Protein 5FOK (pdb70)

Sequence (1307 aa):
DETTYNVDRSASKKYTAPLLDTPKTVTVIPQQVIKDTGALTLADALRTTPGITFGADRPFIRGFNAESDTFLDGMRDVASQTREVFNVEQIEVSKGPGSAYTGAGSTGGSLNLISKTAKQDNFTDAGFTWGSDQTRRTTLDVNRMIGDNAAFRLNLMKHDAHVAGRDDEVSVSRWGVAPTVTFGFDTPTRATLSYYHLSTDDMPDYGLPLTNVNRSKANPSKPASVDRDNFYGLKDRDYRKSTTDSGTFRIEHDLNDNLTLSNSTRLVRTTLDYIVSNPDDSRGNVANGYVYRSAKSRNSTSKGWVNQTDLKANFETGFIKHTLVTGLEFSYEDVHNRPYAITSGGGAGNTCCNARLLASGDCTSLNRPTPGDNWTGSITDGLAYTDTDTKTSAAYVFDTLKLSEQWELNLGLRYDDFDTKSSGYQTAGRNGPAGYFKRENNSHFWNNYQTGLVYKPAPNGSIYLAWSTSSNPRNRNLELGTKWAFFDDALSLNAALFRTDKTNARLQVLDGEQRVQGVELGFNGKLTEKWKVFGGYTYLDSEIRKSTVKSDEGNKMMPQTAQNNFTLWTTYDLLQNFTIGGGTTYVDKQYGNTANSTYIPSYWRYDAMASYKVSKNVDLQLNVQNLTDKRYFDQVYSTHMAHVAPGRTALLGVNFHFSADETTYNVDRSASKKYTAPLLDTPKTVTVIPQQVIKDTGALTLLADALRTTPGITFGAGDRPFIRGFNAESDTFLDGMRDVASQTREVFNVEQIEVSKGPGSAYTGAGSTGGSLNLISKTAKQDNFTDAGFTWGSDQTRRTTLDVNRMIGDNAAFRLNLMKHDAHVAGRDDEVSVSRWGVAPTVTFGFDTPTRATLSYYHLSTDDMPDYGLPLTNVNRSKANPSKPASVDRDNFYGLKDRDYRKSTTDSGTFRIEHDLNDNLTLSNSTRLVRTTLDYIVSNPDDSRGNVANGYVYRSAKSRNSTSKGWVNQTDLKANFETGFIKHTLVTGLEFSYEDVHNRPYAITSGGGAGNTCCNARLLASGDCTSLNRPTPGDNWTGSITDGLAYTDTDTKTSAAYVFDTLKLSEQWELNLGLRYDDFDTKSSGYQTAGRNGPAGYFKRENNSHFWNNYQTGLVYKPAPNGSIYLAWSTSSNPRNRNLELGTKWAFFDDALSLNAALFRTDKTNAGEQRVQGVELGFNGKLTEKWKVFGGYTYLDSEIRKSTVKSDEGNKMMPQTAQNNFTLWTTYDLLQNFTIGGGTTYVDKQYGNTANSTYIPSYWRYDAMASYKVSKNVDLQLNVQNLTDKRYFDQVYSTHMAHVAPGRTALLGVNFHFSA

Secondary structure (DSSP, 8-state):
-TT-S---S-S-TT--S-GGGSSS-EEEE-HHHHHHTT--SHHHHHTTSSSEEEE--EEEETTEE-GGGEEETTEE-TT-----STTEEEEEEE-SSS-SS--TT--S-EEEEEEP---SS-EEEEEEEEETT--EEEEEEEEEEETTTEEEEEEEEEEEEE-TTSTT-EEEEEEEEEEEEE-TTSSEEEEEEEEEEEEEE-----EEBP-SS-SSSS-B-B-SS-TT---S-TTT-EEEEEEEEEEEEEEEEEETTEEEEEEEEEEEEEEEEEEEEESTT-S-GGGTEEEEEEEEEEEEEEEEEEEEEEEEEEEETTEEEEEEEEEEEEEEEEEE--EEEE-SS-S-SS--HHHHHTTSEEESSS--TT-----EEEE-S-EEEEEEEEEEEEEEEEEE-SSSEEEEEEEEEEEEEEEEEEEE-SBTTBSSEEEEEEEEEEEEEEEEEEEEEEETTEEEEEEEEEEE---EEEEEEEEEEEETTTTEEEEEEEEEEEESS------SSEEEEEEEEEEEEEESSSSEEEEEEEEEEEEEEEE-SSGGGTTPPPTT--SEEEEEEEEEEEETTEEEEEEEEEE--EESSTT--BEE--EEEEEEEEEEEEETTEEEEEEEESTT----EEEE-SSSEEEEPP--EEEEEEEEEEE-/-TT-S---S-S-TT-SS-GGGSSS-EEEE-HHHHHHTT--SHHHHHTTSTTEEEE---EEEETTEE-GGGEEETTEE-TT-----STTEEEEEEEEEES-SS--TT--EEEEEEEEP---SS-EEEEEEEEETT--EEEEEEEEEE-SSSEEEEEEEEEEEEE-TTSTT-EEEEEEEEEEEEE-TTSSEEEEEEEEEEEEEE-----EEBP-SS--SSS-B-B-SS-TT---S-TTT-EEEEEEEEEEEEEEEEEETTEEEEEEEEEEEEEEEEEEEEESTT-S-GGGTEEEEEEEEEEEEEEEEEEEEEEEEEEEETTEEEEEEEEEEEEEEEEEE--EEEE-SS-S-SS--HHHHHHTSEEESSS--TT-----EEEE-S-EEEEEEEEEEEEEEEEEE-SSSEEEEEEEEEEEEEEEEEEEE-SBTTBSSEEEEEEEEEEEEEEEEEEEE-SSTTEEEEEEEEEEE---EEEEEEEEEEEETTTTEEEEEEEEEEEEE---EEEEEEEEEEEEEESSSSEEEEEEEEEEEEEEEE-SSGGGTTPPPTT--SEEEEEEEEEEEETTEEEEEEEEEE--EESSTT--BEE--EEEEEEEEEEEEETTEEEEEEEESTT----EEEE-SSSEEEEPP--EEEEEEEEEEE-

CATH classification: 2.170.130.10 (+1 more: 2.40.170.20)

Nearest PDB structures (foldseek):
  5fok-assembly1_A  TM=1.002E+00  e=0.000E+00  Pseudomonas aeruginosa PAO1
  5fok-assembly2_B  TM=9.985E-01  e=0.000E+00  Pseudomonas aeruginosa PAO1
  5nec-assembly2_B  TM=9.594E-01  e=4.227E-102  Pseudomonas aeruginosa 39016
  5nec-assembly1_A  TM=9.625E-01  e=8.045E-100  Pseudomonas aeruginosa 39016
  6bpn-assembly1_A  TM=8.694E-01  e=8.202E-71  Escherichia coli K-12

Foldseek 3Di:
DQQAFFDFADPAPLDLDTPQFDFFDKHKQFPNNCVQQVFWAPVSSVQLAPQWFDFPVFIAGLQFTCNQQEEESQFGCFPNDGDTPQFFGIKMWTAAADDSHFRFFDRITHIYTYGDAADQFFKKKWKFKQKPQRKTKIKIWTKADDPPFKIKIKIKMWIKGAFFLA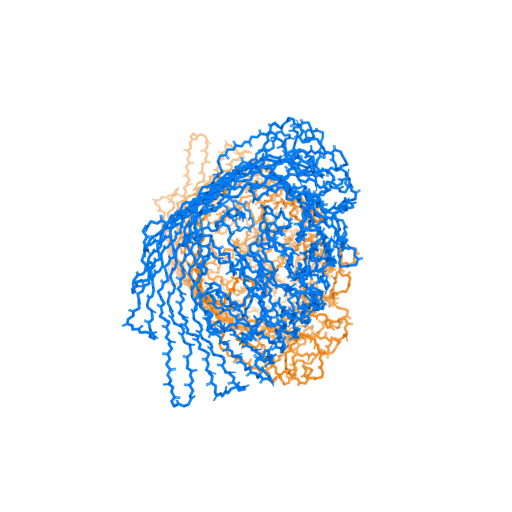PPWIKTKIKIKIKMKGGVPHQKIKMKIKIKMKMKIFDFQFFWWDDDPFFLVAFTEGDPARRNDGLAAPVAWMKIKMKIKIKMKMKGHPDPFKMKIKMKMKIKMWIWTKFFQFLQPQPCVVVFKTFRHIDIKTKMKIKMKMKIKMWGWDDDVPKIKTKMKIKMKMKMKMKIWTKDKFAPQDDDSHDDPSRCQQSRMAGSHHGDNHDHHRIDIDTDQWMKMKMKMKMKIKMWMWIDPDLFKIKIKMKMKMKMKMKMWTWDDDDDVHHTGIDIDIDIWMKMKIKMKMWGAPDPFKIWMWMKMAMDTCGWMKIKTKMWGADPVRQKIKIKMWIKTKDQFGDVHTFHGIKMKTWMKIWMFGDPDPFKTKGYIKIAIDIFDCTGPPVLLGGAGNFRHFRIKTKMKMKGCPDVFKIKIKMKIKTAKGAAHSSSRYIWGIDMFMKIKMWGDPDPFKIKIKIKTRVVQDWGFSYDHNRRGTHIHGGIMIMIMIMGMDTD/DQQAFFDFADPAPLDLDTPQFDFFDKHKRFPNNCVFQVFWFPVSSVQQAPQWAAFDVGFIAGLQFTCNQQEEESQFGCFPPFGDTPQFFGIKMWTAAACDSHDDFFDRITHIYTYGDAADPWFKKKWKFKQKPQGKTKIKIWTKAAPDNFKIKIKIKMWIKGAFFLAPPWIKTKIKIKIKMKGGVPHQKIKMKIKIKMKMKIFDFQFFWWDDDPFFLVAFTEGDPARRNDGLAAPVAWMKIKMKIKIKMKMKGHPDPFKMKIKMKMKIKMWIWTKAFQFLQPQNAVVVFKTFRHIDIKTKMKIKMKMKIKMWGWDDDVLKIKTKMKMKMKMKMKMKIWTKDKFAQQDDDSHDDPSNVQQSRMAGNHHGDNHDNHRIDIDTDQWMKIKMKIKMKIKMWMWIPNDLFKIKIKMKMKMKMKMKMWTWDDDDDVHHTDIDIDIDIWMKMKIKMKMWGAPDNFKIWMWMKMAMDTCGWMKIKTKMWGADDVRQKIKIKMWIKTWDPPSVIKIKTWMKIWIFGDPDPFKTKGYIKIAIDIFDCDDPPVLLGGAGNFRGFRIKTKMKMKGCPDPFKIKIKMKIWTAKGAQASSSRHIWGIDMFMKIKMWGPPDPFKIKIKIKTRVVQDWGFRYDHNRRGTHIHGGIMIMIMIMGMDID

Organism: Pseudomonas aeruginosa (strain ATCC 15692 / DSM 22644 / CIP 104116 / JCM 14847 / LMG 12228 / 1C / PRS 101 / PAO1) (NCBI:txid208964)

Solvent-accessible surface area: 54036 Å² total; per-residue (Å²): 135,154,66,39,3,15,33,83,138,17,49,14,129,11,18,23,11,38,16,43,14,9,14,17,16,10,23,8,0,4,30,33,1,9,102,15,4,15,7,31,51,44,48,43,0,2,56,7,5,4,6,23,15,40,0,59,120,69,13,14,7,10,5,19,30,2,62,61,12,22,2,5,27,6,0,48,34,3,2,81,18,47,35,6,13,10,11,6,39,16,1,3,0,4,4,0,7,0,4,8,4,9,2,38,12,12,1,17,6,2,0,1,10,18,19,17,53,6,82,81,47,45,31,35,40,22,10,73,24,119,15,85,21,103,2,130,19,61,35,57,14,21,0,99,77,93,58,112,65,14,0,67,12,38,3,60,7,126,5,50,8,83,32,16,26,8,59,74,6,40,35,30,30,124,3,44,3,41,8,38,9,112,11,39,120,48,84,57,53,13,30,78,39,98,6,25,2,19,12,66,28,25,16,24,56,3,0,1,6,51,62,95,114,60,44,118,105,68,47,4,87,2,4,92,16,85,58,58,13,4,3,2,0,109,84,12,4,52,63,102,5,42,1,34,3,24,16,89,75,64,40,77,44,99,80,146,80,47,34,79,28,45,5,43,6,112,8,114,12,30,38,39,45,1,5,5,5,1,2,24,20,55,28,4,19,69,109,22,82,0,20,1,3,28,73,22,69,52,5,40,8,106,9,102,0,34,5,48,19,54,58,10,73,82,118,68,73,155,31,118,22,37,31,2,45,7,84,2,86,4,67,31,27,24,68,26,71,44,40,43,46,79,34,30,3,22,98,35,36,76,21,69,82,156,0,67,84,5,1,3,1,6,35,16,87,197,13,71,7,60,37,112,27,75,20,58,71,83,96,10,133,28,54,47,44,33,44,11,107,14,34,4,38,9,51,14,15,4,19,98,55,58,164,77,104,6,43,19,75,10,66,1,59,5,37,59,22,29,86,21,41,5,34,21,76,51,30,216,100,24,64,5,6,127,12,94,71,19,41,53,5,63,19,94,1,101,27,35,2,69,0,69,19,50,33,120,49,0,0,71,6,75,2,96,0,47,15,48,40,94,232,33,88,6,50,0,87,5,42,8,69,9,72,130,150,92,34,9,20,67,40,33,7,102,7,84,10,24,36,39,27,6,101,112,132,14,34,46,16,66,1,43,1,50,6,55,8,78,18,44,15,1,70,62,70,135,104,104,25,10,2,8,0,61,0,78,7,47,4,60,2,104,60,15,78,77,55,86,9,42,42,6,76,8,27,15,9,4,66,39,13,61,5,51,11,34,4,83,56,90,113,180,64,61,23,68,13,21,9,30,9,43,18,27,79,8,39,4,25,28,40,9,6,0,45,2,61,43,27,115,24,79,8,35,10,24,19,92,103,82,53,179,40,25,32,63,23,70,8,29,21,2,65,75,63,85,55,12,4,49,16,1,39,65,37,48,10,0,52,2,0,56,3,121,11,34,12,77,6,37,46,67,61,99,89,110,138,152,67,36,2,15,36,84,139,19,48,14,127,10,20,22,13,37,15,43,15,9,14,18,14,10,25,7,0,4,28,33,0,8,103,14,3,15,5,30,51,40,50,45,1,7,55,6,5,4,5,22,15,39,0,60,36,116,100,14,29,7,11,4,18,71,2,72,68,10,26,2,4,22,6,0,46,32,1,2,81,20,50,26,6,12,11,13,5,39,16,0,3,0,6,3,0,7,0,4,6,2,9,0,43,13,13,0,14,7,2,7,1,10,19,20,19,52,5,83,78,36,51,27,33,39,20,10,75,24,120,13,83,24,104,2,128,16,61,36,58,12,20,0,86,72,102,44,128,66,15,0,76,14,49,4,62,8,127,5,51,7,84,33,16,26,9,58,74,6,38,35,30,28,126,2,45,3,55,12,27,13,110,11,37,124,43,80,58,61,14,25,63,27,114,10,36,1,20,13,68,28,27,15,23,38,3,0,0,6,46,67,87,127,59,43,120,90,104,40,4,99,5,2,103,14,85,64,60,14,4,3,2,0,114,78,12,5,52,73,101,5,39,1,51,8,16,11,88,80,66,34,74,38,107,83,147,78,32,35,70,30,48,6,46,6,114,7,108,12,30,37,36,46,1,6,6,5,1,3,20,23,50,33,3,19,70,108,32,79,0,19,1,3,30,76,23,71,50,5,48,7,106,8,101,0,31,8,57,25,57,56,10,71,80,117,72,74,153,32,116,20,34,34,2,47,6,76,1,86,4,68,28,24,26,65,28,70,46,39,43,46,79,33,29,4,21,90,27,17,70,20,70,83,156,0,68,84,4,1,3,1,6,38,18,100,197,14,72,9,57,35,120,31,87,18,61,74,84,95,8,150,29,50,47,43,33,44,10,102,15,42,5,42,7,52,13,17,4,22,97,54,58,163,79,104,7,43,19,77,10,64,0,68,9,39,60,24,30,78,21,32,2,104,24,79,45,11,161,95,10,37,11,8,61,5,66,74,28,44,42,7,56,21,87,2,103,28,34,2,66,0,68,18,51,33,120,48,0,1,74,6,74,3,98,0,49,14,52,38,70,235,22,90,5,54,0,85,6,42,7,70,9,72,130,148,94,34,7,21,68,39,33,8,100,6,84,9,23,29,43,81,83,48,71,21,42,0,52,6,55,8,79,19,42,17,2,69,61,70,134,102,104,24,8,2,7,0,62,0,77,6,45,4,60,8,104,71,26,104,77,67,88,11,47,41,6,74,10,30,15,8,4,66,36,13,61,5,51,11,33,3,84,53,89,110,181,65,63,22,68,12,20,9,30,7,44,19,26,77,8,38,2,30,57,41,7,8,0,40,3,56,42,25,114,23,81,8,36,10,25,18,96,99,82,53,177,36,25,30,65,24,69,7,28,22,2,64,74,66,84,52,11,3,51,7,0,21,69,36,51,11,0,49,2,0,57,3,121,12,35,12,78,6,37,46,68,64,98,82,108

InterPro domains:
  IPR000531 TonB-dependent receptor-like, beta-barrel [PF00593] (254-722)
  IPR010105 TonB-dependent siderophore receptor [TIGR01783] (82-753)
  IPR012910 TonB-dependent receptor, plug domain [PF07715] (80-178)
  IPR036942 TonB-dependent receptor-like, beta-barrel domain superfamily [G3DSA:2.40.170.20] (192-753)
  IPR037066 TonB-dependent receptor, plug domain superfamily [G3DSA:2.170.130.10] (62-191)
  IPR039426 TonB-dependent receptor-like [PS52016] (79-753)
  IPR039426 TonB-dependent receptor-like [PTHR32552] (42-753)

Structure (mmCIF, N/CA/C/O backbone):
data_5FOK
#
_entry.id   5FOK
#
_cell.length_a   194.010
_cell.length_b   132.970
_cell.length_c   73.590
_cell.angle_alpha   90.00
_cell.angle_beta   102.21
_cell.angle_gamma   90.00
#
_symmetry.space_group_name_H-M   'C 1 2 1'
#
loop_
_entity.id
_entity.type
_entity.pdbx_description
1 polymer 'IRON TRANSPORT OUTER MEMBRANE RECEPTOR'
2 non-polymer (HYDROXYETHYLOXY)TRI(ETHYLOXY)OCTANE
3 non-polymer 'SODIUM ION'
4 non-polymer 'SULFATE ION'
5 water water
#
loop_
_atom_site.group_PDB
_atom_site.id
_atom_site.type_symbol
_atom_site.label_atom_id
_atom_site.label_alt_id
_atom_site.label_comp_id
_atom_site.label_asym_id
_atom_site.label_entity_id
_atom_site.label_seq_id
_atom_site.pdbx_PDB_ins_code
_atom_site.Cartn_x
_atom_site.Cartn_y
_atom_site.Cartn_z
_atom_site.occupancy
_atom_site.B_iso_or_equiv
_atom_site.auth_seq_id
_atom_site.auth_comp_id
_atom_site.auth_asym_id
_atom_site.auth_atom_id
_atom_site.pdbx_PDB_model_num
ATOM 1 N N . ASP A 1 28 ? 30.636 -39.228 0.863 1.00 58.48 27 ASP A N 1
ATOM 2 C CA . ASP A 1 28 ? 30.763 -39.194 -0.617 1.00 52.85 27 ASP A CA 1
ATOM 3 C C . ASP A 1 28 ? 30.373 -37.839 -1.182 1.00 45.13 27 ASP A C 1
ATOM 4 O O . ASP A 1 28 ? 29.608 -37.081 -0.579 1.00 39.78 27 ASP A O 1
ATOM 9 N N . GLU A 1 29 ? 30.891 -37.545 -2.363 1.00 40.88 28 GLU A N 1
ATOM 10 C CA . GLU A 1 29 ? 30.803 -36.201 -2.934 1.00 41.19 28 GLU A CA 1
ATOM 11 C C . GLU A 1 29 ? 29.384 -35.727 -3.231 1.00 34.05 28 GLU A C 1
ATOM 12 O O . GLU A 1 29 ? 29.167 -34.527 -3.408 1.00 34.70 28 GLU A O 1
ATOM 18 N N . THR A 1 30 ? 28.434 -36.655 -3.348 1.00 31.24 29 THR A N 1
ATOM 19 C CA . THR A 1 30 ? 27.058 -36.299 -3.742 1.00 29.71 29 THR A CA 1
ATOM 20 C C . THR A 1 30 ? 26.164 -36.018 -2.541 1.00 27.73 29 THR A C 1
ATOM 21 O O . THR A 1 30 ? 24.966 -35.773 -2.702 1.00 30.90 29 THR A O 1
ATOM 25 N N . THR A 1 31 ? 26.724 -36.082 -1.338 1.00 26.99 30 THR A N 1
ATOM 26 C CA . THR A 1 31 ? 25.914 -36.014 -0.130 1.00 27.03 30 THR A CA 1
ATOM 27 C C . THR A 1 31 ? 25.189 -34.672 0.010 1.00 25.18 30 THR A C 1
ATOM 28 O O . THR A 1 31 ? 25.699 -33.623 -0.408 1.00 22.64 30 THR A O 1
ATOM 32 N N . TYR A 1 32 ? 23.975 -34.727 0.558 1.00 24.14 31 TYR A N 1
ATOM 33 C CA . TYR A 1 32 ? 23.258 -33.524 0.994 1.00 22.20 31 TYR A CA 1
ATOM 34 C C . TYR A 1 32 ? 23.465 -33.295 2.487 1.00 23.31 31 TYR A C 1
ATOM 35 O O . TYR A 1 32 ? 22.922 -32.341 3.065 1.00 24.55 31 TYR A O 1
ATOM 44 N N . ASN A 1 33 ? 24.262 -34.159 3.129 1.00 24.17 32 ASN A N 1
ATOM 45 C CA . ASN A 1 33 ? 24.374 -34.125 4.570 1.00 24.63 32 ASN A CA 1
ATOM 46 C C . ASN A 1 33 ? 25.816 -34.169 5.022 1.00 28.16 32 ASN A C 1
ATOM 47 O O . ASN A 1 33 ? 26.363 -35.237 5.194 1.00 27.43 32 ASN A O 1
ATOM 52 N N . VAL A 1 34 ? 26.436 -33.013 5.170 1.00 28.11 33 VAL A N 1
ATOM 53 C CA . VAL A 1 34 ? 27.831 -32.941 5.572 1.00 32.02 33 VAL A CA 1
ATOM 54 C C . VAL A 1 34 ? 27.874 -32.943 7.100 1.00 33.85 33 VAL A C 1
ATOM 55 O O . VAL A 1 34 ? 27.195 -32.159 7.746 1.00 37.77 33 VAL A O 1
ATOM 59 N N . ASP A 1 35 ? 28.664 -33.839 7.663 1.00 32.60 34 ASP A N 1
ATOM 60 C CA . ASP A 1 35 ? 28.613 -34.111 9.104 1.00 36.56 34 ASP A CA 1
ATOM 61 C C . ASP A 1 35 ? 29.669 -33.347 9.922 1.00 30.58 34 ASP A C 1
ATOM 62 O O . ASP A 1 35 ? 29.626 -33.363 11.148 1.00 26.42 34 ASP A O 1
ATOM 67 N N . ARG A 1 36 ? 30.591 -32.670 9.233 1.00 30.44 35 ARG A N 1
ATOM 68 C CA . ARG A 1 36 ? 31.659 -31.910 9.880 1.00 30.77 35 ARG A CA 1
ATOM 69 C C . ARG A 1 36 ? 31.912 -30.591 9.146 1.00 27.80 35 ARG A C 1
ATOM 70 O O . ARG A 1 36 ? 31.806 -30.528 7.935 1.00 27.37 35 ARG A O 1
ATOM 78 N N . SER A 1 37 ? 32.244 -29.548 9.893 1.00 25.65 36 SER A N 1
ATOM 79 C CA . SER A 1 37 ? 32.715 -28.302 9.292 1.00 25.16 36 SER A CA 1
ATOM 80 C C . SER A 1 37 ? 34.052 -28.524 8.645 1.00 24.76 36 SER A C 1
ATOM 81 O O . SER A 1 37 ? 34.849 -29.341 9.115 1.00 25.44 36 SER A O 1
ATOM 84 N N . ALA A 1 38 ? 34.310 -27.802 7.564 1.00 25.14 37 ALA A N 1
ATOM 85 C CA . ALA A 1 38 ? 35.636 -27.797 6.940 1.00 26.86 37 ALA A CA 1
ATOM 86 C C . ALA A 1 38 ? 36.575 -26.896 7.708 1.00 28.03 37 ALA A C 1
ATOM 87 O O . ALA A 1 38 ? 37.775 -26.865 7.425 1.00 30.34 37 ALA A O 1
ATOM 89 N N . SER A 1 39 ? 36.050 -26.173 8.691 1.00 26.62 38 SER A N 1
ATOM 90 C CA . SER A 1 39 ? 36.876 -25.285 9.496 1.00 31.26 38 SER A CA 1
ATOM 91 C C . SER A 1 39 ? 37.526 -26.045 10.654 1.00 36.47 38 SER A C 1
ATOM 92 O O . SER A 1 39 ? 36.826 -26.656 11.469 1.00 35.53 38 SER A O 1
ATOM 95 N N . LYS A 1 40 ? 38.833 -25.895 10.801 1.00 39.31 39 LYS A N 1
ATOM 96 C CA . LYS A 1 40 ? 39.543 -26.535 11.896 1.00 43.69 39 LYS A CA 1
ATOM 97 C C . LYS A 1 40 ? 39.174 -25.923 13.235 1.00 40.45 39 LYS A C 1
ATOM 98 O O . LYS A 1 40 ? 39.552 -26.442 14.283 1.00 45.94 39 LYS A O 1
ATOM 104 N N . LYS A 1 41 ? 38.403 -24.847 13.217 1.00 35.75 40 LYS A N 1
ATOM 105 C CA . LYS A 1 41 ? 38.036 -24.178 14.457 1.00 36.86 40 LYS A CA 1
ATOM 106 C C . LYS A 1 41 ? 36.907 -24.862 15.209 1.00 30.75 40 LYS A C 1
ATOM 107 O O . LYS A 1 41 ? 36.655 -24.520 16.351 1.00 31.14 40 LYS A O 1
ATOM 113 N N . TYR A 1 42 ? 36.218 -25.806 14.563 1.00 27.62 41 TYR A N 1
ATOM 114 C CA . TYR A 1 42 ? 35.195 -26.613 15.229 1.00 26.74 41 TYR A CA 1
ATOM 115 C C . TYR A 1 42 ? 35.856 -27.729 16.008 1.00 27.58 41 TYR A C 1
ATOM 116 O O . TYR A 1 42 ? 36.790 -28.372 15.528 1.00 30.61 41 TYR A O 1
ATOM 125 N N . THR A 1 43 ? 35.444 -27.898 17.249 1.00 25.96 42 THR A N 1
ATOM 126 C CA . THR A 1 43 ? 36.117 -28.853 18.122 1.00 25.60 42 THR A CA 1
ATOM 127 C C . THR A 1 43 ? 35.250 -30.112 18.292 1.00 26.17 42 THR A C 1
ATOM 128 O O . THR A 1 43 ? 35.587 -31.023 19.060 1.00 28.51 42 THR A O 1
ATOM 132 N N . ALA A 1 44 ? 34.148 -30.154 17.557 1.00 25.35 43 ALA A N 1
ATOM 133 C CA . ALA A 1 44 ? 33.213 -31.286 17.588 1.00 26.01 43 ALA A CA 1
ATOM 134 C C . ALA A 1 44 ? 32.561 -31.455 16.233 1.00 24.97 43 ALA A C 1
ATOM 135 O O . ALA A 1 44 ? 32.434 -30.486 15.479 1.00 24.03 43 ALA A O 1
ATOM 137 N N . PRO A 1 45 ? 32.109 -32.677 15.924 1.00 25.85 44 PRO A N 1
ATOM 138 C CA . PRO A 1 45 ? 31.273 -32.853 14.733 1.00 26.18 44 PRO A CA 1
ATOM 139 C C . PRO A 1 45 ? 29.967 -32.054 14.851 1.00 24.45 44 PRO A C 1
ATOM 140 O O . PRO A 1 45 ? 29.582 -31.663 15.959 1.00 22.28 44 PRO A O 1
ATOM 144 N N . LEU A 1 46 ? 29.291 -31.803 13.736 1.00 23.87 45 LEU A N 1
ATOM 145 C CA . LEU A 1 46 ? 28.108 -30.937 13.768 1.00 23.35 45 LEU A CA 1
ATOM 146 C C . LEU A 1 46 ? 26.987 -31.488 14.664 1.00 23.19 45 LEU A C 1
ATOM 147 O O . LEU A 1 46 ? 26.347 -30.725 15.392 1.00 22.06 45 LEU A O 1
ATOM 152 N N . LEU A 1 47 ? 26.785 -32.811 14.655 1.00 23.96 46 LEU A N 1
ATOM 153 C CA . LEU A 1 47 ? 25.827 -33.459 15.544 1.00 24.49 46 LEU A CA 1
ATOM 154 C C . LEU A 1 47 ? 25.994 -33.066 17.012 1.00 25.92 46 LEU A C 1
ATOM 155 O O . LEU A 1 47 ? 25.006 -32.942 17.753 1.00 28.54 46 LEU A O 1
ATOM 160 N N . ASP A 1 48 ? 27.240 -32.895 17.443 1.00 24.81 47 ASP A N 1
ATOM 161 C CA . ASP A 1 48 ? 27.541 -32.602 18.826 1.00 25.34 47 ASP A CA 1
ATOM 162 C C . ASP A 1 48 ? 27.968 -31.147 19.056 1.00 24.22 47 ASP A C 1
ATOM 163 O O . ASP A 1 48 ? 28.456 -30.807 20.130 1.00 26.15 47 ASP A O 1
ATOM 168 N N . THR A 1 49 ? 27.787 -30.296 18.056 1.00 21.78 48 THR A N 1
ATOM 169 C CA . THR A 1 49 ? 28.098 -28.878 18.190 1.00 21.38 48 THR A CA 1
ATOM 170 C C . THR A 1 49 ? 26.819 -28.167 18.652 1.00 20.67 48 THR A C 1
ATOM 171 O O . THR A 1 49 ? 25.795 -28.339 18.031 1.00 21.45 48 THR A O 1
ATOM 175 N N . PRO A 1 50 ? 26.865 -27.453 19.790 1.00 20.87 49 PRO A N 1
ATOM 176 C CA . PRO A 1 50 ? 25.629 -26.938 20.413 1.00 21.95 49 PRO A CA 1
ATOM 177 C C . PRO A 1 50 ? 25.210 -25.577 19.807 1.00 21.22 49 PRO A C 1
ATOM 178 O O . PRO A 1 50 ? 25.222 -24.516 20.482 1.00 20.21 49 PRO A O 1
ATOM 182 N N . LYS A 1 51 ? 24.942 -25.617 18.523 1.00 22.05 50 LYS A N 1
ATOM 183 C CA . LYS A 1 51 ? 24.387 -24.464 17.828 1.00 23.97 50 LYS A CA 1
ATOM 184 C C . LYS A 1 51 ? 23.808 -24.868 16.502 1.00 22.26 50 LYS A C 1
ATOM 185 O O . LYS A 1 51 ? 24.064 -25.962 15.979 1.00 22.21 50 LYS A O 1
ATOM 191 N N . THR A 1 52 ? 22.986 -23.994 15.955 1.00 20.26 51 THR A N 1
ATOM 192 C CA . THR A 1 52 ? 22.400 -24.269 14.671 1.00 21.49 51 THR A CA 1
ATOM 193 C C . THR A 1 52 ? 23.448 -23.982 13.591 1.00 19.85 51 THR A C 1
ATOM 194 O O . THR A 1 52 ? 23.971 -22.865 13.487 1.00 23.56 51 THR A O 1
ATOM 198 N N . VAL A 1 53 ? 23.764 -25.004 12.816 1.00 19.58 52 VAL A N 1
ATOM 199 C CA . VAL A 1 53 ? 24.746 -24.908 11.760 1.00 22.11 52 VAL A CA 1
ATOM 200 C C . VAL A 1 53 ? 24.267 -25.759 10.624 1.00 22.01 52 VAL A C 1
ATOM 201 O O . VAL A 1 53 ? 23.838 -26.880 10.846 1.00 24.12 52 VAL A O 1
ATOM 205 N N . THR A 1 54 ? 24.288 -25.203 9.414 1.00 21.60 53 THR A N 1
ATOM 206 C CA . THR A 1 54 ? 23.925 -25.953 8.216 1.00 24.85 53 THR A CA 1
ATOM 207 C C . THR A 1 54 ? 25.003 -25.778 7.157 1.00 23.15 53 THR A C 1
ATOM 208 O O . THR A 1 54 ? 25.430 -24.653 6.873 1.00 23.19 53 THR A O 1
ATOM 212 N N . VAL A 1 55 ? 25.480 -26.885 6.603 1.00 21.62 54 VAL A N 1
ATOM 213 C CA . VAL A 1 55 ? 26.443 -26.804 5.506 1.00 21.87 54 VAL A CA 1
ATOM 214 C C . VAL A 1 55 ? 25.678 -26.996 4.200 1.00 20.74 54 VAL A C 1
ATOM 215 O O . VAL A 1 55 ? 25.022 -28.004 4.013 1.00 21.07 54 VAL A O 1
ATOM 219 N N . ILE A 1 56 ? 25.761 -26.014 3.314 1.00 20.98 55 ILE A N 1
ATOM 220 C CA . ILE A 1 56 ? 25.226 -26.154 1.944 1.00 20.63 55 ILE A CA 1
ATOM 221 C C . ILE A 1 56 ? 26.319 -26.786 1.085 1.00 20.05 55 ILE A C 1
ATOM 222 O O . ILE A 1 56 ? 27.322 -26.154 0.787 1.00 22.99 55 ILE A O 1
ATOM 227 N N . PRO A 1 57 ? 26.170 -28.075 0.781 1.00 21.41 56 PRO A N 1
ATOM 228 C CA . PRO A 1 57 ? 27.253 -28.836 0.184 1.00 21.79 56 PRO A CA 1
ATOM 229 C C . PRO A 1 57 ? 27.323 -28.684 -1.335 1.00 21.11 56 PRO A C 1
ATOM 230 O O . PRO A 1 57 ? 26.358 -28.236 -1.973 1.00 18.71 56 PRO A O 1
ATOM 234 N N . GLN A 1 58 ? 28.455 -29.083 -1.896 1.00 20.77 57 GLN A N 1
ATOM 235 C CA . GLN A 1 58 ? 28.680 -28.986 -3.332 1.00 22.31 57 GLN A CA 1
ATOM 236 C C . GLN A 1 58 ? 27.495 -29.539 -4.183 1.00 21.06 57 GLN A C 1
ATOM 237 O O . GLN A 1 58 ? 27.083 -28.914 -5.157 1.00 20.05 57 GLN A O 1
ATOM 243 N N . GLN A 1 59 ? 26.985 -30.722 -3.844 1.00 23.15 58 GLN A N 1
ATOM 244 C CA . GLN A 1 59 ? 25.958 -31.344 -4.684 1.00 23.92 58 GLN A CA 1
ATOM 245 C C . GLN A 1 59 ? 24.661 -30.533 -4.719 1.00 23.12 58 GLN A C 1
ATOM 246 O O . GLN A 1 59 ? 23.949 -30.517 -5.732 1.00 21.07 58 GLN A O 1
ATOM 252 N N . VAL A 1 60 ? 24.350 -29.831 -3.624 1.00 21.21 59 VAL A N 1
ATOM 253 C CA . VAL A 1 60 ? 23.160 -28.987 -3.614 1.00 20.74 59 VAL A CA 1
ATOM 254 C C . VAL A 1 60 ? 23.387 -27.775 -4.520 1.00 18.90 59 VAL A C 1
ATOM 255 O O . VAL A 1 60 ? 22.524 -27.406 -5.318 1.00 20.79 59 VAL A O 1
ATOM 259 N N . ILE A 1 61 ? 24.574 -27.200 -4.437 1.00 18.76 60 ILE A N 1
ATOM 260 C CA . ILE A 1 61 ? 24.937 -26.074 -5.276 1.00 19.08 60 ILE A CA 1
ATOM 261 C C . ILE A 1 61 ? 24.783 -26.475 -6.744 1.00 19.68 60 ILE A C 1
ATOM 262 O O . ILE A 1 61 ? 24.190 -25.735 -7.545 1.00 20.03 60 ILE A O 1
ATOM 267 N N . LYS A 1 62 ? 25.291 -27.653 -7.089 1.00 21.36 61 LYS A N 1
ATOM 268 C CA . LYS A 1 62 ? 25.187 -28.136 -8.471 1.00 23.21 61 LYS A CA 1
ATOM 269 C C . LYS A 1 62 ? 23.774 -28.474 -8.927 1.00 21.58 61 LYS A C 1
ATOM 270 O O . LYS A 1 62 ? 23.353 -28.071 -10.011 1.00 22.42 61 LYS A O 1
ATOM 276 N N . ASP A 1 63 ? 23.052 -29.245 -8.119 1.00 21.57 62 ASP A N 1
ATOM 277 C CA . ASP A 1 63 ? 21.712 -29.702 -8.477 1.00 22.17 62 ASP A CA 1
ATOM 278 C C . ASP A 1 63 ? 20.696 -28.564 -8.578 1.00 22.60 62 ASP A C 1
ATOM 279 O O . ASP A 1 63 ? 19.805 -28.614 -9.436 1.00 20.83 62 ASP A O 1
ATOM 284 N N . THR A 1 64 ? 20.833 -27.525 -7.731 1.00 19.48 63 THR A N 1
ATOM 285 C CA . THR A 1 64 ? 19.914 -26.376 -7.792 1.00 20.16 63 THR A CA 1
ATOM 286 C C . THR A 1 64 ? 20.294 -25.425 -8.914 1.00 20.12 63 THR A C 1
ATOM 287 O O . THR A 1 64 ? 19.566 -24.493 -9.192 1.00 20.89 63 THR A O 1
ATOM 291 N N . GLY A 1 65 ? 21.455 -25.629 -9.522 1.00 22.03 64 GLY A N 1
ATOM 292 C CA . GLY A 1 65 ? 21.918 -24.733 -10.597 1.00 23.19 64 GLY A CA 1
ATOM 293 C C . GLY A 1 65 ? 22.242 -23.328 -10.076 1.00 23.41 64 GLY A C 1
ATOM 294 O O . GLY A 1 65 ? 22.178 -22.349 -10.813 1.00 19.98 64 GLY A O 1
ATOM 295 N N . ALA A 1 66 ? 22.571 -23.219 -8.796 1.00 20.78 65 ALA A N 1
ATOM 296 C CA . ALA A 1 66 ? 22.851 -21.906 -8.214 1.00 22.07 65 ALA A CA 1
ATOM 297 C C . ALA A 1 66 ? 24.082 -21.256 -8.869 1.00 23.69 65 ALA A C 1
ATOM 298 O O . ALA A 1 66 ? 25.156 -21.893 -9.000 1.00 24.31 65 ALA A O 1
ATOM 300 N N . LEU A 1 67 ? 23.946 -19.997 -9.277 1.00 22.23 66 LEU A N 1
ATOM 301 C CA . LEU A 1 67 ? 25.041 -19.278 -9.951 1.00 23.96 66 LEU A CA 1
ATOM 302 C C . LEU A 1 67 ? 25.623 -18.099 -9.143 1.00 24.07 66 LEU A C 1
ATOM 303 O O . LEU A 1 67 ? 26.555 -17.434 -9.598 1.00 23.79 66 LEU A O 1
ATOM 308 N N . THR A 1 68 ? 25.022 -17.828 -7.984 1.00 24.73 67 THR A N 1
ATOM 309 C CA . THR A 1 68 ? 25.447 -16.756 -7.090 1.00 24.94 67 THR A CA 1
ATOM 310 C C . THR A 1 68 ? 25.308 -17.248 -5.669 1.00 25.25 67 THR A C 1
ATOM 311 O O . THR A 1 68 ? 24.544 -18.182 -5.384 1.00 24.16 67 THR A O 1
ATOM 315 N N . LEU A 1 69 ? 26.057 -16.632 -4.765 1.00 24.79 68 LEU A N 1
ATOM 316 C CA . LEU A 1 69 ? 25.978 -16.985 -3.354 1.00 25.23 68 LEU A CA 1
ATOM 317 C C . LEU A 1 69 ? 24.546 -16.855 -2.830 1.00 23.24 68 LEU A C 1
ATOM 318 O O . LEU A 1 69 ? 24.044 -17.726 -2.151 1.00 21.39 68 LEU A O 1
ATOM 323 N N . ALA A 1 70 ? 23.876 -15.781 -3.183 1.00 23.76 69 ALA A N 1
ATOM 324 C CA . ALA A 1 70 ? 22.474 -15.617 -2.802 1.00 26.49 69 ALA A CA 1
ATOM 325 C C . ALA A 1 70 ? 21.566 -16.774 -3.284 1.00 25.47 69 ALA A C 1
ATOM 326 O O . ALA A 1 70 ? 20.681 -17.207 -2.542 1.00 25.85 69 ALA A O 1
ATOM 328 N N . ASP A 1 71 ? 21.778 -17.265 -4.513 1.00 25.71 70 ASP A N 1
ATOM 329 C CA . ASP A 1 71 ? 21.007 -18.420 -5.034 1.00 27.01 70 ASP A CA 1
ATOM 330 C C . ASP A 1 71 ? 21.270 -19.610 -4.094 1.00 24.23 70 ASP A C 1
ATOM 331 O O . ASP A 1 71 ? 20.392 -20.372 -3.787 1.00 23.69 70 ASP A O 1
ATOM 336 N N . ALA A 1 72 ? 22.529 -19.812 -3.709 1.00 22.92 71 ALA A N 1
ATOM 337 C CA . ALA A 1 72 ? 22.864 -20.925 -2.834 1.00 23.82 71 ALA A CA 1
ATOM 338 C C . ALA A 1 72 ? 22.311 -20.752 -1.406 1.00 23.74 71 ALA A C 1
ATOM 339 O O . ALA A 1 72 ? 21.805 -21.695 -0.812 1.00 25.93 71 ALA A O 1
ATOM 341 N N . LEU A 1 73 ? 22.343 -19.537 -0.884 1.00 23.51 72 LEU A N 1
ATOM 342 C CA . LEU A 1 73 ? 21.894 -19.297 0.489 1.00 23.34 72 LEU A CA 1
ATOM 343 C C . LEU A 1 73 ? 20.380 -19.530 0.667 1.00 26.39 72 LEU A C 1
ATOM 344 O O . LEU A 1 73 ? 19.921 -19.849 1.761 1.00 28.64 72 LEU A O 1
ATOM 349 N N . ARG A 1 74 ? 19.602 -19.380 -0.394 1.00 27.28 73 ARG A N 1
ATOM 350 C CA . ARG A 1 74 ? 18.151 -19.485 -0.241 1.00 29.04 73 ARG A CA 1
ATOM 351 C C . ARG A 1 74 ? 17.694 -20.898 0.119 1.00 28.42 73 ARG A C 1
ATOM 352 O O . ARG A 1 74 ? 16.562 -21.078 0.559 1.00 25.46 73 ARG A O 1
ATOM 360 N N . THR A 1 75 ? 18.596 -21.883 0.005 1.00 27.73 74 THR A N 1
ATOM 361 C CA . THR A 1 75 ? 18.283 -23.269 0.366 1.00 26.06 74 THR A CA 1
ATOM 362 C C . THR A 1 75 ? 18.233 -23.528 1.892 1.00 27.87 74 THR A C 1
ATOM 363 O O . THR A 1 75 ? 17.831 -24.626 2.338 1.00 28.28 74 THR A O 1
ATOM 367 N N . THR A 1 76 ? 18.653 -22.549 2.685 1.00 24.73 75 THR A N 1
ATOM 368 C CA . THR A 1 76 ? 18.559 -22.671 4.144 1.00 26.26 75 THR A CA 1
ATOM 369 C C . THR A 1 76 ? 17.777 -21.481 4.649 1.00 25.09 75 THR A C 1
ATOM 370 O O . THR A 1 76 ? 17.979 -20.390 4.171 1.00 27.21 75 THR A O 1
ATOM 374 N N . PRO A 1 77 ? 16.862 -21.692 5.617 1.00 25.24 76 PRO A N 1
ATOM 375 C CA . PRO A 1 77 ? 15.971 -20.607 6.024 1.00 26.34 76 PRO A CA 1
ATOM 376 C C . PRO A 1 77 ? 16.640 -19.549 6.915 1.00 24.46 76 PRO A C 1
ATOM 377 O O . PRO A 1 77 ? 17.650 -19.819 7.549 1.00 29.17 76 PRO A O 1
ATOM 381 N N . GLY A 1 78 ? 16.063 -18.350 6.962 1.00 26.54 77 GLY A N 1
ATOM 382 C CA . GLY A 1 78 ? 16.473 -17.335 7.930 1.00 26.80 77 GLY A CA 1
ATOM 383 C C . GLY A 1 78 ? 17.484 -16.317 7.424 1.00 27.09 77 GLY A C 1
ATOM 384 O O . GLY A 1 78 ? 17.984 -15.495 8.200 1.00 27.28 77 GLY A O 1
ATOM 385 N N . ILE A 1 79 ? 17.804 -16.367 6.136 1.00 25.33 78 ILE A N 1
ATOM 386 C CA . ILE A 1 79 ? 18.742 -15.394 5.567 1.00 25.79 78 ILE A CA 1
ATOM 387 C C . ILE A 1 79 ? 18.053 -14.376 4.662 1.00 26.45 78 ILE A C 1
ATOM 388 O O . ILE A 1 79 ? 17.412 -14.742 3.677 1.00 29.27 78 ILE A O 1
ATOM 393 N N . THR A 1 80 ? 18.205 -13.098 4.989 1.00 24.54 79 THR A N 1
ATOM 394 C CA . THR A 1 80 ? 17.697 -12.023 4.161 1.00 26.13 79 THR A CA 1
ATOM 395 C C . THR A 1 80 ? 18.869 -11.100 3.787 1.00 27.93 79 THR A C 1
ATOM 396 O O . THR A 1 80 ? 19.995 -11.256 4.308 1.00 25.82 79 THR A O 1
ATOM 400 N N . PHE A 1 81 ? 18.615 -10.125 2.928 1.00 30.18 80 PHE A N 1
ATOM 401 C CA . PHE A 1 81 ? 19.655 -9.156 2.565 1.00 33.88 80 PHE A CA 1
ATOM 402 C C . PHE A 1 81 ? 19.210 -7.717 2.686 1.00 39.96 80 PHE A C 1
ATOM 403 O O . PHE A 1 81 ? 18.064 -7.380 2.362 1.00 39.83 80 PHE A O 1
ATOM 411 N N . GLY A 1 82 ? 20.122 -6.872 3.173 1.00 41.85 81 GLY A N 1
ATOM 412 C CA . GLY A 1 82 ? 19.889 -5.432 3.267 1.00 48.20 81 GLY A CA 1
ATOM 413 C C . GLY A 1 82 ? 21.154 -4.597 3.050 1.00 52.28 81 GLY A C 1
ATOM 414 O O . GLY A 1 82 ? 22.239 -5.139 2.825 1.00 50.29 81 GLY A O 1
ATOM 415 N N . ALA A 1 83 ? 20.998 -3.275 3.082 1.00 60.02 82 ALA A N 1
ATOM 416 C CA . ALA A 1 83 ? 22.123 -2.331 2.994 1.00 65.76 82 ALA A CA 1
ATOM 417 C C . ALA A 1 83 ? 22.951 -2.498 1.710 1.00 65.66 82 ALA A C 1
ATOM 418 O O . ALA A 1 83 ? 22.440 -2.899 0.658 1.00 64.33 82 ALA A O 1
ATOM 420 N N . ASP A 1 92 ? 23.495 -5.538 -0.026 1.00 74.41 91 ASP A N 1
ATOM 421 C CA . ASP A 1 92 ? 24.140 -6.832 -0.243 1.00 61.29 91 ASP A CA 1
ATOM 422 C C . ASP A 1 92 ? 24.808 -7.380 1.022 1.00 56.39 91 ASP A C 1
ATOM 423 O O . ASP A 1 92 ? 25.692 -8.232 0.947 1.00 48.93 91 ASP A O 1
ATOM 428 N N . ARG A 1 93 ? 24.379 -6.906 2.186 1.00 49.31 92 ARG A N 1
ATOM 429 C CA . ARG A 1 93 ? 24.816 -7.512 3.433 1.00 50.71 92 ARG A CA 1
ATOM 430 C C . ARG A 1 93 ? 23.800 -8.567 3.883 1.00 44.51 92 ARG A C 1
ATOM 431 O O . ARG A 1 93 ? 22.593 -8.311 3.918 1.00 40.28 92 ARG A O 1
ATOM 439 N N . PRO A 1 94 ? 24.285 -9.769 4.191 1.00 40.59 93 PRO A N 1
ATOM 440 C CA . PRO A 1 94 ? 23.446 -10.859 4.702 1.00 34.57 93 PRO A CA 1
ATOM 441 C C . PRO A 1 94 ? 22.966 -10.550 6.106 1.00 31.34 93 PRO A C 1
ATOM 442 O O . PRO A 1 94 ? 23.701 -9.919 6.883 1.00 32.95 93 PRO A O 1
ATOM 446 N N . PHE A 1 95 ? 21.706 -10.890 6.390 1.00 28.28 94 PHE A N 1
ATOM 447 C CA . PHE A 1 95 ? 21.133 -10.774 7.737 1.00 26.00 94 PHE A CA 1
ATOM 448 C C . PHE A 1 95 ? 20.757 -12.194 8.115 1.00 24.71 94 PHE A C 1
ATOM 449 O O . PHE A 1 95 ? 20.188 -12.925 7.301 1.00 24.36 94 PHE A O 1
ATOM 457 N N . ILE A 1 96 ? 21.125 -12.601 9.329 1.00 24.28 95 ILE A N 1
ATOM 458 C CA . ILE A 1 96 ? 20.872 -13.964 9.814 1.00 24.16 95 ILE A CA 1
ATOM 459 C C . ILE A 1 96 ? 19.979 -13.879 11.054 1.00 25.89 95 ILE A C 1
ATOM 460 O O . ILE A 1 96 ? 20.294 -13.168 12.029 1.00 23.93 95 ILE A O 1
ATOM 465 N N . ARG A 1 97 ? 18.827 -14.547 10.979 1.00 26.92 96 ARG A N 1
ATOM 466 C CA . ARG A 1 97 ? 17.816 -14.468 12.039 1.00 28.69 96 ARG A CA 1
ATOM 467 C C . ARG A 1 97 ? 17.577 -13.043 12.470 1.00 33.31 96 ARG A C 1
ATOM 468 O O . ARG A 1 97 ? 17.455 -12.773 13.646 1.00 36.98 96 ARG A O 1
ATOM 476 N N . GLY A 1 98 ? 17.525 -12.137 11.507 1.00 31.40 97 GLY A N 1
ATOM 477 C CA . GLY A 1 98 ? 17.149 -10.762 11.760 1.00 35.70 97 GLY A CA 1
ATOM 478 C C . GLY A 1 98 ? 18.282 -9.799 12.120 1.00 37.75 97 GLY A C 1
ATOM 479 O O . GLY A 1 98 ? 18.055 -8.603 12.250 1.00 42.48 97 GLY A O 1
ATOM 480 N N . PHE A 1 99 ? 19.504 -10.293 12.256 1.00 31.09 98 PHE A N 1
ATOM 481 C CA . PHE A 1 99 ? 20.617 -9.410 12.594 1.00 31.39 98 PHE A CA 1
ATOM 482 C C . PHE A 1 99 ? 21.690 -9.367 11.493 1.00 30.43 98 PHE A C 1
ATOM 483 O O . PHE A 1 99 ? 22.037 -10.385 10.878 1.00 27.21 98 PHE A O 1
ATOM 491 N N . ASN A 1 100 ? 22.218 -8.173 11.255 1.00 33.03 99 ASN A N 1
ATOM 492 C CA . ASN A 1 100 ? 23.224 -7.978 10.215 1.00 36.66 99 ASN A CA 1
ATOM 493 C C . ASN A 1 100 ? 24.449 -8.858 10.428 1.00 37.01 99 ASN A C 1
ATOM 494 O O . ASN A 1 100 ? 25.001 -8.895 11.521 1.00 37.49 99 ASN A O 1
ATOM 499 N N . ALA A 1 101 ? 24.867 -9.563 9.378 1.00 37.16 100 ALA A N 1
ATOM 500 C CA . ALA A 1 101 ? 25.987 -10.491 9.454 1.00 37.32 100 ALA A CA 1
ATOM 501 C C . ALA A 1 101 ? 27.129 -10.117 8.492 1.00 37.52 100 ALA A C 1
ATOM 502 O O . ALA A 1 101 ? 27.990 -10.947 8.196 1.00 39.14 100 ALA A O 1
ATOM 504 N N . GLU A 1 102 ? 27.159 -8.871 8.038 1.00 44.37 101 GLU A N 1
ATOM 505 C CA . GLU A 1 102 ? 28.165 -8.462 7.048 1.00 52.23 101 GLU A CA 1
ATOM 506 C C . GLU A 1 102 ? 29.574 -8.624 7.590 1.00 51.15 101 GLU A C 1
ATOM 507 O O . GLU A 1 102 ? 30.458 -9.130 6.893 1.00 59.01 101 GLU A O 1
ATOM 513 N N . SER A 1 103 ? 29.782 -8.229 8.840 1.00 40.33 102 SER A N 1
ATOM 514 C CA . SER A 1 103 ? 31.098 -8.356 9.435 1.00 40.82 102 SER A CA 1
ATOM 515 C C . SER A 1 103 ? 31.296 -9.781 10.010 1.00 40.85 102 SER A C 1
ATOM 516 O O . SER A 1 103 ? 32.235 -10.039 10.748 1.00 42.34 102 SER A O 1
ATOM 519 N N . ASP A 1 104 ? 30.429 -10.710 9.611 1.00 37.74 103 ASP A N 1
ATOM 520 C CA . ASP A 1 104 ? 30.541 -12.106 10.037 1.00 37.77 103 ASP A CA 1
ATOM 521 C C . ASP A 1 104 ? 30.512 -13.041 8.817 1.00 33.81 103 ASP A C 1
ATOM 522 O O . ASP A 1 104 ? 30.018 -14.176 8.884 1.00 28.54 103 ASP A O 1
ATOM 527 N N . THR A 1 105 ? 31.032 -12.543 7.700 1.00 28.06 104 THR A N 1
ATOM 528 C CA . THR A 1 105 ? 31.234 -13.336 6.514 1.00 29.07 104 THR A CA 1
ATOM 529 C C . THR A 1 105 ? 32.734 -13.646 6.396 1.00 28.18 104 THR A C 1
ATOM 530 O O . THR A 1 105 ? 33.586 -12.751 6.466 1.00 27.37 104 THR A O 1
ATOM 534 N N . PHE A 1 106 ? 33.047 -14.920 6.247 1.00 22.83 105 PHE A N 1
ATOM 535 C CA . PHE A 1 106 ? 34.416 -15.371 6.279 1.00 22.93 105 PHE A CA 1
ATOM 536 C C . PHE A 1 106 ? 34.681 -16.177 5.029 1.00 21.28 105 PHE A C 1
ATOM 537 O O . PHE A 1 106 ? 33.764 -16.764 4.446 1.00 18.73 105 PHE A O 1
ATOM 545 N N . LEU A 1 107 ? 35.938 -16.157 4.605 1.00 21.82 106 LEU A N 1
ATOM 546 C CA . LEU A 1 107 ? 36.396 -16.898 3.456 1.00 21.94 106 LEU A CA 1
ATOM 547 C C . LEU A 1 107 ? 37.445 -17.858 3.939 1.00 20.84 106 LEU A C 1
ATOM 548 O O . LEU A 1 107 ? 38.523 -17.444 4.364 1.00 21.15 106 LEU A O 1
ATOM 553 N N . ASP A 1 108 ? 37.119 -19.141 3.905 1.00 21.05 107 ASP A N 1
ATOM 554 C CA . ASP A 1 108 ? 37.936 -20.156 4.538 1.00 22.31 107 ASP A CA 1
ATOM 555 C C . ASP A 1 108 ? 38.321 -19.774 5.936 1.00 22.26 107 ASP A C 1
ATOM 556 O O . ASP A 1 108 ? 39.471 -19.957 6.342 1.00 21.15 107 ASP A O 1
ATOM 561 N N . GLY A 1 109 ? 37.360 -19.276 6.702 1.00 21.20 108 GLY A N 1
ATOM 562 C CA . GLY A 1 109 ? 37.575 -19.050 8.120 1.00 22.36 108 GLY A CA 1
ATOM 563 C C . GLY A 1 109 ? 38.308 -17.765 8.467 1.00 23.64 108 GLY A C 1
ATOM 564 O O . GLY A 1 109 ? 38.551 -17.474 9.641 1.00 25.64 108 GLY A O 1
ATOM 565 N N . MET A 1 110 ? 38.648 -16.982 7.460 1.00 22.63 109 MET A N 1
ATOM 566 C CA . MET A 1 110 ? 39.414 -15.762 7.685 1.00 25.04 109 MET A CA 1
ATOM 567 C C . MET A 1 110 ? 38.541 -14.553 7.408 1.00 21.97 109 MET A C 1
ATOM 568 O O . MET A 1 110 ? 37.722 -14.566 6.484 1.00 22.01 109 MET A O 1
ATOM 573 N N . ARG A 1 111 ? 38.750 -13.512 8.192 1.00 23.40 110 ARG A N 1
ATOM 574 C CA . ARG A 1 111 ? 38.085 -12.239 8.000 1.00 26.89 110 ARG A CA 1
ATOM 575 C C . ARG A 1 111 ? 38.164 -11.769 6.541 1.00 25.57 110 ARG A C 1
ATOM 576 O O . ARG A 1 111 ? 39.238 -11.824 5.922 1.00 21.02 110 ARG A O 1
ATOM 584 N N . ASP A 1 112 ? 37.035 -11.283 6.011 1.00 24.93 111 ASP A N 1
ATOM 585 C CA . ASP A 1 112 ? 36.952 -10.857 4.618 1.00 24.89 111 ASP A CA 1
ATOM 586 C C . ASP A 1 112 ? 37.536 -9.443 4.415 1.00 24.14 111 ASP A C 1
ATOM 587 O O . ASP A 1 112 ? 36.824 -8.504 4.054 1.00 25.65 111 ASP A O 1
ATOM 592 N N . VAL A 1 113 ? 38.840 -9.297 4.586 1.00 22.99 112 VAL A N 1
ATOM 593 C CA . VAL A 1 113 ? 39.474 -8.016 4.335 1.00 22.64 112 VAL A CA 1
ATOM 594 C C . VAL A 1 113 ? 39.337 -7.615 2.883 1.00 21.70 112 VAL A C 1
ATOM 595 O O . VAL A 1 113 ? 39.468 -8.445 1.976 1.00 20.58 112 VAL A O 1
ATOM 599 N N . ALA A 1 114 ? 39.032 -6.333 2.688 1.00 23.61 113 ALA A N 1
ATOM 600 C CA . ALA A 1 114 ? 38.896 -5.720 1.357 1.00 26.16 113 ALA A CA 1
ATOM 601 C C . ALA A 1 114 ? 37.688 -6.216 0.599 1.00 25.39 113 ALA A C 1
ATOM 602 O O . ALA A 1 114 ? 37.525 -5.924 -0.583 1.00 27.74 113 ALA A O 1
ATOM 604 N N . SER A 1 115 ? 36.834 -6.958 1.294 1.00 28.43 114 SER A N 1
ATOM 605 C CA . SER A 1 115 ? 35.493 -7.270 0.817 1.00 27.63 114 SER A CA 1
ATOM 606 C C . SER A 1 115 ? 35.494 -7.870 -0.566 1.00 27.48 114 SER A C 1
ATOM 607 O O . SER A 1 115 ? 35.092 -7.226 -1.518 1.00 26.98 114 SER A O 1
ATOM 610 N N . GLN A 1 116 ? 35.903 -9.131 -0.666 1.00 25.73 115 GLN A N 1
ATOM 611 C CA . GLN A 1 116 ? 35.990 -9.824 -1.932 1.00 25.18 115 GLN A CA 1
ATOM 612 C C . GLN A 1 116 ? 34.631 -10.177 -2.467 1.00 26.85 115 GLN A C 1
ATOM 613 O O . GLN A 1 116 ? 33.756 -10.552 -1.711 1.00 28.50 115 GLN A O 1
ATOM 619 N N . THR A 1 117 ? 34.504 -10.158 -3.785 1.00 26.10 116 THR A N 1
ATOM 620 C CA . THR A 1 117 ? 33.360 -10.762 -4.450 1.00 27.06 116 THR A CA 1
ATOM 621 C C . THR A 1 117 ? 33.700 -12.161 -4.844 1.00 26.65 116 THR A C 1
ATOM 622 O O . THR A 1 117 ? 34.732 -12.381 -5.456 1.00 28.02 116 THR A O 1
ATOM 626 N N . ARG A 1 118 ? 32.851 -13.111 -4.468 1.00 21.79 117 ARG A N 1
ATOM 627 C CA . ARG A 1 118 ? 32.997 -14.473 -4.916 1.00 26.24 117 ARG A CA 1
ATOM 628 C C . ARG A 1 118 ? 31.743 -14.870 -5.664 1.00 24.94 117 ARG A C 1
ATOM 629 O O . ARG A 1 118 ? 30.757 -14.106 -5.716 1.00 26.23 117 ARG A O 1
ATOM 637 N N . GLU A 1 119 ? 31.797 -16.029 -6.295 1.00 22.89 118 GLU A N 1
ATOM 638 C CA . GLU A 1 119 ? 30.677 -16.513 -7.090 1.00 21.24 118 GLU A CA 1
ATOM 639 C C . GLU A 1 119 ? 30.358 -17.924 -6.594 1.00 22.62 118 GLU A C 1
ATOM 640 O O . GLU A 1 119 ? 30.250 -18.133 -5.392 1.00 25.39 118 GLU A O 1
ATOM 646 N N . VAL A 1 120 ? 30.227 -18.901 -7.476 1.00 19.83 119 VAL A N 1
ATOM 647 C CA . VAL A 1 120 ? 30.095 -20.296 -7.016 1.00 18.65 119 VAL A CA 1
ATOM 648 C C . VAL A 1 120 ? 31.163 -21.213 -7.655 1.00 19.52 119 VAL A C 1
ATOM 649 O O . VAL A 1 120 ? 31.389 -22.326 -7.175 1.00 19.75 119 VAL A O 1
ATOM 653 N N . PHE A 1 121 ? 31.824 -20.755 -8.721 1.00 16.86 120 PHE A N 1
ATOM 654 C CA . PHE A 1 121 ? 32.656 -21.679 -9.521 1.00 18.83 120 PHE A CA 1
ATOM 655 C C . PHE A 1 121 ? 33.835 -22.206 -8.724 1.00 19.28 120 PHE A C 1
ATOM 656 O O . PHE A 1 121 ? 34.332 -23.290 -9.017 1.00 20.54 120 PHE A O 1
ATOM 664 N N . ASN A 1 122 ? 34.241 -21.457 -7.708 1.00 17.76 121 ASN A N 1
ATOM 665 C CA . ASN A 1 122 ? 35.370 -21.866 -6.856 1.00 18.79 121 ASN A CA 1
ATOM 666 C C . ASN A 1 122 ? 34.958 -22.190 -5.435 1.00 18.95 121 ASN A C 1
ATOM 667 O O . ASN A 1 122 ? 35.823 -22.274 -4.527 1.00 18.14 121 ASN A O 1
ATOM 672 N N . VAL A 1 123 ? 33.652 -22.347 -5.219 1.00 19.46 122 VAL A N 1
ATOM 673 C CA . VAL A 1 123 ? 33.110 -22.663 -3.903 1.00 19.79 122 VAL A CA 1
ATOM 674 C C . VAL A 1 123 ? 32.888 -24.157 -3.724 1.00 20.26 122 VAL A C 1
ATOM 675 O O . VAL A 1 123 ? 32.255 -24.806 -4.540 1.00 20.86 122 VAL A O 1
ATOM 679 N N . GLU A 1 124 ? 33.426 -24.715 -2.647 1.00 18.78 123 GLU A N 1
ATOM 680 C CA . GLU A 1 124 ? 33.162 -26.100 -2.291 1.00 19.34 123 GLU A CA 1
ATOM 681 C C . GLU A 1 124 ? 31.843 -26.232 -1.561 1.00 19.72 123 GLU A C 1
ATOM 682 O O . GLU A 1 124 ? 31.013 -27.098 -1.896 1.00 20.44 123 GLU A O 1
ATOM 688 N N . GLN A 1 125 ? 31.650 -25.398 -0.545 1.00 18.75 124 GLN A N 1
ATOM 689 C CA . GLN A 1 125 ? 30.469 -25.448 0.295 1.00 19.33 124 GLN A CA 1
ATOM 690 C C . GLN A 1 125 ? 30.345 -24.147 1.075 1.00 19.53 124 GLN A C 1
ATOM 691 O O . GLN A 1 125 ? 31.313 -23.376 1.190 1.00 19.10 124 GLN A O 1
ATOM 697 N N . ILE A 1 126 ? 29.150 -23.905 1.608 1.00 21.32 125 ILE A N 1
ATOM 698 C CA . ILE A 1 126 ? 28.876 -22.698 2.371 1.00 20.78 125 ILE A CA 1
ATOM 699 C C . ILE A 1 126 ? 28.343 -23.085 3.739 1.00 20.17 125 ILE A C 1
ATOM 700 O O . ILE A 1 126 ? 27.358 -23.807 3.865 1.00 20.42 125 ILE A O 1
ATOM 705 N N . GLU A 1 127 ? 29.024 -22.641 4.780 1.00 18.95 126 GLU A N 1
ATOM 706 C CA . GLU A 1 127 ? 28.630 -23.001 6.135 1.00 19.53 126 GLU A CA 1
ATOM 707 C C . GLU A 1 127 ? 27.894 -21.842 6.748 1.00 19.26 126 GLU A C 1
ATOM 708 O O . GLU A 1 127 ? 28.442 -20.722 6.873 1.00 18.78 126 GLU A O 1
ATOM 714 N N . VAL A 1 128 ? 26.662 -22.114 7.145 1.00 19.78 127 VAL A N 1
ATOM 715 C CA . VAL A 1 128 ? 25.818 -21.138 7.776 1.00 20.68 127 VAL A CA 1
ATOM 716 C C . VAL A 1 128 ? 25.586 -21.466 9.225 1.00 21.85 127 VAL A C 1
ATOM 717 O O . VAL A 1 128 ? 24.926 -22.454 9.544 1.00 22.54 127 VAL A O 1
ATOM 721 N N . SER A 1 129 ? 26.163 -20.658 10.124 1.00 21.66 128 SER A N 1
ATOM 722 C CA . SER A 1 129 ? 25.988 -20.852 11.552 1.00 23.20 128 SER A CA 1
ATOM 723 C C . SER A 1 129 ? 25.019 -19.783 12.109 1.00 24.56 128 SER A C 1
ATOM 724 O O . SER A 1 129 ? 25.142 -18.603 11.792 1.00 24.33 128 SER A O 1
ATOM 727 N N . LYS A 1 130 ? 24.081 -20.200 12.930 1.00 26.01 129 LYS A N 1
ATOM 728 C CA . LYS A 1 130 ? 23.159 -19.281 13.558 1.00 29.94 129 LYS A CA 1
ATOM 729 C C . LYS A 1 130 ? 23.139 -19.347 15.066 1.00 34.58 129 LYS A C 1
ATOM 730 O O . LYS A 1 130 ? 22.782 -18.370 15.709 1.00 34.51 129 LYS A O 1
ATOM 736 N N . GLY A 1 131 ? 23.487 -20.506 15.637 1.00 38.11 130 GLY A N 1
ATOM 737 C CA . GLY A 1 131 ? 23.377 -20.725 17.102 1.00 38.38 130 GLY A CA 1
ATOM 738 C C . GLY A 1 131 ? 24.309 -19.812 17.884 1.00 37.32 130 GLY A C 1
ATOM 739 O O . GLY A 1 131 ? 25.103 -19.057 17.280 1.00 38.03 130 GLY A O 1
ATOM 740 N N . PRO A 1 132 ? 24.221 -19.862 19.216 1.00 36.07 131 PRO A N 1
ATOM 741 C CA . PRO A 1 132 ? 25.057 -19.020 20.060 1.00 36.71 131 PRO A CA 1
ATOM 742 C C . PRO A 1 132 ? 26.525 -19.288 19.819 1.00 36.94 131 PRO A C 1
ATOM 743 O O . PRO A 1 132 ? 26.926 -20.443 19.624 1.00 36.50 131 PRO A O 1
ATOM 747 N N . GLY A 1 133 ? 27.308 -18.218 19.814 1.00 38.39 132 GLY A N 1
ATOM 748 C CA . GLY A 1 133 ? 28.758 -18.308 19.687 1.00 39.31 132 GLY A CA 1
ATOM 749 C C . GLY A 1 133 ? 29.204 -18.339 18.248 1.00 37.19 132 GLY A C 1
ATOM 750 O O . GLY A 1 133 ? 28.447 -18.724 17.349 1.00 40.80 132 GLY A O 1
ATOM 751 N N . SER A 1 134 ? 30.438 -17.907 18.011 1.00 36.31 133 SER A N 1
ATOM 752 C CA . SER A 1 134 ? 31.052 -18.039 16.690 1.00 34.95 133 SER A CA 1
ATOM 753 C C . SER A 1 134 ? 32.394 -18.723 16.847 1.00 34.49 133 SER A C 1
ATOM 754 O O . SER A 1 134 ? 33.089 -18.519 17.841 1.00 37.31 133 SER A O 1
ATOM 757 N N . ALA A 1 135 ? 32.738 -19.549 15.877 1.00 31.81 134 ALA A N 1
ATOM 758 C CA . ALA A 1 135 ? 34.055 -20.148 15.817 1.00 33.18 134 ALA A CA 1
ATOM 759 C C . ALA A 1 135 ? 35.035 -19.171 15.172 1.00 32.41 134 ALA A C 1
ATOM 760 O O . ALA A 1 135 ? 36.239 -19.458 15.075 1.00 34.50 134 ALA A O 1
ATOM 762 N N . TYR A 1 136 ? 34.520 -18.019 14.731 1.00 30.41 135 TYR A N 1
ATOM 763 C CA . TYR A 1 136 ? 35.309 -17.061 13.952 1.00 31.80 135 TYR A CA 1
ATOM 764 C C . TYR A 1 136 ? 35.420 -15.730 14.704 1.00 35.59 135 TYR A C 1
ATOM 765 O O . TYR A 1 136 ? 34.892 -15.595 15.806 1.00 39.47 135 TYR A O 1
ATOM 774 N N . THR A 1 137 ? 36.118 -14.766 14.111 1.00 37.01 136 THR A N 1
ATOM 775 C CA . THR A 1 137 ? 36.565 -13.570 14.847 1.00 42.07 136 THR A CA 1
ATOM 776 C C . THR A 1 137 ? 35.617 -12.374 14.877 1.00 47.62 136 THR A C 1
ATOM 777 O O . THR A 1 137 ? 35.901 -11.367 15.545 1.00 47.95 136 THR A O 1
ATOM 781 N N . GLY A 1 138 ? 34.487 -12.473 14.204 1.00 43.84 137 GLY A N 1
ATOM 782 C CA . GLY A 1 138 ? 33.491 -11.402 14.304 1.00 54.42 137 GLY A CA 1
ATOM 783 C C . GLY A 1 138 ? 33.596 -10.615 15.611 1.00 53.78 137 GLY A C 1
ATOM 784 O O . GLY A 1 138 ? 33.486 -11.176 16.700 1.00 55.83 137 GLY A O 1
ATOM 785 N N . ALA A 1 139 ? 33.792 -9.304 15.500 1.00 56.51 138 ALA A N 1
ATOM 786 C CA . ALA A 1 139 ? 33.957 -8.438 16.673 1.00 52.50 138 ALA A CA 1
ATOM 787 C C . ALA A 1 139 ? 32.657 -8.263 17.456 1.00 55.86 138 ALA A C 1
ATOM 788 O O . ALA A 1 139 ? 31.734 -7.589 16.999 1.00 54.74 138 ALA A O 1
ATOM 790 N N . GLY A 1 140 ? 32.585 -8.864 18.635 1.00 49.39 139 GLY A N 1
ATOM 791 C CA . GLY A 1 140 ? 31.401 -8.746 19.468 1.00 52.40 139 GLY A CA 1
ATOM 792 C C . GLY A 1 140 ? 30.203 -9.556 18.997 1.00 54.23 139 GLY A C 1
ATOM 793 O O . GLY A 1 140 ? 29.076 -9.313 19.439 1.00 61.17 139 GLY A O 1
ATOM 794 N N . SER A 1 141 ? 30.418 -10.513 18.095 1.00 55.18 140 SER A N 1
ATOM 795 C CA . SER A 1 141 ? 29.289 -11.298 17.570 1.00 56.65 140 SER A CA 1
ATOM 796 C C . SER A 1 141 ? 28.978 -12.469 18.480 1.00 51.98 140 SER A C 1
ATOM 797 O O . SER A 1 141 ? 29.861 -13.278 18.792 1.00 56.28 140 SER A O 1
ATOM 800 N N . THR A 1 142 ? 27.723 -12.577 18.890 1.00 48.02 141 THR A N 1
ATOM 801 C CA . THR A 1 142 ? 27.309 -13.701 19.708 1.00 47.26 141 THR A CA 1
ATOM 802 C C . THR A 1 142 ? 26.742 -14.821 18.851 1.00 44.40 141 THR A C 1
ATOM 803 O O . THR A 1 142 ? 26.131 -15.743 19.365 1.00 41.27 141 THR A O 1
ATOM 807 N N . GLY A 1 143 ? 26.913 -14.721 17.541 1.00 43.16 142 GLY A N 1
ATOM 808 C CA . GLY A 1 143 ? 26.481 -15.788 16.639 1.00 42.94 142 GLY A CA 1
ATOM 809 C C . GLY A 1 143 ? 25.924 -15.265 15.345 1.00 42.69 142 GLY A C 1
ATOM 810 O O . GLY A 1 143 ? 25.459 -14.134 15.270 1.00 44.10 142 GLY A O 1
ATOM 811 N N . GLY A 1 144 ? 25.913 -16.125 14.339 1.00 37.24 143 GLY A N 1
ATOM 812 C CA . GLY A 1 144 ? 25.466 -15.746 13.019 1.00 36.22 143 GLY A CA 1
ATOM 813 C C . GLY A 1 144 ? 26.682 -15.530 12.133 1.00 34.02 143 GLY A C 1
ATOM 814 O O . GLY A 1 144 ? 27.301 -14.486 12.203 1.00 35.73 143 GLY A O 1
ATOM 815 N N . SER A 1 145 ? 27.037 -16.523 11.316 1.00 28.63 144 SER A N 1
ATOM 816 C CA . SER A 1 145 ? 28.154 -16.384 10.416 1.00 25.68 144 SER A CA 1
ATOM 817 C C . SER A 1 145 ? 27.978 -17.161 9.144 1.00 23.45 144 SER A C 1
ATOM 818 O O . SER A 1 145 ? 27.219 -18.134 9.090 1.00 21.11 144 SER A O 1
ATOM 821 N N . LEU A 1 146 ? 28.630 -16.677 8.097 1.00 21.38 145 LEU A N 1
ATOM 822 C CA . LEU A 1 146 ? 28.736 -17.400 6.848 1.00 21.37 145 LEU A CA 1
ATOM 823 C C . LEU A 1 146 ? 30.209 -17.663 6.596 1.00 20.08 145 LEU A C 1
ATOM 824 O O . LEU A 1 146 ? 31.035 -16.768 6.767 1.00 21.12 145 LEU A O 1
ATOM 829 N N . ASN A 1 147 ? 30.554 -18.896 6.259 1.00 18.29 146 ASN A N 1
ATOM 830 C CA . ASN A 1 147 ? 31.915 -19.221 5.932 1.00 18.10 146 ASN A CA 1
ATOM 831 C C . ASN A 1 147 ? 31.926 -19.885 4.577 1.00 17.60 146 ASN A C 1
ATOM 832 O O . ASN A 1 147 ? 31.374 -20.968 4.407 1.00 18.45 146 ASN A O 1
ATOM 837 N N . LEU A 1 148 ? 32.515 -19.212 3.605 1.00 16.71 147 LEU A N 1
ATOM 838 C CA . LEU A 1 148 ? 32.593 -19.735 2.260 1.00 18.26 147 LEU A CA 1
ATOM 839 C C . LEU A 1 148 ? 33.874 -20.567 2.134 1.00 17.38 147 LEU A C 1
ATOM 840 O O . LEU A 1 148 ? 34.989 -20.057 2.349 1.00 17.90 147 LEU A O 1
ATOM 845 N N . ILE A 1 149 ? 33.709 -21.840 1.843 1.00 17.11 148 ILE A N 1
ATOM 846 C CA . ILE A 1 149 ? 34.846 -22.753 1.762 1.00 17.95 148 ILE A CA 1
ATOM 847 C C . ILE A 1 149 ? 35.224 -22.875 0.300 1.00 18.02 148 ILE A C 1
ATOM 848 O O . ILE A 1 149 ? 34.399 -23.323 -0.515 1.00 18.65 148 ILE A O 1
ATOM 853 N N . SER A 1 150 ? 36.455 -22.488 -0.032 1.00 17.82 149 SER A N 1
ATOM 854 C CA . SER A 1 150 ? 36.976 -22.559 -1.407 1.00 19.35 149 SER A CA 1
ATOM 855 C C . SER A 1 150 ? 37.394 -23.974 -1.791 1.00 21.34 149 SER A C 1
ATOM 856 O O . SER A 1 150 ? 37.795 -24.783 -0.948 1.00 18.84 149 SER A O 1
ATOM 859 N N . LYS A 1 151 ? 37.326 -24.268 -3.088 1.00 20.61 150 LYS A N 1
ATOM 860 C CA . LYS A 1 151 ? 37.797 -25.537 -3.593 1.00 19.44 150 LYS A CA 1
ATOM 861 C C . LYS A 1 151 ? 39.305 -25.661 -3.325 1.00 19.82 150 LYS A C 1
ATOM 862 O O . LYS A 1 151 ? 40.042 -24.671 -3.392 1.00 20.39 150 LYS A O 1
ATOM 868 N N . THR A 1 152 ? 39.730 -26.859 -2.977 1.00 21.46 151 THR A N 1
ATOM 869 C CA . THR A 1 152 ? 41.161 -27.149 -2.788 1.00 21.43 151 THR A CA 1
ATOM 870 C C . THR A 1 152 ? 41.497 -28.400 -3.586 1.00 21.15 151 THR A C 1
ATOM 871 O O . THR A 1 152 ? 40.607 -29.165 -4.019 1.00 19.96 151 THR A O 1
ATOM 875 N N . ALA A 1 153 ? 42.787 -28.628 -3.777 1.00 21.85 152 ALA A N 1
ATOM 876 C CA . ALA A 1 153 ? 43.241 -29.729 -4.621 1.00 21.58 152 ALA A CA 1
ATOM 877 C C . ALA A 1 153 ? 43.049 -31.051 -3.897 1.00 22.62 152 ALA A C 1
ATOM 878 O O . ALA A 1 153 ? 43.323 -31.158 -2.696 1.00 24.22 152 ALA A O 1
ATOM 880 N N . LYS A 1 154 ? 42.571 -32.050 -4.636 1.00 26.07 153 LYS A N 1
ATOM 881 C CA . LYS A 1 154 ? 42.232 -33.363 -4.098 1.00 26.69 153 LYS A CA 1
ATOM 882 C C . LYS A 1 154 ? 43.254 -34.404 -4.525 1.00 27.37 153 LYS A C 1
ATOM 883 O O . LYS A 1 154 ? 43.898 -34.281 -5.549 1.00 23.73 153 LYS A O 1
ATOM 889 N N . GLN A 1 155 ? 43.352 -35.472 -3.769 1.00 27.80 154 GLN A N 1
ATOM 890 C CA . GLN A 1 155 ? 44.185 -36.572 -4.215 1.00 31.00 154 GLN A CA 1
ATOM 891 C C . GLN A 1 155 ? 43.364 -37.425 -5.176 1.00 30.51 154 GLN A C 1
ATOM 892 O O . GLN A 1 155 ? 42.953 -38.530 -4.853 1.00 34.83 154 GLN A O 1
ATOM 898 N N . ASP A 1 156 ? 43.163 -36.891 -6.369 1.00 31.64 155 ASP A N 1
ATOM 899 C CA . ASP A 1 156 ? 42.390 -37.546 -7.416 1.00 33.46 155 ASP A CA 1
ATOM 900 C C . ASP A 1 156 ? 42.755 -36.915 -8.762 1.00 29.91 155 ASP A C 1
ATOM 901 O O . ASP A 1 156 ? 43.475 -35.925 -8.822 1.00 27.44 155 ASP A O 1
ATOM 906 N N . ASN A 1 157 ? 42.338 -37.551 -9.843 1.00 29.94 156 ASN A N 1
ATOM 907 C CA . ASN A 1 157 ? 42.500 -36.987 -11.156 1.00 27.31 156 ASN A CA 1
ATOM 908 C C . ASN A 1 157 ? 41.121 -36.892 -11.742 1.00 27.98 156 ASN A C 1
ATOM 909 O O . ASN A 1 157 ? 40.457 -37.921 -11.974 1.00 29.60 156 ASN A O 1
ATOM 914 N N . PHE A 1 158 ? 40.683 -35.670 -11.990 1.00 26.12 157 PHE A N 1
ATOM 915 C CA . PHE A 1 158 ? 39.427 -35.465 -12.673 1.00 26.32 157 PHE A CA 1
ATOM 916 C C . PHE A 1 158 ? 39.406 -34.216 -13.509 1.00 27.62 157 PHE A C 1
ATOM 917 O O . PHE A 1 158 ? 40.179 -33.272 -13.295 1.00 22.69 157 PHE A O 1
ATOM 925 N N . THR A 1 159 ? 38.475 -34.205 -14.463 1.00 27.88 158 THR A N 1
ATOM 926 C CA . THR A 1 159 ? 38.255 -33.055 -15.312 1.00 28.90 158 THR A CA 1
ATOM 927 C C . THR A 1 159 ? 36.742 -32.886 -15.512 1.00 27.58 158 THR A C 1
ATOM 928 O O . THR A 1 159 ? 36.081 -33.798 -16.020 1.00 30.81 158 THR A O 1
ATOM 932 N N . ASP A 1 160 ? 36.208 -31.752 -15.060 1.00 26.63 159 ASP A N 1
ATOM 933 C CA . ASP A 1 160 ? 34.788 -31.410 -15.241 1.00 28.50 159 ASP A CA 1
ATOM 934 C C . ASP A 1 160 ? 34.688 -30.163 -16.104 1.00 27.97 159 ASP A C 1
ATOM 935 O O . ASP A 1 160 ? 35.416 -29.203 -15.895 1.00 28.48 159 ASP A O 1
ATOM 940 N N . ALA A 1 161 ? 33.740 -30.150 -17.025 1.00 25.82 160 ALA A N 1
ATOM 941 C CA . ALA A 1 161 ? 33.502 -28.977 -17.844 1.00 25.87 160 ALA A CA 1
ATOM 942 C C . ALA A 1 161 ? 31.998 -28.841 -18.022 1.00 24.82 160 ALA A C 1
ATOM 943 O O . ALA A 1 161 ? 31.302 -29.830 -18.272 1.00 28.92 160 ALA A O 1
ATOM 945 N N . GLY A 1 162 ? 31.511 -27.615 -17.915 1.00 23.27 161 GLY A N 1
ATOM 946 C CA . GLY A 1 162 ? 30.092 -27.342 -18.050 1.00 23.36 161 GLY A CA 1
ATOM 947 C C . GLY A 1 162 ? 29.817 -26.249 -19.051 1.00 22.14 161 GLY A C 1
ATOM 948 O O . GLY A 1 162 ? 30.498 -25.232 -19.079 1.00 22.44 161 GLY A O 1
ATOM 949 N N . PHE A 1 163 ? 28.814 -26.477 -19.883 1.00 24.03 162 PHE A N 1
ATOM 950 C CA . PHE A 1 163 ? 28.350 -25.475 -20.834 1.00 24.76 162 PHE A CA 1
ATOM 951 C C . PHE A 1 163 ? 26.864 -25.288 -20.635 1.00 23.25 162 PHE A C 1
ATOM 952 O O . PHE A 1 163 ? 26.110 -26.242 -20.739 1.00 26.41 162 PHE A O 1
ATOM 960 N N . THR A 1 164 ? 26.448 -24.053 -20.381 1.00 23.11 163 THR A N 1
ATOM 961 C CA . THR A 1 164 ? 25.067 -23.749 -20.058 1.00 24.82 163 THR A CA 1
ATOM 962 C C . THR A 1 164 ? 24.520 -22.659 -20.950 1.00 24.52 163 THR A C 1
ATOM 963 O O . THR A 1 164 ? 25.167 -21.626 -21.149 1.00 23.55 163 THR A O 1
ATOM 967 N N . TRP A 1 165 ? 23.306 -22.882 -21.433 1.00 24.22 164 TRP A N 1
ATOM 968 C CA . TRP A 1 165 ? 22.554 -21.898 -22.210 1.00 27.59 164 TRP A CA 1
ATOM 969 C C . TRP A 1 165 ? 21.273 -21.593 -21.465 1.00 24.75 164 TRP A C 1
ATOM 970 O O . TRP A 1 165 ? 20.654 -22.498 -20.914 1.00 25.16 164 TRP A O 1
ATOM 981 N N . GLY A 1 166 ? 20.837 -20.338 -21.486 1.00 24.32 165 GLY A N 1
ATOM 982 C CA . GLY A 1 166 ? 19.608 -19.963 -20.787 1.00 24.33 165 GLY A CA 1
ATOM 983 C C . GLY A 1 166 ? 18.575 -19.193 -21.595 1.00 23.18 165 GLY A C 1
ATOM 984 O O . GLY A 1 166 ? 18.899 -18.519 -22.561 1.00 22.58 165 GLY A O 1
ATOM 985 N N . SER A 1 167 ? 17.324 -19.269 -21.145 1.00 22.39 166 SER A N 1
ATOM 986 C CA . SER A 1 167 ? 16.219 -18.498 -21.726 1.00 21.85 166 SER A CA 1
ATOM 987 C C . SER A 1 167 ? 16.413 -16.992 -21.529 1.00 23.65 166 SER A C 1
ATOM 988 O O . SER A 1 167 ? 15.783 -16.171 -22.217 1.00 22.78 166 SER A O 1
ATOM 991 N N . ASP A 1 168 ? 17.300 -16.639 -20.605 1.00 23.14 167 ASP A N 1
ATOM 992 C CA . ASP A 1 168 ? 17.681 -15.251 -20.329 1.00 22.10 167 ASP A CA 1
ATOM 993 C C . ASP A 1 168 ? 19.004 -14.887 -21.021 1.00 21.57 167 ASP A C 1
ATOM 994 O O . ASP A 1 168 ? 19.689 -13.936 -20.634 1.00 20.70 167 ASP A O 1
ATOM 999 N N . GLN A 1 169 ? 19.341 -15.665 -22.046 1.00 20.35 168 GLN A N 1
ATOM 1000 C CA . GLN A 1 169 ? 20.559 -15.508 -22.827 1.00 22.28 168 GLN A CA 1
ATOM 1001 C C . GLN A 1 169 ? 21.817 -15.893 -22.072 1.00 19.87 168 GLN A C 1
ATOM 1002 O O . GLN A 1 169 ? 22.905 -15.581 -22.527 1.00 20.51 168 GLN A O 1
ATOM 1008 N N . THR A 1 170 ? 21.679 -16.641 -20.982 1.00 19.84 169 THR A N 1
ATOM 1009 C CA . THR A 1 170 ? 22.855 -17.149 -20.277 1.00 19.64 169 THR A CA 1
ATOM 1010 C C . THR A 1 170 ? 23.735 -17.890 -21.254 1.00 19.51 169 THR A C 1
ATOM 1011 O O . THR A 1 170 ? 23.252 -18.705 -22.040 1.00 20.03 169 THR A O 1
ATOM 1015 N N . ARG A 1 171 ? 25.015 -17.556 -21.241 1.00 18.33 170 ARG A N 1
ATOM 1016 C CA . ARG A 1 171 ? 26.062 -18.368 -21.813 1.00 20.96 170 ARG A CA 1
ATOM 1017 C C . ARG A 1 171 ? 27.134 -18.526 -20.751 1.00 19.12 170 ARG A C 1
ATOM 1018 O O . ARG A 1 171 ? 27.797 -17.566 -20.385 1.00 18.31 170 ARG A O 1
ATOM 1026 N N . ARG A 1 172 ? 27.303 -19.738 -20.253 1.00 18.57 171 ARG A N 1
ATOM 1027 C CA . ARG A 1 172 ? 28.248 -19.985 -19.162 1.00 18.90 171 ARG A CA 1
ATOM 1028 C C . ARG A 1 172 ? 29.109 -21.183 -19.490 1.00 19.16 171 ARG A C 1
ATOM 1029 O O . ARG A 1 172 ? 28.615 -22.178 -19.988 1.00 18.79 171 ARG A O 1
ATOM 1037 N N . THR A 1 173 ? 30.406 -21.051 -19.225 1.00 19.36 172 THR A N 1
ATOM 1038 C CA . THR A 1 173 ? 31.357 -22.108 -19.414 1.00 20.55 172 THR A CA 1
ATOM 1039 C C . THR A 1 173 ? 32.216 -22.233 -18.158 1.00 20.55 172 THR A C 1
ATOM 1040 O O . THR A 1 173 ? 32.741 -21.237 -17.656 1.00 18.96 172 THR A O 1
ATOM 1044 N N . THR A 1 174 ? 32.353 -23.453 -17.643 1.00 21.01 173 THR A N 1
ATOM 1045 C CA . THR A 1 174 ? 33.235 -23.680 -16.506 1.00 20.41 173 THR A CA 1
ATOM 1046 C C . THR A 1 174 ? 34.176 -24.817 -16.799 1.00 21.63 173 THR A C 1
ATOM 1047 O O . THR A 1 174 ? 33.861 -25.713 -17.571 1.00 22.61 173 THR A O 1
ATOM 1051 N N . LEU A 1 175 ? 35.323 -24.794 -16.133 1.00 22.50 174 LEU A N 1
ATOM 1052 C CA . LEU A 1 175 ? 36.264 -25.890 -16.181 1.00 24.18 174 LEU A CA 1
ATOM 1053 C C . LEU A 1 175 ? 36.778 -26.107 -14.757 1.00 23.01 174 LEU A C 1
ATOM 1054 O O . LEU A 1 175 ? 37.061 -25.150 -14.040 1.00 20.96 174 LEU A O 1
ATOM 1059 N N . ASP A 1 176 ? 36.856 -27.369 -14.351 1.00 22.22 175 ASP A N 1
ATOM 1060 C CA . ASP A 1 176 ? 37.363 -27.743 -13.008 1.00 27.18 175 ASP A CA 1
ATOM 1061 C C . ASP A 1 176 ? 38.277 -28.923 -13.259 1.00 24.63 175 ASP A C 1
ATOM 1062 O O . ASP A 1 176 ? 37.819 -30.038 -13.561 1.00 24.35 175 ASP A O 1
ATOM 1067 N N . VAL A 1 177 ? 39.572 -28.683 -13.201 1.00 23.09 176 VAL A N 1
ATOM 1068 C CA . VAL A 1 177 ? 40.524 -29.757 -13.453 1.00 25.63 176 VAL A CA 1
ATOM 1069 C C . VAL A 1 177 ? 41.422 -29.969 -12.241 1.00 22.94 176 VAL A C 1
ATOM 1070 O O . VAL A 1 177 ? 41.930 -29.016 -11.642 1.00 20.93 176 VAL A O 1
ATOM 1074 N N . ASN A 1 178 ? 41.601 -31.232 -11.878 1.00 24.24 177 ASN A N 1
ATOM 1075 C CA . ASN A 1 178 ? 42.373 -31.595 -10.699 1.00 23.86 177 ASN A CA 1
ATOM 1076 C C . ASN A 1 178 ? 43.344 -32.712 -11.061 1.00 24.83 177 ASN A C 1
ATOM 1077 O O . ASN A 1 178 ? 42.963 -33.710 -11.640 1.00 23.00 177 ASN A O 1
ATOM 1082 N N . ARG A 1 179 ? 44.602 -32.537 -10.697 1.00 24.07 178 ARG A N 1
ATOM 1083 C CA . ARG A 1 179 ? 45.631 -33.520 -11.020 1.00 26.68 178 ARG A CA 1
ATOM 1084 C C . ARG A 1 179 ? 46.487 -33.824 -9.809 1.00 25.41 178 ARG A C 1
ATOM 1085 O O . ARG A 1 179 ? 46.977 -32.908 -9.140 1.00 23.29 178 ARG A O 1
ATOM 1093 N N . MET A 1 180 ? 46.668 -35.112 -9.531 1.00 25.65 179 MET A N 1
ATOM 1094 C CA . MET A 1 180 ? 47.608 -35.525 -8.525 1.00 29.25 179 MET A CA 1
ATOM 1095 C C . MET A 1 180 ? 49.007 -35.352 -9.053 1.00 28.71 179 MET A C 1
ATOM 1096 O O . MET A 1 180 ? 49.270 -35.532 -10.244 1.00 28.33 179 MET A O 1
ATOM 1101 N N . ILE A 1 181 ? 49.902 -34.986 -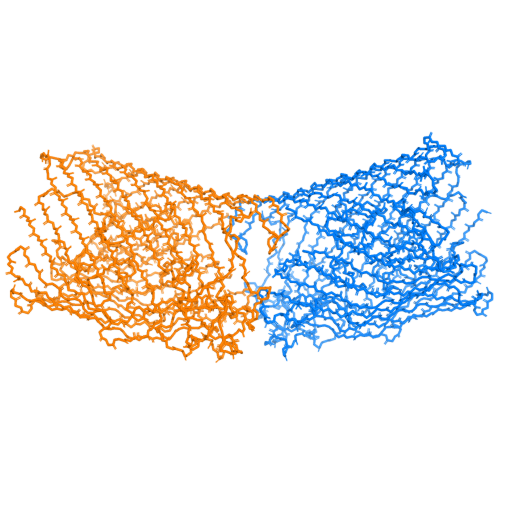8.155 1.00 26.72 180 ILE A N 1
ATOM 1102 C CA . ILE A 1 181 ? 51.307 -34.956 -8.446 1.00 27.21 180 ILE A CA 1
ATOM 1103 C C . ILE A 1 181 ? 51.949 -35.905 -7.459 1.00 25.86 180 ILE A C 1
ATOM 1104 O O . ILE A 1 181 ? 52.109 -35.577 -6.284 1.00 25.52 180 ILE A O 1
ATOM 1109 N N . GLY A 1 182 ? 52.261 -37.120 -7.921 1.00 24.88 181 GLY A N 1
ATOM 1110 C CA . GLY A 1 182 ? 52.760 -38.161 -7.062 1.00 26.77 181 GLY A CA 1
ATOM 1111 C C . GLY A 1 182 ? 51.800 -38.483 -5.944 1.00 27.89 181 GLY A C 1
ATOM 1112 O O . GLY A 1 182 ? 50.602 -38.217 -6.042 1.00 30.24 181 GLY A O 1
ATOM 1113 N N . ASP A 1 183 ? 52.350 -38.975 -4.850 1.00 27.61 182 ASP A N 1
ATOM 1114 C CA . ASP A 1 183 ? 51.575 -39.340 -3.675 1.00 30.53 182 ASP A CA 1
ATOM 1115 C C . ASP A 1 183 ? 51.373 -38.154 -2.730 1.00 29.79 182 ASP A C 1
ATOM 1116 O O . ASP A 1 183 ? 50.598 -38.254 -1.785 1.00 31.12 182 ASP A O 1
ATOM 1121 N N . ASN A 1 184 ? 52.064 -37.036 -2.942 1.00 26.82 183 ASN A N 1
ATOM 1122 C CA . ASN A 1 184 ? 52.107 -36.026 -1.877 1.00 26.88 183 ASN A CA 1
ATOM 1123 C C . ASN A 1 184 ? 51.762 -34.590 -2.278 1.00 24.49 183 ASN A C 1
ATOM 1124 O O . ASN A 1 184 ? 51.875 -33.694 -1.468 1.00 25.52 183 ASN A O 1
ATOM 1129 N N . ALA A 1 185 ? 51.302 -34.360 -3.502 1.00 23.22 184 ALA A N 1
ATOM 1130 C CA . ALA A 1 185 ? 50.924 -33.045 -3.916 1.00 21.25 184 ALA A CA 1
ATOM 1131 C C . ALA A 1 185 ? 49.763 -33.152 -4.911 1.00 21.91 184 ALA A C 1
ATOM 1132 O O . ALA A 1 185 ? 49.440 -34.245 -5.384 1.00 23.04 184 ALA A O 1
ATOM 1134 N N . ALA A 1 186 ? 49.137 -32.031 -5.201 1.00 21.03 185 ALA A N 1
ATOM 1135 C CA . ALA A 1 186 ? 48.078 -31.963 -6.228 1.00 21.83 185 ALA A CA 1
ATOM 1136 C C . ALA A 1 186 ? 47.828 -30.543 -6.646 1.00 20.42 185 ALA A C 1
ATOM 1137 O O . ALA A 1 186 ? 48.192 -29.622 -5.918 1.00 21.63 185 ALA A O 1
ATOM 1139 N N . PHE A 1 187 ? 47.209 -30.370 -7.822 1.00 19.75 186 PHE A N 1
ATOM 1140 C CA . PHE A 1 187 ? 46.933 -29.080 -8.413 1.00 20.41 186 PHE A CA 1
ATOM 1141 C C . PHE A 1 187 ? 45.469 -29.075 -8.794 1.00 20.89 186 PHE A C 1
ATOM 1142 O O . PHE A 1 187 ? 44.977 -30.084 -9.262 1.00 20.62 186 PHE A O 1
ATOM 1150 N N . ARG A 1 188 ? 44.788 -27.955 -8.587 1.00 18.52 187 ARG A N 1
ATOM 1151 C CA . ARG A 1 188 ? 43.432 -27.797 -9.096 1.00 19.57 187 ARG A CA 1
ATOM 1152 C C . ARG A 1 188 ? 43.286 -26.438 -9.724 1.00 19.91 187 ARG A C 1
ATOM 1153 O O . ARG A 1 188 ? 43.811 -25.436 -9.224 1.00 18.32 187 ARG A O 1
ATOM 1161 N N . LEU A 1 189 ? 42.573 -26.393 -10.845 1.00 19.52 188 LEU A N 1
ATOM 1162 C CA . LEU A 1 189 ? 42.326 -25.129 -11.543 1.00 19.02 188 LEU A CA 1
ATOM 1163 C C . LEU A 1 189 ? 40.844 -25.014 -11.853 1.00 18.90 188 LEU A C 1
ATOM 1164 O O . LEU A 1 189 ? 40.253 -25.922 -12.430 1.00 19.72 188 LEU A O 1
ATOM 1169 N N . ASN A 1 190 ? 40.254 -23.897 -11.470 1.00 17.15 189 ASN A N 1
ATOM 1170 C CA . ASN A 1 190 ? 38.883 -23.619 -11.824 1.00 18.18 189 ASN A CA 1
ATOM 1171 C C . ASN A 1 190 ? 38.811 -22.360 -12.674 1.00 17.52 189 ASN A C 1
ATOM 1172 O O . ASN A 1 190 ? 39.428 -21.332 -12.348 1.00 18.94 189 ASN A O 1
ATOM 1177 N N . LEU A 1 191 ? 38.046 -22.444 -13.742 1.00 17.35 190 LEU A N 1
ATOM 1178 C CA . LEU A 1 191 ? 37.855 -21.341 -14.656 1.00 18.07 190 LEU A CA 1
ATOM 1179 C C . LEU A 1 191 ? 36.367 -21.168 -14.883 1.00 17.30 190 LEU A C 1
ATOM 1180 O O . LEU A 1 191 ? 35.625 -22.142 -14.871 1.00 19.09 190 LEU A O 1
ATOM 1185 N N . MET A 1 192 ? 35.947 -19.929 -15.140 1.00 16.37 191 MET A N 1
ATOM 1186 C CA . MET A 1 192 ? 34.534 -19.624 -15.357 1.00 16.34 191 MET A CA 1
ATOM 1187 C C . MET A 1 192 ? 34.438 -18.421 -16.258 1.00 17.14 191 MET A C 1
ATOM 1188 O O . MET A 1 192 ? 35.230 -17.476 -16.132 1.00 17.43 191 MET A O 1
ATOM 1193 N N . LYS A 1 193 ? 33.474 -18.462 -17.187 1.00 17.05 192 LYS A N 1
ATOM 1194 C CA . LYS A 1 193 ? 33.064 -17.310 -17.927 1.00 18.70 192 LYS A CA 1
ATOM 1195 C C . LYS A 1 193 ? 31.540 -17.308 -18.003 1.00 18.16 192 LYS A C 1
ATOM 1196 O O . LYS A 1 193 ? 30.913 -18.355 -18.195 1.00 18.78 192 LYS A O 1
ATOM 1202 N N . HIS A 1 194 ? 30.935 -16.141 -17.820 1.00 17.50 193 HIS A N 1
ATOM 1203 C CA . HIS A 1 194 ? 29.490 -16.064 -17.651 1.00 18.03 193 HIS A CA 1
ATOM 1204 C C . HIS A 1 194 ? 28.938 -14.758 -18.192 1.00 18.39 193 HIS A C 1
ATOM 1205 O O . HIS A 1 194 ? 29.398 -13.695 -17.803 1.00 18.53 193 HIS A O 1
ATOM 1212 N N . ASP A 1 195 ? 27.948 -14.857 -19.082 1.00 18.64 194 ASP A N 1
ATOM 1213 C CA . ASP A 1 195 ? 27.217 -13.702 -19.574 1.00 20.17 194 ASP A CA 1
ATOM 1214 C C . ASP A 1 195 ? 25.735 -13.999 -19.586 1.00 19.19 194 ASP A C 1
ATOM 1215 O O . ASP A 1 195 ? 25.325 -15.081 -19.964 1.00 19.80 194 ASP A O 1
ATOM 1220 N N . ALA A 1 196 ? 24.915 -13.024 -19.217 1.00 18.22 195 ALA A N 1
ATOM 1221 C CA . ALA A 1 196 ? 23.506 -13.223 -19.236 1.00 17.10 195 ALA A CA 1
ATOM 1222 C C . ALA A 1 196 ? 22.744 -11.904 -19.207 1.00 19.42 195 ALA A C 1
ATOM 1223 O O . ALA A 1 196 ? 23.241 -10.896 -18.728 1.00 18.25 195 ALA A O 1
ATOM 1225 N N . HIS A 1 197 ? 21.519 -11.932 -19.700 1.00 18.43 196 HIS A N 1
ATOM 1226 C CA . HIS A 1 197 ? 20.563 -10.888 -19.374 1.00 21.28 196 HIS A CA 1
ATOM 1227 C C . HIS A 1 197 ? 19.889 -11.317 -18.072 1.00 23.43 196 HIS A C 1
ATOM 1228 O O . HIS A 1 197 ? 20.204 -12.375 -17.531 1.00 23.40 196 HIS A O 1
ATOM 1235 N N . VAL A 1 198 ? 19.003 -10.494 -17.534 1.00 24.84 197 VAL A N 1
ATOM 1236 C CA . VAL A 1 198 ? 18.312 -10.859 -16.298 1.00 22.00 197 VAL A CA 1
ATOM 1237 C C . VAL A 1 198 ? 16.855 -11.002 -16.627 1.00 23.28 197 VAL A C 1
ATOM 1238 O O . VAL A 1 198 ? 16.227 -10.047 -17.078 1.00 24.48 197 VAL A O 1
ATOM 1242 N N . ALA A 1 199 ? 16.304 -12.193 -16.424 1.00 23.00 198 ALA A N 1
ATOM 1243 C CA . ALA A 1 199 ? 14.904 -12.434 -16.726 1.00 23.39 198 ALA A CA 1
ATOM 1244 C C . ALA A 1 199 ? 13.993 -11.440 -16.011 1.00 24.55 198 ALA A C 1
ATOM 1245 O O . ALA A 1 199 ? 14.058 -11.298 -14.791 1.00 23.63 198 ALA A O 1
ATOM 1247 N N . GLY A 1 200 ? 13.105 -10.799 -16.765 1.00 24.09 199 GLY A N 1
ATOM 1248 C CA . GLY A 1 200 ? 12.119 -9.887 -16.188 1.00 23.03 199 GLY A CA 1
ATOM 1249 C C . GLY A 1 200 ? 12.698 -8.580 -15.659 1.00 19.87 199 GLY A C 1
ATOM 1250 O O . GLY A 1 200 ? 12.039 -7.871 -14.858 1.00 20.69 199 GLY A O 1
ATOM 1251 N N . ARG A 1 201 ? 13.901 -8.225 -16.109 1.00 18.90 200 ARG A N 1
ATOM 1252 C CA . ARG A 1 201 ? 14.444 -6.885 -15.852 1.00 19.01 200 ARG A CA 1
ATOM 1253 C C . ARG A 1 201 ? 14.954 -6.262 -17.154 1.00 21.27 200 ARG A C 1
ATOM 1254 O O . ARG A 1 201 ? 15.986 -6.683 -17.708 1.00 21.45 200 ARG A O 1
ATOM 1262 N N A ASP A 1 202 ? 14.248 -5.241 -17.616 0.50 20.28 201 ASP A N 1
ATOM 1263 N N B ASP A 1 202 ? 14.246 -5.239 -17.626 0.50 19.46 201 ASP A N 1
ATOM 1264 C CA A ASP A 1 202 ? 14.515 -4.641 -18.901 0.50 21.31 201 ASP A CA 1
ATOM 1265 C CA B ASP A 1 202 ? 14.536 -4.642 -18.918 0.50 19.84 201 ASP A CA 1
ATOM 1266 C C A ASP A 1 202 ? 15.951 -4.129 -18.992 0.50 22.07 201 ASP A C 1
ATOM 1267 C C B ASP A 1 202 ? 15.963 -4.142 -18.985 0.50 21.14 201 ASP A C 1
ATOM 1268 O O A ASP A 1 202 ? 16.370 -3.302 -18.177 0.50 23.77 201 ASP A O 1
ATOM 1269 O O B ASP A 1 202 ? 16.382 -3.321 -18.164 0.50 22.90 201 ASP A O 1
ATOM 1278 N N . GLU A 1 203 ? 16.704 -4.654 -19.962 1.00 20.92 202 GLU A N 1
ATOM 1279 C CA . GLU A 1 203 ? 18.010 -4.139 -20.332 1.00 20.69 202 GLU A CA 1
ATOM 1280 C C . GLU A 1 203 ? 19.124 -4.394 -19.321 1.00 22.13 202 GLU A C 1
ATOM 1281 O O . GLU A 1 203 ? 20.233 -3.938 -19.512 1.00 27.14 202 GLU A O 1
ATOM 1287 N N . VAL A 1 204 ? 18.841 -5.117 -18.256 1.00 19.97 203 VAL A N 1
ATOM 1288 C CA . VAL A 1 204 ? 19.859 -5.405 -17.257 1.00 20.30 203 VAL A CA 1
ATOM 1289 C C . VAL A 1 204 ? 20.630 -6.658 -17.708 1.00 20.91 203 VAL A C 1
ATOM 1290 O O . VAL A 1 204 ? 20.049 -7.631 -18.212 1.00 19.29 203 VAL A O 1
ATOM 1294 N N . SER A 1 205 ? 21.949 -6.598 -17.589 1.00 20.73 204 SER A N 1
ATOM 1295 C CA . SER A 1 205 ? 22.830 -7.701 -17.981 1.00 21.85 204 SER A CA 1
ATOM 1296 C C . SER A 1 205 ? 23.925 -7.897 -16.944 1.00 20.93 204 SER A C 1
ATOM 1297 O O . SER A 1 205 ? 24.218 -6.984 -16.164 1.00 19.85 204 SER A O 1
ATOM 1300 N N . VAL A 1 206 ? 24.518 -9.087 -16.945 1.00 18.48 205 VAL A N 1
ATOM 1301 C CA . VAL A 1 206 ? 25.677 -9.393 -16.097 1.00 18.50 205 VAL A CA 1
ATOM 1302 C C . VAL A 1 206 ? 26.762 -10.085 -16.929 1.00 19.31 205 VAL A C 1
ATOM 1303 O O . VAL A 1 206 ? 26.477 -10.734 -17.946 1.00 18.12 205 VAL A O 1
ATOM 1307 N N . SER A 1 207 ? 28.009 -9.854 -16.556 1.00 19.21 206 SER A N 1
ATOM 1308 C CA . SER A 1 207 ? 29.107 -10.567 -17.151 1.00 18.61 206 SER A CA 1
ATOM 1309 C C . SER A 1 207 ? 30.190 -10.689 -16.109 1.00 18.70 206 SER A C 1
ATOM 1310 O O . SER A 1 207 ? 30.400 -9.790 -15.316 1.00 16.76 206 SER A O 1
ATOM 1313 N N . ARG A 1 208 ? 30.849 -11.824 -16.122 1.00 16.96 207 ARG A N 1
ATOM 1314 C CA . ARG A 1 208 ? 31.924 -12.092 -15.216 1.00 17.75 207 ARG A CA 1
ATOM 1315 C C . ARG A 1 208 ? 32.794 -13.237 -15.709 1.00 17.65 207 ARG A C 1
ATOM 1316 O O . ARG A 1 208 ? 32.385 -14.040 -16.546 1.00 17.34 207 ARG A O 1
ATOM 1324 N N . TRP A 1 209 ? 34.024 -13.274 -15.199 1.00 16.76 208 TRP A N 1
ATOM 1325 C CA . TRP A 1 209 ? 34.899 -14.367 -15.474 1.00 17.17 208 TRP A CA 1
ATOM 1326 C C . TRP A 1 209 ? 35.889 -14.511 -14.315 1.00 16.14 208 TRP A C 1
ATOM 1327 O O . TRP A 1 209 ? 36.159 -13.563 -13.561 1.00 16.12 208 TRP A O 1
ATOM 1338 N N . GLY A 1 210 ? 36.398 -15.707 -14.154 1.00 16.72 209 GLY A N 1
ATOM 1339 C CA . GLY A 1 210 ? 37.267 -15.988 -13.047 1.00 16.64 209 GLY A CA 1
ATOM 1340 C C . GLY A 1 210 ? 38.258 -17.092 -13.283 1.00 15.50 209 GLY A C 1
ATOM 1341 O O . GLY A 1 210 ? 38.094 -17.945 -14.164 1.00 15.59 209 GLY A O 1
ATOM 1342 N N . VAL A 1 211 ? 39.316 -17.054 -12.484 1.00 16.08 210 VAL A N 1
ATOM 1343 C CA . VAL A 1 211 ? 40.370 -18.046 -12.565 1.00 18.19 210 VAL A CA 1
ATOM 1344 C C . VAL A 1 211 ? 40.933 -18.285 -11.156 1.00 16.97 210 VAL A C 1
ATOM 1345 O O . VAL A 1 211 ? 41.109 -17.361 -10.389 1.00 16.00 210 VAL A O 1
ATOM 1349 N N . ALA A 1 212 ? 41.105 -19.549 -10.814 1.00 16.04 211 ALA A N 1
ATOM 1350 C CA . ALA A 1 212 ? 41.448 -19.939 -9.466 1.00 17.24 211 ALA A CA 1
ATOM 1351 C C . ALA A 1 212 ? 42.345 -21.172 -9.472 1.00 16.87 211 ALA A C 1
ATOM 1352 O O . ALA A 1 212 ? 41.847 -22.310 -9.453 1.00 17.33 211 ALA A O 1
ATOM 1354 N N . PRO A 1 213 ? 43.668 -20.959 -9.468 1.00 18.45 212 PRO A N 1
ATOM 1355 C CA . PRO A 1 213 ? 44.567 -22.093 -9.286 1.00 18.84 212 PRO A CA 1
ATOM 1356 C C . PRO A 1 213 ? 44.945 -22.331 -7.820 1.00 17.80 212 PRO A C 1
ATOM 1357 O O . PRO A 1 213 ? 45.136 -21.368 -7.056 1.00 17.98 212 PRO A O 1
ATOM 1361 N N . THR A 1 214 ? 45.125 -23.599 -7.455 1.00 18.23 213 THR A N 1
ATOM 1362 C CA . THR A 1 214 ? 45.558 -23.947 -6.126 1.00 18.46 213 THR A CA 1
ATOM 1363 C C . THR A 1 214 ? 46.425 -25.188 -6.160 1.00 19.22 213 THR A C 1
ATOM 1364 O O . THR A 1 214 ? 46.216 -26.096 -6.957 1.00 20.03 213 THR A O 1
ATOM 1368 N N . VAL A 1 215 ? 47.413 -25.205 -5.288 1.00 18.34 214 VAL A N 1
ATOM 1369 C CA . VAL A 1 215 ? 48.293 -26.356 -5.159 1.00 19.64 214 VAL A CA 1
ATOM 1370 C C . VAL A 1 215 ? 48.421 -26.707 -3.688 1.00 20.28 214 VAL A C 1
ATOM 1371 O O . VAL A 1 215 ? 48.463 -25.832 -2.817 1.00 19.07 214 VAL A O 1
ATOM 1375 N N . THR A 1 216 ? 48.502 -27.996 -3.419 1.00 19.63 215 THR A N 1
ATOM 1376 C CA . THR A 1 216 ? 48.801 -28.473 -2.094 1.00 20.38 215 THR A CA 1
ATOM 1377 C C . THR A 1 216 ? 50.036 -29.338 -2.115 1.00 20.71 215 THR A C 1
ATOM 1378 O O . THR A 1 216 ? 50.148 -30.260 -2.957 1.00 20.23 215 THR A O 1
ATOM 1382 N N . PHE A 1 217 ? 50.919 -29.066 -1.158 1.00 20.01 216 PHE A N 1
ATOM 1383 C CA . PHE A 1 217 ? 52.142 -29.847 -0.908 1.00 21.59 216 PHE A CA 1
ATOM 1384 C C . PHE A 1 217 ? 52.024 -30.565 0.428 1.00 23.35 216 PHE A C 1
ATOM 1385 O O . PHE A 1 217 ? 51.807 -29.942 1.477 1.00 24.81 216 PHE A O 1
ATOM 1393 N N . GLY A 1 218 ? 52.179 -31.877 0.414 1.00 25.17 217 GLY A N 1
ATOM 1394 C CA . GLY A 1 218 ? 52.485 -32.579 1.634 1.00 27.34 217 GLY A CA 1
ATOM 1395 C C . GLY A 1 218 ? 51.468 -33.572 2.155 1.00 32.30 217 GLY A C 1
ATOM 1396 O O . GLY A 1 218 ? 51.598 -34.013 3.327 1.00 36.14 217 GLY A O 1
ATOM 1397 N N . PHE A 1 219 ? 50.488 -33.958 1.332 1.00 29.56 218 PHE A N 1
ATOM 1398 C CA . PHE A 1 219 ? 49.562 -35.018 1.724 1.00 32.59 218 PHE A CA 1
ATOM 1399 C C . PHE A 1 219 ? 50.374 -36.174 2.278 1.00 39.45 218 PHE A C 1
ATOM 1400 O O . PHE A 1 219 ? 51.430 -36.560 1.684 1.00 31.58 218 PHE A O 1
ATOM 1408 N N . ASP A 1 220 ? 49.868 -36.731 3.385 1.00 38.51 219 ASP A N 1
ATOM 1409 C CA . ASP A 1 220 ? 50.453 -37.900 4.040 1.00 46.80 219 ASP A CA 1
ATOM 1410 C C . ASP A 1 220 ? 51.827 -37.599 4.609 1.00 43.83 219 ASP A C 1
ATOM 1411 O O . ASP A 1 220 ? 52.650 -38.506 4.710 1.00 43.46 219 ASP A O 1
ATOM 1416 N N . THR A 1 221 ? 52.080 -36.324 4.938 1.00 35.67 220 THR A N 1
ATOM 1417 C CA . THR A 1 221 ? 53.306 -35.925 5.613 1.00 34.44 220 THR A CA 1
ATOM 1418 C C . THR A 1 221 ? 52.969 -35.053 6.824 1.00 32.77 220 THR A C 1
ATOM 1419 O O . THR A 1 221 ? 51.837 -34.593 6.968 1.00 31.50 220 THR A O 1
ATOM 1423 N N . PRO A 1 222 ? 53.960 -34.826 7.689 1.00 32.09 221 PRO A N 1
ATOM 1424 C CA . PRO A 1 222 ? 53.747 -34.053 8.915 1.00 32.91 221 PRO A CA 1
ATOM 1425 C C . PRO A 1 222 ? 53.575 -32.553 8.672 1.00 31.95 221 PRO A C 1
ATOM 1426 O O . PRO A 1 222 ? 53.114 -31.835 9.558 1.00 28.85 221 PRO A O 1
ATOM 1430 N N . THR A 1 223 ? 53.929 -32.108 7.471 1.00 32.09 222 THR A N 1
ATOM 1431 C CA . THR A 1 223 ? 53.842 -30.712 7.087 1.00 30.83 222 THR A CA 1
ATOM 1432 C C . THR A 1 223 ? 53.056 -30.623 5.805 1.00 32.19 222 THR A C 1
ATOM 1433 O O . THR A 1 223 ? 53.351 -31.333 4.846 1.00 29.66 222 THR A O 1
ATOM 1437 N N . ARG A 1 224 ? 52.033 -29.766 5.787 1.00 28.50 223 ARG A N 1
ATOM 1438 C CA . ARG A 1 224 ? 51.201 -29.603 4.631 1.00 28.07 223 ARG A CA 1
ATOM 1439 C C . ARG A 1 224 ? 51.038 -28.127 4.340 1.00 26.72 223 ARG A C 1
ATOM 1440 O O . ARG A 1 224 ? 50.925 -27.314 5.264 1.00 24.86 223 ARG A O 1
ATOM 1448 N N . ALA A 1 225 ? 51.091 -27.766 3.065 1.00 23.75 224 ALA A N 1
ATOM 1449 C CA . ALA A 1 225 ? 50.947 -26.360 2.693 1.00 24.47 224 ALA A CA 1
ATOM 1450 C C . ALA A 1 225 ? 50.094 -26.199 1.466 1.00 24.74 224 ALA A C 1
ATOM 1451 O O . ALA A 1 225 ? 50.138 -27.038 0.544 1.00 26.65 224 ALA A O 1
ATOM 1453 N N . THR A 1 226 ? 49.300 -25.122 1.426 1.00 23.64 225 THR A N 1
ATOM 1454 C CA . THR A 1 226 ? 48.505 -24.850 0.256 1.00 23.63 225 THR A CA 1
ATOM 1455 C C . THR A 1 226 ? 48.710 -23.430 -0.176 1.00 21.55 225 THR A C 1
ATOM 1456 O O . THR A 1 226 ? 48.830 -22.524 0.666 1.00 20.39 225 THR A O 1
ATOM 1460 N N . LEU A 1 227 ? 48.810 -23.251 -1.486 1.00 18.74 226 LEU A N 1
ATOM 1461 C CA . LEU A 1 227 ? 48.955 -21.942 -2.097 1.00 19.97 226 LEU A CA 1
ATOM 1462 C C . LEU A 1 227 ? 47.772 -21.787 -3.023 1.00 16.93 226 LEU A C 1
ATOM 1463 O O . LEU A 1 227 ? 47.537 -22.641 -3.852 1.00 18.44 226 LEU A O 1
ATOM 1468 N N . SER A 1 228 ? 47.036 -20.696 -2.889 1.00 16.48 227 SER A N 1
ATOM 1469 C CA . SER A 1 228 ? 45.861 -20.472 -3.680 1.00 16.15 227 SER A CA 1
ATOM 1470 C C . SER A 1 228 ? 45.851 -19.069 -4.259 1.00 16.29 227 SER A C 1
ATOM 1471 O O . SER A 1 228 ? 46.285 -18.103 -3.610 1.00 18.94 227 SER A O 1
ATOM 1474 N N . TYR A 1 229 ? 45.316 -18.940 -5.462 1.00 16.37 228 TYR A N 1
ATOM 1475 C CA . TYR A 1 229 ? 45.094 -17.637 -6.032 1.00 17.95 228 TYR A CA 1
ATOM 1476 C C . TYR A 1 229 ? 43.671 -17.584 -6.548 1.00 15.99 228 TYR A C 1
ATOM 1477 O O . TYR A 1 229 ? 43.134 -18.585 -7.029 1.00 16.82 228 TYR A O 1
ATOM 1486 N N . TYR A 1 230 ? 43.069 -16.415 -6.464 1.00 15.86 229 TYR A N 1
ATOM 1487 C CA . TYR A 1 230 ? 41.694 -16.222 -6.951 1.00 15.78 229 TYR A CA 1
ATOM 1488 C C . TYR A 1 230 ? 41.576 -14.879 -7.640 1.00 15.66 229 TYR A C 1
ATOM 1489 O O . TYR A 1 230 ? 42.013 -13.850 -7.094 1.00 16.27 229 TYR A O 1
ATOM 1498 N N . HIS A 1 231 ? 40.994 -14.883 -8.845 1.00 16.10 230 HIS A N 1
ATOM 1499 C CA . HIS A 1 231 ? 40.682 -13.662 -9.554 1.00 15.60 230 HIS A CA 1
ATOM 1500 C C . HIS A 1 231 ? 39.256 -13.759 -10.052 1.00 15.93 230 HIS A C 1
ATOM 1501 O O . HIS A 1 231 ? 38.860 -14.761 -10.634 1.00 15.37 230 HIS A O 1
ATOM 1508 N N . LEU A 1 232 ? 38.499 -12.704 -9.824 1.00 15.41 231 LEU A N 1
ATOM 1509 C CA . LEU A 1 232 ? 37.148 -12.572 -10.424 1.00 15.62 231 LEU A CA 1
ATOM 1510 C C . LEU A 1 232 ? 37.032 -11.152 -10.958 1.00 16.52 231 LEU A C 1
ATOM 1511 O O . LEU A 1 232 ? 37.390 -10.188 -10.267 1.00 16.88 231 LEU A O 1
ATOM 1516 N N . SER A 1 233 ? 36.513 -11.011 -12.179 1.00 16.26 232 SER A N 1
ATOM 1517 C CA . SER A 1 233 ? 36.180 -9.713 -12.734 1.00 16.82 232 SER A CA 1
ATOM 1518 C C . SER A 1 233 ? 34.692 -9.727 -13.039 1.00 17.31 232 SER A C 1
ATOM 1519 O O . SER A 1 233 ? 34.159 -10.720 -13.542 1.00 15.95 232 SER A O 1
ATOM 1522 N N . THR A 1 234 ? 34.017 -8.637 -12.729 1.00 16.53 233 THR A N 1
ATOM 1523 C CA . THR A 1 234 ? 32.606 -8.512 -13.082 1.00 16.77 233 THR A CA 1
ATOM 1524 C C . THR A 1 234 ? 32.352 -7.222 -13.842 1.00 17.63 233 THR A C 1
ATOM 1525 O O . THR A 1 234 ? 33.042 -6.199 -13.651 1.00 18.17 233 THR A O 1
ATOM 1529 N N . ASP A 1 235 ? 31.317 -7.247 -14.681 1.00 17.82 234 ASP A N 1
ATOM 1530 C CA . ASP A 1 235 ? 30.937 -6.056 -15.445 1.00 19.28 234 ASP A CA 1
ATOM 1531 C C . ASP A 1 235 ? 29.440 -6.149 -15.717 1.00 19.95 234 ASP A C 1
ATOM 1532 O O . ASP A 1 235 ? 29.021 -6.921 -16.590 1.00 20.06 234 ASP A O 1
ATOM 1537 N N . ASP A 1 236 ? 28.653 -5.410 -14.932 1.00 17.85 235 ASP A N 1
ATOM 1538 C CA . ASP A 1 236 ? 27.207 -5.572 -14.875 1.00 18.25 235 ASP A CA 1
ATOM 1539 C C . ASP A 1 236 ? 26.516 -4.239 -15.059 1.00 18.79 235 ASP A C 1
ATOM 1540 O O . ASP A 1 236 ? 27.100 -3.166 -14.832 1.00 17.45 235 ASP A O 1
ATOM 1545 N N . MET A 1 237 ? 25.244 -4.304 -15.467 1.00 18.00 236 MET A N 1
ATOM 1546 C CA . MET A 1 237 ? 24.374 -3.153 -15.411 1.00 18.46 236 MET A CA 1
ATOM 1547 C C . MET A 1 237 ? 23.741 -3.123 -14.021 1.00 18.61 236 MET A C 1
ATOM 1548 O O . MET A 1 237 ? 22.942 -3.992 -13.685 1.00 19.55 236 MET A O 1
ATOM 1553 N N . PRO A 1 238 ? 24.148 -2.158 -13.167 1.00 17.83 237 PRO A N 1
ATOM 1554 C CA . PRO A 1 238 ? 23.601 -2.235 -11.799 1.00 18.31 237 PRO A CA 1
ATOM 1555 C C . PRO A 1 238 ? 22.134 -1.846 -11.783 1.00 17.61 237 PRO A C 1
ATOM 1556 O O . PRO A 1 238 ? 21.721 -0.968 -12.555 1.00 18.56 237 PRO A O 1
ATOM 1560 N N . ASP A 1 239 ? 21.370 -2.451 -10.865 1.00 17.37 238 ASP A N 1
ATOM 1561 C CA . ASP A 1 239 ? 19.914 -2.354 -10.867 1.00 18.94 238 ASP A CA 1
ATOM 1562 C C . ASP A 1 239 ? 19.404 -2.196 -9.417 1.00 18.46 238 ASP A C 1
ATOM 1563 O O . ASP A 1 239 ? 19.513 -3.125 -8.620 1.00 20.32 238 ASP A O 1
ATOM 1568 N N . TYR A 1 240 ? 18.932 -1.015 -9.076 1.00 18.15 239 TYR A N 1
ATOM 1569 C CA . TYR A 1 240 ? 18.322 -0.767 -7.770 1.00 20.99 239 TYR A CA 1
ATOM 1570 C C . TYR A 1 240 ? 16.815 -1.045 -7.735 1.00 22.82 239 TYR A C 1
ATOM 1571 O O . TYR A 1 240 ? 16.145 -0.675 -6.787 1.00 26.85 239 TYR A O 1
ATOM 1580 N N . GLY A 1 241 ? 16.264 -1.637 -8.787 1.00 16.70 240 GLY A N 1
ATOM 1581 C CA . GLY A 1 241 ? 14.858 -2.050 -8.735 1.00 16.15 240 GLY A CA 1
ATOM 1582 C C . GLY A 1 241 ? 13.855 -0.940 -8.919 1.00 16.34 240 GLY A C 1
ATOM 1583 O O . GLY A 1 241 ? 14.046 -0.054 -9.759 1.00 17.55 240 GLY A O 1
ATOM 1584 N N . LEU A 1 242 ? 12.752 -1.019 -8.154 1.00 17.01 241 LEU A N 1
ATOM 1585 C CA . LEU A 1 242 ? 11.625 -0.066 -8.276 1.00 16.32 241 LEU A CA 1
ATOM 1586 C C . LEU A 1 242 ? 11.610 0.906 -7.126 1.00 14.76 241 LEU A C 1
ATOM 1587 O O . LEU A 1 242 ? 12.033 0.567 -6.015 1.00 15.12 241 LEU A O 1
ATOM 1592 N N . PRO A 1 243 ? 11.117 2.118 -7.367 1.00 14.09 242 PRO A N 1
ATOM 1593 C CA . PRO A 1 243 ? 10.953 3.027 -6.254 1.00 14.11 242 PRO A CA 1
ATOM 1594 C C . PRO A 1 243 ? 9.876 2.569 -5.280 1.00 14.69 242 PRO A C 1
ATOM 1595 O O . PRO A 1 243 ? 8.832 1.989 -5.684 1.00 14.03 242 PRO A O 1
ATOM 1599 N N . LEU A 1 244 ? 10.114 2.840 -4.006 1.00 13.74 243 LEU A N 1
ATOM 1600 C CA . LEU A 1 244 ? 9.034 2.833 -3.012 1.00 14.05 243 LEU A CA 1
ATOM 1601 C C . LEU A 1 244 ? 8.216 4.092 -3.213 1.00 15.84 243 LEU A C 1
ATOM 1602 O O . LEU A 1 244 ? 8.735 5.125 -3.702 1.00 17.58 243 LEU A O 1
ATOM 1607 N N . THR A 1 245 ? 6.929 4.037 -2.889 1.00 13.96 244 THR A N 1
ATOM 1608 C CA . THR A 1 245 ? 6.175 5.272 -2.780 1.00 13.91 244 THR A CA 1
ATOM 1609 C C . THR A 1 245 ? 6.667 6.010 -1.510 1.00 13.50 244 THR A C 1
ATOM 1610 O O . THR A 1 245 ? 7.277 5.411 -0.609 1.00 14.81 244 THR A O 1
ATOM 1614 N N . ASN A 1 246 ? 6.355 7.288 -1.445 1.00 14.61 245 ASN A N 1
ATOM 1615 C CA . ASN A 1 246 ? 6.702 8.126 -0.313 1.00 14.66 245 ASN A CA 1
ATOM 1616 C C . ASN A 1 246 ? 5.761 9.319 -0.163 1.00 16.28 245 ASN A C 1
ATOM 1617 O O . ASN A 1 246 ? 6.141 10.505 -0.284 1.00 16.73 245 ASN A O 1
ATOM 1622 N N . VAL A 1 247 ? 4.516 8.998 0.099 1.00 15.80 246 VAL A N 1
ATOM 1623 C CA . VAL A 1 247 ? 3.517 9.994 0.373 1.00 17.64 246 VAL A CA 1
ATOM 1624 C C . VAL A 1 247 ? 2.775 9.538 1.610 1.00 17.30 246 VAL A C 1
ATOM 1625 O O . VAL A 1 247 ? 2.248 8.443 1.635 1.00 17.08 246 VAL A O 1
ATOM 1629 N N . ASN A 1 248 ? 2.730 10.375 2.643 1.00 17.08 247 ASN A N 1
ATOM 1630 C CA . ASN A 1 248 ? 2.061 10.047 3.894 1.00 17.20 247 ASN A CA 1
ATOM 1631 C C . ASN A 1 248 ? 2.605 8.762 4.508 1.00 16.76 247 ASN A C 1
ATOM 1632 O O . ASN A 1 248 ? 1.882 8.009 5.124 1.00 15.76 247 ASN A O 1
ATOM 1637 N N . ARG A 1 249 ? 3.900 8.511 4.338 1.00 16.30 248 ARG A N 1
ATOM 1638 C CA . ARG A 1 249 ? 4.521 7.307 4.877 1.00 15.97 248 ARG A CA 1
ATOM 1639 C C . ARG A 1 249 ? 4.421 7.223 6.414 1.00 16.95 248 ARG A C 1
ATOM 1640 O O . ARG A 1 249 ? 4.735 8.176 7.113 1.00 14.86 248 ARG A O 1
ATOM 1648 N N . SER A 1 250 ? 3.953 6.090 6.932 1.00 14.64 249 SER A N 1
ATOM 1649 C CA . SER A 1 250 ? 3.832 5.856 8.382 1.00 15.52 249 SER A CA 1
ATOM 1650 C C . SER A 1 250 ? 3.580 4.386 8.606 1.00 15.70 249 SER A C 1
ATOM 1651 O O . SER A 1 250 ? 3.334 3.635 7.642 1.00 14.79 249 SER A O 1
ATOM 1654 N N . LYS A 1 251 ? 3.618 3.958 9.864 1.00 14.29 250 LYS A N 1
ATOM 1655 C CA . LYS A 1 251 ? 3.256 2.579 10.176 1.00 16.09 250 LYS A CA 1
ATOM 1656 C C . LYS A 1 251 ? 1.801 2.254 9.755 1.00 15.95 250 LYS A C 1
ATOM 1657 O O . LYS A 1 251 ? 1.526 1.147 9.272 1.00 17.58 250 LYS A O 1
ATOM 1663 N N . ALA A 1 252 ? 0.906 3.218 9.893 1.00 16.15 251 ALA A N 1
ATOM 1664 C CA . ALA A 1 252 ? -0.529 3.017 9.508 1.00 17.16 251 ALA A CA 1
ATOM 1665 C C . ALA A 1 252 ? -0.784 3.155 7.982 1.00 17.04 251 ALA A C 1
ATOM 1666 O O . ALA A 1 252 ? -1.846 2.766 7.495 1.00 17.56 251 ALA A O 1
ATOM 1668 N N . ASN A 1 253 ? 0.163 3.752 7.254 1.00 14.34 252 ASN A N 1
ATOM 1669 C CA . ASN A 1 253 ? 0.160 3.850 5.799 1.00 15.30 252 ASN A CA 1
ATOM 1670 C C . ASN A 1 253 ? 1.551 3.557 5.254 1.00 14.96 252 ASN A C 1
ATOM 1671 O O . ASN A 1 253 ? 2.302 4.467 4.862 1.00 16.00 252 ASN A O 1
ATOM 1676 N N . PRO A 1 254 ? 1.930 2.299 5.277 1.00 15.53 253 PRO A N 1
ATOM 1677 C CA . PRO A 1 254 ? 3.312 1.966 4.922 1.00 16.05 253 PRO A CA 1
ATOM 1678 C C . PRO A 1 254 ? 3.543 1.990 3.432 1.00 18.33 253 PRO A C 1
ATOM 1679 O O . PRO A 1 254 ? 2.607 1.712 2.636 1.00 17.44 253 PRO A O 1
ATOM 1683 N N . SER A 1 255 ? 4.759 2.358 3.039 1.00 15.47 254 SER A N 1
ATOM 1684 C CA . SER A 1 255 ? 5.120 2.447 1.646 1.00 15.94 254 SER A CA 1
ATOM 1685 C C . SER A 1 255 ? 5.557 1.096 1.137 1.00 15.06 254 SER A C 1
ATOM 1686 O O . SER A 1 255 ? 6.379 0.402 1.775 1.00 14.92 254 SER A O 1
ATOM 1689 N N . LYS A 1 256 ? 5.049 0.745 -0.033 1.00 14.65 255 LYS A N 1
ATOM 1690 C CA . LYS A 1 256 ? 5.506 -0.408 -0.765 1.00 13.85 255 LYS A CA 1
ATOM 1691 C C . LYS A 1 256 ? 6.007 0.018 -2.128 1.00 13.45 255 LYS A C 1
ATOM 1692 O O . LYS A 1 256 ? 5.935 1.202 -2.502 1.00 13.31 255 LYS A O 1
ATOM 1698 N N . PRO A 1 257 ? 6.563 -0.934 -2.885 1.00 14.12 256 PRO A N 1
ATOM 1699 C CA . PRO A 1 257 ? 7.002 -0.555 -4.212 1.00 15.76 256 PRO A CA 1
ATOM 1700 C C . PRO A 1 257 ? 5.853 -0.029 -5.079 1.00 14.51 256 PRO A C 1
ATOM 1701 O O . PRO A 1 257 ? 4.734 -0.497 -4.970 1.00 15.13 256 PRO A O 1
ATOM 1705 N N . ALA A 1 258 ? 6.137 0.964 -5.893 1.00 14.49 257 ALA A N 1
ATOM 1706 C CA . ALA A 1 258 ? 5.179 1.424 -6.883 1.00 15.67 257 ALA A CA 1
ATOM 1707 C C . ALA A 1 258 ? 4.566 0.235 -7.629 1.00 15.92 257 ALA A C 1
ATOM 1708 O O . ALA A 1 258 ? 5.253 -0.765 -7.990 1.00 16.21 257 ALA A O 1
ATOM 1710 N N . SER A 1 259 ? 3.282 0.349 -7.909 1.00 15.84 258 SER A N 1
ATOM 1711 C CA . SER A 1 259 ? 2.545 -0.736 -8.585 1.00 16.70 258 SER A CA 1
ATOM 1712 C C . SER A 1 259 ? 2.635 -0.571 -10.090 1.00 17.67 258 SER A C 1
ATOM 1713 O O . SER A 1 259 ? 1.672 -0.142 -10.744 1.00 17.97 258 SER A O 1
ATOM 1716 N N . VAL A 1 260 ? 3.816 -0.860 -10.633 1.00 15.12 259 VAL A N 1
ATOM 1717 C CA . VAL A 1 260 ? 4.141 -0.715 -12.048 1.00 17.63 259 VAL A CA 1
ATOM 1718 C C . VAL A 1 260 ? 4.740 -2.038 -12.528 1.00 17.52 259 VAL A C 1
ATOM 1719 O O . VAL A 1 260 ? 5.043 -2.880 -11.708 1.00 18.14 259 VAL A O 1
ATOM 1723 N N . ASP A 1 261 ? 4.870 -2.207 -13.841 1.00 18.22 260 ASP A N 1
ATOM 1724 C CA . ASP A 1 261 ? 5.441 -3.417 -14.483 1.00 19.13 260 ASP A CA 1
ATOM 1725 C C . ASP A 1 261 ? 6.789 -3.776 -13.808 1.00 17.59 260 ASP A C 1
ATOM 1726 O O . ASP A 1 261 ? 7.683 -2.931 -13.730 1.00 15.35 260 ASP A O 1
ATOM 1731 N N . ARG A 1 262 ? 6.921 -5.010 -13.322 1.00 16.93 261 ARG A N 1
ATOM 1732 C CA . ARG A 1 262 ? 8.137 -5.399 -12.585 1.00 17.74 261 ARG A CA 1
ATOM 1733 C C . ARG A 1 262 ? 9.336 -5.674 -13.508 1.00 17.02 261 ARG A C 1
ATOM 1734 O O . ARG A 1 262 ? 10.459 -5.917 -13.011 1.00 16.21 261 ARG A O 1
ATOM 1742 N N . ASP A 1 263 ? 9.127 -5.519 -14.812 1.00 17.42 262 ASP A N 1
ATOM 1743 C CA . ASP A 1 263 ? 10.209 -5.462 -15.779 1.00 19.92 262 ASP A CA 1
ATOM 1744 C C . ASP A 1 263 ? 10.908 -4.101 -15.790 1.00 18.73 262 ASP A C 1
ATOM 1745 O O . ASP A 1 263 ? 12.001 -3.966 -16.367 1.00 18.66 262 ASP A O 1
ATOM 1750 N N . ASN A 1 264 ? 10.283 -3.095 -15.181 1.00 17.21 263 ASN A N 1
ATOM 1751 C CA . ASN A 1 264 ? 10.716 -1.703 -15.361 1.00 16.13 263 ASN A CA 1
ATOM 1752 C C . ASN A 1 264 ? 12.102 -1.446 -14.770 1.00 15.56 263 ASN A C 1
ATOM 1753 O O . ASN A 1 264 ? 12.341 -1.714 -13.596 1.00 15.34 263 ASN A O 1
ATOM 1758 N N . PHE A 1 265 ? 12.987 -0.897 -15.578 1.00 14.52 264 PHE A N 1
ATOM 1759 C CA . PHE A 1 265 ? 14.363 -0.583 -15.136 1.00 16.34 264 PHE A CA 1
ATOM 1760 C C . PHE A 1 265 ? 14.531 0.943 -15.301 1.00 16.51 264 PHE A C 1
ATOM 1761 O O . PHE A 1 265 ? 14.270 1.463 -16.387 1.00 16.17 264 PHE A O 1
ATOM 1769 N N . TYR A 1 266 ? 15.012 1.608 -14.245 1.00 14.48 265 TYR A N 1
ATOM 1770 C CA . TYR A 1 266 ? 15.108 3.074 -14.220 1.00 14.78 265 TYR A CA 1
ATOM 1771 C C . TYR A 1 266 ? 16.502 3.620 -14.477 1.00 15.81 265 TYR A C 1
ATOM 1772 O O . TYR A 1 266 ? 16.689 4.817 -14.480 1.00 16.34 265 TYR A O 1
ATOM 1781 N N . GLY A 1 267 ? 17.467 2.733 -14.725 1.00 15.41 266 GLY A N 1
ATOM 1782 C CA . GLY A 1 267 ? 18.810 3.148 -15.077 1.00 15.59 266 GLY A CA 1
ATOM 1783 C C . GLY A 1 267 ? 19.024 3.475 -16.540 1.00 16.71 266 GLY A C 1
ATOM 1784 O O . GLY A 1 267 ? 18.119 3.397 -17.389 1.00 17.70 266 GLY A O 1
ATOM 1785 N N . LEU A 1 268 ? 20.243 3.859 -16.842 1.00 16.89 267 LEU A N 1
ATOM 1786 C CA . LEU A 1 268 ? 20.621 4.302 -18.168 1.00 18.83 267 LEU A CA 1
ATOM 1787 C C . LEU A 1 268 ? 21.645 3.377 -18.772 1.00 18.33 267 LEU A C 1
ATOM 1788 O O . LEU A 1 268 ? 22.770 3.231 -18.228 1.00 18.43 267 LEU A O 1
ATOM 1793 N N . LYS A 1 269 ? 21.298 2.765 -19.904 1.00 21.55 268 LYS A N 1
ATOM 1794 C CA . LYS A 1 269 ? 22.252 1.926 -20.596 1.00 22.87 268 LYS A CA 1
ATOM 1795 C C . LYS A 1 269 ? 23.534 2.687 -20.920 1.00 22.26 268 LYS A C 1
ATOM 1796 O O . LYS A 1 269 ? 24.619 2.103 -20.858 1.00 21.93 268 LYS A O 1
ATOM 1802 N N . ASP A 1 270 ? 23.416 3.965 -21.286 1.00 20.55 269 ASP A N 1
ATOM 1803 C CA . ASP A 1 270 ? 24.587 4.742 -21.712 1.00 22.20 269 ASP A CA 1
ATOM 1804 C C . ASP A 1 270 ? 25.394 5.373 -20.564 1.00 21.70 269 ASP A C 1
ATOM 1805 O O . ASP A 1 270 ? 26.380 6.019 -20.821 1.00 24.59 269 ASP A O 1
ATOM 1810 N N . ARG A 1 271 ? 24.972 5.203 -19.325 1.00 20.46 270 ARG A N 1
ATOM 1811 C CA . ARG A 1 271 ? 25.691 5.839 -18.184 1.00 18.82 270 ARG A CA 1
ATOM 1812 C C . ARG A 1 271 ? 26.069 4.858 -17.107 1.00 17.57 270 ARG A C 1
ATOM 1813 O O . ARG A 1 271 ? 27.196 4.890 -16.609 1.00 18.94 270 ARG A O 1
ATOM 1821 N N . ASP A 1 272 ? 25.135 3.994 -16.747 1.00 16.96 271 ASP A N 1
ATOM 1822 C CA . ASP A 1 272 ? 25.272 3.148 -15.567 1.00 16.49 271 ASP A CA 1
ATOM 1823 C C . ASP A 1 272 ? 26.112 1.904 -15.866 1.00 16.91 271 ASP A C 1
ATOM 1824 O O . ASP A 1 272 ? 26.091 1.396 -16.995 1.00 16.47 271 ASP A O 1
ATOM 1829 N N . TYR A 1 273 ? 26.887 1.476 -14.870 1.00 15.36 272 TYR A N 1
ATOM 1830 C CA . TYR A 1 273 ? 27.738 0.287 -14.946 1.00 16.24 272 TYR A CA 1
ATOM 1831 C C . TYR A 1 273 ? 28.316 -0.024 -13.555 1.00 16.47 272 TYR A C 1
ATOM 1832 O O . TYR A 1 273 ? 28.336 0.825 -12.679 1.00 14.87 272 TYR A O 1
ATOM 1841 N N . ARG A 1 274 ? 28.768 -1.253 -13.374 1.00 15.80 273 ARG A N 1
ATOM 1842 C CA . ARG A 1 274 ? 29.391 -1.702 -12.156 1.00 18.53 273 ARG A CA 1
ATOM 1843 C C . ARG A 1 274 ? 30.453 -2.713 -12.527 1.00 18.42 273 ARG A C 1
ATOM 1844 O O . ARG A 1 274 ? 30.151 -3.804 -13.069 1.00 18.05 273 ARG A O 1
ATOM 1852 N N . LYS A 1 275 ? 31.697 -2.338 -12.268 1.00 17.31 274 LYS A N 1
ATOM 1853 C CA . LYS A 1 275 ? 32.825 -3.152 -12.613 1.00 18.08 274 LYS A CA 1
ATOM 1854 C C . LYS A 1 275 ? 33.651 -3.392 -11.362 1.00 18.82 274 LYS A C 1
ATOM 1855 O O . LYS A 1 275 ? 34.054 -2.444 -10.668 1.00 17.64 274 LYS A O 1
ATOM 1861 N N . SER A 1 276 ? 33.880 -4.659 -11.060 1.00 18.69 275 SER A N 1
ATOM 1862 C CA . SER A 1 276 ? 34.673 -5.039 -9.898 1.00 19.15 275 SER A CA 1
ATOM 1863 C C . SER A 1 276 ? 35.769 -5.980 -10.309 1.00 18.55 275 SER A C 1
ATOM 1864 O O . SER A 1 276 ? 35.667 -6.697 -11.309 1.00 18.04 275 SER A O 1
ATOM 1867 N N . THR A 1 277 ? 36.879 -5.913 -9.582 1.00 19.02 276 THR A N 1
ATOM 1868 C CA . THR A 1 277 ? 37.917 -6.907 -9.682 1.00 19.37 276 THR A CA 1
ATOM 1869 C C . THR A 1 277 ? 38.258 -7.392 -8.264 1.00 17.85 276 THR A C 1
ATOM 1870 O O . THR A 1 277 ? 38.133 -6.643 -7.261 1.00 15.87 276 THR A O 1
ATOM 1874 N N . THR A 1 278 ? 38.566 -8.681 -8.180 1.00 17.62 277 THR A N 1
ATOM 1875 C CA . THR A 1 278 ? 38.986 -9.333 -6.961 1.00 19.64 277 THR A CA 1
ATOM 1876 C C . THR A 1 278 ? 40.234 -10.123 -7.274 1.00 19.40 277 THR A C 1
ATOM 1877 O O . THR A 1 278 ? 40.250 -10.889 -8.253 1.00 20.17 277 THR A O 1
ATOM 1881 N N . ASP A 1 279 ? 41.288 -9.915 -6.488 1.00 17.83 278 ASP A N 1
ATOM 1882 C CA . ASP A 1 279 ? 42.525 -10.681 -6.566 1.00 19.76 278 ASP A CA 1
ATOM 1883 C C . ASP A 1 279 ? 42.945 -11.059 -5.143 1.00 20.03 278 ASP A C 1
ATOM 1884 O O . ASP A 1 279 ? 43.029 -10.193 -4.261 1.00 19.20 278 ASP A O 1
ATOM 1889 N N . SER A 1 280 ? 43.184 -12.346 -4.924 1.00 19.07 279 SER A N 1
ATOM 1890 C CA . SER A 1 280 ? 43.417 -12.896 -3.584 1.00 19.10 279 SER A CA 1
ATOM 1891 C C . SER A 1 280 ? 44.459 -13.962 -3.666 1.00 19.57 279 SER A C 1
ATOM 1892 O O . SER A 1 280 ? 44.438 -14.790 -4.588 1.00 21.51 279 SER A O 1
ATOM 1895 N N . GLY A 1 281 ? 45.418 -13.914 -2.752 1.00 18.54 280 GLY A N 1
ATOM 1896 C CA . GLY A 1 281 ? 46.478 -14.923 -2.681 1.00 20.57 280 GLY A CA 1
ATOM 1897 C C . GLY A 1 281 ? 46.611 -15.419 -1.256 1.00 20.30 280 GLY A C 1
ATOM 1898 O O . GLY A 1 281 ? 46.677 -14.610 -0.320 1.00 19.81 280 GLY A O 1
ATOM 1899 N N . THR A 1 282 ? 46.623 -16.737 -1.081 1.00 19.41 281 THR A N 1
ATOM 1900 C CA . THR A 1 282 ? 46.647 -17.339 0.245 1.00 20.20 281 THR A CA 1
ATOM 1901 C C . THR A 1 282 ? 47.736 -18.410 0.384 1.00 21.83 281 THR A C 1
ATOM 1902 O O . THR A 1 282 ? 47.958 -19.228 -0.532 1.00 23.99 281 THR A O 1
ATOM 1906 N N . PHE A 1 283 ? 48.454 -18.358 1.496 1.00 21.23 282 PHE A N 1
ATOM 1907 C CA . PHE A 1 283 ? 49.422 -19.350 1.835 1.00 23.74 282 PHE A CA 1
ATOM 1908 C C . PHE A 1 283 ? 49.100 -19.889 3.216 1.00 23.35 282 PHE A C 1
ATOM 1909 O O . PHE A 1 283 ? 48.995 -19.124 4.186 1.00 21.94 282 PHE A O 1
ATOM 1917 N N . ARG A 1 284 ? 48.857 -21.196 3.296 1.00 25.05 283 ARG A N 1
ATOM 1918 C CA . ARG A 1 284 ? 48.513 -21.839 4.558 1.00 25.25 283 ARG A CA 1
ATOM 1919 C C . ARG A 1 284 ? 49.478 -22.966 4.751 1.00 25.13 283 ARG A C 1
ATOM 1920 O O . ARG A 1 284 ? 49.767 -23.692 3.805 1.00 24.21 283 ARG A O 1
ATOM 1928 N N . ILE A 1 285 ? 50.032 -23.075 5.960 1.00 24.34 284 ILE A N 1
ATOM 1929 C CA . ILE A 1 285 ? 50.925 -24.146 6.281 1.00 25.66 284 ILE A CA 1
ATOM 1930 C C . ILE A 1 285 ? 50.585 -24.706 7.652 1.00 26.26 284 ILE A C 1
ATOM 1931 O O . ILE A 1 285 ? 50.234 -23.980 8.575 1.00 24.25 284 ILE A O 1
ATOM 1936 N N . GLU A 1 286 ? 50.616 -26.015 7.761 1.00 28.03 285 GLU A N 1
ATOM 1937 C CA . GLU A 1 286 ? 50.373 -26.663 9.032 1.00 30.97 285 GLU A CA 1
ATOM 1938 C C . GLU A 1 286 ? 51.410 -27.732 9.281 1.00 29.36 285 GLU A C 1
ATOM 1939 O O . GLU A 1 286 ? 51.945 -28.342 8.336 1.00 29.57 285 GLU A O 1
ATOM 1945 N N . HIS A 1 287 ? 51.694 -27.964 10.553 1.00 27.98 286 HIS A N 1
ATOM 1946 C CA . HIS A 1 287 ? 52.717 -28.905 10.944 1.00 29.49 286 HIS A CA 1
ATOM 1947 C C . HIS A 1 287 ? 52.276 -29.648 12.188 1.00 27.88 286 HIS A C 1
ATOM 1948 O O . HIS A 1 287 ? 51.880 -29.035 13.177 1.00 25.74 286 HIS A O 1
ATOM 1955 N N . ASP A 1 288 ? 52.311 -30.964 12.129 1.00 28.91 287 ASP A N 1
ATOM 1956 C CA . ASP A 1 288 ? 52.031 -31.783 13.299 1.00 31.52 287 ASP A CA 1
ATOM 1957 C C . ASP A 1 288 ? 53.285 -31.836 14.174 1.00 34.50 287 ASP A C 1
ATOM 1958 O O . ASP A 1 288 ? 54.316 -32.348 13.744 1.00 35.92 287 ASP A O 1
ATOM 1963 N N . LEU A 1 289 ? 53.203 -31.304 15.390 1.00 36.28 288 LEU A N 1
ATOM 1964 C CA . LEU A 1 289 ? 54.311 -31.418 16.349 1.00 38.16 288 LEU A CA 1
ATOM 1965 C C . LEU A 1 289 ? 54.349 -32.818 16.927 1.00 37.52 288 LEU A C 1
ATOM 1966 O O . LEU A 1 289 ? 55.398 -33.315 17.318 1.00 39.22 288 LEU A O 1
ATOM 1971 N N . ASN A 1 290 ? 53.194 -33.452 16.976 1.00 37.26 289 ASN A N 1
ATOM 1972 C CA . ASN A 1 290 ? 53.080 -34.866 17.301 1.00 38.96 289 ASN A CA 1
ATOM 1973 C C . ASN A 1 290 ? 51.673 -35.303 16.916 1.00 37.76 289 ASN A C 1
ATOM 1974 O O . ASN A 1 290 ? 50.934 -34.524 16.326 1.00 33.55 289 ASN A O 1
ATOM 1979 N N . ASP A 1 291 ? 51.280 -36.530 17.247 1.00 39.50 290 ASP A N 1
ATOM 1980 C CA . ASP A 1 291 ? 49.982 -37.030 16.788 1.00 42.28 290 ASP A CA 1
ATOM 1981 C C . ASP A 1 291 ? 48.793 -36.237 17.367 1.00 39.85 290 ASP A C 1
ATOM 1982 O O . ASP A 1 291 ? 47.689 -36.302 16.836 1.00 42.93 290 ASP A O 1
ATOM 1987 N N . ASN A 1 292 ? 49.033 -35.465 18.424 1.00 37.35 291 ASN A N 1
ATOM 1988 C CA . ASN A 1 292 ? 47.955 -34.790 19.142 1.00 36.38 291 ASN A CA 1
ATOM 1989 C C . ASN A 1 292 ? 48.020 -33.269 19.095 1.00 35.10 291 ASN A C 1
ATOM 1990 O O . ASN A 1 292 ? 47.232 -32.592 19.745 1.00 31.82 291 ASN A O 1
ATOM 1995 N N . LEU A 1 293 ? 48.906 -32.722 18.280 1.00 33.05 292 LEU A N 1
ATOM 1996 C CA . LEU A 1 293 ? 49.141 -31.284 18.307 1.00 32.37 292 LEU A CA 1
ATOM 1997 C C . LEU A 1 293 ? 49.556 -30.779 16.938 1.00 29.40 292 LEU A C 1
ATOM 1998 O O . LEU A 1 293 ? 50.547 -31.251 16.374 1.00 31.24 292 LEU A O 1
ATOM 2003 N N . THR A 1 294 ? 48.793 -29.847 16.396 1.00 28.49 293 THR A N 1
ATOM 2004 C CA . THR A 1 294 ? 49.079 -29.291 15.091 1.00 28.01 293 THR A CA 1
ATOM 2005 C C . THR A 1 294 ? 49.115 -27.767 15.171 1.00 27.76 293 THR A C 1
ATOM 2006 O O . THR A 1 294 ? 48.203 -27.141 15.725 1.00 27.09 293 THR A O 1
ATOM 2010 N N . LEU A 1 295 ? 50.178 -27.190 14.615 1.00 27.60 294 LEU A N 1
ATOM 2011 C CA . LEU A 1 295 ? 50.333 -25.737 14.524 1.00 28.33 294 LEU A CA 1
ATOM 2012 C C . LEU A 1 295 ? 50.078 -25.294 13.081 1.00 26.68 294 LEU A C 1
ATOM 2013 O O . LEU A 1 295 ? 50.502 -25.951 12.148 1.00 25.50 294 LEU A O 1
ATOM 2018 N N . SER A 1 296 ? 49.365 -24.192 12.884 1.00 25.01 295 SER A N 1
ATOM 2019 C CA . SER A 1 296 ? 49.195 -23.694 11.542 1.00 25.54 295 SER A CA 1
ATOM 2020 C C . SER A 1 296 ? 49.352 -22.180 11.480 1.00 25.35 295 SER A C 1
ATOM 2021 O O . SER A 1 296 ? 49.197 -21.479 12.482 1.00 25.04 295 SER A O 1
ATOM 2024 N N . ASN A 1 297 ? 49.684 -21.695 10.295 1.00 23.87 296 ASN A N 1
ATOM 2025 C CA . ASN A 1 297 ? 49.706 -20.281 10.025 1.00 22.48 296 ASN A CA 1
ATOM 2026 C C . ASN A 1 297 ? 49.164 -20.048 8.625 1.00 22.31 296 ASN A C 1
ATOM 2027 O O . ASN A 1 297 ? 49.499 -20.768 7.700 1.00 22.28 296 ASN A O 1
ATOM 2032 N N . SER A 1 298 ? 48.304 -19.056 8.493 1.00 21.44 297 SER A N 1
ATOM 2033 C CA . SER A 1 298 ? 47.674 -18.734 7.220 1.00 21.97 297 SER A CA 1
ATOM 2034 C C . SER A 1 298 ? 47.791 -17.249 6.994 1.00 22.45 297 SER A C 1
ATOM 2035 O O . SER A 1 298 ? 47.575 -16.462 7.920 1.00 20.84 297 SER A O 1
ATOM 2038 N N . THR A 1 299 ? 48.158 -16.867 5.773 1.00 21.98 298 THR A N 1
ATOM 2039 C CA . THR A 1 299 ? 48.282 -15.471 5.408 1.00 21.58 298 THR A CA 1
ATOM 2040 C C . THR A 1 299 ? 47.605 -15.262 4.085 1.00 20.49 298 THR A C 1
ATOM 2041 O O . THR A 1 299 ? 47.781 -16.072 3.157 1.00 21.03 298 THR A O 1
ATOM 2045 N N . ARG A 1 300 ? 46.850 -14.182 3.975 1.00 20.20 299 ARG A N 1
ATOM 2046 C CA . ARG A 1 300 ? 46.155 -13.856 2.749 1.00 19.55 299 ARG A CA 1
ATOM 2047 C C . ARG A 1 300 ? 46.302 -12.385 2.447 1.00 19.74 299 ARG A C 1
ATOM 2048 O O . ARG A 1 300 ? 46.212 -11.545 3.361 1.00 18.66 299 ARG A O 1
ATOM 2056 N N . LEU A 1 301 ? 46.587 -12.088 1.180 1.00 18.18 300 LEU A N 1
ATOM 2057 C CA . LEU A 1 301 ? 46.666 -10.735 0.677 1.00 19.28 300 LEU A CA 1
ATOM 2058 C C . LEU A 1 301 ? 45.555 -10.561 -0.348 1.00 17.75 300 LEU A C 1
ATOM 2059 O O . LEU A 1 301 ? 45.315 -11.466 -1.162 1.00 16.99 300 LEU A O 1
ATOM 2064 N N . VAL A 1 302 ? 44.915 -9.406 -0.335 1.00 16.92 301 VAL A N 1
ATOM 2065 C CA . VAL A 1 302 ? 43.756 -9.137 -1.170 1.00 17.59 301 VAL A CA 1
ATOM 2066 C C . VAL A 1 302 ? 43.858 -7.740 -1.766 1.00 19.05 301 VAL A C 1
ATOM 2067 O O . VAL A 1 302 ? 44.264 -6.786 -1.081 1.00 17.91 301 VAL A O 1
ATOM 2071 N N . ARG A 1 303 ? 43.487 -7.614 -3.034 1.00 18.88 302 ARG A N 1
ATOM 2072 C CA . ARG A 1 303 ? 43.219 -6.318 -3.638 1.00 19.29 302 ARG A CA 1
ATOM 2073 C C . ARG A 1 303 ? 41.890 -6.400 -4.382 1.00 19.00 302 ARG A C 1
ATOM 2074 O O . ARG A 1 303 ? 41.674 -7.292 -5.213 1.00 17.49 302 ARG A O 1
ATOM 2082 N N . THR A 1 304 ? 41.023 -5.441 -4.124 1.00 17.58 303 THR A N 1
ATOM 2083 C CA . THR A 1 304 ? 39.763 -5.343 -4.858 1.00 18.08 303 THR A CA 1
ATOM 2084 C C . THR A 1 304 ? 39.602 -3.931 -5.409 1.00 19.78 303 THR A C 1
ATOM 2085 O O . THR A 1 304 ? 40.182 -2.955 -4.866 1.00 16.30 303 THR A O 1
ATOM 2089 N N . THR A 1 305 ? 38.841 -3.813 -6.501 1.00 17.83 304 THR A N 1
ATOM 2090 C CA . THR A 1 305 ? 38.433 -2.520 -7.010 1.00 17.68 304 THR A CA 1
ATOM 2091 C C . THR A 1 305 ? 36.948 -2.551 -7.260 1.00 17.21 304 THR A C 1
ATOM 2092 O O . THR A 1 305 ? 36.358 -3.614 -7.566 1.00 15.89 304 THR A O 1
ATOM 2096 N N . LEU A 1 306 ? 36.319 -1.385 -7.145 1.00 16.84 305 LEU A N 1
ATOM 2097 C CA . LEU A 1 306 ? 34.909 -1.279 -7.450 1.00 16.70 305 LEU A CA 1
ATOM 2098 C C . LEU A 1 306 ? 34.653 0.091 -8.057 1.00 18.98 305 LEU A C 1
ATOM 2099 O O . LEU A 1 306 ? 34.985 1.106 -7.460 1.00 19.18 305 LEU A O 1
ATOM 2104 N N . ASP A 1 307 ? 34.091 0.102 -9.267 1.00 16.68 306 ASP A N 1
ATOM 2105 C CA . ASP A 1 307 ? 33.880 1.291 -10.024 1.00 16.87 306 ASP A CA 1
ATOM 2106 C C . ASP A 1 307 ? 32.433 1.174 -10.508 1.00 17.02 306 ASP A C 1
ATOM 2107 O O . ASP A 1 307 ? 32.103 0.257 -11.283 1.00 16.81 306 ASP A O 1
ATOM 2112 N N . TYR A 1 308 ? 31.571 2.072 -10.060 1.00 15.57 307 TYR A N 1
ATOM 2113 C CA . TYR A 1 308 ? 30.160 2.024 -10.506 1.00 15.66 307 TYR A CA 1
ATOM 2114 C C . TYR A 1 308 ? 29.476 3.345 -10.547 1.00 16.12 307 TYR A C 1
ATOM 2115 O O . TYR A 1 308 ? 29.850 4.286 -9.840 1.00 15.87 307 TYR A O 1
ATOM 2124 N N . ILE A 1 309 ? 28.495 3.434 -11.455 1.00 15.11 308 ILE A N 1
ATOM 2125 C CA . ILE A 1 309 ? 27.512 4.475 -11.458 1.00 15.05 308 ILE A CA 1
ATOM 2126 C C . ILE A 1 309 ? 26.179 3.750 -11.584 1.00 15.79 308 ILE A C 1
ATOM 2127 O O . ILE A 1 309 ? 26.008 2.899 -12.477 1.00 13.82 308 ILE A O 1
ATOM 2132 N N . VAL A 1 310 ? 25.263 4.072 -10.685 1.00 15.44 309 VAL A N 1
ATOM 2133 C CA . VAL A 1 310 ? 23.958 3.406 -10.615 1.00 15.63 309 VAL A CA 1
ATOM 2134 C C . VAL A 1 310 ? 22.882 4.438 -10.410 1.00 16.70 309 VAL A C 1
ATOM 2135 O O . VAL A 1 310 ? 23.148 5.511 -9.823 1.00 17.95 309 VAL A O 1
ATOM 2139 N N . SER A 1 311 ? 21.670 4.150 -10.918 1.00 15.29 310 SER A N 1
ATOM 2140 C CA . SER A 1 311 ? 20.568 5.079 -10.801 1.00 14.82 310 SER A CA 1
ATOM 2141 C C . SER A 1 311 ? 19.643 4.658 -9.677 1.00 14.94 310 SER A C 1
ATOM 2142 O O . SER A 1 311 ? 19.020 3.575 -9.715 1.00 15.99 310 SER A O 1
ATOM 2145 N N . ASN A 1 312 ? 19.554 5.505 -8.664 1.00 14.17 311 ASN A N 1
ATOM 2146 C CA . ASN A 1 312 ? 18.549 5.346 -7.620 1.00 15.83 311 ASN A CA 1
ATOM 2147 C C . ASN A 1 312 ? 17.228 5.890 -8.186 1.00 14.81 311 ASN A C 1
ATOM 2148 O O . ASN A 1 312 ? 17.184 7.021 -8.713 1.00 15.14 311 ASN A O 1
ATOM 2153 N N . PRO A 1 313 ? 16.168 5.068 -8.156 1.00 14.48 312 PRO A N 1
ATOM 2154 C CA . PRO A 1 313 ? 14.898 5.510 -8.770 1.00 14.83 312 PRO A CA 1
ATOM 2155 C C . PRO A 1 313 ? 14.151 6.532 -7.901 1.00 14.01 312 PRO A C 1
ATOM 2156 O O . PRO A 1 313 ? 13.369 6.156 -7.038 1.00 14.75 312 PRO A O 1
ATOM 2160 N N . ASP A 1 314 ? 14.517 7.782 -8.117 1.00 13.85 313 ASP A N 1
ATOM 2161 C CA . ASP A 1 314 ? 13.925 9.013 -7.580 1.00 14.01 313 ASP A CA 1
ATOM 2162 C C . ASP A 1 314 ? 14.508 9.529 -6.267 1.00 14.74 313 ASP A C 1
ATOM 2163 O O . ASP A 1 314 ? 14.312 10.683 -5.967 1.00 16.40 313 ASP A O 1
ATOM 2168 N N . ASP A 1 315 ? 15.160 8.667 -5.499 1.00 14.98 314 ASP A N 1
ATOM 2169 C CA . ASP A 1 315 ? 15.828 9.092 -4.237 1.00 16.34 314 ASP A CA 1
ATOM 2170 C C . ASP A 1 315 ? 14.891 9.888 -3.332 1.00 18.43 314 ASP A C 1
ATOM 2171 O O . ASP A 1 315 ? 15.283 10.915 -2.756 1.00 16.11 314 ASP A O 1
ATOM 2176 N N . SER A 1 316 ? 13.622 9.457 -3.262 1.00 16.93 315 SER A N 1
ATOM 2177 C CA . SER A 1 316 ? 12.603 10.142 -2.493 1.00 17.56 315 SER A CA 1
ATOM 2178 C C . SER A 1 316 ? 12.442 11.632 -2.797 1.00 17.08 315 SER A C 1
ATOM 2179 O O . SER A 1 316 ? 12.204 12.420 -1.904 1.00 18.79 315 SER A O 1
ATOM 2182 N N . ARG A 1 317 ? 12.542 12.015 -4.069 1.00 16.23 316 ARG A N 1
ATOM 2183 C CA . ARG A 1 317 ? 12.524 13.400 -4.413 1.00 16.21 316 ARG A CA 1
ATOM 2184 C C . ARG A 1 317 ? 11.145 13.881 -4.795 1.00 16.33 316 ARG A C 1
ATOM 2185 O O . ARG A 1 317 ? 10.990 15.011 -5.207 1.00 16.57 316 ARG A O 1
ATOM 2193 N N . GLY A 1 318 ? 10.136 13.037 -4.602 1.00 15.17 317 GLY A N 1
ATOM 2194 C CA . GLY A 1 318 ? 8.758 13.480 -4.770 1.00 15.83 317 GLY A CA 1
ATOM 2195 C C . GLY A 1 318 ? 8.160 13.340 -6.169 1.00 15.87 317 GLY A C 1
ATOM 2196 O O . GLY A 1 318 ? 7.001 13.776 -6.418 1.00 16.10 317 GLY A O 1
ATOM 2197 N N . ASN A 1 319 ? 8.894 12.744 -7.082 1.00 13.97 318 ASN A N 1
ATOM 2198 C CA . ASN A 1 319 ? 8.417 12.706 -8.475 1.00 14.34 318 ASN A CA 1
ATOM 2199 C C . ASN A 1 319 ? 7.545 11.492 -8.747 1.00 14.18 318 ASN A C 1
ATOM 2200 O O . ASN A 1 319 ? 6.620 11.561 -9.615 1.00 14.82 318 ASN A O 1
ATOM 2205 N N . VAL A 1 320 ? 7.777 10.446 -7.978 1.00 13.37 319 VAL A N 1
ATOM 2206 C CA . VAL A 1 320 ? 7.032 9.183 -8.119 1.00 14.97 319 VAL A CA 1
ATOM 2207 C C . VAL A 1 320 ? 5.516 9.407 -7.966 1.00 15.80 319 VAL A C 1
ATOM 2208 O O . VAL A 1 320 ? 4.718 8.869 -8.762 1.00 14.34 319 VAL A O 1
ATOM 2212 N N . ALA A 1 321 ? 5.129 10.265 -7.017 1.00 14.81 320 ALA A N 1
ATOM 2213 C CA . ALA A 1 321 ? 3.739 10.638 -6.826 1.00 15.59 320 ALA A CA 1
ATOM 2214 C C . ALA A 1 321 ? 3.106 11.265 -8.038 1.00 15.67 320 ALA A C 1
ATOM 2215 O O . ALA A 1 321 ? 1.860 11.249 -8.190 1.00 16.15 320 ALA A O 1
ATOM 2217 N N . ASN A 1 322 ? 3.936 11.857 -8.877 1.00 14.56 321 ASN A N 1
ATOM 2218 C CA . ASN A 1 322 ? 3.483 12.531 -10.062 1.00 17.41 321 ASN A CA 1
ATOM 2219 C C . ASN A 1 322 ? 3.716 11.727 -11.326 1.00 15.58 321 ASN A C 1
ATOM 2220 O O . ASN A 1 322 ? 3.468 12.223 -12.435 1.00 15.56 321 ASN A O 1
ATOM 2225 N N . GLY A 1 323 ? 4.176 10.483 -11.161 1.00 15.55 322 GLY A N 1
ATOM 2226 C CA . GLY A 1 323 ? 4.418 9.611 -12.310 1.00 16.03 322 GLY A CA 1
ATOM 2227 C C . GLY A 1 323 ? 5.766 9.706 -12.983 1.00 15.98 322 GLY A C 1
ATOM 2228 O O . GLY A 1 323 ? 5.937 9.250 -14.104 1.00 16.48 322 GLY A O 1
ATOM 2229 N N . TYR A 1 324 ? 6.768 10.241 -12.277 1.00 15.50 323 TYR A N 1
ATOM 2230 C CA . TYR A 1 324 ? 8.069 10.428 -12.857 1.00 15.16 323 TYR A CA 1
ATOM 2231 C C . TYR A 1 324 ? 9.126 9.952 -11.888 1.00 14.04 323 TYR A C 1
ATOM 2232 O O . TYR A 1 324 ? 8.843 9.743 -10.717 1.00 13.52 323 TYR A O 1
ATOM 2241 N N . VAL A 1 325 ? 10.297 9.696 -12.430 1.00 14.91 324 VAL A N 1
ATOM 2242 C CA . VAL A 1 325 ? 11.423 9.204 -11.664 1.00 14.47 324 VAL A CA 1
ATOM 2243 C C . VAL A 1 325 ? 12.690 9.955 -12.081 1.00 17.03 324 VAL A C 1
ATOM 2244 O O . VAL A 1 325 ? 13.045 9.955 -13.269 1.00 15.41 324 VAL A O 1
ATOM 2248 N N . TYR A 1 326 ? 13.337 10.621 -11.111 1.00 15.09 325 TYR A N 1
ATOM 2249 C CA . TYR A 1 326 ? 14.625 11.247 -11.323 1.00 15.59 325 TYR A CA 1
ATOM 2250 C C . TYR A 1 326 ? 15.674 10.157 -11.178 1.00 14.43 325 TYR A C 1
ATOM 2251 O O . TYR A 1 326 ? 15.736 9.492 -10.157 1.00 16.23 325 TYR A O 1
ATOM 2260 N N . ARG A 1 327 ? 16.440 9.911 -12.224 1.00 15.68 326 ARG A N 1
ATOM 2261 C CA . ARG A 1 327 ? 17.510 8.926 -12.173 1.00 15.68 326 ARG A CA 1
ATOM 2262 C C . ARG A 1 327 ? 18.701 9.469 -11.385 1.00 17.08 326 ARG A C 1
ATOM 2263 O O . ARG A 1 327 ? 19.642 10.017 -11.971 1.00 17.00 326 ARG A O 1
ATOM 2271 N N . SER A 1 328 ? 18.654 9.285 -10.064 1.00 16.40 327 SER A N 1
ATOM 2272 C CA . SER A 1 328 ? 19.587 9.938 -9.174 1.00 17.39 327 SER A CA 1
ATOM 2273 C C . SER A 1 328 ? 20.854 9.129 -9.114 1.00 16.78 327 SER A C 1
ATOM 2274 O O . SER A 1 328 ? 20.854 8.035 -8.586 1.00 16.41 327 SER A O 1
ATOM 2277 N N . ALA A 1 329 ? 21.938 9.657 -9.679 1.00 15.23 328 ALA A N 1
ATOM 2278 C CA . ALA A 1 329 ? 23.162 8.886 -9.861 1.00 17.43 328 ALA A CA 1
ATOM 2279 C C . ALA A 1 329 ? 23.933 8.759 -8.558 1.00 16.96 328 ALA A C 1
ATOM 2280 O O . ALA A 1 329 ? 24.060 9.730 -7.812 1.00 16.05 328 ALA A O 1
ATOM 2282 N N . LYS A 1 330 ? 24.349 7.543 -8.258 1.00 15.44 329 LYS A N 1
ATOM 2283 C CA . LYS A 1 330 ? 25.220 7.261 -7.126 1.00 17.41 329 LYS A CA 1
ATOM 2284 C C . LYS A 1 330 ? 26.464 6.595 -7.693 1.00 18.80 329 LYS A C 1
ATOM 2285 O O . LYS A 1 330 ? 26.389 5.836 -8.689 1.00 17.17 329 LYS A O 1
ATOM 2291 N N . SER A 1 331 ? 27.617 6.859 -7.095 1.00 17.02 330 SER A N 1
ATOM 2292 C CA . SER A 1 331 ? 28.830 6.301 -7.670 1.00 17.85 330 SER A CA 1
ATOM 2293 C C . SER A 1 331 ? 29.837 5.882 -6.620 1.00 18.46 330 SER A C 1
ATOM 2294 O O . SER A 1 331 ? 29.747 6.277 -5.449 1.00 16.60 330 SER A O 1
ATOM 2297 N N . ARG A 1 332 ? 30.793 5.095 -7.083 1.00 17.33 331 ARG A N 1
ATOM 2298 C CA . ARG A 1 332 ? 31.908 4.679 -6.290 1.00 18.06 331 ARG A CA 1
ATOM 2299 C C . ARG A 1 332 ? 33.099 4.440 -7.219 1.00 17.02 331 ARG A C 1
ATOM 2300 O O . ARG A 1 332 ? 32.942 3.994 -8.353 1.00 16.03 331 ARG A O 1
ATOM 2308 N N . ASN A 1 333 ? 34.301 4.791 -6.752 1.00 16.09 332 ASN A N 1
ATOM 2309 C CA . ASN A 1 333 ? 35.501 4.455 -7.476 1.00 16.43 332 ASN A CA 1
ATOM 2310 C C . ASN A 1 333 ? 36.605 4.207 -6.488 1.00 17.68 332 ASN A C 1
ATOM 2311 O O . ASN A 1 333 ? 37.312 5.131 -6.079 1.00 15.84 332 ASN A O 1
ATOM 2316 N N . SER A 1 334 ? 36.713 2.959 -6.067 1.00 16.57 333 SER A N 1
ATOM 2317 C CA . SER A 1 334 ? 37.537 2.643 -4.936 1.00 17.18 333 SER A CA 1
ATOM 2318 C C . SER A 1 334 ? 38.530 1.545 -5.276 1.00 19.10 333 SER A C 1
ATOM 2319 O O . SER A 1 334 ? 38.317 0.711 -6.206 1.00 17.19 333 SER A O 1
ATOM 2322 N N . THR A 1 335 ? 39.603 1.540 -4.496 1.00 18.62 334 THR A N 1
ATOM 2323 C CA . THR A 1 335 ? 40.564 0.445 -4.447 1.00 20.01 334 THR A CA 1
ATOM 2324 C C . THR A 1 335 ? 40.775 0.059 -2.984 1.00 20.19 334 THR A C 1
ATOM 2325 O O . THR A 1 335 ? 40.930 0.928 -2.117 1.00 17.12 334 THR A O 1
ATOM 2329 N N . SER A 1 336 ? 40.762 -1.241 -2.715 1.00 19.02 335 SER A N 1
ATOM 2330 C CA . SER A 1 336 ? 40.910 -1.757 -1.385 1.00 18.67 335 SER A CA 1
ATOM 2331 C C . SER A 1 336 ? 42.028 -2.777 -1.365 1.00 19.99 335 SER A C 1
ATOM 2332 O O . SER A 1 336 ? 42.174 -3.601 -2.293 1.00 18.58 335 SER A O 1
ATOM 2335 N N . LYS A 1 337 ? 42.840 -2.719 -0.324 1.00 17.78 336 LYS A N 1
ATOM 2336 C CA . LYS A 1 337 ? 43.958 -3.636 -0.188 1.00 20.01 336 LYS A CA 1
ATOM 2337 C C . LYS A 1 337 ? 43.920 -4.156 1.225 1.00 21.84 336 LYS A C 1
ATOM 2338 O O . LYS A 1 337 ? 43.658 -3.403 2.168 1.00 22.20 336 LYS A O 1
ATOM 2344 N N . GLY A 1 338 ? 44.204 -5.431 1.394 1.00 20.67 337 GLY A N 1
ATOM 2345 C CA . GLY A 1 338 ? 44.154 -6.012 2.719 1.00 21.00 337 GLY A CA 1
ATOM 2346 C C . GLY A 1 338 ? 45.055 -7.189 2.920 1.00 19.92 337 GLY A C 1
ATOM 2347 O O . GLY A 1 338 ? 45.546 -7.810 1.962 1.00 17.36 337 GLY A O 1
ATOM 2348 N N . TRP A 1 339 ? 45.280 -7.503 4.186 1.00 20.35 338 TRP A N 1
ATOM 2349 C CA . TRP A 1 339 ? 45.947 -8.736 4.552 1.00 22.28 338 TRP A CA 1
ATOM 2350 C C . TRP A 1 339 ? 45.420 -9.262 5.840 1.00 20.89 338 TRP A C 1
ATOM 2351 O O . TRP A 1 339 ? 44.978 -8.504 6.683 1.00 18.15 338 TRP A O 1
ATOM 2362 N N . VAL A 1 340 ? 45.462 -10.572 5.990 1.00 19.12 339 VAL A N 1
ATOM 2363 C CA . VAL A 1 340 ? 45.014 -11.209 7.232 1.00 20.43 339 VAL A CA 1
ATOM 2364 C C . VAL A 1 340 ? 45.955 -12.361 7.508 1.00 21.67 339 VAL A C 1
ATOM 2365 O O . VAL A 1 340 ? 46.411 -13.057 6.569 1.00 20.50 339 VAL A O 1
ATOM 2369 N N . ASN A 1 341 ? 46.348 -12.502 8.776 1.00 19.28 340 ASN A N 1
ATOM 2370 C CA . ASN A 1 341 ? 47.187 -13.568 9.193 1.00 21.11 340 ASN A CA 1
ATOM 2371 C C . ASN A 1 341 ? 46.585 -14.264 10.400 1.00 22.60 340 ASN A C 1
ATOM 2372 O O . ASN A 1 341 ? 46.132 -13.616 11.345 1.00 21.43 340 ASN A O 1
ATOM 2377 N N . GLN A 1 342 ? 46.574 -15.590 10.369 1.00 22.65 341 GLN A N 1
ATOM 2378 C CA . GLN A 1 342 ? 46.053 -16.371 11.500 1.00 23.12 341 GLN A CA 1
ATOM 2379 C C . GLN A 1 342 ? 47.080 -17.387 11.907 1.00 25.22 341 GLN A C 1
ATOM 2380 O O . GLN A 1 342 ? 47.723 -18.000 11.052 1.00 23.04 341 GLN A O 1
ATOM 2386 N N . THR A 1 343 ? 47.257 -17.552 13.214 1.00 23.13 342 THR A N 1
ATOM 2387 C CA . THR A 1 343 ? 48.147 -18.581 13.734 1.00 24.28 342 THR A CA 1
ATOM 2388 C C . THR A 1 343 ? 47.348 -19.353 14.748 1.00 24.60 342 THR A C 1
ATOM 2389 O O . THR A 1 343 ? 46.751 -18.748 15.642 1.00 24.89 342 THR A O 1
ATOM 2393 N N . ASP A 1 344 ? 47.296 -20.677 14.601 1.00 26.49 343 ASP A N 1
ATOM 2394 C CA . ASP A 1 344 ? 46.411 -21.505 15.409 1.00 25.21 343 ASP A CA 1
ATOM 2395 C C . ASP A 1 344 ? 47.141 -22.726 15.914 1.00 26.14 343 ASP A C 1
ATOM 2396 O O . ASP A 1 344 ? 48.043 -23.249 15.264 1.00 24.23 343 ASP A O 1
ATOM 2401 N N . LEU A 1 345 ? 46.685 -23.221 17.057 1.00 24.64 344 LEU A N 1
ATOM 2402 C CA . LEU A 1 345 ? 47.160 -24.473 17.601 1.00 26.65 344 LEU A CA 1
ATOM 2403 C C . LEU A 1 345 ? 45.926 -25.328 17.837 1.00 25.67 344 LEU A C 1
ATOM 2404 O O . LEU A 1 345 ? 44.932 -24.847 18.368 1.00 26.31 344 LEU A O 1
ATOM 2409 N N . LYS A 1 346 ? 45.982 -26.587 17.449 1.00 27.07 345 LYS A N 1
ATOM 2410 C CA . LYS A 1 346 ? 44.907 -27.529 17.746 1.00 28.45 345 LYS A CA 1
ATOM 2411 C C . LYS A 1 346 ? 45.469 -28.742 18.450 1.00 28.98 345 LYS A C 1
ATOM 2412 O O . LYS A 1 346 ? 46.502 -29.285 18.041 1.00 27.80 345 LYS A O 1
ATOM 2418 N N . ALA A 1 347 ? 44.791 -29.179 19.505 1.00 27.47 346 ALA A N 1
ATOM 2419 C CA . ALA A 1 347 ? 45.325 -30.212 20.364 1.00 30.49 346 ALA A CA 1
ATOM 2420 C C . ALA A 1 347 ? 44.236 -31.146 20.872 1.00 29.52 346 ALA A C 1
ATOM 2421 O O . ALA A 1 347 ? 43.126 -30.716 21.153 1.00 27.46 346 ALA A O 1
ATOM 2423 N N . ASN A 1 348 ? 44.584 -32.428 20.968 1.00 30.54 347 ASN A N 1
ATOM 2424 C CA . ASN A 1 348 ? 43.804 -33.405 21.685 1.00 31.66 347 ASN A CA 1
ATOM 2425 C C . ASN A 1 348 ? 44.606 -33.800 22.910 1.00 31.35 347 ASN A C 1
ATOM 2426 O O . ASN A 1 348 ? 45.795 -34.163 22.791 1.00 29.15 347 ASN A O 1
ATOM 2431 N N . PHE A 1 349 ? 43.990 -33.742 24.085 1.00 29.85 348 PHE A N 1
ATOM 2432 C CA . PHE A 1 349 ? 44.673 -34.217 25.291 1.00 30.83 348 PHE A CA 1
ATOM 2433 C C . PHE A 1 349 ? 43.668 -34.561 26.365 1.00 31.06 348 PHE A C 1
ATOM 2434 O O . PHE A 1 349 ? 42.479 -34.284 26.215 1.00 29.90 348 PHE A O 1
ATOM 2442 N N . GLU A 1 350 ? 44.145 -35.180 27.441 1.00 31.13 349 GLU A N 1
ATOM 2443 C CA . GLU A 1 350 ? 43.266 -35.577 28.529 1.00 33.13 349 GLU A CA 1
ATOM 2444 C C . GLU A 1 350 ? 43.652 -34.877 29.829 1.00 33.21 349 GLU A C 1
ATOM 2445 O O . GLU A 1 350 ? 44.841 -34.719 30.121 1.00 34.89 349 GLU A O 1
ATOM 2451 N N . THR A 1 351 ? 42.647 -34.488 30.614 1.00 31.76 350 THR A N 1
ATOM 2452 C CA . THR A 1 351 ? 42.856 -34.124 32.012 1.00 33.75 350 THR A CA 1
ATOM 2453 C C . THR A 1 351 ? 42.018 -35.021 32.891 1.00 36.25 350 THR A C 1
ATOM 2454 O O . THR A 1 351 ? 40.805 -34.849 32.982 1.00 37.19 350 THR A O 1
ATOM 2458 N N . GLY A 1 352 ? 42.667 -35.978 33.535 1.00 39.65 351 GLY A N 1
ATOM 2459 C CA . GLY A 1 352 ? 41.957 -37.066 34.200 1.00 43.35 351 GLY A CA 1
ATOM 2460 C C . GLY A 1 352 ? 41.058 -37.788 33.205 1.00 44.36 351 GLY A C 1
ATOM 2461 O O . GLY A 1 352 ? 41.509 -38.215 32.148 1.00 44.28 351 GLY A O 1
ATOM 2462 N N . PHE A 1 353 ? 39.785 -37.925 33.542 1.00 44.95 352 PHE A N 1
ATOM 2463 C CA . PHE A 1 353 ? 38.845 -38.668 32.701 1.00 47.84 352 PHE A CA 1
ATOM 2464 C C . PHE A 1 353 ? 38.314 -37.804 31.548 1.00 43.49 352 PHE A C 1
ATOM 2465 O O . PHE A 1 353 ? 37.624 -38.299 30.670 1.00 45.72 352 PHE A O 1
ATOM 2473 N N . ILE A 1 354 ? 38.615 -36.512 31.559 1.00 39.67 353 ILE A N 1
ATOM 2474 C CA . ILE A 1 354 ? 38.047 -35.607 30.560 1.00 35.43 353 ILE A CA 1
ATOM 2475 C C . ILE A 1 354 ? 38.926 -35.543 29.320 1.00 34.67 353 ILE A C 1
ATOM 2476 O O . ILE A 1 354 ? 40.132 -35.325 29.407 1.00 33.58 353 ILE A O 1
ATOM 2481 N N . LYS A 1 355 ? 38.316 -35.705 28.157 1.00 34.62 354 LYS A N 1
ATOM 2482 C CA . LYS A 1 355 ? 39.050 -35.586 26.892 1.00 34.44 354 LYS A CA 1
ATOM 2483 C C . LYS A 1 355 ? 38.799 -34.228 26.321 1.00 30.70 354 LYS A C 1
ATOM 2484 O O . LYS A 1 355 ? 37.644 -33.821 26.178 1.00 29.08 354 LYS A O 1
ATOM 2490 N N . HIS A 1 356 ? 39.872 -33.502 26.032 1.00 29.26 355 HIS A N 1
ATOM 2491 C CA . HIS A 1 356 ? 39.759 -32.162 25.436 1.00 27.60 355 HIS A CA 1
ATOM 2492 C C . HIS A 1 356 ? 40.060 -32.197 23.942 1.00 26.47 355 HIS A C 1
ATOM 2493 O O . HIS A 1 356 ? 41.016 -32.844 23.494 1.00 26.23 355 HIS A O 1
ATOM 2500 N N . THR A 1 357 ? 39.249 -31.488 23.186 1.00 24.96 356 THR A N 1
ATOM 2501 C CA . THR A 1 357 ? 39.637 -31.083 21.853 1.00 25.00 356 THR A CA 1
ATOM 2502 C C . THR A 1 357 ? 39.665 -29.586 21.873 1.00 24.26 356 THR A C 1
ATOM 2503 O O . THR A 1 357 ? 38.628 -28.944 22.002 1.00 24.27 356 THR A O 1
ATOM 2507 N N . LEU A 1 358 ? 40.854 -29.019 21.708 1.00 24.57 357 LEU A N 1
ATOM 2508 C CA . LEU A 1 358 ? 41.059 -27.595 21.928 1.00 24.35 357 LEU A CA 1
ATOM 2509 C C . LEU A 1 358 ? 41.667 -26.904 20.710 1.00 24.32 357 LEU A C 1
ATOM 2510 O O . LEU A 1 358 ? 42.528 -27.457 20.018 1.00 25.26 357 LEU A O 1
ATOM 2515 N N . VAL A 1 359 ? 41.231 -25.686 20.451 1.00 24.29 358 VAL A N 1
ATOM 2516 C CA . VAL A 1 359 ? 41.839 -24.895 19.412 1.00 24.63 358 VAL A CA 1
ATOM 2517 C C . VAL A 1 359 ? 42.067 -23.491 19.960 1.00 23.70 358 VAL A C 1
ATOM 2518 O O . VAL A 1 359 ? 41.218 -22.955 20.645 1.00 22.74 358 VAL A O 1
ATOM 2522 N N . THR A 1 360 ? 43.243 -22.920 19.712 1.00 23.83 359 THR A N 1
ATOM 2523 C CA . THR A 1 360 ? 43.525 -21.571 20.198 1.00 23.63 359 THR A CA 1
ATOM 2524 C C . THR A 1 360 ? 44.297 -20.859 19.115 1.00 23.09 359 THR A C 1
ATOM 2525 O O . THR A 1 360 ? 45.079 -21.471 18.399 1.00 22.51 359 THR A O 1
ATOM 2529 N N . GLY A 1 361 ? 44.071 -19.570 18.958 1.00 21.39 360 GLY A N 1
ATOM 2530 C CA . GLY A 1 361 ? 44.861 -18.836 17.968 1.00 22.89 360 GLY A CA 1
ATOM 2531 C C . GLY A 1 361 ? 44.767 -17.335 18.087 1.00 23.69 360 GLY A C 1
ATOM 2532 O O . GLY A 1 361 ? 44.089 -16.810 18.978 1.00 19.93 360 GLY A O 1
ATOM 2533 N N . LEU A 1 362 ? 45.473 -16.683 17.166 1.00 23.30 361 LEU A N 1
ATOM 2534 C CA . LEU A 1 362 ? 45.514 -15.245 17.029 1.00 23.99 361 LEU A CA 1
ATOM 2535 C C . LEU A 1 362 ? 45.239 -14.888 15.573 1.00 23.76 361 LEU A C 1
ATOM 2536 O O . LEU A 1 362 ? 45.706 -15.593 14.659 1.00 23.87 361 LEU A O 1
ATOM 2541 N N . GLU A 1 363 ? 44.466 -13.825 15.339 1.00 23.02 362 GLU A N 1
ATOM 2542 C CA . GLU A 1 363 ? 44.231 -13.297 14.000 1.00 23.07 362 GLU A CA 1
ATOM 2543 C C . GLU A 1 363 ? 44.571 -11.812 14.030 1.00 25.60 362 GLU A C 1
ATOM 2544 O O . GLU A 1 363 ? 44.249 -11.107 15.010 1.00 25.18 362 GLU A O 1
ATOM 2550 N N . PHE A 1 364 ? 45.249 -11.361 12.991 1.00 20.78 363 PHE A N 1
ATOM 2551 C CA . PHE A 1 364 ? 45.537 -9.935 12.777 1.00 21.11 363 PHE A CA 1
ATOM 2552 C C . PHE A 1 364 ? 45.140 -9.606 11.353 1.00 21.21 363 PHE A C 1
ATOM 2553 O O . PHE A 1 364 ? 45.345 -10.434 10.439 1.00 19.51 363 PHE A O 1
ATOM 2561 N N . SER A 1 365 ? 44.608 -8.407 11.133 1.00 18.79 364 SER A N 1
ATOM 2562 C CA . SER A 1 365 ? 44.293 -7.984 9.801 1.00 19.46 364 SER A CA 1
ATOM 2563 C C . SER A 1 365 ? 44.510 -6.488 9.623 1.00 22.78 364 SER A C 1
ATOM 2564 O O . SER A 1 365 ? 44.501 -5.705 10.588 1.00 19.58 364 SER A O 1
ATOM 2567 N N . TYR A 1 366 ? 44.668 -6.105 8.374 1.00 20.00 365 TYR A N 1
ATOM 2568 C CA . TYR A 1 366 ? 44.757 -4.714 8.007 1.00 23.78 365 TYR A CA 1
ATOM 2569 C C . TYR A 1 366 ? 44.081 -4.524 6.648 1.00 23.97 365 TYR A C 1
ATOM 2570 O O . TYR A 1 366 ? 44.191 -5.383 5.759 1.00 22.18 365 TYR A O 1
ATOM 2579 N N . GLU A 1 367 ? 43.389 -3.406 6.493 1.00 21.77 366 GLU A N 1
ATOM 2580 C CA . GLU A 1 367 ? 42.686 -3.101 5.272 1.00 21.66 366 GLU A CA 1
ATOM 2581 C C . GLU A 1 367 ? 42.844 -1.603 5.027 1.00 23.62 366 GLU A C 1
ATOM 2582 O O . GLU A 1 367 ? 42.802 -0.811 5.979 1.00 21.70 366 GLU A O 1
ATOM 2588 N N . ASP A 1 368 ? 43.083 -1.222 3.775 1.00 22.45 367 ASP A N 1
ATOM 2589 C CA . ASP A 1 368 ? 43.135 0.192 3.369 1.00 23.22 367 ASP A CA 1
ATOM 2590 C C . ASP A 1 368 ? 42.208 0.368 2.184 1.00 23.17 367 ASP A C 1
ATOM 2591 O O . ASP A 1 368 ? 42.297 -0.400 1.208 1.00 22.74 367 ASP A O 1
ATOM 2596 N N . VAL A 1 369 ? 41.339 1.369 2.249 1.00 19.29 368 VAL A N 1
ATOM 2597 C CA . VAL A 1 369 ? 40.371 1.618 1.195 1.00 20.16 368 VAL A CA 1
ATOM 2598 C C . VAL A 1 369 ? 40.469 3.075 0.754 1.00 20.72 368 VAL A C 1
ATOM 2599 O O . VAL A 1 369 ? 40.471 3.975 1.593 1.00 23.32 368 VAL A O 1
ATOM 2603 N N . HIS A 1 370 ? 40.593 3.306 -0.546 1.00 17.34 369 HIS A N 1
ATOM 2604 C CA . HIS A 1 370 ? 40.580 4.650 -1.080 1.00 18.79 369 HIS A CA 1
ATOM 2605 C C . HIS A 1 370 ? 39.382 4.764 -1.987 1.00 18.06 369 HIS A C 1
ATOM 2606 O O . HIS A 1 370 ? 39.201 3.921 -2.871 1.00 17.92 369 HIS A O 1
ATOM 2613 N N . ASN A 1 371 ? 38.561 5.770 -1.769 1.00 16.96 370 ASN A N 1
ATOM 2614 C CA . ASN A 1 371 ? 37.362 5.983 -2.594 1.00 16.34 370 ASN A CA 1
ATOM 2615 C C . ASN A 1 371 ? 37.279 7.432 -3.046 1.00 18.07 370 ASN A C 1
ATOM 2616 O O . ASN A 1 371 ? 37.396 8.353 -2.232 1.00 18.59 370 ASN A O 1
ATOM 2621 N N . ARG A 1 372 ? 37.088 7.658 -4.342 1.00 17.00 371 ARG A N 1
ATOM 2622 C CA . ARG A 1 372 ? 36.807 8.997 -4.831 1.00 18.07 371 ARG A CA 1
ATOM 2623 C C . ARG A 1 372 ? 35.653 8.920 -5.824 1.00 18.52 371 ARG A C 1
ATOM 2624 O O . ARG A 1 372 ? 35.888 8.624 -6.993 1.00 19.53 371 ARG A O 1
ATOM 2632 N N . PRO A 1 373 ? 34.428 9.176 -5.357 1.00 19.59 372 PRO A N 1
ATOM 2633 C CA . PRO A 1 373 ? 33.238 9.158 -6.210 1.00 19.25 372 PRO A CA 1
ATOM 2634 C C . PRO A 1 373 ? 33.295 10.205 -7.290 1.00 18.99 372 PRO A C 1
ATOM 2635 O O . PRO A 1 373 ? 34.093 11.146 -7.222 1.00 19.94 372 PRO A O 1
ATOM 2639 N N . TYR A 1 374 ? 32.446 10.037 -8.311 1.00 18.98 373 TYR A N 1
ATOM 2640 C CA . TYR A 1 374 ? 32.395 10.945 -9.416 1.00 21.42 373 TYR A CA 1
ATOM 2641 C C . TYR A 1 374 ? 31.499 12.100 -9.086 1.00 20.56 373 TYR A C 1
ATOM 2642 O O . TYR A 1 374 ? 30.602 11.975 -8.273 1.00 22.87 373 TYR A O 1
ATOM 2651 N N . ALA A 1 375 ? 31.793 13.225 -9.703 1.00 21.41 374 ALA A N 1
ATOM 2652 C CA . ALA A 1 375 ? 30.888 14.346 -9.741 1.00 22.79 374 ALA A CA 1
ATOM 2653 C C . ALA A 1 375 ? 30.036 14.182 -10.997 1.00 22.22 374 ALA A C 1
ATOM 2654 O O . ALA A 1 375 ? 30.547 14.193 -12.114 1.00 23.12 374 ALA A O 1
ATOM 2656 N N . ILE A 1 376 ? 28.752 13.968 -10.795 1.00 22.43 375 ILE A N 1
ATOM 2657 C CA . ILE A 1 376 ? 27.838 13.708 -11.882 1.00 21.95 375 ILE A CA 1
ATOM 2658 C C . ILE A 1 376 ? 26.829 14.822 -11.960 1.00 24.02 375 ILE A C 1
ATOM 2659 O O . ILE A 1 376 ? 26.102 15.088 -10.999 1.00 27.33 375 ILE A O 1
ATOM 2664 N N . THR A 1 377 ? 26.809 15.480 -13.108 1.00 23.33 376 THR A N 1
ATOM 2665 C CA . THR A 1 377 ? 26.027 16.669 -13.310 1.00 27.66 376 THR A CA 1
ATOM 2666 C C . THR A 1 377 ? 24.899 16.399 -14.289 1.00 27.05 376 THR A C 1
ATOM 2667 O O . THR A 1 377 ? 25.096 15.823 -15.347 1.00 24.28 376 THR A O 1
ATOM 2671 N N . SER A 1 378 ? 23.722 16.853 -13.911 1.00 25.24 377 SER A N 1
ATOM 2672 C CA . SER A 1 378 ? 22.566 16.935 -14.794 1.00 24.59 377 SER A CA 1
ATOM 2673 C C . SER A 1 378 ? 22.849 17.567 -16.178 1.00 26.31 377 SER A C 1
ATOM 2674 O O . SER A 1 378 ? 23.589 18.541 -16.304 1.00 27.14 377 SER A O 1
ATOM 2677 N N . GLY A 1 379 ? 22.218 17.034 -17.218 1.00 26.71 378 GLY A N 1
ATOM 2678 C CA . GLY A 1 379 ? 22.215 17.690 -18.523 1.00 27.37 378 GLY A CA 1
ATOM 2679 C C . GLY A 1 379 ? 21.004 18.602 -18.739 1.00 28.11 378 GLY A C 1
ATOM 2680 O O . GLY A 1 379 ? 20.917 19.293 -19.735 1.00 27.82 378 GLY A O 1
ATOM 2681 N N . GLY A 1 380 ? 20.079 18.625 -17.782 1.00 24.03 379 GLY A N 1
ATOM 2682 C CA . GLY A 1 380 ? 18.831 19.343 -17.954 1.00 26.68 379 GLY A CA 1
ATOM 2683 C C . GLY A 1 380 ? 18.531 20.411 -16.916 1.00 26.39 379 GLY A C 1
ATOM 2684 O O . GLY A 1 380 ? 17.368 20.711 -16.648 1.00 25.44 379 GLY A O 1
ATOM 2685 N N . GLY A 1 381 ? 19.574 20.981 -16.327 1.00 27.27 380 GLY A N 1
ATOM 2686 C CA . GLY A 1 381 ? 19.407 22.049 -15.361 1.00 29.19 380 GLY A CA 1
ATOM 2687 C C . GLY A 1 381 ? 19.293 21.573 -13.935 1.00 29.21 380 GLY A C 1
ATOM 2688 O O . GLY A 1 381 ? 19.439 20.392 -13.628 1.00 27.86 380 GLY A O 1
ATOM 2689 N N . ALA A 1 382 ? 19.018 22.510 -13.045 1.00 29.30 381 ALA A N 1
ATOM 2690 C CA . ALA A 1 382 ? 19.144 22.263 -11.619 1.00 28.67 381 ALA A CA 1
ATOM 2691 C C . ALA A 1 382 ? 17.847 21.676 -11.061 1.00 25.32 381 ALA A C 1
ATOM 2692 O O . ALA A 1 382 ? 16.823 21.689 -11.719 1.00 25.49 381 ALA A O 1
ATOM 2694 N N . GLY A 1 383 ? 17.889 21.212 -9.829 1.00 23.96 382 GLY A N 1
ATOM 2695 C CA . GLY A 1 383 ? 16.667 20.881 -9.112 1.00 25.73 382 GLY A CA 1
ATOM 2696 C C . GLY A 1 383 ? 16.366 19.405 -9.133 1.00 24.78 382 GLY A C 1
ATOM 2697 O O . GLY A 1 383 ? 16.775 18.720 -10.040 1.00 25.62 382 GLY A O 1
ATOM 2698 N N . ASN A 1 384 ? 15.615 18.941 -8.128 1.00 26.83 383 ASN A N 1
ATOM 2699 C CA . ASN A 1 384 ? 15.274 17.535 -7.963 1.00 27.97 383 ASN A CA 1
ATOM 2700 C C . ASN A 1 384 ? 13.875 17.178 -8.531 1.00 25.26 383 ASN A C 1
ATOM 2701 O O . ASN A 1 384 ? 13.458 16.023 -8.453 1.00 23.46 383 ASN A O 1
ATOM 2706 N N . THR A 1 385 ? 13.181 18.174 -9.053 1.00 24.58 384 THR A N 1
ATOM 2707 C CA . THR A 1 385 ? 11.812 18.036 -9.518 1.00 24.00 384 THR A CA 1
ATOM 2708 C C . THR A 1 385 ? 11.794 17.894 -11.042 1.00 23.86 384 THR A C 1
ATOM 2709 O O . THR A 1 385 ? 12.293 18.751 -11.768 1.00 24.48 384 THR A O 1
ATOM 2713 N N A CYS A 1 386 ? 11.192 16.806 -11.513 0.50 23.87 385 CYS A N 1
ATOM 2714 N N B CYS A 1 386 ? 11.242 16.792 -11.526 0.50 21.89 385 CYS A N 1
ATOM 2715 C CA A CYS A 1 386 ? 11.089 16.523 -12.944 0.50 27.34 385 CYS A CA 1
ATOM 2716 C CA B CYS A 1 386 ? 11.253 16.523 -12.959 0.50 23.16 385 CYS A CA 1
ATOM 2717 C C A CYS A 1 386 ? 10.420 17.660 -13.695 0.50 27.11 385 CYS A C 1
ATOM 2718 C C B CYS A 1 386 ? 10.441 17.593 -13.705 0.50 25.01 385 CYS A C 1
ATOM 2719 O O A CYS A 1 386 ? 9.496 18.290 -13.190 0.50 24.95 385 CYS A O 1
ATOM 2720 O O B CYS A 1 386 ? 9.471 18.136 -13.185 0.50 23.56 385 CYS A O 1
ATOM 2725 N N . ASN A 1 387 ? 10.912 17.935 -14.893 1.00 25.55 386 ASN A N 1
ATOM 2726 C CA . ASN A 1 387 ? 10.302 18.925 -15.753 1.00 26.56 386 ASN A CA 1
ATOM 2727 C C . ASN A 1 387 ? 10.707 18.552 -17.177 1.00 25.23 386 ASN A C 1
ATOM 2728 O O . ASN A 1 387 ? 11.461 17.601 -17.368 1.00 23.73 386 ASN A O 1
ATOM 2733 N N . ALA A 1 388 ? 10.268 19.323 -18.163 1.00 26.00 387 ALA A N 1
ATOM 2734 C CA . ALA A 1 388 ? 10.503 18.975 -19.573 1.00 26.11 387 ALA A CA 1
ATOM 2735 C C . ALA A 1 388 ? 11.980 18.923 -19.911 1.00 26.23 387 ALA A C 1
ATOM 2736 O O . ALA A 1 388 ? 12.405 18.042 -20.672 1.00 25.39 387 ALA A O 1
ATOM 2738 N N . ARG A 1 389 ? 12.764 19.864 -19.370 1.00 25.66 388 ARG A N 1
ATOM 2739 C CA . ARG A 1 389 ? 14.216 19.903 -19.618 1.00 28.70 388 ARG A CA 1
ATOM 2740 C C . ARG A 1 389 ? 14.887 18.622 -19.137 1.00 23.71 388 ARG A C 1
ATOM 2741 O O . ARG A 1 389 ? 15.743 18.083 -19.827 1.00 22.45 388 ARG A O 1
ATOM 2749 N N . LEU A 1 390 ? 14.523 18.161 -17.942 1.00 22.24 389 LEU A N 1
ATOM 2750 C CA . LEU A 1 390 ? 15.145 16.995 -17.364 1.00 20.56 389 LEU A CA 1
ATOM 2751 C C . LEU A 1 390 ? 14.660 15.692 -18.024 1.00 21.34 389 LEU A C 1
ATOM 2752 O O . LEU A 1 390 ? 15.393 14.726 -18.068 1.00 19.27 389 LEU A O 1
ATOM 2757 N N . LEU A 1 391 ? 13.430 15.663 -18.526 1.00 21.51 390 LEU A N 1
ATOM 2758 C CA . LEU A 1 391 ? 13.014 14.512 -19.324 1.00 25.67 390 LEU A CA 1
ATOM 2759 C C . LEU A 1 391 ? 13.828 14.445 -20.617 1.00 25.89 390 LEU A C 1
ATOM 2760 O O . LEU A 1 391 ? 14.297 13.387 -21.012 1.00 25.86 390 LEU A O 1
ATOM 2765 N N . ALA A 1 392 ? 14.056 15.603 -21.221 1.00 27.34 391 ALA A N 1
ATOM 2766 C CA . ALA A 1 392 ? 14.786 15.695 -22.472 1.00 28.65 391 ALA A CA 1
ATOM 2767 C C . ALA A 1 392 ? 16.253 15.350 -22.315 1.00 26.00 391 ALA A C 1
ATOM 2768 O O . ALA A 1 392 ? 16.842 14.832 -23.218 1.00 26.43 391 ALA A O 1
ATOM 2770 N N . SER A 1 393 ? 16.830 15.611 -21.152 1.00 23.60 392 SER A N 1
ATOM 2771 C CA . SER A 1 393 ? 18.217 15.318 -20.920 1.00 22.72 392 SER A CA 1
ATOM 2772 C C . SER A 1 393 ? 18.423 13.874 -20.493 1.00 20.58 392 SER A C 1
ATOM 2773 O O . SER A 1 393 ? 19.535 13.457 -20.325 1.00 21.04 392 SER A O 1
ATOM 2776 N N . GLY A 1 394 ? 17.353 13.148 -20.245 1.00 19.55 393 GLY A N 1
ATOM 2777 C CA . GLY A 1 394 ? 17.481 11.787 -19.778 1.00 19.69 393 GLY A CA 1
ATOM 2778 C C . GLY A 1 394 ? 17.734 11.673 -18.286 1.00 19.68 393 GLY A C 1
ATOM 2779 O O . GLY A 1 394 ? 17.897 10.566 -17.753 1.00 19.44 393 GLY A O 1
ATOM 2780 N N . ASP A 1 395 ? 17.718 12.802 -17.581 1.00 19.56 394 ASP A N 1
ATOM 2781 C CA . ASP A 1 395 ? 17.907 12.772 -16.135 1.00 19.44 394 ASP A CA 1
ATOM 2782 C C . ASP A 1 395 ? 16.680 12.232 -15.412 1.00 18.93 394 ASP A C 1
ATOM 2783 O O . ASP A 1 395 ? 16.813 11.682 -14.323 1.00 20.27 394 ASP A O 1
ATOM 2788 N N . CYS A 1 396 ? 15.508 12.422 -16.019 1.00 19.17 395 CYS A N 1
ATOM 2789 C CA . CYS A 1 396 ? 14.228 11.920 -15.528 1.00 19.37 395 CYS A CA 1
ATOM 2790 C C . CYS A 1 396 ? 13.564 11.034 -16.578 1.00 18.15 395 CYS A C 1
ATOM 2791 O O . CYS A 1 396 ? 13.837 11.158 -17.776 1.00 18.27 395 CYS A O 1
ATOM 2794 N N . THR A 1 397 ? 12.674 10.161 -16.125 1.00 18.42 396 THR A N 1
ATOM 2795 C CA . THR A 1 397 ? 11.914 9.321 -17.025 1.00 19.23 396 THR A CA 1
ATOM 2796 C C . THR A 1 397 ? 10.547 9.013 -16.442 1.00 18.06 396 THR A C 1
ATOM 2797 O O . THR A 1 397 ? 10.247 9.339 -15.295 1.00 18.39 396 THR A O 1
ATOM 2801 N N . SER A 1 398 ? 9.712 8.384 -17.248 1.00 16.48 397 SER A N 1
ATOM 2802 C CA . SER A 1 398 ? 8.387 7.978 -16.854 1.00 16.49 397 SER A CA 1
ATOM 2803 C C . SER A 1 398 ? 8.428 6.892 -15.782 1.00 16.02 397 SER A C 1
ATOM 2804 O O . SER A 1 398 ? 9.239 5.936 -15.878 1.00 16.98 397 SER A O 1
ATOM 2807 N N . LEU A 1 399 ? 7.583 7.019 -14.758 1.00 16.13 398 LEU A N 1
ATOM 2808 C CA . LEU A 1 399 ? 7.399 5.942 -13.770 1.00 16.16 398 LEU A CA 1
ATOM 2809 C C . LEU A 1 399 ? 6.830 4.675 -14.425 1.00 17.29 398 LEU A C 1
ATOM 2810 O O . LEU A 1 399 ? 7.301 3.560 -14.189 1.00 17.12 398 LEU A O 1
ATOM 2815 N N . ASN A 1 400 ? 5.822 4.856 -15.263 1.00 18.03 399 ASN A N 1
ATOM 2816 C CA . ASN A 1 400 ? 5.132 3.712 -15.838 1.00 20.48 399 ASN A CA 1
ATOM 2817 C C . ASN A 1 400 ? 5.864 3.018 -16.968 1.00 17.69 399 ASN A C 1
ATOM 2818 O O . ASN A 1 400 ? 5.831 1.793 -17.047 1.00 19.27 399 ASN A O 1
ATOM 2823 N N . ARG A 1 401 ? 6.547 3.777 -17.799 1.00 18.43 400 ARG A N 1
ATOM 2824 C CA . ARG A 1 401 ? 7.245 3.230 -18.979 1.00 23.19 400 ARG A CA 1
ATOM 2825 C C . ARG A 1 401 ? 8.640 3.836 -19.148 1.00 20.99 400 ARG A C 1
ATOM 2826 O O . ARG A 1 401 ? 8.871 4.639 -20.021 1.00 19.83 400 ARG A O 1
ATOM 2834 N N . PRO A 1 402 ? 9.552 3.505 -18.241 1.00 19.22 401 PRO A N 1
ATOM 2835 C CA . PRO A 1 402 ? 10.891 4.070 -18.297 1.00 21.12 401 PRO A CA 1
ATOM 2836 C C . PRO A 1 402 ? 11.640 3.541 -19.496 1.00 22.06 401 PRO A C 1
ATOM 2837 O O . PRO A 1 402 ? 11.510 2.351 -19.814 1.00 25.00 401 PRO A O 1
ATOM 2841 N N . THR A 1 403 ? 12.459 4.392 -20.103 1.00 20.88 402 THR A N 1
ATOM 2842 C CA . THR A 1 403 ? 13.200 4.035 -21.304 1.00 22.61 402 THR A CA 1
ATOM 2843 C C . THR A 1 403 ? 14.720 4.080 -21.107 1.00 21.28 402 THR A C 1
ATOM 2844 O O . THR A 1 403 ? 15.349 5.122 -21.308 1.00 21.53 402 THR A O 1
ATOM 2848 N N . PRO A 1 404 ? 15.329 2.938 -20.755 1.00 22.30 403 PRO A N 1
ATOM 2849 C CA . PRO A 1 404 ? 16.769 2.872 -20.416 1.00 21.46 403 PRO A CA 1
ATOM 2850 C C . PRO A 1 404 ? 17.686 3.199 -21.580 1.00 22.42 403 PRO A C 1
ATOM 2851 O O . PRO A 1 404 ? 18.853 3.453 -21.388 1.00 19.24 403 PRO A O 1
ATOM 2855 N N . GLY A 1 405 ? 17.133 3.187 -22.788 1.00 22.91 404 GLY A N 1
ATOM 2856 C CA . GLY A 1 405 ? 17.855 3.583 -23.957 1.00 23.71 404 GLY A CA 1
ATOM 2857 C C . GLY A 1 405 ? 17.998 5.091 -24.159 1.00 24.50 404 GLY A C 1
ATOM 2858 O O . GLY A 1 405 ? 18.697 5.488 -25.061 1.00 25.20 404 GLY A O 1
ATOM 2859 N N . ASP A 1 406 ? 17.399 5.920 -23.303 1.00 25.10 405 ASP A N 1
ATOM 2860 C CA . ASP A 1 406 ? 17.530 7.389 -23.422 1.00 26.73 405 ASP A CA 1
ATOM 2861 C C . ASP A 1 406 ? 18.952 7.850 -23.575 1.00 27.77 405 ASP A C 1
ATOM 2862 O O . ASP A 1 406 ? 19.870 7.401 -22.921 1.00 23.77 405 ASP A O 1
ATOM 2867 N N . ASN A 1 407 ? 19.134 8.818 -24.433 1.00 29.04 406 ASN A N 1
ATOM 2868 C CA . ASN A 1 407 ? 20.396 9.466 -24.535 1.00 34.12 406 ASN A CA 1
ATOM 2869 C C . ASN A 1 407 ? 20.551 10.533 -23.404 1.00 34.13 406 ASN A C 1
ATOM 2870 O O . ASN A 1 407 ? 19.790 11.490 -23.348 1.00 35.61 406 ASN A O 1
ATOM 2875 N N . TRP A 1 408 ? 21.494 10.322 -22.487 1.00 27.78 407 TRP A N 1
ATOM 2876 C CA . TRP A 1 408 ? 21.687 11.211 -21.329 1.00 25.17 407 TRP A CA 1
ATOM 2877 C C . TRP A 1 408 ? 22.747 12.244 -21.591 1.00 25.10 407 TRP A C 1
ATOM 2878 O O . TRP A 1 408 ? 23.842 11.927 -22.048 1.00 25.68 407 TRP A O 1
ATOM 2889 N N . THR A 1 409 ? 22.415 13.505 -21.340 1.00 25.17 408 THR A N 1
ATOM 2890 C CA . THR A 1 409 ? 23.284 14.596 -21.779 1.00 25.45 408 THR A CA 1
ATOM 2891 C C . THR A 1 409 ? 24.087 15.247 -20.651 1.00 26.96 408 THR A C 1
ATOM 2892 O O . THR A 1 409 ? 24.621 16.335 -20.822 1.00 27.19 408 THR A O 1
ATOM 2896 N N . GLY A 1 410 ? 24.136 14.598 -19.506 1.00 22.31 409 GLY A N 1
ATOM 2897 C CA . GLY A 1 410 ? 24.929 15.086 -18.387 1.00 24.53 409 GLY A CA 1
ATOM 2898 C C . GLY A 1 410 ? 26.405 14.815 -18.538 1.00 27.05 409 GLY A C 1
ATOM 2899 O O . GLY A 1 410 ? 26.874 14.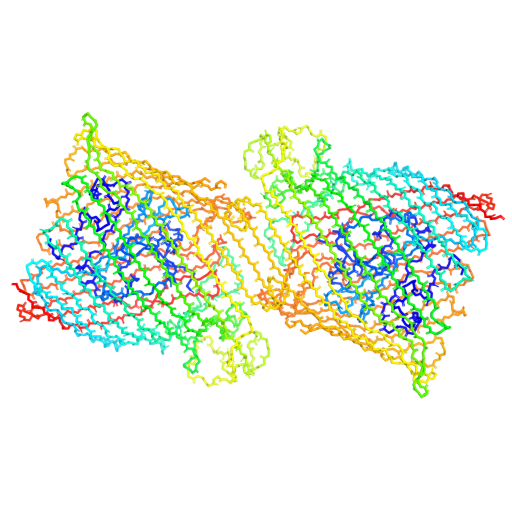368 -19.609 1.00 28.27 409 GLY A O 1
ATOM 2900 N N . SER A 1 411 ? 27.159 15.102 -17.479 1.00 26.10 410 SER A N 1
ATOM 2901 C CA . SER A 1 411 ? 28.581 14.897 -17.507 1.00 28.17 410 SER A CA 1
ATOM 2902 C C . SER A 1 411 ? 29.056 14.254 -16.211 1.00 26.53 410 SER A C 1
ATOM 2903 O O . SER A 1 411 ? 28.383 14.297 -15.178 1.00 24.24 410 SER A O 1
ATOM 2906 N N . ILE A 1 412 ? 30.210 13.617 -16.331 1.00 23.57 411 ILE A N 1
ATOM 2907 C CA . ILE A 1 412 ? 30.862 12.905 -15.290 1.00 24.10 411 ILE A CA 1
ATOM 2908 C C . ILE A 1 412 ? 32.326 13.350 -15.238 1.00 25.32 411 ILE A C 1
ATOM 2909 O O . ILE A 1 412 ? 33.024 13.334 -16.258 1.00 23.91 411 ILE A O 1
ATOM 2914 N N . THR A 1 413 ? 32.792 13.729 -14.053 1.00 24.20 412 THR A N 1
ATOM 2915 C CA . THR A 1 413 ? 34.217 13.962 -13.821 1.00 26.07 412 THR A CA 1
ATOM 2916 C C . THR A 1 413 ? 34.614 13.364 -12.492 1.00 25.26 412 THR A C 1
ATOM 2917 O O . THR A 1 413 ? 33.755 12.956 -11.734 1.00 22.25 412 THR A O 1
ATOM 2921 N N . ASP A 1 414 ? 35.916 13.334 -12.187 1.00 27.35 413 ASP A N 1
ATOM 2922 C CA . ASP A 1 414 ? 36.344 12.956 -10.836 1.00 30.72 413 ASP A CA 1
ATOM 2923 C C . ASP A 1 414 ? 35.905 13.999 -9.826 1.00 30.38 413 ASP A C 1
ATOM 2924 O O . ASP A 1 414 ? 36.017 15.192 -10.066 1.00 30.50 413 ASP A O 1
ATOM 2929 N N . GLY A 1 415 ? 35.391 13.546 -8.701 1.00 26.66 414 GLY A N 1
ATOM 2930 C CA . GLY A 1 415 ? 34.895 14.463 -7.686 1.00 25.05 414 GLY A CA 1
ATOM 2931 C C . GLY A 1 415 ? 36.035 14.968 -6.810 1.00 24.16 414 GLY A C 1
ATOM 2932 O O . GLY A 1 415 ? 37.144 14.419 -6.821 1.00 23.69 414 GLY A O 1
ATOM 2933 N N . LEU A 1 416 ? 35.744 16.008 -6.045 1.00 24.08 415 LEU A N 1
ATOM 2934 C CA . LEU A 1 416 ? 36.724 16.627 -5.171 1.00 27.84 415 LEU A CA 1
ATOM 2935 C C . LEU A 1 416 ? 36.823 15.860 -3.848 1.00 25.73 415 LEU A C 1
ATOM 2936 O O . LEU A 1 416 ? 37.887 15.789 -3.236 1.00 26.68 415 LEU A O 1
ATOM 2941 N N . ALA A 1 417 ? 35.717 15.281 -3.426 1.00 22.64 416 ALA A N 1
ATOM 2942 C CA . ALA A 1 417 ? 35.656 14.497 -2.204 1.00 22.49 416 ALA A CA 1
ATOM 2943 C C . ALA A 1 417 ? 36.321 13.122 -2.356 1.00 24.36 416 ALA A C 1
ATOM 2944 O O . ALA A 1 417 ? 36.161 12.430 -3.381 1.00 23.77 416 ALA A O 1
ATOM 2946 N N . TYR A 1 418 ? 37.024 12.698 -1.315 1.00 20.23 417 TYR A N 1
ATOM 2947 C CA . TYR A 1 418 ? 37.597 11.370 -1.275 1.00 21.15 417 TYR A CA 1
ATOM 2948 C C . TYR A 1 418 ? 37.779 10.948 0.169 1.00 21.55 417 TYR A C 1
ATOM 2949 O O . TYR A 1 418 ? 37.895 11.793 1.078 1.00 19.70 417 TYR A O 1
ATOM 2958 N N . THR A 1 419 ? 37.845 9.649 0.369 1.00 18.73 418 THR A N 1
ATOM 2959 C CA . THR A 1 419 ? 38.041 9.071 1.696 1.00 21.85 418 THR A CA 1
ATOM 2960 C C . THR A 1 419 ? 39.102 7.981 1.642 1.00 22.39 418 THR A C 1
ATOM 2961 O O . THR A 1 419 ? 39.081 7.115 0.747 1.00 22.78 418 THR A O 1
ATOM 2965 N N . ASP A 1 420 ? 40.018 8.005 2.603 1.00 20.89 419 ASP A N 1
ATOM 2966 C CA . ASP A 1 420 ? 40.955 6.918 2.818 1.00 23.33 419 ASP A CA 1
ATOM 2967 C C . ASP A 1 420 ? 40.652 6.308 4.182 1.00 26.95 419 ASP A C 1
ATOM 2968 O O . ASP A 1 420 ? 40.664 7.029 5.197 1.00 23.85 419 ASP A O 1
ATOM 2973 N N . THR A 1 421 ? 40.392 5.002 4.214 1.00 21.94 420 THR A N 1
ATOM 2974 C CA . THR A 1 421 ? 40.041 4.318 5.462 1.00 24.16 420 THR A CA 1
ATOM 2975 C C . THR A 1 421 ? 40.965 3.150 5.707 1.00 29.73 420 THR A C 1
ATOM 2976 O O . THR A 1 421 ? 41.107 2.292 4.839 1.00 27.47 420 THR A O 1
ATOM 2980 N N . ASP A 1 422 ? 41.620 3.162 6.875 1.00 26.57 421 ASP A N 1
ATOM 2981 C CA . ASP A 1 422 ? 42.520 2.102 7.317 1.00 26.83 421 ASP A CA 1
ATOM 2982 C C . ASP A 1 422 ? 41.940 1.441 8.553 1.00 28.14 421 ASP A C 1
ATOM 2983 O O . ASP A 1 422 ? 41.630 2.122 9.547 1.00 25.70 421 ASP A O 1
ATOM 2988 N N . THR A 1 423 ? 41.759 0.126 8.489 1.00 24.61 422 THR A N 1
ATOM 2989 C CA . THR A 1 423 ? 41.195 -0.622 9.601 1.00 25.30 422 THR A CA 1
ATOM 2990 C C . THR A 1 423 ? 42.145 -1.734 9.995 1.00 26.28 422 THR A C 1
ATOM 2991 O O . THR A 1 423 ? 42.588 -2.502 9.125 1.00 23.86 422 THR A O 1
ATOM 2995 N N . LYS A 1 424 ? 42.471 -1.795 11.292 1.00 22.99 423 LYS A N 1
ATOM 2996 C CA . LYS A 1 424 ? 43.297 -2.858 11.873 1.00 26.66 423 LYS A CA 1
ATOM 2997 C C . LYS A 1 424 ? 42.463 -3.665 12.838 1.00 25.57 423 LYS A C 1
ATOM 2998 O O . LYS A 1 424 ? 41.685 -3.085 13.622 1.00 22.50 423 LYS A O 1
ATOM 3004 N N . THR A 1 425 ? 42.632 -4.989 12.801 1.00 21.61 424 THR A N 1
ATOM 3005 C CA . THR A 1 425 ? 42.013 -5.859 13.796 1.00 21.84 424 THR A CA 1
ATOM 3006 C C . THR A 1 425 ? 43.005 -6.829 14.411 1.00 23.59 424 THR A C 1
ATOM 3007 O O . THR A 1 425 ? 44.043 -7.188 13.808 1.00 19.33 424 THR A O 1
ATOM 3011 N N . SER A 1 426 ? 42.702 -7.213 15.650 1.00 21.54 425 SER A N 1
ATOM 3012 C CA . SER A 1 426 ? 43.418 -8.255 16.376 1.00 24.14 425 SER A CA 1
ATOM 3013 C C . SER A 1 426 ? 42.359 -9.127 17.008 1.00 22.02 425 SER A C 1
ATOM 3014 O O . SER A 1 426 ? 41.333 -8.627 17.448 1.00 23.96 425 SER A O 1
ATOM 3017 N N . ALA A 1 427 ? 42.606 -10.423 17.083 1.00 22.49 426 ALA A N 1
ATOM 3018 C CA . ALA A 1 427 ? 41.744 -11.296 17.862 1.00 20.35 426 ALA A CA 1
ATOM 3019 C C . ALA A 1 427 ? 42.552 -12.436 18.469 1.00 20.35 426 ALA A C 1
ATOM 3020 O O . ALA A 1 427 ? 43.610 -12.835 17.923 1.00 18.10 426 ALA A O 1
ATOM 3022 N N . ALA A 1 428 ? 42.086 -12.902 19.618 1.00 18.77 427 ALA A N 1
ATOM 3023 C CA . ALA A 1 428 ? 42.633 -14.078 20.314 1.00 20.98 427 ALA A CA 1
ATOM 3024 C C . ALA A 1 428 ? 41.482 -14.921 20.800 1.00 22.71 427 ALA A C 1
ATOM 3025 O O . ALA A 1 428 ? 40.398 -14.394 21.184 1.00 23.46 427 ALA A O 1
ATOM 3027 N N . TYR A 1 429 ? 41.638 -16.230 20.686 1.00 20.77 428 TYR A N 1
ATOM 3028 C CA . TYR A 1 429 ? 40.525 -17.115 20.992 1.00 20.55 428 TYR A CA 1
ATOM 3029 C C . TYR A 1 429 ? 41.019 -18.459 21.500 1.00 21.58 428 TYR A C 1
ATOM 3030 O O . TYR A 1 429 ? 42.158 -18.883 21.228 1.00 20.22 428 TYR A O 1
ATOM 3039 N N . VAL A 1 430 ? 40.194 -19.065 22.347 1.00 21.96 429 VAL A N 1
ATOM 3040 C CA . VAL A 1 430 ? 40.368 -20.446 22.735 1.00 22.12 429 VAL A CA 1
ATOM 3041 C C . VAL A 1 430 ? 38.991 -21.100 22.779 1.00 21.73 429 VAL A C 1
ATOM 3042 O O . VAL A 1 430 ? 38.050 -20.528 23.333 1.00 21.28 429 VAL A O 1
ATOM 3046 N N . PHE A 1 431 ? 38.881 -22.279 22.162 1.00 22.57 430 PHE A N 1
ATOM 3047 C CA . PHE A 1 431 ? 37.647 -23.070 22.173 1.00 22.89 430 PHE A CA 1
ATOM 3048 C C . PHE A 1 431 ? 37.984 -24.469 22.599 1.00 22.44 430 PHE A C 1
ATOM 3049 O O . PHE A 1 431 ? 39.034 -25.004 22.242 1.00 22.45 430 PHE A O 1
ATOM 3057 N N . ASP A 1 432 ? 37.115 -25.072 23.384 1.00 22.30 431 ASP A N 1
ATOM 3058 C CA . ASP A 1 432 ? 37.391 -26.425 23.869 1.00 24.21 431 ASP A CA 1
ATOM 3059 C C . ASP A 1 432 ? 36.098 -27.205 23.991 1.00 23.71 431 ASP A C 1
ATOM 3060 O O . ASP A 1 432 ? 35.128 -26.706 24.520 1.00 23.75 431 ASP A O 1
ATOM 3065 N N . THR A 1 433 ? 36.098 -28.434 23.484 1.00 25.09 432 THR A N 1
ATOM 3066 C CA . THR A 1 433 ? 35.052 -29.390 23.790 1.00 25.12 432 THR A CA 1
ATOM 3067 C C . THR A 1 433 ? 35.582 -30.424 24.758 1.00 25.10 432 THR A C 1
ATOM 3068 O O . THR A 1 433 ? 36.547 -31.159 24.466 1.00 25.84 432 THR A O 1
ATOM 3072 N N . LEU A 1 434 ? 34.976 -30.466 25.938 1.00 25.18 433 LEU A N 1
ATOM 3073 C CA . LEU A 1 434 ? 35.379 -31.380 26.980 1.00 26.23 433 LEU A CA 1
ATOM 3074 C C . LEU A 1 434 ? 34.373 -32.520 27.006 1.00 26.63 433 LEU A C 1
ATOM 3075 O O . LEU A 1 434 ? 33.200 -32.295 27.301 1.00 27.18 433 LEU A O 1
ATOM 3080 N N . LYS A 1 435 ? 34.804 -33.716 26.650 1.00 27.89 434 LYS A N 1
ATOM 3081 C CA . LYS A 1 435 ? 33.990 -34.898 26.861 1.00 29.42 434 LYS A CA 1
ATOM 3082 C C . LYS A 1 435 ? 34.099 -35.357 28.307 1.00 30.57 434 LYS A C 1
ATOM 3083 O O . LYS A 1 435 ? 35.142 -35.848 28.732 1.00 30.05 434 LYS A O 1
ATOM 3089 N N . LEU A 1 436 ? 33.012 -35.195 29.054 1.00 31.01 435 LEU A N 1
ATOM 3090 C CA . LEU A 1 436 ? 32.984 -35.541 30.457 1.00 32.99 435 LEU A CA 1
ATOM 3091 C C . LEU A 1 436 ? 32.633 -37.015 30.646 1.00 34.92 435 LEU A C 1
ATOM 3092 O O . LEU A 1 436 ? 33.152 -37.686 31.550 1.00 34.72 435 LEU A O 1
ATOM 3097 N N . SER A 1 437 ? 31.801 -37.533 29.757 1.00 34.70 436 SER A N 1
ATOM 3098 C CA . SER A 1 437 ? 31.445 -38.948 29.766 1.00 37.68 436 SER A CA 1
ATOM 3099 C C . SER A 1 437 ? 30.868 -39.261 28.407 1.00 38.03 436 SER A C 1
ATOM 3100 O O . SER A 1 437 ? 30.819 -38.402 27.554 1.00 35.83 436 SER A O 1
ATOM 3103 N N . GLU A 1 438 ? 30.383 -40.478 28.220 1.00 40.85 437 GLU A N 1
ATOM 3104 C CA . GLU A 1 438 ? 29.816 -40.856 26.932 1.00 44.67 437 GLU A CA 1
ATOM 3105 C C . GLU A 1 438 ? 28.536 -40.069 26.644 1.00 41.13 437 GLU A C 1
ATOM 3106 O O . GLU A 1 438 ? 28.135 -39.909 25.489 1.00 41.17 437 GLU A O 1
ATOM 3112 N N . GLN A 1 439 ? 27.912 -39.548 27.696 1.00 40.83 438 GLN A N 1
ATOM 3113 C CA . GLN A 1 439 ? 26.622 -38.878 27.554 1.00 39.96 438 GLN A CA 1
ATOM 3114 C C . GLN A 1 439 ? 26.661 -37.363 27.737 1.00 35.27 438 GLN A C 1
ATOM 3115 O O . GLN A 1 439 ? 25.673 -36.682 27.441 1.00 32.34 438 GLN A O 1
ATOM 3121 N N . TRP A 1 440 ? 27.790 -36.822 28.193 1.00 32.63 439 TRP A N 1
ATOM 3122 C CA . TRP A 1 440 ? 27.857 -35.407 28.496 1.00 31.61 439 TRP A CA 1
ATOM 3123 C C . TRP A 1 440 ? 29.122 -34.748 27.951 1.00 30.36 439 TRP A C 1
ATOM 3124 O O . TRP A 1 440 ? 30.254 -35.239 28.183 1.00 30.78 439 TRP A O 1
ATOM 3135 N N . GLU A 1 441 ? 28.928 -33.622 27.281 1.00 28.24 440 GLU A N 1
ATOM 3136 C CA . GLU A 1 441 ? 30.033 -32.820 26.778 1.00 28.10 440 GLU A CA 1
ATOM 3137 C C . GLU A 1 441 ? 29.794 -31.373 27.119 1.00 27.14 440 GLU A C 1
ATOM 3138 O O . GLU A 1 441 ? 28.667 -30.879 27.063 1.00 27.91 440 GLU A O 1
ATOM 3144 N N . LEU A 1 442 ? 30.882 -30.673 27.417 1.00 26.19 441 LEU A N 1
ATOM 3145 C CA . LEU A 1 442 ? 30.835 -29.256 27.721 1.00 25.71 441 LEU A CA 1
ATOM 3146 C C . LEU A 1 442 ? 31.700 -28.519 26.713 1.00 24.61 441 LEU A C 1
ATOM 3147 O O . LEU A 1 442 ? 32.848 -28.894 26.455 1.00 24.51 441 LEU A O 1
ATOM 3152 N N . ASN A 1 443 ? 31.145 -27.477 26.125 1.00 23.39 442 ASN A N 1
ATOM 3153 C CA . ASN A 1 443 ? 31.852 -26.675 25.167 1.00 24.64 442 ASN A CA 1
ATOM 3154 C C . ASN A 1 443 ? 32.074 -25.290 25.770 1.00 25.04 442 ASN A C 1
ATOM 3155 O O . ASN A 1 443 ? 31.134 -24.674 26.279 1.00 24.71 442 ASN A O 1
ATOM 3160 N N . LEU A 1 444 ? 33.314 -24.827 25.734 1.00 24.01 443 LEU A N 1
ATOM 3161 C CA . LEU A 1 444 ? 33.665 -23.518 26.315 1.00 25.14 443 LEU A CA 1
ATOM 3162 C C . LEU A 1 444 ? 34.433 -22.726 25.300 1.00 23.98 443 LEU A C 1
ATOM 3163 O O . LEU A 1 444 ? 35.245 -23.281 24.558 1.00 24.41 443 LEU A O 1
ATOM 3168 N N . GLY A 1 445 ? 34.166 -21.430 25.219 1.00 22.62 444 GLY A N 1
ATOM 3169 C CA . GLY A 1 445 ? 34.930 -20.587 24.345 1.00 21.38 444 GLY A CA 1
ATOM 3170 C C . GLY A 1 445 ? 35.079 -19.182 24.918 1.00 21.78 444 GLY A C 1
ATOM 3171 O O . GLY A 1 445 ? 34.165 -18.657 25.561 1.00 20.90 444 GLY A O 1
ATOM 3172 N N . LEU A 1 446 ? 36.224 -18.581 24.629 1.00 20.59 445 LEU A N 1
ATOM 3173 C CA . LEU A 1 446 ? 36.528 -17.219 25.019 1.00 22.03 445 LEU A CA 1
ATOM 3174 C C . LEU A 1 446 ? 37.212 -16.551 23.824 1.00 21.67 445 LEU A C 1
ATOM 3175 O O . LEU A 1 446 ? 38.158 -17.138 23.250 1.00 20.40 445 LEU A O 1
ATOM 3180 N N . ARG A 1 447 ? 36.748 -15.364 23.427 1.00 32.85 446 ARG A N 1
ATOM 3181 C CA . ARG A 1 447 ? 37.409 -14.616 22.379 1.00 31.59 446 ARG A CA 1
ATOM 3182 C C . ARG A 1 447 ? 37.543 -13.137 22.765 1.00 30.10 446 ARG A C 1
ATOM 3183 O O . ARG A 1 447 ? 36.696 -12.585 23.459 1.00 29.21 446 ARG A O 1
ATOM 3191 N N . TYR A 1 448 ? 38.656 -12.541 22.349 1.00 28.16 447 TYR A N 1
ATOM 3192 C CA . TYR A 1 448 ? 38.882 -11.121 22.448 1.00 26.93 447 TYR A CA 1
ATOM 3193 C C . TYR A 1 448 ? 39.054 -10.616 21.035 1.00 26.72 447 TYR A C 1
ATOM 3194 O O . TYR A 1 448 ? 39.688 -11.269 20.211 1.00 25.33 447 TYR A O 1
ATOM 3203 N N . ASP A 1 449 ? 38.432 -9.473 20.746 1.00 26.29 448 ASP A N 1
ATOM 3204 C CA . ASP A 1 449 ? 38.545 -8.833 19.470 1.00 27.18 448 ASP A CA 1
ATOM 3205 C C . ASP A 1 449 ? 38.782 -7.356 19.675 1.00 25.84 448 ASP A C 1
ATOM 3206 O O . ASP A 1 449 ? 38.214 -6.745 20.573 1.00 24.93 448 ASP A O 1
ATOM 3211 N N . ASP A 1 450 ? 39.590 -6.766 18.816 1.00 26.30 449 ASP A N 1
ATOM 3212 C CA . ASP A 1 450 ? 39.735 -5.334 18.825 1.00 27.19 449 ASP A CA 1
ATOM 3213 C C . ASP A 1 450 ? 39.884 -4.791 17.417 1.00 26.70 449 ASP A C 1
ATOM 3214 O O . ASP A 1 450 ? 40.200 -5.499 16.450 1.00 26.49 449 ASP A O 1
ATOM 3219 N N . PHE A 1 451 ? 39.562 -3.530 17.312 1.00 28.02 450 PHE A N 1
ATOM 3220 C CA . PHE A 1 451 ? 39.215 -2.915 16.063 1.00 31.58 450 PHE A CA 1
ATOM 3221 C C . PHE A 1 451 ? 39.755 -1.490 16.201 1.00 29.54 450 PHE A C 1
ATOM 3222 O O . PHE A 1 451 ? 39.516 -0.855 17.231 1.00 28.42 450 PHE A O 1
ATOM 3230 N N . ASP A 1 452 ? 40.550 -1.023 15.232 1.00 28.76 451 ASP A N 1
ATOM 3231 C CA . ASP A 1 452 ? 40.900 0.403 15.138 1.00 28.64 451 ASP A CA 1
ATOM 3232 C C . ASP A 1 452 ? 40.702 0.866 13.711 1.00 28.49 451 ASP A C 1
ATOM 3233 O O . ASP A 1 452 ? 41.318 0.326 12.787 1.00 27.36 451 ASP A O 1
ATOM 3238 N N . THR A 1 453 ? 39.822 1.838 13.520 1.00 25.16 452 THR A N 1
ATOM 3239 C CA . THR A 1 453 ? 39.526 2.296 12.190 1.00 26.47 452 THR A CA 1
ATOM 3240 C C . THR A 1 453 ? 39.803 3.790 12.115 1.00 25.43 452 THR A C 1
ATOM 3241 O O . THR A 1 453 ? 39.424 4.536 13.027 1.00 23.88 452 THR A O 1
ATOM 3245 N N . LYS A 1 454 ? 40.524 4.199 11.075 1.00 25.73 453 LYS A N 1
ATOM 3246 C CA . LYS A 1 454 ? 40.896 5.586 10.861 1.00 26.05 453 LYS A CA 1
ATOM 3247 C C . LYS A 1 454 ? 40.464 5.970 9.453 1.00 27.49 453 LYS A C 1
ATOM 3248 O O . LYS A 1 454 ? 40.852 5.304 8.487 1.00 29.90 453 LYS A O 1
ATOM 3254 N N . SER A 1 455 ? 39.694 7.047 9.330 1.00 26.13 454 SER A N 1
ATOM 3255 C CA . SER A 1 455 ? 39.333 7.608 8.039 1.00 28.27 454 SER A CA 1
ATOM 3256 C C . SER A 1 455 ? 39.847 9.034 7.922 1.00 28.71 454 SER A C 1
ATOM 3257 O O . SER A 1 455 ? 39.888 9.785 8.918 1.00 27.29 454 SER A O 1
ATOM 3260 N N . SER A 1 456 ? 40.216 9.421 6.718 1.00 25.73 455 SER A N 1
ATOM 3261 C CA . SER A 1 456 ? 40.518 10.804 6.471 1.00 25.98 455 SER A CA 1
ATOM 3262 C C . SER A 1 456 ? 40.237 11.135 5.025 1.00 25.54 455 SER A C 1
ATOM 3263 O O . SER A 1 456 ? 40.141 10.232 4.175 1.00 26.39 455 SER A O 1
ATOM 3266 N N . GLY A 1 457 ? 40.165 12.424 4.747 1.00 24.74 456 GLY A N 1
ATOM 3267 C CA . GLY A 1 457 ? 40.010 12.895 3.386 1.00 26.98 456 GLY A CA 1
ATOM 3268 C C . GLY A 1 457 ? 39.361 14.237 3.297 1.00 25.41 456 GLY A C 1
ATOM 3269 O O . GLY A 1 457 ? 39.424 15.056 4.231 1.00 24.62 456 GLY A O 1
ATOM 3270 N N . TYR A 1 458 ? 38.736 14.497 2.152 1.00 25.12 457 TYR A N 1
ATOM 3271 C CA . TYR A 1 458 ? 38.088 15.772 1.933 1.00 25.09 457 TYR A CA 1
ATOM 3272 C C . TYR A 1 458 ? 36.588 15.527 1.670 1.00 24.59 457 TYR A C 1
ATOM 3273 O O . TYR A 1 458 ? 36.226 14.567 0.956 1.00 25.83 457 TYR A O 1
ATOM 3282 N N . GLN A 1 459 ? 35.743 16.345 2.277 1.00 23.20 458 GLN A N 1
ATOM 3283 C CA . GLN A 1 459 ? 34.311 16.253 2.086 1.00 26.38 458 GLN A CA 1
ATOM 3284 C C . GLN A 1 459 ? 33.773 17.534 1.500 1.00 28.08 458 GLN A C 1
ATOM 3285 O O . GLN A 1 459 ? 34.286 18.647 1.773 1.00 26.19 458 GLN A O 1
ATOM 3291 N N . THR A 1 460 ? 32.737 17.429 0.676 1.00 31.43 459 THR A N 1
ATOM 3292 C CA . THR A 1 460 ? 32.060 18.637 0.192 1.00 33.29 459 THR A CA 1
ATOM 3293 C C . THR A 1 460 ? 31.033 19.061 1.228 1.00 35.96 459 THR A C 1
ATOM 3294 O O . THR A 1 460 ? 30.794 18.332 2.184 1.00 37.96 459 THR A O 1
ATOM 3298 N N . ALA A 1 461 ? 30.451 20.245 1.058 1.00 41.47 460 ALA A N 1
ATOM 3299 C CA . ALA A 1 461 ? 29.398 20.725 1.955 1.00 46.24 460 ALA A CA 1
ATOM 3300 C C . ALA A 1 461 ? 28.170 19.823 1.859 1.00 54.43 460 ALA A C 1
ATOM 3301 O O . ALA A 1 461 ? 27.697 19.531 0.768 1.00 58.36 460 ALA A O 1
ATOM 3303 N N . GLY A 1 462 ? 27.683 19.367 3.006 1.00 57.08 461 GLY A N 1
ATOM 3304 C CA . GLY A 1 462 ? 26.475 18.565 3.065 1.00 67.24 461 GLY A CA 1
ATOM 3305 C C . GLY A 1 462 ? 26.263 18.044 4.469 1.00 74.00 461 GLY A C 1
ATOM 3306 O O . GLY A 1 462 ? 26.595 18.716 5.442 1.00 72.61 461 GLY A O 1
ATOM 3307 N N . ARG A 1 463 ? 25.752 16.819 4.564 1.00 81.92 462 ARG A N 1
ATOM 3308 C CA . ARG A 1 463 ? 25.305 16.245 5.829 1.00 85.55 462 ARG A CA 1
ATOM 3309 C C . ARG A 1 463 ? 26.316 16.395 6.959 1.00 77.83 462 ARG A C 1
ATOM 3310 O O . ARG A 1 463 ? 25.957 16.808 8.057 1.00 83.52 462 ARG A O 1
ATOM 3318 N N . ASN A 1 464 ? 27.569 16.036 6.698 1.00 69.22 463 ASN A N 1
ATOM 3319 C CA . ASN A 1 464 ? 28.577 15.945 7.760 1.00 61.99 463 ASN A CA 1
ATOM 3320 C C . ASN A 1 464 ? 29.293 17.270 8.019 1.00 58.68 463 ASN A C 1
ATOM 3321 O O . ASN A 1 464 ? 30.364 17.289 8.622 1.00 55.87 463 ASN A O 1
ATOM 3326 N N . GLY A 1 465 ? 28.704 18.367 7.559 1.00 56.09 464 GLY A N 1
ATOM 3327 C CA . GLY A 1 465 ? 29.256 19.681 7.830 1.00 57.11 464 GLY A CA 1
ATOM 3328 C C . GLY A 1 465 ? 29.779 20.382 6.590 1.00 52.54 464 GLY A C 1
ATOM 3329 O O . GLY A 1 465 ? 29.621 19.891 5.473 1.00 48.50 464 GLY A O 1
ATOM 3330 N N . PRO A 1 466 ? 30.415 21.544 6.786 1.00 49.17 465 PRO A N 1
ATOM 3331 C CA . PRO A 1 466 ? 30.940 22.308 5.672 1.00 44.53 465 PRO A CA 1
ATOM 3332 C C . PRO A 1 466 ? 32.072 21.599 4.947 1.00 34.96 465 PRO A C 1
ATOM 3333 O O . PRO A 1 466 ? 32.667 20.667 5.463 1.00 31.40 465 PRO A O 1
ATOM 3337 N N . ALA A 1 467 ? 32.354 22.042 3.733 1.00 33.20 466 ALA A N 1
ATOM 3338 C CA . ALA A 1 467 ? 33.412 21.443 2.954 1.00 29.84 466 ALA A CA 1
ATOM 3339 C C . ALA A 1 467 ? 34.739 21.587 3.716 1.00 28.12 466 ALA A C 1
ATOM 3340 O O . ALA A 1 467 ? 34.973 22.593 4.400 1.00 28.41 466 ALA A O 1
ATOM 3342 N N . GLY A 1 468 ? 35.590 20.593 3.587 1.00 25.76 467 GLY A N 1
ATOM 3343 C CA . GLY A 1 468 ? 36.916 20.652 4.181 1.00 25.85 467 GLY A CA 1
ATOM 3344 C C . GLY A 1 468 ? 37.493 19.289 4.442 1.00 25.45 467 GLY A C 1
ATOM 3345 O O . GLY A 1 468 ? 36.932 18.255 4.040 1.00 24.29 467 GLY A O 1
ATOM 3346 N N . TYR A 1 469 ? 38.629 19.276 5.127 1.00 24.97 468 TYR A N 1
ATOM 3347 C CA . TYR A 1 469 ? 39.334 18.046 5.408 1.00 24.90 468 TYR A CA 1
ATOM 3348 C C . TYR A 1 469 ? 38.814 17.473 6.725 1.00 23.81 468 TYR A C 1
ATOM 3349 O O . TYR A 1 469 ? 38.364 18.211 7.616 1.00 24.35 468 TYR A O 1
ATOM 3358 N N . PHE A 1 470 ? 38.802 16.154 6.809 1.00 22.63 469 PHE A N 1
ATOM 3359 C CA . PHE A 1 470 ? 38.359 15.491 8.016 1.00 23.78 469 PHE A CA 1
ATOM 3360 C C . PHE A 1 470 ? 39.265 14.308 8.352 1.00 24.08 469 PHE A C 1
ATOM 3361 O O . PHE A 1 470 ? 39.980 13.762 7.503 1.00 23.26 469 PHE A O 1
ATOM 3369 N N . LYS A 1 471 ? 39.207 13.924 9.615 1.00 25.14 470 LYS A N 1
ATOM 3370 C CA . LYS A 1 471 ? 39.908 12.765 10.111 1.00 28.30 470 LYS A CA 1
ATOM 3371 C C . LYS A 1 471 ? 39.007 12.160 11.205 1.00 26.74 470 LYS A C 1
ATOM 3372 O O . LYS A 1 471 ? 38.449 12.904 12.036 1.00 29.83 470 LYS A O 1
ATOM 3378 N N . ARG A 1 472 ? 38.777 10.852 11.152 1.00 45.44 471 ARG A N 1
ATOM 3379 C CA . ARG A 1 472 ? 37.944 10.182 12.133 1.00 45.00 471 ARG A CA 1
ATOM 3380 C C . ARG A 1 472 ? 38.640 8.898 12.542 1.00 41.72 471 ARG A C 1
ATOM 3381 O O . ARG A 1 472 ? 39.117 8.163 11.678 1.00 40.30 471 ARG A O 1
ATOM 3389 N N . GLU A 1 473 ? 38.640 8.610 13.839 1.00 38.81 472 GLU A N 1
ATOM 3390 C CA . GLU A 1 473 ? 39.127 7.341 14.380 1.00 37.38 472 GLU A CA 1
ATOM 3391 C C . GLU A 1 473 ? 38.118 6.744 15.349 1.00 34.92 472 GLU A C 1
ATOM 3392 O O . GLU A 1 473 ? 37.501 7.463 16.132 1.00 34.34 472 GLU A O 1
ATOM 3398 N N . ASN A 1 474 ? 38.023 5.426 15.360 1.00 32.32 473 ASN A N 1
ATOM 3399 C CA . ASN A 1 474 ? 37.304 4.728 16.414 1.00 32.06 473 ASN A CA 1
ATOM 3400 C C . ASN A 1 474 ? 38.065 3.458 16.745 1.00 29.97 473 ASN A C 1
ATOM 3401 O O . ASN A 1 474 ? 38.588 2.797 15.864 1.00 28.10 473 ASN A O 1
ATOM 3406 N N . ASN A 1 475 ? 38.135 3.148 18.024 1.00 30.02 474 ASN A N 1
ATOM 3407 C CA . ASN A 1 475 ? 38.882 2.011 18.492 1.00 30.53 474 ASN A CA 1
ATOM 3408 C C . ASN A 1 475 ? 38.082 1.356 19.601 1.00 29.63 474 ASN A C 1
ATOM 3409 O O . ASN A 1 475 ? 37.689 2.006 20.555 1.00 30.03 474 ASN A O 1
ATOM 3414 N N . SER A 1 476 ? 37.819 0.073 19.464 1.00 28.89 475 SER A N 1
ATOM 3415 C CA . SER A 1 476 ? 37.003 -0.610 20.444 1.00 30.67 475 SER A CA 1
ATOM 3416 C C . SER A 1 476 ? 37.456 -2.046 20.630 1.00 28.10 475 SER A C 1
ATOM 3417 O O . SER A 1 476 ? 38.140 -2.608 19.772 1.00 26.94 475 SER A O 1
ATOM 3420 N N . HIS A 1 477 ? 37.043 -2.646 21.737 1.00 26.87 476 HIS A N 1
ATOM 3421 C CA . HIS A 1 477 ? 37.294 -4.057 21.950 1.00 27.97 476 HIS A CA 1
ATOM 3422 C C . HIS A 1 477 ? 36.122 -4.767 22.606 1.00 26.70 476 HIS A C 1
ATOM 3423 O O . HIS A 1 477 ? 35.257 -4.139 23.211 1.00 28.35 476 HIS A O 1
ATOM 3430 N N . PHE A 1 478 ? 36.135 -6.088 22.533 1.00 25.33 477 PHE A N 1
ATOM 3431 C CA . PHE A 1 478 ? 35.038 -6.910 22.988 1.00 25.98 477 PHE A CA 1
ATOM 3432 C C . PHE A 1 478 ? 35.618 -8.192 23.571 1.00 26.55 477 PHE A C 1
ATOM 3433 O O . PHE A 1 478 ? 36.603 -8.723 23.035 1.00 24.54 477 PHE A O 1
ATOM 3441 N N . TRP A 1 479 ? 35.009 -8.661 24.655 1.00 26.70 478 TRP A N 1
ATOM 3442 C CA . TRP A 1 479 ? 35.192 -10.019 25.159 1.00 27.65 478 TRP A CA 1
ATOM 3443 C C . TRP A 1 479 ? 33.938 -10.792 24.861 1.00 26.78 478 TRP A C 1
ATOM 3444 O O . TRP A 1 479 ? 32.833 -10.299 25.065 1.00 28.69 478 TRP A O 1
ATOM 3455 N N A ASN A 1 480 ? 34.088 -11.996 24.311 0.50 25.22 479 ASN A N 1
ATOM 3456 N N B ASN A 1 480 ? 34.111 -12.017 24.403 0.50 25.30 479 ASN A N 1
ATOM 3457 C CA A ASN A 1 480 ? 32.950 -12.867 24.048 0.50 24.04 479 ASN A CA 1
ATOM 3458 C CA B ASN A 1 480 ? 33.010 -12.827 24.002 0.50 23.94 479 ASN A CA 1
ATOM 3459 C C A ASN A 1 480 ? 33.153 -14.157 24.783 0.50 24.35 479 ASN A C 1
ATOM 3460 C C B ASN A 1 480 ? 33.148 -14.181 24.720 0.50 24.20 479 ASN A C 1
ATOM 3461 O O A ASN A 1 480 ? 34.268 -14.664 24.842 0.50 23.87 479 ASN A O 1
ATOM 3462 O O B ASN A 1 480 ? 34.245 -14.725 24.754 0.50 23.79 479 ASN A O 1
ATOM 3471 N N . TYR A 1 481 ? 32.077 -14.660 25.370 1.00 23.87 480 TYR A N 1
ATOM 3472 C CA . TYR A 1 481 ? 32.098 -15.902 26.137 1.00 25.58 480 TYR A CA 1
ATOM 3473 C C . TYR A 1 481 ? 31.029 -16.830 25.589 1.00 25.61 480 TYR A C 1
ATOM 3474 O O . TYR A 1 481 ? 29.938 -16.377 25.238 1.00 24.39 480 TYR A O 1
ATOM 3483 N N . GLN A 1 482 ? 31.333 -18.125 25.505 1.00 24.46 481 GLN A N 1
ATOM 3484 C CA . GLN A 1 482 ? 30.392 -19.109 24.986 1.00 25.20 481 GLN A CA 1
ATOM 3485 C C . GLN A 1 482 ? 30.443 -20.336 25.851 1.00 25.30 481 GLN A C 1
ATOM 3486 O O . GLN A 1 482 ? 31.525 -20.777 26.233 1.00 24.68 481 GLN A O 1
ATOM 3492 N N . THR A 1 483 ? 29.278 -20.894 26.129 1.00 23.91 482 THR A N 1
ATOM 3493 C CA . THR A 1 483 ? 29.165 -22.124 26.867 1.00 26.65 482 THR A CA 1
ATOM 3494 C C . THR A 1 483 ? 28.087 -22.965 26.191 1.00 25.40 482 THR A C 1
ATOM 3495 O O . THR A 1 483 ? 27.044 -22.438 25.771 1.00 27.17 482 THR A O 1
ATOM 3499 N N . GLY A 1 484 ? 28.320 -24.265 26.059 1.00 24.46 483 GLY A N 1
ATOM 3500 C CA . GLY A 1 484 ? 27.342 -25.163 25.464 1.00 23.55 483 GLY A CA 1
ATOM 3501 C C . GLY A 1 484 ? 27.364 -26.518 26.157 1.00 26.08 483 GLY A C 1
ATOM 3502 O O . GLY A 1 484 ? 28.425 -27.147 26.289 1.00 26.31 483 GLY A O 1
ATOM 3503 N N . LEU A 1 485 ? 26.233 -26.937 26.688 1.00 25.26 484 LEU A N 1
ATOM 3504 C CA . LEU A 1 485 ? 26.182 -28.223 27.376 1.00 27.39 484 LEU A CA 1
ATOM 3505 C C . LEU A 1 485 ? 25.456 -29.171 26.474 1.00 26.35 484 LEU A C 1
ATOM 3506 O O . LEU A 1 485 ? 24.386 -28.843 25.971 1.00 25.64 484 LEU A O 1
ATOM 3511 N N . VAL A 1 486 ? 26.041 -30.343 26.229 1.00 25.85 485 VAL A N 1
ATOM 3512 C CA . VAL A 1 486 ? 25.452 -31.305 25.311 1.00 25.07 485 VAL A CA 1
ATOM 3513 C C . VAL A 1 486 ? 25.208 -32.620 26.047 1.00 26.06 485 VAL A C 1
ATOM 3514 O O . VAL A 1 486 ? 26.115 -33.153 26.687 1.00 25.70 485 VAL A O 1
ATOM 3518 N N . TYR A 1 487 ? 23.995 -33.117 25.930 1.00 26.02 486 TYR A N 1
ATOM 3519 C CA . TYR A 1 487 ? 23.624 -34.420 26.423 1.00 28.63 486 TYR A CA 1
ATOM 3520 C C . TYR A 1 487 ? 23.326 -35.332 25.253 1.00 28.62 486 TYR A C 1
ATOM 3521 O O . TYR A 1 487 ? 22.588 -34.959 24.325 1.00 29.29 486 TYR A O 1
ATOM 3530 N N . LYS A 1 488 ? 23.859 -36.545 25.294 1.00 30.85 487 LYS A N 1
ATOM 3531 C CA . LYS A 1 488 ? 23.621 -37.514 24.228 1.00 31.82 487 LYS A CA 1
ATOM 3532 C C . LYS A 1 488 ? 22.818 -38.701 24.749 1.00 35.62 487 LYS A C 1
ATOM 3533 O O . LYS A 1 488 ? 23.364 -39.581 25.409 1.00 38.05 487 LYS A O 1
ATOM 3539 N N . PRO A 1 489 ? 21.501 -38.703 24.486 1.00 34.10 488 PRO A N 1
ATOM 3540 C CA . PRO A 1 489 ? 20.648 -39.788 24.936 1.00 36.78 488 PRO A CA 1
ATOM 3541 C C . PRO A 1 489 ? 20.962 -41.066 24.172 1.00 37.38 488 PRO A C 1
ATOM 3542 O O . PRO A 1 489 ? 20.597 -42.140 24.612 1.00 39.35 488 PRO A O 1
ATOM 3546 N N . ALA A 1 490 ? 21.615 -40.925 23.024 1.00 36.32 489 ALA A N 1
ATOM 3547 C CA . ALA A 1 490 ? 22.128 -42.057 22.269 1.00 37.05 489 ALA A CA 1
ATOM 3548 C C . ALA A 1 490 ? 23.242 -41.554 21.381 1.00 35.66 489 ALA A C 1
ATOM 3549 O O . ALA A 1 490 ? 23.382 -40.346 21.179 1.00 35.32 489 ALA A O 1
ATOM 3551 N N . PRO A 1 491 ? 24.058 -42.467 20.846 1.00 37.16 490 PRO A N 1
ATOM 3552 C CA . PRO A 1 491 ? 25.189 -42.037 20.040 1.00 37.98 490 PRO A CA 1
ATOM 3553 C C . PRO A 1 491 ? 24.795 -41.114 18.875 1.00 35.91 490 PRO A C 1
ATOM 3554 O O . PRO A 1 491 ? 25.536 -40.209 18.541 1.00 34.88 490 PRO A O 1
ATOM 3558 N N . ASN A 1 492 ? 23.628 -41.339 18.286 1.00 35.51 491 ASN A N 1
ATOM 3559 C CA . ASN A 1 492 ? 23.230 -40.580 17.104 1.00 36.52 491 ASN A CA 1
ATOM 3560 C C . ASN A 1 492 ? 22.340 -39.359 17.427 1.00 33.98 491 ASN A C 1
ATOM 3561 O O . ASN A 1 492 ? 21.727 -38.782 16.524 1.00 35.04 491 ASN A O 1
ATOM 3566 N N . GLY A 1 493 ? 22.280 -38.978 18.701 1.00 32.34 492 GLY A N 1
ATOM 3567 C CA . GLY A 1 493 ? 21.400 -37.913 19.160 1.00 30.72 492 GLY A CA 1
ATOM 3568 C C . GLY A 1 493 ? 22.057 -36.963 20.140 1.00 30.12 492 GLY A C 1
ATOM 3569 O O . GLY A 1 493 ? 22.934 -37.367 20.937 1.00 29.21 492 GLY A O 1
ATOM 3570 N N . SER A 1 494 ? 21.647 -35.690 20.071 1.00 27.54 493 SER A N 1
ATOM 3571 C CA . SER A 1 494 ? 22.114 -34.679 21.003 1.00 27.81 493 SER A CA 1
ATOM 3572 C C . SER A 1 494 ? 20.979 -33.774 21.423 1.00 27.18 493 SER A C 1
ATOM 3573 O O . SER A 1 494 ? 20.101 -33.444 20.608 1.00 27.53 493 SER A O 1
ATOM 3576 N N . ILE A 1 495 ? 21.024 -33.367 22.688 1.00 27.35 494 ILE A N 1
ATOM 3577 C CA . ILE A 1 495 ? 20.177 -32.312 23.215 1.00 27.21 494 ILE A CA 1
ATOM 3578 C C . ILE A 1 495 ? 21.117 -31.315 23.837 1.00 26.64 494 ILE A C 1
ATOM 3579 O O . ILE A 1 495 ? 22.044 -31.706 24.567 1.00 26.50 494 ILE A O 1
ATOM 3584 N N . TYR A 1 496 ? 20.955 -30.033 23.501 1.00 25.23 495 TYR A N 1
ATOM 3585 C CA . TYR A 1 496 ? 21.917 -29.047 23.951 1.00 24.41 495 TYR A CA 1
ATOM 3586 C C . TYR A 1 496 ? 21.273 -27.768 24.434 1.00 24.16 495 TYR A C 1
ATOM 3587 O O . TYR A 1 496 ? 20.154 -27.423 24.022 1.00 24.06 495 TYR A O 1
ATOM 3596 N N . LEU A 1 497 ? 21.986 -27.103 25.334 1.00 24.25 496 LEU A N 1
ATOM 3597 C CA . LEU A 1 497 ? 21.636 -25.773 25.794 1.00 25.56 496 LEU A CA 1
ATOM 3598 C C . LEU A 1 497 ? 22.879 -24.933 25.698 1.00 24.65 496 LEU A C 1
ATOM 3599 O O . LEU A 1 497 ? 23.933 -25.290 26.232 1.00 23.44 496 LEU A O 1
ATOM 3604 N N . ALA A 1 498 ? 22.785 -23.797 25.007 1.00 23.30 497 ALA A N 1
ATOM 3605 C CA . ALA A 1 498 ? 23.953 -23.007 24.774 1.00 21.91 497 ALA A CA 1
ATOM 3606 C C . ALA A 1 498 ? 23.656 -21.537 24.940 1.00 22.60 497 ALA A C 1
ATOM 3607 O O . ALA A 1 498 ? 22.520 -21.089 24.725 1.00 22.74 497 ALA A O 1
ATOM 3609 N N . TRP A 1 499 ? 24.674 -20.796 25.337 1.00 22.47 498 TRP A N 1
ATOM 3610 C CA . TRP A 1 499 ? 24.562 -19.362 25.374 1.00 25.29 498 TRP A CA 1
ATOM 3611 C C . TRP A 1 499 ? 25.880 -18.685 25.180 1.00 24.93 498 TRP A C 1
ATOM 3612 O O . TRP A 1 499 ? 26.940 -19.268 25.417 1.00 22.54 498 TRP A O 1
ATOM 3623 N N . SER A 1 500 ? 25.798 -17.452 24.705 1.00 24.66 499 SER A N 1
ATOM 3624 C CA . SER A 1 500 ? 26.960 -16.666 24.373 1.00 24.36 499 SER A CA 1
ATOM 3625 C C . SER A 1 500 ? 26.639 -15.223 24.755 1.00 26.62 499 SER A C 1
ATOM 3626 O O . SER A 1 500 ? 25.488 -14.762 24.567 1.00 25.72 499 SER A O 1
ATOM 3629 N N . THR A 1 501 ? 27.624 -14.521 25.306 1.00 26.15 500 THR A N 1
ATOM 3630 C CA . THR A 1 501 ? 27.443 -13.135 25.668 1.00 29.63 500 THR A CA 1
ATOM 3631 C C . THR A 1 501 ? 28.669 -12.364 25.231 1.00 30.57 500 THR A C 1
ATOM 3632 O O . THR A 1 501 ? 29.763 -12.929 25.063 1.00 27.44 500 THR A O 1
ATOM 3636 N N . SER A 1 502 ? 28.498 -11.061 25.045 1.00 31.76 501 SER A N 1
ATOM 3637 C CA . SER A 1 502 ? 29.586 -10.226 24.588 1.00 32.97 501 SER A CA 1
ATOM 3638 C C . SER A 1 502 ? 29.567 -8.993 25.452 1.00 36.75 501 SER A C 1
ATOM 3639 O O . SER A 1 502 ? 28.493 -8.519 25.797 1.00 35.47 501 SER A O 1
ATOM 3642 N N . SER A 1 503 ? 30.749 -8.541 25.872 1.00 35.32 502 SER A N 1
ATOM 3643 C CA . SER A 1 503 ? 30.893 -7.348 26.684 1.00 41.85 502 SER A CA 1
ATOM 3644 C C . SER A 1 503 ? 31.869 -6.394 25.984 1.00 42.52 502 SER A C 1
ATOM 3645 O O . SER A 1 503 ? 32.832 -6.833 25.330 1.00 37.09 502 SER A O 1
ATOM 3648 N N . ASN A 1 504 ? 31.608 -5.094 26.104 1.00 42.39 503 ASN A N 1
ATOM 3649 C CA . ASN A 1 504 ? 32.252 -4.105 25.243 1.00 44.33 503 ASN A CA 1
ATOM 3650 C C . ASN A 1 504 ? 32.577 -2.897 26.089 1.00 48.15 503 ASN A C 1
ATOM 3651 O O . ASN A 1 504 ? 31.812 -1.936 26.121 1.00 50.16 503 ASN A O 1
ATOM 3656 N N . PRO A 1 505 ? 33.684 -2.989 26.857 1.00 54.76 504 PRO A N 1
ATOM 3657 C CA . PRO A 1 505 ? 34.090 -1.963 27.811 1.00 58.33 504 PRO A CA 1
ATOM 3658 C C . PRO A 1 505 ? 34.493 -0.661 27.128 1.00 60.87 504 PRO A C 1
ATOM 3659 O O . PRO A 1 505 ? 35.229 -0.697 26.147 1.00 51.85 504 PRO A O 1
ATOM 3663 N N . ARG A 1 528 ? 24.206 -5.605 26.806 1.00 82.77 527 ARG A N 1
ATOM 3664 C CA . ARG A 1 528 ? 23.954 -6.971 27.249 1.00 79.39 527 ARG A CA 1
ATOM 3665 C C . ARG A 1 528 ? 23.570 -7.880 26.083 1.00 67.54 527 ARG A C 1
ATOM 3666 O O . ARG A 1 528 ? 22.466 -8.439 26.047 1.00 67.31 527 ARG A O 1
ATOM 3674 N N . ASN A 1 529 ? 24.484 -8.038 25.133 1.00 53.91 528 ASN A N 1
ATOM 3675 C CA . ASN A 1 529 ? 24.222 -8.922 24.021 1.00 45.61 528 ASN A CA 1
ATOM 3676 C C . ASN A 1 529 ? 24.344 -10.359 24.429 1.00 41.80 528 ASN A C 1
ATOM 3677 O O . ASN A 1 529 ? 25.419 -10.804 24.854 1.00 36.93 528 ASN A O 1
ATOM 3682 N N . ARG A 1 530 ? 23.241 -11.077 24.291 1.00 39.08 529 ARG A N 1
ATOM 3683 C CA . ARG A 1 530 ? 23.170 -12.466 24.669 1.00 37.91 529 ARG A CA 1
ATOM 3684 C C . ARG A 1 530 ? 22.411 -13.279 23.634 1.00 36.68 529 ARG A C 1
ATOM 3685 O O . ARG A 1 530 ? 21.400 -12.824 23.080 1.00 36.68 529 ARG A O 1
ATOM 3693 N N . ASN A 1 531 ? 22.874 -14.499 23.417 1.00 32.45 530 ASN A N 1
ATOM 3694 C CA . ASN A 1 531 ? 22.223 -15.408 22.522 1.00 32.90 530 ASN A CA 1
ATOM 3695 C C . ASN A 1 531 ? 22.054 -16.729 23.263 1.00 31.50 530 ASN A C 1
ATOM 3696 O O . ASN A 1 531 ? 22.998 -17.234 23.866 1.00 27.34 530 ASN A O 1
ATOM 3701 N N . LEU A 1 532 ? 20.837 -17.245 23.239 1.00 21.26 531 LEU A N 1
ATOM 3702 C CA . LEU A 1 532 ? 20.461 -18.442 23.971 1.00 23.43 531 LEU A CA 1
ATOM 3703 C C . LEU A 1 532 ? 19.736 -19.414 23.073 1.00 21.39 531 LEU A C 1
ATOM 3704 O O . LEU A 1 532 ? 18.899 -19.009 22.263 1.00 22.23 531 LEU A O 1
ATOM 3709 N N . GLU A 1 533 ? 20.039 -20.702 23.195 1.00 20.59 532 GLU A N 1
ATOM 3710 C CA . GLU A 1 533 ? 19.411 -21.715 22.348 1.00 20.68 532 GLU A CA 1
ATOM 3711 C C . GLU A 1 533 ? 19.320 -23.068 23.080 1.00 21.75 532 GLU A C 1
ATOM 3712 O O . GLU A 1 533 ? 20.287 -23.513 23.709 1.00 21.48 532 GLU A O 1
ATOM 3718 N N . LEU A 1 534 ? 18.164 -23.703 22.943 1.00 21.30 533 LEU A N 1
ATOM 3719 C CA . LEU A 1 534 ? 17.922 -25.070 23.383 1.00 23.08 533 LEU A CA 1
ATOM 3720 C C . LEU A 1 534 ? 17.608 -25.838 22.131 1.00 21.77 533 LEU A C 1
ATOM 3721 O O . LEU A 1 534 ? 16.728 -25.439 21.385 1.00 22.36 533 LEU A O 1
ATOM 3726 N N . GLY A 1 535 ? 18.320 -26.927 21.874 1.00 21.27 534 GLY A N 1
ATOM 3727 C CA . GLY A 1 535 ? 18.149 -27.616 20.614 1.00 20.79 534 GLY A CA 1
ATOM 3728 C C . GLY A 1 535 ? 18.363 -29.101 20.679 1.00 21.27 534 GLY A C 1
ATOM 3729 O O . GLY A 1 535 ? 18.760 -29.646 21.707 1.00 21.83 534 GLY A O 1
ATOM 3730 N N . THR A 1 536 ? 18.013 -29.766 19.581 1.00 21.63 535 THR A N 1
ATOM 3731 C CA . THR A 1 536 ? 18.253 -31.189 19.478 1.00 24.97 535 THR A CA 1
ATOM 3732 C C . THR A 1 536 ? 18.643 -31.518 18.042 1.00 23.57 535 THR A C 1
ATOM 3733 O O . THR A 1 536 ? 18.207 -30.845 17.108 1.00 23.12 535 THR A O 1
ATOM 3737 N N . LYS A 1 537 ? 19.523 -32.509 17.889 1.00 23.94 536 LYS A N 1
ATOM 3738 C CA . LYS A 1 537 ? 19.987 -32.955 16.593 1.00 23.10 536 LYS A CA 1
ATOM 3739 C C . LYS A 1 537 ? 20.032 -34.467 16.546 1.00 25.26 536 LYS A C 1
ATOM 3740 O O . LYS A 1 537 ? 20.486 -35.111 17.478 1.00 25.16 536 LYS A O 1
ATOM 3746 N N . TRP A 1 538 ? 19.628 -35.025 15.412 1.00 25.85 537 TRP A N 1
ATOM 3747 C CA . TRP A 1 538 ? 19.599 -36.469 15.247 1.00 29.44 537 TRP A CA 1
ATOM 3748 C C . TRP A 1 538 ? 20.145 -36.874 13.893 1.00 29.74 537 TRP A C 1
ATOM 3749 O O . TRP A 1 538 ? 19.976 -36.169 12.908 1.00 29.10 537 TRP A O 1
ATOM 3760 N N . ALA A 1 539 ? 20.827 -38.006 13.870 1.00 30.34 538 ALA A N 1
ATOM 3761 C CA . ALA A 1 539 ? 21.341 -38.554 12.639 1.00 32.91 538 ALA A CA 1
ATOM 3762 C C . ALA A 1 539 ? 20.749 -39.945 12.476 1.00 36.15 538 ALA A C 1
ATOM 3763 O O . ALA A 1 539 ? 20.777 -40.749 13.408 1.00 36.48 538 ALA A O 1
ATOM 3765 N N . PHE A 1 540 ? 20.204 -40.211 11.297 1.00 38.40 539 PHE A N 1
ATOM 3766 C CA . PHE A 1 540 ? 19.499 -41.456 11.028 1.00 42.96 539 PHE A CA 1
ATOM 3767 C C . PHE A 1 540 ? 20.015 -42.167 9.781 1.00 47.41 539 PHE A C 1
ATOM 3768 O O . PHE A 1 540 ? 20.710 -41.572 8.944 1.00 43.38 539 PHE A O 1
ATOM 3776 N N . PHE A 1 541 ? 19.637 -43.443 9.666 1.00 51.58 540 PHE A N 1
ATOM 3777 C CA . PHE A 1 541 ? 20.043 -44.297 8.558 1.00 56.14 540 PHE A CA 1
ATOM 3778 C C . PHE A 1 541 ? 21.552 -44.242 8.407 1.00 57.33 540 PHE A C 1
ATOM 3779 O O . PHE A 1 541 ? 22.079 -43.798 7.387 1.00 55.84 540 PHE A O 1
ATOM 3787 N N . ASP A 1 542 ? 22.240 -44.694 9.452 1.00 60.00 541 ASP A N 1
ATOM 3788 C CA . ASP A 1 542 ? 23.693 -44.671 9.495 1.00 62.94 541 ASP A CA 1
ATOM 3789 C C . ASP A 1 542 ? 24.204 -43.352 8.945 1.00 57.11 541 ASP A C 1
ATOM 3790 O O . ASP A 1 542 ? 24.971 -43.325 7.994 1.00 53.90 541 ASP A O 1
ATOM 3795 N N . ASP A 1 543 ? 23.739 -42.264 9.555 1.00 56.41 542 ASP A N 1
ATOM 3796 C CA . ASP A 1 543 ? 24.241 -40.902 9.306 1.00 55.12 542 ASP A CA 1
ATOM 3797 C C . ASP A 1 543 ? 23.955 -40.356 7.907 1.00 50.74 542 ASP A C 1
ATOM 3798 O O . ASP A 1 543 ? 24.665 -39.470 7.428 1.00 51.04 542 ASP A O 1
ATOM 3803 N N . ALA A 1 544 ? 22.913 -40.861 7.263 1.00 45.66 543 ALA A N 1
ATOM 3804 C CA . ALA A 1 544 ? 22.587 -40.407 5.912 1.00 42.82 543 ALA A CA 1
ATOM 3805 C C . ALA A 1 544 ? 21.568 -39.276 5.950 1.00 39.76 543 ALA A C 1
ATOM 3806 O O . ALA A 1 544 ? 21.377 -38.568 4.967 1.00 37.13 543 ALA A O 1
ATOM 3808 N N . LEU A 1 545 ? 20.922 -39.108 7.096 1.00 37.97 544 LEU A N 1
ATOM 3809 C CA . LEU A 1 545 ? 19.913 -38.089 7.253 1.00 35.64 544 LEU A CA 1
ATOM 3810 C C . LEU A 1 545 ? 20.071 -37.366 8.591 1.00 34.15 544 LEU A C 1
ATOM 3811 O O . LEU A 1 545 ? 20.169 -38.002 9.652 1.00 34.89 544 LEU A O 1
ATOM 3816 N N . SER A 1 546 ? 20.095 -36.039 8.525 1.00 29.83 545 SER A N 1
ATOM 3817 C CA . SER A 1 546 ? 20.128 -35.200 9.718 1.00 29.95 545 SER A CA 1
ATOM 3818 C C . SER A 1 546 ? 18.862 -34.423 9.883 1.00 25.88 545 SER A C 1
ATOM 3819 O O . SER A 1 546 ? 18.371 -33.824 8.937 1.00 26.19 545 SER A O 1
ATOM 3822 N N . LEU A 1 547 ? 18.352 -34.439 11.103 1.00 26.26 546 LEU A N 1
ATOM 3823 C CA . LEU A 1 547 ? 17.187 -33.677 11.489 1.00 25.64 546 LEU A CA 1
ATOM 3824 C C . LEU A 1 547 ? 17.522 -32.873 12.711 1.00 24.54 546 LEU A C 1
ATOM 3825 O O . LEU A 1 547 ? 18.073 -33.411 13.669 1.00 26.02 546 LEU A O 1
ATOM 3830 N N . ASN A 1 548 ? 17.167 -31.593 12.681 1.00 22.59 547 ASN A N 1
ATOM 3831 C CA . ASN A 1 548 ? 17.559 -30.669 13.726 1.00 25.96 547 ASN A CA 1
ATOM 3832 C C . ASN A 1 548 ? 16.437 -29.757 14.080 1.00 25.24 547 ASN A C 1
ATOM 3833 O O . ASN A 1 548 ? 15.614 -29.394 13.217 1.00 26.02 547 ASN A O 1
ATOM 3838 N N . ALA A 1 549 ? 16.399 -29.354 15.343 1.00 23.61 548 ALA A N 1
ATOM 3839 C CA . ALA A 1 549 ? 15.356 -28.442 15.803 1.00 23.13 548 ALA A CA 1
ATOM 3840 C C . ALA A 1 549 ? 15.910 -27.586 16.945 1.00 25.44 548 ALA A C 1
ATOM 3841 O O . ALA A 1 549 ? 16.668 -28.074 17.794 1.00 23.53 548 ALA A O 1
ATOM 3843 N N . ALA A 1 550 ? 15.557 -26.312 16.963 1.00 21.55 549 ALA A N 1
ATOM 3844 C CA . ALA A 1 550 ? 16.059 -25.418 17.998 1.00 23.37 549 ALA A CA 1
ATOM 3845 C C . ALA A 1 550 ? 15.049 -24.355 18.377 1.00 23.99 549 ALA A C 1
ATOM 3846 O O . ALA A 1 550 ? 14.255 -23.913 17.545 1.00 22.11 549 ALA A O 1
ATOM 3848 N N . LEU A 1 551 ? 15.103 -23.953 19.640 1.00 23.01 550 LEU A N 1
ATOM 3849 C CA . LEU A 1 551 ? 14.360 -22.815 20.168 1.00 23.77 550 LEU A CA 1
ATOM 3850 C C . LEU A 1 551 ? 15.373 -21.783 20.636 1.00 21.87 550 LEU A C 1
ATOM 3851 O O . LEU A 1 551 ? 16.348 -22.123 21.311 1.00 22.63 550 LEU A O 1
ATOM 3856 N N . PHE A 1 552 ? 15.200 -20.524 20.279 1.00 20.29 551 PHE A N 1
ATOM 3857 C CA . PHE A 1 552 ? 16.267 -19.579 20.565 1.00 19.23 551 PHE A CA 1
ATOM 3858 C C . PHE A 1 552 ? 15.728 -18.207 20.927 1.00 20.11 551 PHE A C 1
ATOM 3859 O O . PHE A 1 552 ? 14.597 -17.868 20.590 1.00 19.84 551 PHE A O 1
ATOM 3867 N N . ARG A 1 553 ? 16.556 -17.438 21.615 1.00 21.82 552 ARG A N 1
ATOM 3868 C CA . ARG A 1 553 ? 16.287 -16.041 21.883 1.00 22.62 552 ARG A CA 1
ATOM 3869 C C . ARG A 1 553 ? 17.613 -15.289 21.839 1.00 22.72 552 ARG A C 1
ATOM 3870 O O . ARG A 1 553 ? 18.564 -15.657 22.509 1.00 23.06 552 ARG A O 1
ATOM 3878 N N . THR A 1 554 ? 17.634 -14.199 21.078 1.00 22.45 553 THR A N 1
ATOM 3879 C CA . THR A 1 554 ? 18.799 -13.348 20.946 1.00 25.91 553 THR A CA 1
ATOM 3880 C C . THR A 1 554 ? 18.415 -11.931 21.299 1.00 27.43 553 THR A C 1
ATOM 3881 O O . THR A 1 554 ? 17.463 -11.385 20.728 1.00 26.40 553 THR A O 1
ATOM 3885 N N . ASP A 1 555 ? 19.155 -11.344 22.226 1.00 27.65 554 ASP A N 1
ATOM 3886 C CA . ASP A 1 555 ? 18.973 -9.970 22.627 1.00 31.64 554 ASP A CA 1
ATOM 3887 C C . ASP A 1 555 ? 20.211 -9.153 22.283 1.00 35.53 554 ASP A C 1
ATOM 3888 O O . ASP A 1 555 ? 21.333 -9.570 22.608 1.00 32.48 554 ASP A O 1
ATOM 3893 N N . LYS A 1 556 ? 20.013 -7.973 21.675 1.00 34.73 555 LYS A N 1
ATOM 3894 C CA . LYS A 1 556 ? 21.090 -6.995 21.464 1.00 39.98 555 LYS A CA 1
ATOM 3895 C C . LYS A 1 556 ? 20.640 -5.676 22.060 1.00 43.08 555 LYS A C 1
ATOM 3896 O O . LYS A 1 556 ? 19.436 -5.436 22.234 1.00 42.66 555 LYS A O 1
ATOM 3902 N N . THR A 1 557 ? 21.574 -4.804 22.405 1.00 42.87 556 THR A N 1
ATOM 3903 C CA . THR A 1 557 ? 21.166 -3.470 22.827 1.00 45.72 556 THR A CA 1
ATOM 3904 C C . THR A 1 557 ? 21.412 -2.404 21.771 1.00 46.90 556 THR A C 1
ATOM 3905 O O . THR A 1 557 ? 20.749 -1.343 21.769 1.00 45.97 556 THR A O 1
ATOM 3909 N N . ASN A 1 558 ? 22.357 -2.661 20.878 1.00 45.32 557 ASN A N 1
ATOM 3910 C CA . ASN A 1 558 ? 22.722 -1.644 19.890 1.00 50.86 557 ASN A CA 1
ATOM 3911 C C . ASN A 1 558 ? 22.875 -2.251 18.516 1.00 49.26 557 ASN A C 1
ATOM 3912 O O . ASN A 1 558 ? 23.883 -2.051 17.832 1.00 53.82 557 ASN A O 1
ATOM 3917 N N . ALA A 1 559 ? 21.828 -2.956 18.115 1.00 47.68 558 ALA A N 1
ATOM 3918 C CA . ALA A 1 559 ? 21.765 -3.600 16.809 1.00 47.70 558 ALA A CA 1
ATOM 3919 C C . ALA A 1 559 ? 21.988 -2.568 15.704 1.00 49.40 558 ALA A C 1
ATOM 3920 O O . ALA A 1 559 ? 21.692 -1.375 15.882 1.00 50.04 558 ALA A O 1
ATOM 3922 N N . ARG A 1 560 ? 22.537 -3.029 14.582 1.00 52.33 559 ARG A N 1
ATOM 3923 C CA . ARG A 1 560 ? 22.934 -2.141 13.480 1.00 62.16 559 ARG A CA 1
ATOM 3924 C C . ARG A 1 560 ? 21.864 -2.120 12.388 1.00 61.08 559 ARG A C 1
ATOM 3925 O O . ARG A 1 560 ? 21.427 -3.178 11.934 1.00 60.31 559 ARG A O 1
ATOM 3933 N N . LEU A 1 569 ? 26.209 1.553 8.319 1.00 90.86 568 LEU A N 1
ATOM 3934 C CA . LEU A 1 569 ? 25.206 1.025 9.238 1.00 88.92 568 LEU A CA 1
ATOM 3935 C C . LEU A 1 569 ? 24.726 2.077 10.235 1.00 87.28 568 LEU A C 1
ATOM 3936 O O . LEU A 1 569 ? 25.336 3.141 10.386 1.00 92.21 568 LEU A O 1
ATOM 3941 N N . GLN A 1 570 ? 23.616 1.765 10.899 1.00 81.74 569 GLN A N 1
ATOM 3942 C CA . GLN A 1 570 ? 23.054 2.614 11.941 1.00 80.44 569 GLN A CA 1
ATOM 3943 C C . GLN A 1 570 ? 22.870 1.813 13.222 1.00 74.12 569 GLN A C 1
ATOM 3944 O O . GLN A 1 570 ? 22.444 0.657 13.190 1.00 67.29 569 GLN A O 1
ATOM 3950 N N . VAL A 1 571 ? 23.173 2.458 14.344 1.00 74.56 570 VAL A N 1
ATOM 3951 C CA . VAL A 1 571 ? 23.159 1.819 15.649 1.00 71.02 570 VAL A CA 1
ATOM 3952 C C . VAL A 1 571 ? 21.973 2.317 16.485 1.00 68.10 570 VAL A C 1
ATOM 3953 O O . VAL A 1 571 ? 21.867 3.502 16.777 1.00 67.42 570 VAL A O 1
ATOM 3957 N N . LEU A 1 572 ? 21.102 1.392 16.886 1.00 62.66 571 LEU A N 1
ATOM 3958 C CA . LEU A 1 572 ? 19.964 1.718 17.746 1.00 62.34 571 LEU A CA 1
ATOM 3959 C C . LEU A 1 572 ? 20.385 1.880 19.208 1.00 64.74 571 LEU A C 1
ATOM 3960 O O . LEU A 1 572 ? 21.352 1.264 19.660 1.00 63.66 571 LEU A O 1
ATOM 3965 N N . ASP A 1 573 ? 19.669 2.732 19.936 1.00 73.98 572 ASP A N 1
ATOM 3966 C CA . ASP A 1 573 ? 19.947 2.976 21.354 1.00 76.95 572 ASP A CA 1
ATOM 3967 C C . ASP A 1 573 ? 18.801 2.413 22.180 1.00 73.15 572 ASP A C 1
ATOM 3968 O O . ASP A 1 573 ? 17.904 3.161 22.596 1.00 76.95 572 ASP A O 1
ATOM 3973 N N . GLY A 1 574 ? 18.804 1.104 22.402 1.00 63.21 573 GLY A N 1
ATOM 3974 C CA . GLY A 1 574 ? 17.818 0.507 23.288 1.00 60.20 573 GLY A CA 1
ATOM 3975 C C . GLY A 1 574 ? 17.951 -0.996 23.482 1.00 59.06 573 GLY A C 1
ATOM 3976 O O . GLY A 1 574 ? 18.911 -1.482 24.111 1.00 50.38 573 GLY A O 1
ATOM 3977 N N . GLU A 1 575 ? 16.955 -1.735 22.993 1.00 52.57 574 GLU A N 1
ATOM 3978 C CA . GLU A 1 575 ? 16.987 -3.188 23.048 1.00 49.98 574 GLU A CA 1
ATOM 3979 C C . GLU A 1 575 ? 16.218 -3.820 21.871 1.00 44.86 574 GLU A C 1
ATOM 3980 O O . GLU A 1 575 ? 15.155 -3.334 21.455 1.00 42.60 574 GLU A O 1
ATOM 3986 N N . GLN A 1 576 ? 16.788 -4.884 21.322 1.00 40.54 575 GLN A N 1
ATOM 3987 C CA . GLN A 1 576 ? 16.173 -5.623 20.229 1.00 36.45 575 GLN A CA 1
ATOM 3988 C C . GLN A 1 576 ? 16.221 -7.098 20.550 1.00 32.32 575 GLN A C 1
ATOM 3989 O O . GLN A 1 576 ? 17.197 -7.575 21.126 1.00 31.01 575 GLN A O 1
ATOM 3995 N N . ARG A 1 577 ? 15.168 -7.815 20.192 1.00 28.09 576 ARG A N 1
ATOM 3996 C CA . ARG A 1 577 ? 15.063 -9.226 20.536 1.00 26.93 576 ARG A CA 1
ATOM 3997 C C . ARG A 1 577 ? 14.474 -9.995 19.377 1.00 25.42 576 ARG A C 1
ATOM 3998 O O . ARG A 1 577 ? 13.519 -9.539 18.739 1.00 24.44 576 ARG A O 1
ATOM 4006 N N . VAL A 1 578 ? 15.078 -11.124 19.059 1.00 23.57 577 VAL A N 1
ATOM 4007 C CA . VAL A 1 578 ? 14.472 -12.059 18.146 1.00 23.63 577 VAL A CA 1
ATOM 4008 C C . VAL A 1 578 ? 14.402 -13.383 18.884 1.00 22.56 577 VAL A C 1
ATOM 4009 O O . VAL A 1 578 ? 15.375 -13.800 19.508 1.00 22.99 577 VAL A O 1
ATOM 4013 N N . GLN A 1 579 ? 13.261 -14.039 18.807 1.00 22.34 578 GLN A N 1
ATOM 4014 C CA . GLN A 1 579 ? 13.138 -15.364 19.357 1.00 21.74 578 GLN A CA 1
ATOM 4015 C C . GLN A 1 579 ? 12.317 -16.175 18.414 1.00 20.59 578 GLN A C 1
ATOM 4016 O O . GLN A 1 579 ? 11.519 -15.648 17.647 1.00 21.66 578 GLN A O 1
ATOM 4022 N N . GLY A 1 580 ? 12.506 -17.477 18.446 1.00 20.26 579 GLY A N 1
ATOM 4023 C CA . GLY A 1 580 ? 11.697 -18.318 17.599 1.00 21.65 579 GLY A CA 1
ATOM 4024 C C . GLY A 1 580 ? 12.173 -19.730 17.597 1.00 21.52 579 GLY A C 1
ATOM 4025 O O . GLY A 1 580 ? 12.805 -20.216 18.566 1.00 20.56 579 GLY A O 1
ATOM 4026 N N . VAL A 1 581 ? 11.879 -20.386 16.489 1.00 21.59 580 VAL A N 1
ATOM 4027 C CA . VAL A 1 581 ? 12.116 -21.788 16.331 1.00 24.19 580 VAL A CA 1
ATOM 4028 C C . VAL A 1 581 ? 12.673 -22.041 14.939 1.00 21.52 580 VAL A C 1
ATOM 4029 O O . VAL A 1 581 ? 12.288 -21.379 13.986 1.00 21.74 580 VAL A O 1
ATOM 4033 N N . GLU A 1 582 ? 13.570 -23.007 14.834 1.00 21.33 581 GLU A N 1
ATOM 4034 C CA . GLU A 1 582 ? 14.122 -23.414 13.550 1.00 21.59 581 GLU A CA 1
ATOM 4035 C C . GLU A 1 582 ? 14.107 -24.948 13.458 1.00 26.09 581 GLU A C 1
ATOM 4036 O O . GLU A 1 582 ? 14.454 -25.654 14.425 1.00 26.16 581 GLU A O 1
ATOM 4042 N N . LEU A 1 583 ? 13.669 -25.454 12.319 1.00 22.97 582 LEU A N 1
ATOM 4043 C CA . LEU A 1 583 ? 13.765 -26.871 11.985 1.00 23.51 582 LEU A CA 1
ATOM 4044 C C . LEU A 1 583 ? 14.692 -27.015 10.781 1.00 23.85 582 LEU A C 1
ATOM 4045 O O . LEU A 1 583 ? 14.705 -26.150 9.892 1.00 25.68 582 LEU A O 1
ATOM 4050 N N . GLY A 1 584 ? 15.464 -28.100 10.741 1.00 25.75 583 GLY A N 1
ATOM 4051 C CA . GLY A 1 584 ? 16.337 -28.397 9.609 1.00 21.41 583 GLY A CA 1
ATOM 4052 C C . GLY A 1 584 ? 16.296 -29.876 9.244 1.00 23.16 583 GLY A C 1
ATOM 4053 O O . GLY A 1 584 ? 16.134 -30.740 10.107 1.00 24.81 583 GLY A O 1
ATOM 4054 N N . PHE A 1 585 ? 16.394 -30.174 7.956 1.00 21.85 584 PHE A N 1
ATOM 4055 C CA . PHE A 1 585 ? 16.442 -31.553 7.486 1.00 23.45 584 PHE A CA 1
ATOM 4056 C C . PHE A 1 585 ? 17.338 -31.617 6.270 1.00 25.49 584 PHE A C 1
ATOM 4057 O O . PHE A 1 585 ? 17.222 -30.794 5.347 1.00 25.25 584 PHE A O 1
ATOM 4065 N N . ASN A 1 586 ? 18.250 -32.575 6.255 1.00 24.45 585 ASN A N 1
ATOM 4066 C CA . ASN A 1 586 ? 19.062 -32.762 5.079 1.00 25.85 585 ASN A CA 1
ATOM 4067 C C . ASN A 1 586 ? 19.603 -34.155 4.988 1.00 25.73 585 ASN A C 1
ATOM 4068 O O . ASN A 1 586 ? 20.060 -34.719 5.976 1.00 27.13 585 ASN A O 1
ATOM 4073 N N . GLY A 1 587 ? 19.543 -34.711 3.781 1.00 25.75 586 GLY A N 1
ATOM 4074 C CA . GLY A 1 587 ? 20.043 -36.040 3.523 1.00 27.64 586 GLY A CA 1
ATOM 4075 C C . GLY A 1 587 ? 19.015 -36.937 2.873 1.00 28.90 586 GLY A C 1
ATOM 4076 O O . GLY A 1 587 ? 18.114 -36.468 2.182 1.00 26.91 586 GLY A O 1
ATOM 4077 N N . LYS A 1 588 ? 19.174 -38.242 3.074 1.00 30.99 587 LYS A N 1
ATOM 4078 C CA . LYS A 1 588 ? 18.366 -39.238 2.362 1.00 33.22 587 LYS A CA 1
ATOM 4079 C C . LYS A 1 588 ? 17.183 -39.700 3.184 1.00 34.45 587 LYS A C 1
ATOM 4080 O O . LYS A 1 588 ? 17.338 -40.154 4.331 1.00 34.60 587 LYS A O 1
ATOM 4086 N N . LEU A 1 589 ? 15.997 -39.569 2.600 1.00 32.47 588 LEU A N 1
ATOM 4087 C CA . LEU A 1 589 ? 14.800 -40.206 3.121 1.00 35.40 588 LEU A CA 1
ATOM 4088 C C . LEU A 1 589 ? 14.785 -41.691 2.737 1.00 37.18 588 LEU A C 1
ATOM 4089 O O . LEU A 1 589 ? 14.436 -42.540 3.548 1.00 40.70 588 LEU A O 1
ATOM 4094 N N . THR A 1 590 ? 15.177 -41.992 1.503 1.00 36.80 589 THR A N 1
ATOM 4095 C CA . THR A 1 590 ? 15.322 -43.350 1.023 1.00 39.59 589 THR A CA 1
ATOM 4096 C C . THR A 1 590 ? 16.548 -43.370 0.146 1.00 40.93 589 THR A C 1
ATOM 4097 O O . THR A 1 590 ? 17.186 -42.346 -0.060 1.00 38.92 589 THR A O 1
ATOM 4101 N N . GLU A 1 591 ? 16.870 -44.525 -0.406 1.00 44.37 590 GLU A N 1
ATOM 4102 C CA . GLU A 1 591 ? 18.029 -44.606 -1.276 1.00 47.78 590 GLU A CA 1
ATOM 4103 C C . GLU A 1 591 ? 17.918 -43.612 -2.450 1.00 45.73 590 GLU A C 1
ATOM 4104 O O . GLU A 1 591 ? 18.908 -43.027 -2.865 1.00 46.39 590 GLU A O 1
ATOM 4110 N N . LYS A 1 592 ? 16.708 -43.400 -2.949 1.00 41.82 591 LYS A N 1
ATOM 4111 C CA . LYS A 1 592 ? 16.519 -42.602 -4.147 1.00 41.10 591 LYS A CA 1
ATOM 4112 C C . LYS A 1 592 ? 16.124 -41.144 -3.867 1.00 37.00 591 LYS A C 1
ATOM 4113 O O . LYS A 1 592 ? 16.151 -40.318 -4.767 1.00 35.60 591 LYS A O 1
ATOM 4119 N N . TRP A 1 593 ? 15.720 -40.858 -2.635 1.00 34.55 592 TRP A N 1
ATOM 4120 C CA . TRP A 1 593 ? 15.041 -39.611 -2.314 1.00 32.32 592 TRP A CA 1
ATOM 4121 C C . TRP A 1 593 ? 15.868 -38.775 -1.332 1.00 30.73 592 TRP A C 1
ATOM 4122 O O . TRP A 1 593 ? 16.120 -39.195 -0.199 1.00 30.07 592 TRP A O 1
ATOM 4133 N N . LYS A 1 594 ? 16.284 -37.597 -1.783 1.00 29.83 593 LYS A N 1
ATOM 4134 C CA . LYS A 1 594 ? 17.110 -36.697 -0.974 1.00 28.36 593 LYS A CA 1
ATOM 4135 C C . LYS A 1 594 ? 16.373 -35.414 -0.720 1.00 26.17 593 LYS A C 1
ATOM 4136 O O . LYS A 1 594 ? 15.621 -34.952 -1.573 1.00 24.57 593 LYS A O 1
ATOM 4142 N N . VAL A 1 595 ? 16.585 -34.840 0.461 1.00 25.96 594 VAL A N 1
ATOM 4143 C CA . VAL A 1 595 ? 15.977 -33.586 0.824 1.00 24.33 594 VAL A CA 1
ATOM 4144 C C . VAL A 1 595 ? 17.017 -32.630 1.423 1.00 22.42 594 VAL A C 1
ATOM 4145 O O . VAL A 1 595 ? 18.033 -33.052 1.944 1.00 20.63 594 VAL A O 1
ATOM 4149 N N . PHE A 1 596 ? 16.696 -31.341 1.364 1.00 21.25 595 PHE A N 1
ATOM 4150 C CA . PHE A 1 596 ? 17.507 -30.308 1.961 1.00 20.66 595 PHE A CA 1
ATOM 4151 C C . PHE A 1 596 ? 16.626 -29.091 2.208 1.00 21.05 595 PHE A C 1
ATOM 4152 O O . PHE A 1 596 ? 15.993 -28.566 1.291 1.00 20.46 595 PHE A O 1
ATOM 4160 N N . GLY A 1 597 ? 16.579 -28.636 3.441 1.00 21.30 596 GLY A N 1
ATOM 4161 C CA . GLY A 1 597 ? 15.830 -27.418 3.732 1.00 23.21 596 GLY A CA 1
ATOM 4162 C C . GLY A 1 597 ? 15.504 -27.275 5.191 1.00 23.40 596 GLY A C 1
ATOM 4163 O O . GLY A 1 597 ? 16.114 -27.914 6.059 1.00 22.56 596 GLY A O 1
ATOM 4164 N N . GLY A 1 598 ? 14.535 -26.424 5.472 1.00 23.20 597 GLY A N 1
ATOM 4165 C CA . GLY A 1 598 ? 14.206 -26.120 6.837 1.00 23.20 597 GLY A CA 1
ATOM 4166 C C . GLY A 1 598 ? 13.121 -25.087 6.941 1.00 21.55 597 GLY A C 1
ATOM 4167 O O . GLY A 1 598 ? 12.594 -24.630 5.941 1.00 20.14 597 GLY A O 1
ATOM 4168 N N . TYR A 1 599 ? 12.823 -24.713 8.169 1.00 21.64 598 TYR A N 1
ATOM 4169 C CA . TYR A 1 599 ? 11.758 -23.763 8.471 1.00 22.35 598 TYR A CA 1
ATOM 4170 C C . TYR A 1 599 ? 12.204 -22.945 9.665 1.00 22.23 598 TYR A C 1
ATOM 4171 O O . TYR A 1 599 ? 12.762 -23.504 10.634 1.00 20.47 598 TYR A O 1
ATOM 4180 N N . THR A 1 600 ? 11.961 -21.636 9.612 1.00 19.39 599 THR A N 1
ATOM 4181 C CA . THR A 1 600 ? 12.182 -20.827 10.778 1.00 21.25 599 THR A CA 1
ATOM 4182 C C . THR A 1 600 ? 11.072 -19.820 10.993 1.00 19.73 599 THR A C 1
ATOM 4183 O O . THR A 1 600 ? 10.523 -19.242 10.044 1.00 20.57 599 THR A O 1
ATOM 4187 N N . TYR A 1 601 ? 10.675 -19.721 12.253 1.00 18.89 600 TYR A N 1
ATOM 4188 C CA . TYR A 1 601 ? 9.711 -18.753 12.723 1.00 21.54 600 TYR A CA 1
ATOM 4189 C C . TYR A 1 601 ? 10.481 -17.753 13.554 1.00 20.74 600 TYR A C 1
ATOM 4190 O O . TYR A 1 601 ? 11.224 -18.146 14.459 1.00 22.02 600 TYR A O 1
ATOM 4199 N N . LEU A 1 602 ? 10.360 -16.477 13.218 1.00 20.12 601 LEU A N 1
ATOM 4200 C CA . LEU A 1 602 ? 11.136 -15.420 13.888 1.00 22.16 601 LEU A CA 1
ATOM 4201 C C . LEU A 1 602 ? 10.180 -14.364 14.426 1.00 21.46 601 LEU A C 1
ATOM 4202 O O . LEU A 1 602 ? 9.501 -13.660 13.657 1.00 23.21 601 LEU A O 1
ATOM 4207 N N . ASP A 1 603 ? 10.107 -14.280 15.735 1.00 23.55 602 ASP A N 1
ATOM 4208 C CA . ASP A 1 603 ? 9.340 -13.237 16.404 1.00 23.95 602 ASP A CA 1
ATOM 4209 C C . ASP A 1 603 ? 10.313 -12.122 16.775 1.00 23.18 602 ASP A C 1
ATOM 4210 O O . ASP A 1 603 ? 11.146 -12.292 17.675 1.00 24.01 602 ASP A O 1
ATOM 4215 N N . SER A 1 604 ? 10.275 -11.016 16.049 1.00 22.02 603 SER A N 1
ATOM 4216 C CA . SER A 1 604 ? 11.230 -9.944 16.309 1.00 23.08 603 SER A CA 1
ATOM 4217 C C . SER A 1 604 ? 10.552 -8.763 16.959 1.00 23.89 603 SER A C 1
ATOM 4218 O O . SER A 1 604 ? 9.375 -8.497 16.721 1.00 23.66 603 SER A O 1
ATOM 4221 N N . GLU A 1 605 ? 11.286 -8.049 17.793 1.00 23.82 604 GLU A N 1
ATOM 4222 C CA . GLU A 1 605 ? 10.712 -6.919 18.440 1.00 24.26 604 GLU A CA 1
ATOM 4223 C C . GLU A 1 605 ? 11.774 -5.904 18.797 1.00 26.06 604 GLU A C 1
ATOM 4224 O O . GLU A 1 605 ? 12.821 -6.241 19.365 1.00 24.48 604 GLU A O 1
ATOM 4230 N N . ILE A 1 606 ? 11.491 -4.656 18.473 1.00 23.34 605 ILE A N 1
ATOM 4231 C CA . ILE A 1 606 ? 12.184 -3.536 19.080 1.00 26.36 605 ILE A CA 1
ATOM 4232 C C . ILE A 1 606 ? 11.625 -3.297 20.496 1.00 28.37 605 ILE A C 1
ATOM 4233 O O . ILE A 1 606 ? 10.524 -2.796 20.683 1.00 27.92 605 ILE A O 1
ATOM 4238 N N . ARG A 1 607 ? 12.376 -3.712 21.507 1.00 33.13 606 ARG A N 1
ATOM 4239 C CA . ARG A 1 607 ? 11.861 -3.659 22.865 1.00 36.94 606 ARG A CA 1
ATOM 4240 C C . ARG A 1 607 ? 12.048 -2.288 23.499 1.00 35.76 606 ARG A C 1
ATOM 4241 O O . ARG A 1 607 ? 11.233 -1.858 24.309 1.00 35.94 606 ARG A O 1
ATOM 4249 N N . LYS A 1 608 ? 13.121 -1.607 23.147 1.00 33.03 607 LYS A N 1
ATOM 4250 C CA . LYS A 1 608 ? 13.371 -0.305 23.734 1.00 34.94 607 LYS A CA 1
ATOM 4251 C C . LYS A 1 608 ? 14.031 0.561 22.684 1.00 33.50 607 LYS A C 1
ATOM 4252 O O . LYS A 1 608 ? 14.854 0.064 21.920 1.00 34.48 607 LYS A O 1
ATOM 4258 N N . SER A 1 609 ? 13.636 1.839 22.609 1.00 33.39 608 SER A N 1
ATOM 4259 C CA . SER A 1 609 ? 14.164 2.751 21.580 1.00 33.47 608 SER A CA 1
ATOM 4260 C C . SER A 1 609 ? 14.039 4.218 21.991 1.00 34.54 608 SER A C 1
ATOM 4261 O O . SER A 1 609 ? 13.161 4.579 22.765 1.00 32.25 608 SER A O 1
ATOM 4264 N N . THR A 1 610 ? 14.952 5.049 21.495 1.00 39.57 609 THR A N 1
ATOM 4265 C CA . THR A 1 610 ? 14.858 6.501 21.679 1.00 39.37 609 THR A CA 1
ATOM 4266 C C . THR A 1 610 ? 13.669 7.055 20.894 1.00 33.23 609 THR A C 1
ATOM 4267 O O . THR A 1 610 ? 13.137 8.085 21.242 1.00 34.66 609 THR A O 1
ATOM 4271 N N . VAL A 1 611 ? 13.245 6.344 19.858 1.00 31.90 610 VAL A N 1
ATOM 4272 C CA . VAL A 1 611 ? 12.019 6.696 19.146 1.00 28.38 610 VAL A CA 1
ATOM 4273 C C . VAL A 1 611 ? 10.904 5.850 19.740 1.00 29.43 610 VAL A C 1
ATOM 4274 O O . VAL A 1 611 ? 10.777 4.650 19.450 1.00 25.07 610 VAL A O 1
ATOM 4278 N N . LYS A 1 612 ? 10.118 6.471 20.606 1.00 30.94 611 LYS A N 1
ATOM 4279 C CA . LYS A 1 612 ? 9.123 5.727 21.375 1.00 33.21 611 LYS A CA 1
ATOM 4280 C C . LYS A 1 612 ? 8.211 4.893 20.480 1.00 28.45 611 LYS A C 1
ATOM 4281 O O . LYS A 1 612 ? 7.929 3.724 20.791 1.00 28.48 611 LYS A O 1
ATOM 4287 N N . SER A 1 613 ? 7.761 5.482 19.372 1.00 26.40 612 SER A N 1
ATOM 4288 C CA . SER A 1 613 ? 6.814 4.812 18.500 1.00 25.83 612 SER A CA 1
ATOM 4289 C C . SER A 1 613 ? 7.419 3.573 17.832 1.00 23.83 612 SER A C 1
ATOM 4290 O O . SER A 1 613 ? 6.687 2.768 17.297 1.00 21.91 612 SER A O 1
ATOM 4293 N N . ASP A 1 614 ? 8.742 3.393 17.889 1.00 21.18 613 ASP A N 1
ATOM 4294 C CA . ASP A 1 614 ? 9.355 2.174 17.312 1.00 20.93 613 ASP A CA 1
ATOM 4295 C C . ASP A 1 614 ? 9.173 0.954 18.252 1.00 20.82 613 ASP A C 1
ATOM 4296 O O . ASP A 1 614 ? 9.287 -0.198 17.816 1.00 19.04 613 ASP A O 1
ATOM 4301 N N . GLU A 1 615 ? 8.944 1.208 19.541 1.00 21.85 614 GLU A N 1
ATOM 4302 C CA . GLU A 1 615 ? 8.871 0.140 20.518 1.00 25.08 614 GLU A CA 1
ATOM 4303 C C . GLU A 1 615 ? 7.705 -0.780 20.239 1.00 25.14 614 GLU A C 1
ATOM 4304 O O . GLU A 1 615 ? 6.596 -0.339 20.021 1.00 25.77 614 GLU A O 1
ATOM 4310 N N . GLY A 1 616 ? 7.995 -2.061 20.147 1.00 24.29 615 GLY A N 1
ATOM 4311 C CA . GLY A 1 616 ? 6.983 -3.047 19.794 1.00 24.58 615 GLY A CA 1
ATOM 4312 C C . GLY A 1 616 ? 7.022 -3.433 18.330 1.00 20.72 615 GLY A C 1
ATOM 4313 O O . GLY A 1 616 ? 6.453 -4.450 17.951 1.00 22.67 615 GLY A O 1
ATOM 4314 N N . ASN A 1 617 ? 7.690 -2.643 17.494 1.00 18.87 616 ASN A N 1
ATOM 4315 C CA . ASN A 1 617 ? 7.754 -2.930 16.073 1.00 18.74 616 ASN A CA 1
ATOM 4316 C C . ASN A 1 617 ? 8.618 -4.150 15.741 1.00 19.17 616 ASN A C 1
ATOM 4317 O O . ASN A 1 617 ? 9.382 -4.627 16.583 1.00 19.05 616 ASN A O 1
ATOM 4322 N N . LYS A 1 618 ? 8.434 -4.670 14.537 1.00 18.93 617 LYS A N 1
ATOM 4323 C CA . LYS A 1 618 ? 9.298 -5.716 14.010 1.00 20.78 617 LYS A CA 1
ATOM 4324 C C . LYS A 1 618 ? 10.646 -5.118 13.652 1.00 18.27 617 LYS A C 1
ATOM 4325 O O . LYS A 1 618 ? 10.750 -3.959 13.331 1.00 16.42 617 LYS A O 1
ATOM 4331 N N . MET A 1 619 ? 11.680 -5.922 13.741 1.00 20.79 618 MET A N 1
ATOM 4332 C CA A MET A 1 619 ? 12.972 -5.531 13.204 0.50 20.90 618 MET A CA 1
ATOM 4333 C CA B MET A 1 619 ? 12.983 -5.531 13.212 0.50 21.44 618 MET A CA 1
ATOM 4334 C C . MET A 1 619 ? 12.886 -5.553 11.679 1.00 18.81 618 MET A C 1
ATOM 4335 O O . MET A 1 619 ? 12.226 -6.396 11.115 1.00 18.33 618 MET A O 1
ATOM 4344 N N . PRO A 1 620 ? 13.561 -4.623 11.014 1.00 18.73 619 PRO A N 1
ATOM 4345 C CA . PRO A 1 620 ? 13.611 -4.656 9.559 1.00 20.10 619 PRO A CA 1
ATOM 4346 C C . PRO A 1 620 ? 14.385 -5.861 9.025 1.00 22.15 619 PRO A C 1
ATOM 4347 O O . PRO A 1 620 ? 15.165 -6.488 9.772 1.00 19.79 619 PRO A O 1
ATOM 4351 N N . GLN A 1 621 ? 14.153 -6.214 7.764 1.00 20.54 620 GLN A N 1
ATOM 4352 C CA . GLN A 1 621 ? 14.915 -7.286 7.110 1.00 22.93 620 GLN A CA 1
ATOM 4353 C C . GLN A 1 621 ? 14.677 -8.627 7.773 1.00 23.56 620 GLN A C 1
ATOM 4354 O O . GLN A 1 621 ? 15.545 -9.507 7.753 1.00 24.57 620 GLN A O 1
ATOM 4360 N N . THR A 1 622 ? 13.517 -8.785 8.389 1.00 20.77 621 THR A N 1
ATOM 4361 C CA . THR A 1 622 ? 13.224 -9.976 9.140 1.00 21.20 621 THR A CA 1
ATOM 4362 C C . THR A 1 622 ? 11.865 -10.511 8.696 1.00 21.51 621 THR A C 1
ATOM 4363 O O . THR A 1 622 ? 10.866 -9.801 8.726 1.00 22.73 621 THR A O 1
ATOM 4367 N N . ALA A 1 623 ? 11.850 -11.736 8.205 1.00 18.72 622 ALA A N 1
ATOM 4368 C CA . ALA A 1 623 ? 10.594 -12.369 7.834 1.00 18.54 622 ALA A CA 1
ATOM 4369 C C . ALA A 1 623 ? 10.142 -13.282 8.949 1.00 19.80 622 ALA A C 1
ATOM 4370 O O . ALA A 1 623 ? 10.943 -14.036 9.522 1.00 19.83 622 ALA A O 1
ATOM 4372 N N . GLN A 1 624 ? 8.858 -13.201 9.291 1.00 19.86 623 GLN A N 1
ATOM 4373 C CA . GLN A 1 624 ? 8.353 -13.961 10.430 1.00 23.38 623 GLN A CA 1
ATOM 4374 C C . GLN A 1 624 ? 8.333 -15.466 10.161 1.00 22.70 623 GLN A C 1
ATOM 4375 O O . GLN A 1 624 ? 8.569 -16.250 11.045 1.00 23.38 623 GLN A O 1
ATOM 4381 N N . ASN A 1 625 ? 8.045 -15.851 8.929 1.00 22.10 624 ASN A N 1
ATOM 4382 C CA . ASN A 1 625 ? 8.072 -17.244 8.517 1.00 23.05 624 ASN A CA 1
ATOM 4383 C C . ASN A 1 625 ? 8.937 -17.389 7.288 1.00 20.70 624 ASN A C 1
ATOM 4384 O O . ASN A 1 625 ? 8.898 -16.557 6.387 1.00 19.53 624 ASN A O 1
ATOM 4389 N N . ASN A 1 626 ? 9.671 -18.492 7.210 1.00 21.75 625 ASN A N 1
ATOM 4390 C CA . ASN A 1 626 ? 10.522 -18.771 6.046 1.00 21.62 625 ASN A CA 1
ATOM 4391 C C . ASN A 1 626 ? 10.601 -20.262 5.946 1.00 21.50 625 ASN A C 1
ATOM 4392 O O . ASN A 1 626 ? 10.965 -20.953 6.905 1.00 22.08 625 ASN A O 1
ATOM 4397 N N . PHE A 1 627 ? 10.174 -20.771 4.812 1.00 20.68 626 PHE A N 1
ATOM 4398 C CA . PHE A 1 627 ? 10.200 -22.182 4.554 1.00 21.91 626 PHE A CA 1
ATOM 4399 C C . PHE A 1 627 ? 10.984 -22.422 3.285 1.00 20.25 626 PHE A C 1
ATOM 4400 O O . PHE A 1 627 ? 10.797 -21.727 2.286 1.00 19.79 626 PHE A O 1
ATOM 4408 N N . THR A 1 628 ? 11.848 -23.424 3.308 1.00 22.30 627 THR A N 1
ATOM 4409 C CA . THR A 1 628 ? 12.561 -23.761 2.101 1.00 24.44 627 THR A CA 1
ATOM 4410 C C . THR A 1 628 ? 12.820 -25.252 2.018 1.00 24.36 627 THR A C 1
ATOM 4411 O O . THR A 1 628 ? 13.136 -25.904 3.017 1.00 22.81 627 THR A O 1
ATOM 4415 N N . LEU A 1 629 ? 12.571 -25.803 0.834 1.00 22.50 628 LEU A N 1
ATOM 4416 C CA . LEU A 1 629 ? 12.670 -27.231 0.614 1.00 24.04 628 LEU A CA 1
ATOM 4417 C C . LEU A 1 629 ? 13.208 -27.460 -0.774 1.00 24.87 628 LEU A C 1
ATOM 4418 O O . LEU A 1 629 ? 12.660 -26.934 -1.763 1.00 26.04 628 LEU A O 1
ATOM 4423 N N . TRP A 1 630 ? 14.283 -28.225 -0.854 1.00 23.33 629 TRP A N 1
ATOM 4424 C CA . TRP A 1 630 ? 14.801 -28.744 -2.113 1.00 23.62 629 TRP A CA 1
ATOM 4425 C C . TRP A 1 630 ? 14.838 -30.259 -2.037 1.00 24.89 629 TRP A C 1
ATOM 4426 O O . TRP A 1 630 ? 15.226 -30.822 -1.016 1.00 24.87 629 TRP A O 1
ATOM 4437 N N . THR A 1 631 ? 14.439 -30.943 -3.106 1.00 23.59 630 THR A N 1
ATOM 4438 C CA . THR A 1 631 ? 14.416 -32.413 -3.066 1.00 24.93 630 THR A CA 1
ATOM 4439 C C . THR A 1 631 ? 14.744 -32.982 -4.446 1.00 24.36 630 THR A C 1
ATOM 4440 O O . THR A 1 631 ? 14.476 -32.337 -5.451 1.00 25.14 630 THR A O 1
ATOM 4444 N N . THR A 1 632 ? 15.404 -34.130 -4.487 1.00 25.65 631 THR A N 1
ATOM 4445 C CA . THR A 1 632 ? 15.636 -34.840 -5.737 1.00 27.04 631 THR A CA 1
ATOM 4446 C C . THR A 1 632 ? 15.239 -36.278 -5.584 1.00 28.28 631 THR A C 1
ATOM 4447 O O . THR A 1 632 ? 15.347 -36.865 -4.505 1.00 28.82 631 THR A O 1
ATOM 4451 N N . TYR A 1 633 ? 14.822 -36.861 -6.690 1.00 30.31 632 TYR A N 1
ATOM 4452 C CA . TYR A 1 633 ? 14.427 -38.242 -6.718 1.00 31.58 632 TYR A CA 1
ATOM 4453 C C . TYR A 1 633 ? 15.024 -38.949 -7.939 1.00 32.56 632 TYR A C 1
ATOM 4454 O O . TYR A 1 633 ? 14.901 -38.472 -9.070 1.00 30.13 632 TYR A O 1
ATOM 4463 N N . ASP A 1 634 ? 15.696 -40.068 -7.697 1.00 33.21 633 ASP A N 1
ATOM 4464 C CA . ASP A 1 634 ? 16.276 -40.871 -8.783 1.00 36.23 633 ASP A CA 1
ATOM 4465 C C . ASP A 1 634 ? 15.216 -41.759 -9.434 1.00 37.96 633 ASP A C 1
ATOM 4466 O O . ASP A 1 634 ? 15.084 -42.939 -9.094 1.00 38.98 633 ASP A O 1
ATOM 4471 N N . LEU A 1 635 ? 14.443 -41.167 -10.341 1.00 37.68 634 LEU A N 1
ATOM 4472 C CA . LEU A 1 635 ? 13.358 -41.855 -11.039 1.00 41.04 634 LEU A CA 1
ATOM 4473 C C . LEU A 1 635 ? 13.819 -43.109 -11.756 1.00 42.12 634 LEU A C 1
ATOM 4474 O O . LEU A 1 635 ? 13.206 -44.172 -11.629 1.00 41.23 634 LEU A O 1
ATOM 4479 N N . LEU A 1 636 ? 14.882 -42.977 -12.537 1.00 41.71 635 LEU A N 1
ATOM 4480 C CA . LEU A 1 636 ? 15.484 -44.129 -13.206 1.00 45.82 635 LEU A CA 1
ATOM 4481 C C . LEU A 1 636 ? 16.974 -44.065 -12.962 1.00 47.09 635 LEU A C 1
ATOM 4482 O O . LEU A 1 636 ? 17.481 -43.042 -12.513 1.00 45.12 635 LEU A O 1
ATOM 4487 N N . GLN A 1 637 ? 17.687 -45.140 -13.262 1.00 46.00 636 GLN A N 1
ATOM 4488 C CA . GLN A 1 637 ? 19.142 -45.122 -13.110 1.00 51.06 636 GLN A CA 1
ATOM 4489 C C . GLN A 1 637 ? 19.710 -44.023 -14.012 1.00 47.46 636 GLN A C 1
ATOM 4490 O O . GLN A 1 637 ? 20.823 -43.529 -13.818 1.00 45.51 636 GLN A O 1
ATOM 4496 N N . ASN A 1 638 ? 18.853 -43.583 -14.920 1.00 46.57 637 ASN A N 1
ATOM 4497 C CA . ASN A 1 638 ? 19.201 -42.784 -16.072 1.00 44.49 637 ASN A CA 1
ATOM 4498 C C . ASN A 1 638 ? 18.722 -41.315 -15.945 1.00 39.13 637 ASN A C 1
ATOM 4499 O O . ASN A 1 638 ? 19.121 -40.435 -16.706 1.00 36.01 637 ASN A O 1
ATOM 4504 N N . PHE A 1 639 ? 17.850 -41.062 -14.985 1.00 37.93 638 PHE A N 1
ATOM 4505 C CA . PHE A 1 639 ? 17.050 -39.856 -14.997 1.00 36.66 638 PHE A CA 1
ATOM 4506 C C . PHE A 1 639 ? 16.697 -39.437 -13.577 1.00 35.29 638 PHE A C 1
ATOM 4507 O O . PHE A 1 639 ? 16.140 -40.218 -12.805 1.00 35.32 638 PHE A O 1
ATOM 4515 N N . THR A 1 640 ? 17.044 -38.203 -13.238 1.00 32.74 639 THR A N 1
ATOM 4516 C CA . THR A 1 640 ? 16.793 -37.649 -11.910 1.00 32.18 639 THR A CA 1
ATOM 4517 C C . THR A 1 640 ? 15.892 -36.434 -12.028 1.00 30.96 639 THR A C 1
ATOM 4518 O O . THR A 1 640 ? 16.005 -35.670 -12.968 1.00 30.95 639 THR A O 1
ATOM 4522 N N . ILE A 1 641 ? 14.973 -36.274 -11.088 1.00 30.67 640 ILE A N 1
ATOM 4523 C CA . ILE A 1 641 ? 14.158 -35.095 -11.052 1.00 30.16 640 ILE A CA 1
ATOM 4524 C C . ILE A 1 641 ? 14.325 -34.390 -9.726 1.00 29.70 640 ILE A C 1
ATOM 4525 O O . ILE A 1 641 ? 14.709 -34.982 -8.723 1.00 29.96 640 ILE A O 1
ATOM 4530 N N . GLY A 1 642 ? 14.020 -33.111 -9.727 1.00 28.44 641 GLY A N 1
ATOM 4531 C CA . GLY A 1 642 ? 14.176 -32.323 -8.535 1.00 27.34 641 GLY A CA 1
ATOM 4532 C C . GLY A 1 642 ? 13.225 -31.159 -8.517 1.00 26.69 641 GLY A C 1
ATOM 4533 O O . GLY A 1 642 ? 12.755 -30.701 -9.564 1.00 24.20 641 GLY A O 1
ATOM 4534 N N . GLY A 1 643 ? 12.953 -30.661 -7.318 1.00 26.16 642 GLY A N 1
ATOM 4535 C CA . GLY A 1 643 ? 12.078 -29.534 -7.155 1.00 25.72 642 GLY A CA 1
ATOM 4536 C C . GLY A 1 643 ? 12.318 -28.802 -5.864 1.00 26.03 642 GLY A C 1
ATOM 4537 O O . GLY A 1 643 ? 12.776 -29.379 -4.875 1.00 25.16 642 GLY A O 1
ATOM 4538 N N . GLY A 1 644 ? 11.962 -27.529 -5.869 1.00 25.16 643 GLY A N 1
ATOM 4539 C CA . GLY A 1 644 ? 12.173 -26.664 -4.746 1.00 25.51 643 GLY A CA 1
ATOM 4540 C C . GLY A 1 644 ? 10.983 -25.764 -4.500 1.00 25.77 643 GLY A C 1
ATOM 4541 O O . GLY A 1 644 ? 10.266 -25.379 -5.430 1.00 23.64 643 GLY A O 1
ATOM 4542 N N . THR A 1 645 ? 10.769 -25.439 -3.238 1.00 24.66 644 THR A N 1
ATOM 4543 C CA . THR A 1 645 ? 9.718 -24.534 -2.830 1.00 25.95 644 THR A CA 1
ATOM 4544 C C . THR A 1 645 ? 10.290 -23.607 -1.776 1.00 25.00 644 THR A C 1
ATOM 4545 O O . THR A 1 645 ? 10.961 -24.064 -0.862 1.00 24.05 644 THR A O 1
ATOM 4549 N N . THR A 1 646 ? 10.043 -22.314 -1.912 1.00 23.43 645 THR A N 1
ATOM 4550 C CA . THR A 1 646 ? 10.432 -21.344 -0.912 1.00 23.34 645 THR A CA 1
ATOM 4551 C C . THR A 1 646 ? 9.265 -20.431 -0.603 1.00 22.09 645 THR A C 1
ATOM 4552 O O . THR A 1 646 ? 8.575 -19.957 -1.509 1.00 25.02 645 THR A O 1
ATOM 4556 N N . TYR A 1 647 ? 9.046 -20.185 0.678 1.00 20.46 646 TYR A N 1
ATOM 4557 C CA . TYR A 1 647 ? 8.171 -19.115 1.150 1.00 19.27 646 TYR A CA 1
ATOM 4558 C C . TYR A 1 647 ? 8.942 -18.147 2.022 1.00 19.23 646 TYR A C 1
ATOM 4559 O O . TYR A 1 647 ? 9.651 -18.564 2.939 1.00 20.27 646 TYR A O 1
ATOM 4568 N N . VAL A 1 648 ? 8.809 -16.865 1.741 1.00 18.39 647 VAL A N 1
ATOM 4569 C CA . VAL A 1 648 ? 9.346 -15.832 2.589 1.00 19.50 647 VAL A CA 1
ATOM 4570 C C . VAL A 1 648 ? 8.221 -14.877 2.947 1.00 20.56 647 VAL A C 1
ATOM 4571 O O . VAL A 1 648 ? 7.481 -14.420 2.071 1.00 19.77 647 VAL A O 1
ATOM 4575 N N . ASP A 1 649 ? 8.046 -14.643 4.238 1.00 18.09 648 ASP A N 1
ATOM 4576 C CA . ASP A 1 649 ? 7.039 -13.698 4.716 1.00 18.89 648 ASP A CA 1
ATOM 4577 C C . ASP A 1 649 ? 7.390 -12.272 4.358 1.00 18.80 648 ASP A C 1
ATOM 4578 O O . ASP A 1 649 ? 8.491 -11.971 3.845 1.00 19.52 648 ASP A O 1
ATOM 4583 N N . LYS A 1 650 ? 6.453 -11.358 4.629 1.00 19.77 649 LYS A N 1
ATOM 4584 C CA . LYS A 1 650 ? 6.683 -9.918 4.440 1.00 21.35 649 LYS A CA 1
ATOM 4585 C C . LYS A 1 650 ? 7.907 -9.428 5.232 1.00 17.78 649 LYS A C 1
ATOM 4586 O O . LYS A 1 650 ? 8.233 -9.997 6.276 1.00 20.43 649 LYS A O 1
ATOM 4592 N N . GLN A 1 651 ? 8.597 -8.420 4.693 1.00 17.00 650 GLN A N 1
ATOM 4593 C CA . GLN A 1 651 ? 9.765 -7.781 5.354 1.00 18.99 650 GLN A CA 1
ATOM 4594 C C . GLN A 1 651 ? 9.536 -6.291 5.417 1.00 17.55 650 GLN A C 1
ATOM 4595 O O . GLN A 1 651 ? 9.123 -5.668 4.416 1.00 16.93 650 GLN A O 1
ATOM 4601 N N . TYR A 1 652 ? 9.870 -5.693 6.558 1.00 15.05 651 TYR A N 1
ATOM 4602 C CA . TYR A 1 652 ? 9.911 -4.262 6.697 1.00 14.25 651 TYR A CA 1
ATOM 4603 C C . TYR A 1 652 ? 11.301 -3.724 6.398 1.00 16.33 651 TYR A C 1
ATOM 4604 O O . TYR A 1 652 ? 12.317 -4.368 6.709 1.00 15.76 651 TYR A O 1
ATOM 4613 N N . GLY A 1 653 ? 11.359 -2.540 5.820 1.00 15.27 652 GLY A N 1
ATOM 4614 C CA . GLY A 1 653 ? 12.626 -1.921 5.513 1.00 17.00 652 GLY A CA 1
ATOM 4615 C C . GLY A 1 653 ? 13.177 -1.032 6.604 1.00 17.15 652 GLY A C 1
ATOM 4616 O O . GLY A 1 653 ? 14.343 -0.641 6.537 1.00 18.98 652 GLY A O 1
ATOM 4617 N N . ASN A 1 654 ? 12.366 -0.676 7.596 1.00 16.13 653 ASN A N 1
ATOM 4618 C CA . ASN A 1 654 ? 12.820 0.209 8.665 1.00 17.42 653 ASN A CA 1
ATOM 4619 C C . ASN A 1 654 ? 12.162 -0.090 10.019 1.00 16.77 653 ASN A C 1
ATOM 4620 O O . ASN A 1 654 ? 11.250 -0.918 10.109 1.00 15.70 653 ASN A O 1
ATOM 4625 N N . THR A 1 655 ? 12.728 0.496 11.080 1.00 18.36 654 THR A N 1
ATOM 4626 C CA . THR A 1 655 ? 12.280 0.239 12.430 1.00 19.22 654 THR A CA 1
ATOM 4627 C C . THR A 1 655 ? 10.916 0.873 12.678 1.00 17.93 654 THR A C 1
ATOM 4628 O O . THR A 1 655 ? 10.229 0.465 13.589 1.00 18.92 654 THR A O 1
ATOM 4632 N N . ALA A 1 656 ? 10.547 1.878 11.888 1.00 17.79 655 ALA A N 1
ATOM 4633 C CA . ALA A 1 656 ? 9.192 2.458 11.956 1.00 16.11 655 ALA A CA 1
ATOM 4634 C C . ALA A 1 656 ? 8.124 1.497 11.366 1.00 16.61 655 ALA A C 1
ATOM 4635 O O . ALA A 1 656 ? 6.915 1.704 11.560 1.00 18.29 655 ALA A O 1
ATOM 4637 N N . ASN A 1 657 ? 8.590 0.468 10.683 1.00 14.86 656 ASN A N 1
ATOM 4638 C CA . ASN A 1 657 ? 7.755 -0.469 9.952 1.00 15.33 656 ASN A CA 1
ATOM 4639 C C . ASN A 1 657 ? 6.861 0.294 8.953 1.00 15.24 656 ASN A C 1
ATOM 4640 O O . ASN A 1 657 ? 5.670 -0.008 8.827 1.00 17.06 656 ASN A O 1
ATOM 4645 N N . SER A 1 658 ? 7.430 1.306 8.310 1.00 13.85 657 SER A N 1
ATOM 4646 C CA . SER A 1 658 ? 6.690 2.157 7.401 1.00 14.41 657 SER A CA 1
ATOM 4647 C C . SER A 1 658 ? 7.088 1.948 5.935 1.00 13.73 657 SER A C 1
ATOM 4648 O O . SER A 1 658 ? 6.633 2.702 5.065 1.00 13.98 657 SER A O 1
ATOM 4651 N N . THR A 1 659 ? 7.993 1.001 5.682 1.00 13.74 658 THR A N 1
ATOM 4652 C CA . THR A 1 659 ? 8.297 0.505 4.326 1.00 14.34 658 THR A CA 1
ATOM 4653 C C . THR A 1 659 ? 8.275 -1.009 4.364 1.00 14.74 658 THR A C 1
ATOM 4654 O O . THR A 1 659 ? 8.641 -1.643 5.376 1.00 14.53 658 THR A O 1
ATOM 4658 N N . TYR A 1 660 ? 7.822 -1.641 3.283 1.00 14.19 659 TYR A N 1
ATOM 4659 C CA . TYR A 1 660 ? 7.758 -3.102 3.268 1.00 13.43 659 TYR A CA 1
ATOM 4660 C C . TYR A 1 660 ? 7.667 -3.682 1.854 1.00 14.44 659 TYR A C 1
ATOM 4661 O O . TYR A 1 660 ? 7.368 -2.962 0.883 1.00 15.94 659 TYR A O 1
ATOM 4670 N N . ILE A 1 661 ? 7.928 -4.968 1.776 1.00 15.31 660 ILE A N 1
ATOM 4671 C CA . ILE A 1 661 ? 7.700 -5.786 0.589 1.00 15.38 660 ILE A CA 1
ATOM 4672 C C . ILE A 1 661 ? 6.912 -6.991 1.030 1.00 16.97 660 ILE A C 1
ATOM 4673 O O . ILE A 1 661 ? 7.092 -7.501 2.146 1.00 15.79 660 ILE A O 1
ATOM 4678 N N . PRO A 1 662 ? 6.018 -7.478 0.160 1.00 16.37 661 PRO A N 1
ATOM 4679 C CA . PRO A 1 662 ? 5.134 -8.549 0.548 1.00 16.56 661 PRO A CA 1
ATOM 4680 C C . PRO A 1 662 ? 5.765 -9.932 0.553 1.00 16.45 661 PRO A C 1
ATOM 4681 O O . PRO A 1 662 ? 6.834 -10.148 -0.033 1.00 16.95 661 PRO A O 1
ATOM 4685 N N . SER A 1 663 ? 5.090 -10.881 1.187 1.00 17.59 662 SER A N 1
ATOM 4686 C CA . SER A 1 663 ? 5.495 -12.288 1.137 1.00 16.79 662 SER A CA 1
ATOM 4687 C C . SER A 1 663 ? 5.429 -12.843 -0.282 1.00 18.75 662 SER A C 1
ATOM 4688 O O . SER A 1 663 ? 4.750 -12.298 -1.156 1.00 18.25 662 SER A O 1
ATOM 4691 N N . TYR A 1 664 ? 6.074 -13.974 -0.486 1.00 17.79 663 TYR A N 1
ATOM 4692 C CA . TYR A 1 664 ? 5.938 -14.698 -1.744 1.00 19.48 663 TYR A CA 1
ATOM 4693 C C . TYR A 1 664 ? 6.258 -16.166 -1.567 1.00 19.88 663 TYR A C 1
ATOM 4694 O O . TYR A 1 664 ? 7.003 -16.545 -0.642 1.00 19.39 663 TYR A O 1
ATOM 4703 N N . TRP A 1 665 ? 5.720 -16.962 -2.494 1.00 19.79 664 TRP A N 1
ATOM 4704 C CA . TRP A 1 665 ? 6.129 -18.324 -2.763 1.00 21.37 664 TRP A CA 1
ATOM 4705 C C . TRP A 1 665 ? 6.828 -18.381 -4.118 1.00 23.12 664 TRP A C 1
ATOM 4706 O O . TRP A 1 665 ? 6.398 -17.746 -5.101 1.00 21.93 664 TRP A O 1
ATOM 4717 N N . ARG A 1 666 ? 7.892 -19.168 -4.180 1.00 21.45 665 ARG A N 1
ATOM 4718 C CA . ARG A 1 666 ? 8.637 -19.376 -5.400 1.00 20.72 665 ARG A CA 1
ATOM 4719 C C . ARG A 1 666 ? 8.849 -20.873 -5.540 1.00 22.35 665 ARG A C 1
ATOM 4720 O O . ARG A 1 666 ? 9.039 -21.570 -4.535 1.00 22.78 665 ARG A O 1
ATOM 4728 N N . TYR A 1 667 ? 8.800 -21.366 -6.776 1.00 20.82 666 TYR A N 1
ATOM 4729 C CA . TYR A 1 667 ? 8.963 -22.784 -7.056 1.00 22.98 666 TYR A CA 1
ATOM 4730 C C . TYR A 1 667 ? 10.052 -22.996 -8.114 1.00 22.44 666 TYR A C 1
ATOM 4731 O O . TYR A 1 667 ? 10.153 -22.226 -9.068 1.00 21.96 666 TYR A O 1
ATOM 4740 N N . ASP A 1 668 ? 10.832 -24.056 -7.952 1.00 21.85 667 ASP A N 1
ATOM 4741 C CA . ASP A 1 668 ? 11.883 -24.393 -8.896 1.00 23.40 667 ASP A CA 1
ATOM 4742 C C . ASP A 1 668 ? 11.805 -25.870 -9.274 1.00 23.31 667 ASP A C 1
ATOM 4743 O O . ASP A 1 668 ? 11.278 -26.691 -8.513 1.00 23.20 667 ASP A O 1
ATOM 4748 N N . ALA A 1 669 ? 12.311 -26.207 -10.461 1.00 23.16 668 ALA A N 1
ATOM 4749 C CA . ALA A 1 669 ? 12.291 -27.581 -10.956 1.00 23.41 668 ALA A CA 1
ATOM 4750 C C . ALA A 1 669 ? 13.615 -27.934 -11.624 1.00 24.64 668 ALA A C 1
ATOM 4751 O O . ALA A 1 669 ? 14.319 -27.055 -12.131 1.00 24.31 668 ALA A O 1
ATOM 4753 N N . MET A 1 670 ? 13.941 -29.227 -11.615 1.00 23.36 669 MET A N 1
ATOM 4754 C CA . MET A 1 670 ? 15.165 -29.719 -12.229 1.00 24.76 669 MET A CA 1
ATOM 4755 C C . MET A 1 670 ? 14.936 -31.104 -12.824 1.00 25.87 669 MET A C 1
ATOM 4756 O O . MET A 1 670 ? 14.143 -31.887 -12.304 1.00 24.78 669 MET A O 1
ATOM 4761 N N . ALA A 1 671 ? 15.637 -31.398 -13.919 1.00 25.25 670 ALA A N 1
ATOM 4762 C CA . ALA A 1 671 ? 15.733 -32.751 -14.428 1.00 26.71 670 ALA A CA 1
ATOM 4763 C C . ALA A 1 671 ? 17.139 -32.947 -14.943 1.00 26.61 670 ALA A C 1
ATOM 4764 O O . ALA A 1 671 ? 17.741 -32.010 -15.495 1.00 25.78 670 ALA A O 1
ATOM 4766 N N . SER A 1 672 ? 17.659 -34.144 -14.758 1.00 27.19 671 SER A N 1
ATOM 4767 C CA . SER A 1 672 ? 18.985 -34.495 -15.239 1.00 29.40 671 SER A CA 1
ATOM 4768 C C . SER A 1 672 ? 18.996 -35.885 -15.874 1.00 29.99 671 SER A C 1
ATOM 4769 O O . SER A 1 672 ? 18.529 -36.857 -15.300 1.00 30.36 671 SER A O 1
ATOM 4772 N N . TYR A 1 673 ? 19.583 -35.953 -17.058 1.00 30.10 672 TYR A N 1
ATOM 4773 C CA . TYR A 1 673 ? 19.596 -37.150 -17.854 1.00 31.86 672 TYR A CA 1
ATOM 4774 C C . TYR A 1 673 ? 21.038 -37.560 -18.083 1.00 32.24 672 TYR A C 1
ATOM 4775 O O . TYR A 1 673 ? 21.858 -36.760 -18.502 1.00 31.43 672 TYR A O 1
ATOM 4784 N N . LYS A 1 674 ? 21.363 -38.794 -17.729 1.00 33.79 673 LYS A N 1
ATOM 4785 C CA . LYS A 1 674 ? 22.699 -39.329 -18.000 1.00 39.68 673 LYS A CA 1
ATOM 4786 C C . LYS A 1 674 ? 22.788 -39.760 -19.459 1.00 38.10 673 LYS A C 1
ATOM 4787 O O . LYS A 1 674 ? 22.265 -40.801 -19.831 1.00 35.83 673 LYS A O 1
ATOM 4793 N N . VAL A 1 675 ? 23.450 -38.958 -20.277 1.00 38.35 674 VAL A N 1
ATOM 4794 C CA . VAL A 1 675 ? 23.681 -39.291 -21.680 1.00 40.58 674 VAL A CA 1
ATOM 4795 C C . VAL A 1 675 ? 24.688 -40.432 -21.796 1.00 42.12 674 VAL A C 1
ATOM 4796 O O . VAL A 1 675 ? 24.523 -41.354 -22.600 1.00 39.61 674 VAL A O 1
ATOM 4800 N N . SER A 1 676 ? 25.738 -40.370 -20.982 1.00 42.38 675 SER A N 1
ATOM 4801 C CA . SER A 1 676 ? 26.710 -41.449 -20.884 1.00 44.10 675 SER A CA 1
ATOM 4802 C C . SER A 1 676 ? 27.327 -41.387 -19.505 1.00 41.70 675 SER A C 1
ATOM 4803 O O . SER A 1 676 ? 26.924 -40.566 -18.677 1.00 38.61 675 SER A O 1
ATOM 4806 N N . LYS A 1 677 ? 28.316 -42.233 -19.249 1.00 39.69 676 LYS A N 1
ATOM 4807 C CA . LYS A 1 677 ? 28.999 -42.177 -17.954 1.00 43.09 676 LYS A CA 1
ATOM 4808 C C . LYS A 1 677 ? 29.723 -40.833 -17.757 1.00 39.26 676 LYS A C 1
ATOM 4809 O O . LYS A 1 677 ? 29.948 -40.423 -16.633 1.00 42.18 676 LYS A O 1
ATOM 4815 N N . ASN A 1 678 ? 30.039 -40.145 -18.856 1.00 38.64 677 ASN A N 1
ATOM 4816 C CA . ASN A 1 678 ? 30.825 -38.910 -18.817 1.00 38.25 677 ASN A CA 1
ATOM 4817 C C . ASN A 1 678 ? 30.044 -37.619 -19.083 1.00 37.00 677 ASN A C 1
ATOM 4818 O O . ASN A 1 678 ? 30.608 -36.522 -18.980 1.00 36.18 677 ASN A O 1
ATOM 4823 N N . VAL A 1 679 ? 28.764 -37.732 -19.427 1.00 36.25 678 VAL A N 1
ATOM 4824 C CA . VAL A 1 679 ? 27.998 -36.554 -19.839 1.00 34.45 678 VAL A CA 1
ATOM 4825 C C . VAL A 1 679 ? 26.598 -36.559 -19.257 1.00 32.37 678 VAL A C 1
ATOM 4826 O O . VAL A 1 679 ? 25.847 -37.526 -19.431 1.00 34.67 678 VAL A O 1
ATOM 4830 N N . ASP A 1 680 ? 26.243 -35.489 -18.566 1.00 31.15 679 ASP A N 1
ATOM 4831 C CA . ASP A 1 680 ? 24.876 -35.296 -18.124 1.00 31.32 679 ASP A CA 1
ATOM 4832 C C . ASP A 1 680 ? 24.269 -34.102 -18.838 1.00 30.44 679 ASP A C 1
ATOM 4833 O O . ASP A 1 680 ? 24.961 -33.112 -19.134 1.00 28.58 679 ASP A O 1
ATOM 4838 N N . LEU A 1 681 ? 22.964 -34.192 -19.080 1.00 28.17 680 LEU A N 1
ATOM 4839 C CA . LEU A 1 681 ? 22.184 -33.060 -19.557 1.00 29.01 680 LEU A CA 1
ATOM 4840 C C . LEU A 1 681 ? 21.285 -32.609 -18.407 1.00 26.89 680 LEU A C 1
ATOM 4841 O O . LEU A 1 681 ? 20.471 -33.390 -17.919 1.00 26.42 680 LEU A O 1
ATOM 4846 N N . GLN A 1 682 ? 21.462 -31.380 -17.937 1.00 24.58 681 GLN A N 1
ATOM 4847 C CA . GLN A 1 682 ? 20.674 -30.888 -16.789 1.00 23.93 681 GLN A CA 1
ATOM 4848 C C . GLN A 1 682 ? 19.834 -29.663 -17.120 1.00 22.96 681 GLN A C 1
ATOM 4849 O O . GLN A 1 682 ? 20.343 -28.658 -17.601 1.00 24.62 681 GLN A O 1
ATOM 4855 N N . LEU A 1 683 ? 18.549 -29.748 -16.803 1.00 23.42 682 LEU A N 1
ATOM 4856 C CA . LEU A 1 683 ? 17.630 -28.644 -16.968 1.00 23.99 682 LEU A CA 1
ATOM 4857 C C . LEU A 1 683 ? 17.226 -28.084 -15.610 1.00 23.08 682 LEU A C 1
ATOM 4858 O O . LEU A 1 683 ? 16.772 -28.832 -14.734 1.00 25.58 682 LEU A O 1
ATOM 4863 N N . ASN A 1 684 ? 17.398 -26.788 -15.429 1.00 21.69 683 ASN A N 1
ATOM 4864 C CA . ASN A 1 684 ? 16.888 -26.114 -14.240 1.00 22.24 683 ASN A CA 1
ATOM 4865 C C . ASN A 1 684 ? 15.911 -25.045 -14.634 1.00 22.22 683 ASN A C 1
ATOM 4866 O O . ASN A 1 684 ? 16.236 -24.164 -15.449 1.00 23.25 683 ASN A O 1
ATOM 4871 N N . VAL A 1 685 ? 14.709 -25.106 -14.072 1.00 22.19 684 VAL A N 1
ATOM 4872 C CA . VAL A 1 685 ? 13.768 -24.004 -14.247 1.00 22.98 684 VAL A CA 1
ATOM 4873 C C . VAL A 1 685 ? 13.570 -23.288 -12.925 1.00 22.49 684 VAL A C 1
ATOM 4874 O O . VAL A 1 685 ? 13.008 -23.848 -11.991 1.00 24.98 684 VAL A O 1
ATOM 4878 N N . GLN A 1 686 ? 14.042 -22.054 -12.864 1.00 23.36 685 GLN A N 1
ATOM 4879 C CA . GLN A 1 686 ? 14.002 -21.243 -11.658 1.00 24.06 685 GLN A CA 1
ATOM 4880 C C . GLN A 1 686 ? 12.775 -20.351 -11.706 1.00 21.86 685 GLN A C 1
ATOM 4881 O O . GLN A 1 686 ? 12.520 -19.706 -12.726 1.00 22.05 685 GLN A O 1
ATOM 4887 N N . ASN A 1 687 ? 12.053 -20.289 -10.596 1.00 21.33 686 ASN A N 1
ATOM 4888 C CA . ASN A 1 687 ? 10.843 -19.452 -10.489 1.00 19.91 686 ASN A CA 1
ATOM 4889 C C . ASN A 1 687 ? 9.877 -19.846 -11.594 1.00 20.10 686 ASN A C 1
ATOM 4890 O O . ASN A 1 687 ? 9.518 -19.039 -12.475 1.00 20.71 686 ASN A O 1
ATOM 4895 N N . LEU A 1 688 ? 9.436 -21.095 -11.536 1.00 21.29 687 LEU A N 1
ATOM 4896 C CA . LEU A 1 688 ? 8.706 -21.685 -12.642 1.00 22.54 687 LEU A CA 1
ATOM 4897 C C . LEU A 1 688 ? 7.312 -21.079 -12.833 1.00 24.88 687 LEU A C 1
ATOM 4898 O O . LEU A 1 688 ? 6.780 -21.102 -13.943 1.00 23.33 687 LEU A O 1
ATOM 4903 N N . THR A 1 689 ? 6.744 -20.468 -11.793 1.00 24.24 688 THR A N 1
ATOM 4904 C CA . THR A 1 689 ? 5.469 -19.768 -11.974 1.00 25.02 688 THR A CA 1
ATOM 4905 C C . THR A 1 689 ? 5.642 -18.314 -12.390 1.00 24.51 688 THR A C 1
ATOM 4906 O O . THR A 1 689 ? 4.651 -17.620 -12.605 1.00 25.07 688 THR A O 1
ATOM 4910 N N . ASP A 1 690 ? 6.885 -17.851 -12.514 1.00 22.16 689 ASP A N 1
ATOM 4911 C CA . ASP A 1 690 ? 7.164 -16.468 -12.948 1.00 22.38 689 ASP A CA 1
ATOM 4912 C C . ASP A 1 690 ? 6.535 -15.476 -11.984 1.00 22.54 689 ASP A C 1
ATOM 4913 O O . ASP A 1 690 ? 5.969 -14.445 -12.378 1.00 21.47 689 ASP A O 1
ATOM 4918 N N . LYS A 1 691 ? 6.646 -15.796 -10.701 1.00 21.62 690 LYS A N 1
ATOM 4919 C CA . LYS A 1 691 ? 6.203 -14.925 -9.660 1.00 22.82 690 LYS A CA 1
ATOM 4920 C C . LYS A 1 691 ? 7.091 -13.673 -9.672 1.00 21.71 690 LYS A C 1
ATOM 4921 O O . LYS A 1 691 ? 8.307 -13.786 -9.718 1.00 20.45 690 LYS A O 1
ATOM 4927 N N . ARG A 1 692 ? 6.487 -12.488 -9.626 1.00 20.53 691 ARG A N 1
ATOM 4928 C CA . ARG A 1 692 ? 7.288 -11.281 -9.544 1.00 21.29 691 ARG A CA 1
ATOM 4929 C C . ARG A 1 692 ? 7.311 -10.796 -8.110 1.00 20.42 691 ARG A C 1
ATOM 4930 O O . ARG A 1 692 ? 6.287 -10.431 -7.542 1.00 25.24 691 ARG A O 1
ATOM 4938 N N . TYR A 1 693 ? 8.486 -10.839 -7.507 1.00 20.42 692 TYR A N 1
ATOM 4939 C CA . TYR A 1 693 ? 8.640 -10.567 -6.083 1.00 18.89 692 TYR A CA 1
ATOM 4940 C C . TYR A 1 693 ? 9.900 -9.761 -5.860 1.00 20.44 692 TYR A C 1
ATOM 4941 O O . TYR A 1 693 ? 10.742 -9.592 -6.790 1.00 16.87 692 TYR A O 1
ATOM 4950 N N . PHE A 1 694 ? 10.028 -9.263 -4.628 1.00 19.52 693 PHE A N 1
ATOM 4951 C CA . PHE A 1 694 ? 11.145 -8.438 -4.228 1.00 19.02 693 PHE A CA 1
ATOM 4952 C C . PHE A 1 694 ? 11.999 -9.198 -3.202 1.00 19.42 693 PHE A C 1
ATOM 4953 O O . PHE A 1 694 ? 11.472 -9.826 -2.283 1.00 22.13 693 PHE A O 1
ATOM 4961 N N . ASP A 1 695 ? 13.308 -9.164 -3.375 1.00 22.20 694 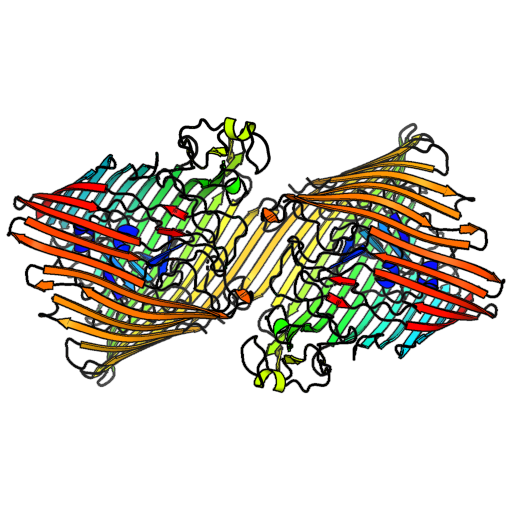ASP A N 1
ATOM 4962 C CA . ASP A 1 695 ? 14.207 -9.932 -2.489 1.00 22.94 694 ASP A CA 1
ATOM 4963 C C . ASP A 1 695 ? 15.058 -9.030 -1.609 1.00 22.89 694 ASP A C 1
ATOM 4964 O O . ASP A 1 695 ? 15.965 -9.497 -0.896 1.00 26.58 694 ASP A O 1
ATOM 4969 N N . GLN A 1 696 ? 14.781 -7.737 -1.654 1.00 21.28 695 GLN A N 1
ATOM 4970 C CA . GLN A 1 696 ? 15.390 -6.801 -0.731 1.00 20.87 695 GLN A CA 1
ATOM 4971 C C . GLN A 1 696 ? 14.525 -5.555 -0.639 1.00 20.95 695 GLN A C 1
ATOM 4972 O O . GLN A 1 696 ? 14.034 -5.052 -1.661 1.00 19.83 695 GLN A O 1
ATOM 4978 N N . VAL A 1 697 ? 14.303 -5.083 0.577 1.00 17.24 696 VAL A N 1
ATOM 4979 C CA . VAL A 1 697 ? 13.706 -3.763 0.800 1.00 19.97 696 VAL A CA 1
ATOM 4980 C C . VAL A 1 697 ? 14.671 -2.867 1.537 1.00 20.85 696 VAL A C 1
ATOM 4981 O O . VAL A 1 697 ? 15.403 -3.304 2.452 1.00 21.79 696 VAL A O 1
ATOM 4985 N N . TYR A 1 698 ? 14.736 -1.603 1.126 1.00 23.48 697 TYR A N 1
ATOM 4986 C CA . TYR A 1 698 ? 15.592 -0.616 1.791 1.00 26.14 697 TYR A CA 1
ATOM 4987 C C . TYR A 1 698 ? 14.798 0.216 2.796 1.00 26.94 697 TYR A C 1
ATOM 4988 O O . TYR A 1 698 ? 13.543 0.184 2.807 1.00 23.18 697 TYR A O 1
ATOM 4997 N N . SER A 1 699 ? 15.488 0.937 3.685 1.00 23.80 698 SER A N 1
ATOM 4998 C CA . SER A 1 699 ? 14.780 1.739 4.669 1.00 24.46 698 SER A CA 1
ATOM 4999 C C . SER A 1 699 ? 14.012 2.856 4.010 1.00 25.05 698 SER A C 1
ATOM 5000 O O . SER A 1 699 ? 13.067 3.401 4.589 1.00 23.44 698 SER A O 1
ATOM 5003 N N . THR A 1 700 ? 14.473 3.270 2.831 1.00 22.90 699 THR A N 1
ATOM 5004 C CA . THR A 1 700 ? 13.695 4.218 2.032 1.00 20.91 699 THR A CA 1
ATOM 5005 C C . THR A 1 700 ? 14.116 4.093 0.560 1.00 18.79 699 THR A C 1
ATOM 5006 O O . THR A 1 700 ? 14.977 3.283 0.198 1.00 19.33 699 THR A O 1
ATOM 5010 N N . HIS A 1 701 ? 13.520 4.910 -0.269 1.00 18.59 700 HIS A N 1
ATOM 5011 C CA . HIS A 1 701 ? 13.879 4.987 -1.677 1.00 18.37 700 HIS A CA 1
ATOM 5012 C C . HIS A 1 701 ? 13.369 3.844 -2.566 1.00 18.16 700 HIS A C 1
ATOM 5013 O O . HIS A 1 701 ? 12.775 4.138 -3.605 1.00 18.07 700 HIS A O 1
ATOM 5020 N N . MET A 1 702 ? 13.730 2.594 -2.287 1.00 15.96 701 MET A N 1
ATOM 5021 C CA . MET A 1 702 ? 13.609 1.540 -3.283 1.00 17.49 701 MET A CA 1
ATOM 5022 C C . MET A 1 702 ? 13.527 0.132 -2.752 1.00 16.48 701 MET A C 1
ATOM 5023 O O . MET A 1 702 ? 13.824 -0.151 -1.578 1.00 17.35 701 MET A O 1
ATOM 5028 N N . ALA A 1 703 ? 13.147 -0.772 -3.647 1.00 15.54 702 ALA A N 1
ATOM 5029 C CA . ALA A 1 703 ? 13.113 -2.211 -3.384 1.00 16.06 702 ALA A CA 1
ATOM 5030 C C . ALA A 1 703 ? 13.619 -2.974 -4.595 1.00 17.08 702 ALA A C 1
ATOM 5031 O O . ALA A 1 703 ? 13.340 -2.613 -5.733 1.00 15.69 702 ALA A O 1
ATOM 5033 N N . HIS A 1 704 ? 14.361 -4.056 -4.353 1.00 16.62 703 HIS A N 1
ATOM 5034 C CA . HIS A 1 704 ? 15.020 -4.784 -5.411 1.00 17.42 703 HIS A CA 1
ATOM 5035 C C . HIS A 1 704 ? 14.098 -5.877 -5.935 1.00 16.78 703 HIS A C 1
ATOM 5036 O O . HIS A 1 704 ? 13.586 -6.667 -5.152 1.00 15.58 703 HIS A O 1
ATOM 5043 N N . VAL A 1 705 ? 13.901 -5.900 -7.257 1.00 16.81 704 VAL A N 1
ATOM 5044 C CA . VAL A 1 705 ? 13.090 -6.904 -7.925 1.00 17.66 704 VAL A CA 1
ATOM 5045 C C . VAL A 1 705 ? 13.930 -8.128 -8.276 1.00 17.21 704 VAL A C 1
ATOM 5046 O O . VAL A 1 705 ? 14.992 -8.011 -8.890 1.00 18.17 704 VAL A O 1
ATOM 5050 N N . ALA A 1 706 ? 13.430 -9.300 -7.902 1.00 17.72 705 ALA A N 1
ATOM 5051 C CA . ALA A 1 706 ? 14.093 -10.567 -8.213 1.00 18.46 705 ALA A CA 1
ATOM 5052 C C . ALA A 1 706 ? 13.823 -10.954 -9.666 1.00 18.23 705 ALA A C 1
ATOM 5053 O O . ALA A 1 706 ? 12.862 -10.447 -10.290 1.00 18.10 705 ALA A O 1
ATOM 5055 N N . PRO A 1 707 ? 14.676 -11.807 -10.234 1.00 18.71 706 PRO A N 1
ATOM 5056 C CA . PRO A 1 707 ? 14.402 -12.284 -11.597 1.00 19.64 706 PRO A CA 1
ATOM 5057 C C . PRO A 1 707 ? 13.060 -13.003 -11.753 1.00 19.93 706 PRO A C 1
ATOM 5058 O O . PRO A 1 707 ? 12.547 -13.649 -10.815 1.00 21.58 706 PRO A O 1
ATOM 5062 N N . GLY A 1 708 ? 12.495 -12.897 -12.949 1.00 20.78 707 GLY A N 1
ATOM 5063 C CA . GLY A 1 708 ? 11.384 -13.745 -13.363 1.00 20.72 707 GLY A CA 1
ATOM 5064 C C . GLY A 1 708 ? 11.834 -15.163 -13.721 1.00 20.35 707 GLY A C 1
ATOM 5065 O O . GLY A 1 708 ? 12.943 -15.597 -13.360 1.00 19.33 707 GLY A O 1
ATOM 5066 N N . ARG A 1 709 ? 10.971 -15.915 -14.397 1.00 20.37 708 ARG A N 1
ATOM 5067 C CA . ARG A 1 709 ? 11.283 -17.302 -14.743 1.00 19.70 708 ARG A CA 1
ATOM 5068 C C . ARG A 1 709 ? 12.503 -17.421 -15.661 1.00 20.49 708 ARG A C 1
ATOM 5069 O O . ARG A 1 709 ? 12.643 -16.686 -16.631 1.00 19.90 708 ARG A O 1
ATOM 5077 N N . THR A 1 710 ? 13.371 -18.378 -15.363 1.00 21.49 709 THR A N 1
ATOM 5078 C CA . THR A 1 710 ? 14.484 -18.669 -16.227 1.00 24.40 709 THR A CA 1
ATOM 5079 C C . THR A 1 710 ? 14.640 -20.182 -16.368 1.00 23.47 709 THR A C 1
ATOM 5080 O O . THR A 1 710 ? 14.491 -20.936 -15.388 1.00 25.02 709 THR A O 1
ATOM 5084 N N . ALA A 1 711 ? 14.940 -20.634 -17.578 1.00 23.30 710 ALA A N 1
ATOM 5085 C CA . ALA A 1 711 ? 15.234 -22.040 -17.834 1.00 25.05 710 ALA A CA 1
ATOM 5086 C C . ALA A 1 711 ? 16.658 -22.150 -18.314 1.00 24.83 710 ALA A C 1
ATOM 5087 O O . ALA A 1 711 ? 17.058 -21.435 -19.228 1.00 26.76 710 ALA A O 1
ATOM 5089 N N . LEU A 1 712 ? 17.423 -23.035 -17.688 1.00 23.84 711 LEU A N 1
ATOM 5090 C CA . LEU A 1 712 ? 18.836 -23.195 -17.987 1.00 25.45 711 LEU A CA 1
ATOM 5091 C C . LEU A 1 712 ? 19.063 -24.631 -18.387 1.00 24.66 711 LEU A C 1
ATOM 5092 O O . LEU A 1 712 ? 18.606 -25.528 -17.704 1.00 26.18 711 LEU A O 1
ATOM 5097 N N . LEU A 1 713 ? 19.780 -24.843 -19.484 1.00 25.21 712 LEU A N 1
ATOM 5098 C CA . LEU A 1 713 ? 20.082 -26.164 -19.948 1.00 25.40 712 LEU A CA 1
ATOM 5099 C C . LEU A 1 713 ? 21.598 -26.296 -19.986 1.00 25.95 712 LEU A C 1
ATOM 5100 O O . LEU A 1 713 ? 22.286 -25.562 -20.715 1.00 24.74 712 LEU A O 1
ATOM 5105 N N . GLY A 1 714 ? 22.117 -27.233 -19.201 1.00 28.52 713 GLY A N 1
ATOM 5106 C CA . GLY A 1 714 ? 23.553 -27.473 -19.146 1.00 27.68 713 GLY A CA 1
ATOM 5107 C C . GLY A 1 714 ? 23.987 -28.813 -19.680 1.00 28.22 713 GLY A C 1
ATOM 5108 O O . GLY A 1 714 ? 23.307 -29.826 -19.499 1.00 28.23 713 GLY A O 1
ATOM 5109 N N . VAL A 1 715 ? 25.135 -28.820 -20.341 1.00 27.06 714 VAL A N 1
ATOM 5110 C CA . VAL A 1 715 ? 25.798 -30.056 -20.704 1.00 29.89 714 VAL A CA 1
ATOM 5111 C C . VAL A 1 715 ? 27.025 -30.139 -19.810 1.00 29.45 714 VAL A C 1
ATOM 5112 O O . VAL A 1 715 ? 27.899 -29.282 -19.870 1.00 27.63 714 VAL A O 1
ATOM 5116 N N . ASN A 1 716 ? 27.053 -31.149 -18.956 1.00 31.14 715 ASN A N 1
ATOM 5117 C CA . ASN A 1 716 ? 28.113 -31.280 -17.967 1.00 31.93 715 ASN A CA 1
ATOM 5118 C C . ASN A 1 716 ? 28.952 -32.500 -18.238 1.00 32.24 715 ASN A C 1
ATOM 5119 O O . ASN A 1 716 ? 28.446 -33.622 -18.211 1.00 33.91 715 ASN A O 1
ATOM 5124 N N . PHE A 1 717 ? 30.217 -32.271 -18.594 1.00 32.71 716 PHE A N 1
ATOM 5125 C CA . PHE A 1 717 ? 31.161 -33.334 -18.843 1.00 33.09 716 PHE A CA 1
ATOM 5126 C C . PHE A 1 717 ? 31.961 -33.618 -17.579 1.00 35.02 716 PHE A C 1
ATOM 5127 O O . PHE A 1 717 ? 32.354 -32.686 -16.854 1.00 32.84 716 PHE A O 1
ATOM 5135 N N . HIS A 1 718 ? 32.242 -34.890 -17.320 1.00 35.45 717 HIS A N 1
ATOM 5136 C CA . HIS A 1 718 ? 33.027 -35.229 -16.142 1.00 38.20 717 HIS A CA 1
ATOM 5137 C C . HIS A 1 718 ? 33.800 -36.489 -16.413 1.00 38.97 717 HIS A C 1
ATOM 5138 O O . HIS A 1 718 ? 33.249 -37.486 -16.873 1.00 38.67 717 HIS A O 1
ATOM 5145 N N . PHE A 1 719 ? 35.107 -36.405 -16.223 1.00 42.12 718 PHE A N 1
ATOM 5146 C CA . PHE A 1 719 ? 36.004 -37.509 -16.521 1.00 44.70 718 PHE A CA 1
ATOM 5147 C C . PHE A 1 719 ? 36.850 -37.751 -15.285 1.00 48.39 718 PHE A C 1
ATOM 5148 O O . PHE A 1 719 ? 37.343 -36.801 -14.674 1.00 46.37 718 PHE A O 1
ATOM 5156 N N . SER A 1 720 ? 37.004 -39.013 -14.906 1.00 49.55 719 SER A N 1
ATOM 5157 C CA . SER A 1 720 ? 37.709 -39.348 -13.685 1.00 56.55 719 SER A CA 1
ATOM 5158 C C . SER A 1 720 ? 38.727 -40.440 -13.960 1.00 63.20 719 SER A C 1
ATOM 5159 O O . SER A 1 720 ? 38.517 -41.304 -14.809 1.00 62.58 719 SER A O 1
ATOM 5162 N N . ALA A 1 721 ? 39.836 -40.389 -13.230 1.00 67.98 720 ALA A N 1
ATOM 5163 C CA . ALA A 1 721 ? 40.987 -41.240 -13.509 1.00 69.47 720 ALA A CA 1
ATOM 5164 C C . ALA A 1 721 ? 40.652 -42.343 -14.513 1.00 71.25 720 ALA A C 1
ATOM 5165 O O . ALA A 1 721 ? 40.342 -43.470 -14.138 1.00 73.03 720 ALA A O 1
ATOM 5167 N N . ASP B 1 28 ? 24.876 61.884 25.433 1.00 60.06 27 ASP B N 1
ATOM 5168 C CA . ASP B 1 28 ? 24.713 61.837 26.913 1.00 59.98 27 ASP B CA 1
ATOM 5169 C C . ASP B 1 28 ? 24.211 60.475 27.370 1.00 50.32 27 ASP B C 1
ATOM 5170 O O . ASP B 1 28 ? 23.570 59.754 26.621 1.00 45.10 27 ASP B O 1
ATOM 5175 N N . GLU B 1 29 ? 24.488 60.153 28.627 1.00 51.42 28 GLU B N 1
ATOM 5176 C CA . GLU B 1 29 ? 24.323 58.800 29.150 1.00 48.08 28 GLU B CA 1
ATOM 5177 C C . GLU B 1 29 ? 22.878 58.313 29.160 1.00 42.04 28 GLU B C 1
ATOM 5178 O O . GLU B 1 29 ? 22.650 57.119 29.229 1.00 39.90 28 GLU B O 1
ATOM 5184 N N . THR B 1 30 ? 21.910 59.223 29.098 1.00 40.63 29 THR B N 1
ATOM 5185 C CA . THR B 1 30 ? 20.489 58.851 29.196 1.00 37.50 29 THR B CA 1
ATOM 5186 C C . THR B 1 30 ? 19.857 58.579 27.843 1.00 33.96 29 THR B C 1
ATOM 5187 O O . THR B 1 30 ? 18.685 58.197 27.759 1.00 33.68 29 THR B O 1
ATOM 5191 N N . THR B 1 31 ? 20.632 58.708 26.782 1.00 33.69 30 THR B N 1
ATOM 5192 C CA . THR B 1 31 ? 20.074 58.559 25.429 1.00 32.03 30 THR B CA 1
ATOM 5193 C C . THR B 1 31 ? 19.459 57.175 25.156 1.00 28.95 30 THR B C 1
ATOM 5194 O O . THR B 1 31 ? 19.921 56.148 25.669 1.00 28.64 30 THR B O 1
ATOM 5198 N N . TYR B 1 32 ? 18.382 57.164 24.379 1.00 28.06 31 TYR B N 1
ATOM 5199 C CA . TYR B 1 32 ? 17.845 55.942 23.820 1.00 27.19 31 TYR B CA 1
ATOM 5200 C C . TYR B 1 32 ? 18.362 55.759 22.386 1.00 27.54 31 TYR B C 1
ATOM 5201 O O . TYR B 1 32 ? 18.010 54.794 21.700 1.00 28.21 31 TYR B O 1
ATOM 5210 N N . ASN B 1 33 ? 19.173 56.711 21.917 1.00 29.76 32 ASN B N 1
ATOM 5211 C CA . ASN B 1 33 ? 19.617 56.712 20.523 1.00 31.95 32 ASN B CA 1
ATOM 5212 C C . ASN B 1 33 ? 21.142 56.825 20.431 1.00 32.45 32 ASN B C 1
ATOM 5213 O O . ASN B 1 33 ? 21.676 57.913 20.402 1.00 33.60 32 ASN B O 1
ATOM 5218 N N . VAL B 1 34 ? 21.831 55.693 20.382 1.00 31.98 33 VAL B N 1
ATOM 5219 C CA . VAL B 1 34 ? 23.282 55.692 20.215 1.00 36.09 33 VAL B CA 1
ATOM 5220 C C . VAL B 1 34 ? 23.619 55.722 18.713 1.00 37.99 33 VAL B C 1
ATOM 5221 O O . VAL B 1 34 ? 23.126 54.916 17.938 1.00 40.27 33 VAL B O 1
ATOM 5225 N N . ASP B 1 35 ? 24.448 56.669 18.306 1.00 36.55 34 ASP B N 1
ATOM 5226 C CA . ASP B 1 35 ? 24.651 56.948 16.877 1.00 39.91 34 ASP B CA 1
ATOM 5227 C C . ASP B 1 35 ? 25.881 56.252 16.260 1.00 37.66 34 ASP B C 1
ATOM 5228 O O . ASP B 1 35 ? 26.107 56.332 15.044 1.00 36.11 34 ASP B O 1
ATOM 5233 N N . ARG B 1 36 ? 26.682 55.613 17.104 1.00 34.73 35 ARG B N 1
ATOM 5234 C CA . ARG B 1 36 ? 27.910 54.950 16.674 1.00 35.25 35 ARG B CA 1
ATOM 5235 C C . ARG B 1 36 ? 28.104 53.640 17.440 1.00 31.58 35 ARG B C 1
ATOM 5236 O O . ARG B 1 36 ? 27.765 53.545 18.609 1.00 32.69 35 ARG B O 1
ATOM 5244 N N . SER B 1 37 ? 28.655 52.635 16.769 1.00 29.94 36 SER B N 1
ATOM 5245 C CA . SER B 1 37 ? 29.052 51.409 17.421 1.00 28.40 36 SER B CA 1
ATOM 5246 C C . SER B 1 37 ? 30.230 51.693 18.328 1.00 29.46 36 SER B C 1
ATOM 5247 O O . SER B 1 37 ? 31.062 52.556 18.022 1.00 29.49 36 SER B O 1
ATOM 5250 N N . ALA B 1 38 ? 30.309 50.957 19.433 1.00 30.00 37 ALA B N 1
ATOM 5251 C CA . ALA B 1 38 ? 31.485 50.995 20.282 1.00 31.72 37 ALA B CA 1
ATOM 5252 C C . ALA B 1 38 ? 32.624 50.191 19.650 1.00 32.89 37 ALA B C 1
ATOM 5253 O O . ALA B 1 38 ? 33.746 50.213 20.140 1.00 35.18 37 ALA B O 1
ATOM 5255 N N . SER B 1 39 ? 32.334 49.471 18.565 1.00 31.59 38 SER B N 1
ATOM 5256 C CA . SER B 1 39 ? 33.358 48.658 17.903 1.00 34.42 38 SER B CA 1
ATOM 5257 C C . SER B 1 39 ? 34.135 49.446 16.867 1.00 34.01 38 SER B C 1
ATOM 5258 O O . SER B 1 39 ? 33.552 50.034 15.979 1.00 29.84 38 SER B O 1
ATOM 5261 N N . LYS B 1 40 ? 35.462 49.389 16.935 1.00 38.52 39 LYS B N 1
ATOM 5262 C CA . LYS B 1 40 ? 36.292 50.103 15.962 1.00 41.14 39 LYS B CA 1
ATOM 5263 C C . LYS B 1 40 ? 36.191 49.493 14.559 1.00 39.94 39 LYS B C 1
ATOM 5264 O O . LYS B 1 40 ? 36.638 50.095 13.582 1.00 40.45 39 LYS B O 1
ATOM 5270 N N . LYS B 1 41 ? 35.556 48.328 14.445 1.00 38.77 40 LYS B N 1
ATOM 5271 C CA . LYS B 1 41 ? 35.477 47.642 13.153 1.00 39.50 40 LYS B CA 1
ATOM 5272 C C . LYS B 1 41 ? 34.448 48.269 12.205 1.00 36.92 40 LYS B C 1
ATOM 5273 O O . LYS B 1 41 ? 34.421 47.937 11.025 1.00 35.07 40 LYS B O 1
ATOM 5279 N N . TYR B 1 42 ? 33.597 49.148 12.724 1.00 33.63 41 TYR B N 1
ATOM 5280 C CA . TYR B 1 42 ? 32.703 49.935 11.875 1.00 33.99 41 TYR B CA 1
ATOM 5281 C C . TYR B 1 42 ? 33.456 51.111 11.257 1.00 31.84 41 TYR B C 1
ATOM 5282 O O . TYR B 1 42 ? 34.119 51.868 11.965 1.00 34.14 41 TYR B O 1
ATOM 5291 N N . THR B 1 43 ? 33.346 51.266 9.944 1.00 28.97 42 THR B N 1
ATOM 5292 C CA . THR B 1 43 ? 34.098 52.295 9.222 1.00 30.30 42 THR B CA 1
ATOM 5293 C C . THR B 1 43 ? 33.223 53.504 8.918 1.00 32.00 42 THR B C 1
ATOM 5294 O O . THR B 1 43 ? 33.658 54.437 8.257 1.00 35.45 42 THR B O 1
ATOM 5298 N N . ALA B 1 44 ? 32.003 53.490 9.452 1.00 32.91 43 ALA B N 1
ATOM 5299 C CA . ALA B 1 44 ? 31.039 54.581 9.306 1.00 34.89 43 ALA B CA 1
ATOM 5300 C C . ALA B 1 44 ? 30.109 54.644 10.526 1.00 34.04 43 ALA B C 1
ATOM 5301 O O . ALA B 1 44 ? 29.904 53.628 11.201 1.00 30.18 43 ALA B O 1
ATOM 5303 N N . PRO B 1 45 ? 29.531 55.827 10.801 1.00 30.33 44 PRO B N 1
ATOM 5304 C CA . PRO B 1 45 ? 28.475 55.961 11.830 1.00 29.13 44 PRO B CA 1
ATOM 5305 C C . PRO B 1 45 ? 27.242 55.164 11.429 1.00 26.33 44 PRO B C 1
ATOM 5306 O O . PRO B 1 45 ? 27.120 54.785 10.263 1.00 24.86 44 PRO B O 1
ATOM 5310 N N . LEU B 1 46 ? 26.362 54.871 12.379 1.00 25.69 45 LEU B N 1
ATOM 5311 C CA . LEU B 1 46 ? 25.272 53.935 12.108 1.00 27.44 45 LEU B CA 1
ATOM 5312 C C . LEU B 1 46 ? 24.316 54.439 11.001 1.00 25.00 45 LEU B C 1
ATOM 5313 O O . LEU B 1 46 ? 23.853 53.666 10.160 1.00 25.12 45 LEU B O 1
ATOM 5318 N N . LEU B 1 47 ? 24.046 55.743 11.003 1.00 24.41 46 LEU B N 1
ATOM 5319 C CA . LEU B 1 47 ? 23.220 56.366 9.977 1.00 25.55 46 LEU B CA 1
ATOM 5320 C C . LEU B 1 47 ? 23.704 56.023 8.559 1.00 26.18 46 LEU B C 1
ATOM 5321 O O . LEU B 1 47 ? 22.890 55.830 7.619 1.00 25.97 46 LEU B O 1
ATOM 5326 N N . ASP B 1 48 ? 25.017 55.917 8.398 1.00 25.94 47 ASP B N 1
ATOM 5327 C CA . ASP B 1 48 ? 25.617 55.663 7.102 1.00 29.08 47 ASP B CA 1
ATOM 5328 C C . ASP B 1 48 ? 26.156 54.235 6.930 1.00 27.31 47 ASP B C 1
ATOM 5329 O O . ASP B 1 48 ? 26.847 53.944 5.970 1.00 27.32 47 ASP B O 1
ATOM 5334 N N . THR B 1 49 ? 25.816 53.350 7.855 1.00 25.10 48 THR B N 1
ATOM 5335 C CA . THR B 1 49 ? 26.200 51.958 7.753 1.00 24.07 48 THR B CA 1
ATOM 5336 C C . THR B 1 49 ? 25.101 51.206 7.036 1.00 23.06 48 THR B C 1
ATOM 5337 O O . THR B 1 49 ? 23.974 51.245 7.477 1.00 23.37 48 THR B O 1
ATOM 5341 N N . PRO B 1 50 ? 25.420 50.541 5.912 1.00 23.38 49 PRO B N 1
ATOM 5342 C CA . PRO B 1 50 ? 24.392 49.915 5.089 1.00 23.57 49 PRO B CA 1
ATOM 5343 C C . PRO B 1 50 ? 23.988 48.522 5.608 1.00 23.55 49 PRO B C 1
ATOM 5344 O O . PRO B 1 50 ? 24.149 47.499 4.913 1.00 22.79 49 PRO B O 1
ATOM 5348 N N . LYS B 1 51 ? 23.434 48.511 6.814 1.00 24.20 50 LYS B N 1
ATOM 5349 C CA . LYS B 1 51 ? 22.806 47.310 7.354 1.00 26.64 50 LYS B CA 1
ATOM 5350 C C . LYS B 1 51 ? 21.956 47.664 8.550 1.00 24.70 50 LYS B C 1
ATOM 5351 O O . LYS B 1 51 ? 22.047 48.756 9.102 1.00 26.32 50 LYS B O 1
ATOM 5357 N N . THR B 1 52 ? 21.088 46.754 8.931 1.00 24.10 51 THR B N 1
ATOM 5358 C CA . THR B 1 52 ? 20.264 46.973 10.089 1.00 25.20 51 THR B CA 1
ATOM 5359 C C . THR B 1 52 ? 21.097 46.745 11.343 1.00 23.94 51 THR B C 1
ATOM 5360 O O . THR B 1 52 ? 21.660 45.678 11.529 1.00 28.22 51 THR B O 1
ATOM 5364 N N . VAL B 1 53 ? 21.180 47.760 12.191 1.00 24.68 52 VAL B N 1
ATOM 5365 C CA . VAL B 1 53 ? 21.969 47.683 13.409 1.00 25.73 52 VAL B CA 1
ATOM 5366 C C . VAL B 1 53 ? 21.247 48.464 14.477 1.00 25.99 52 VAL B C 1
ATOM 5367 O O . VAL B 1 53 ? 20.849 49.593 14.243 1.00 25.16 52 VAL B O 1
ATOM 5371 N N . THR B 1 54 ? 21.061 47.860 15.643 1.00 23.97 53 THR B N 1
ATOM 5372 C CA . THR B 1 54 ? 20.420 48.566 16.756 1.00 26.13 53 THR B CA 1
ATOM 5373 C C . THR B 1 54 ? 21.282 48.450 17.992 1.00 22.60 53 THR B C 1
ATOM 5374 O O . THR B 1 54 ? 21.713 47.353 18.342 1.00 22.41 53 THR B O 1
ATOM 5378 N N . VAL B 1 55 ? 21.535 49.571 18.652 1.00 22.36 54 VAL B N 1
ATOM 5379 C CA . VAL B 1 55 ? 22.244 49.528 19.911 1.00 23.70 54 VAL B CA 1
ATOM 5380 C C . VAL B 1 55 ? 21.206 49.632 21.024 1.00 23.66 54 VAL B C 1
ATOM 5381 O O . VAL B 1 55 ? 20.473 50.624 21.099 1.00 22.39 54 VAL B O 1
ATOM 5385 N N . ILE B 1 56 ? 21.159 48.617 21.888 1.00 22.92 55 ILE B N 1
ATOM 5386 C CA . ILE B 1 56 ? 20.384 48.704 23.113 1.00 21.67 55 ILE B CA 1
ATOM 5387 C C . ILE B 1 56 ? 21.254 49.401 24.158 1.00 21.97 55 ILE B C 1
ATOM 5388 O O . ILE B 1 56 ? 22.212 48.807 24.699 1.00 22.01 55 ILE B O 1
ATOM 5393 N N . PRO B 1 57 ? 20.931 50.661 24.469 1.00 21.56 56 PRO B N 1
ATOM 5394 C CA . PRO B 1 57 ? 21.843 51.444 25.298 1.00 23.05 56 PRO B CA 1
ATOM 5395 C C . PRO B 1 57 ? 21.604 51.270 26.791 1.00 21.33 56 PRO B C 1
ATOM 5396 O O . PRO B 1 57 ? 20.572 50.744 27.190 1.00 21.70 56 PRO B O 1
ATOM 5400 N N . GLN B 1 58 ? 22.549 51.741 27.594 1.00 21.04 57 GLN B N 1
ATOM 5401 C CA . GLN B 1 58 ? 22.503 51.600 29.042 1.00 22.08 57 GLN B CA 1
ATOM 5402 C C . GLN B 1 58 ? 21.169 52.058 29.638 1.00 22.85 57 GLN B C 1
ATOM 5403 O O . GLN B 1 58 ? 20.590 51.385 30.472 1.00 22.37 57 GLN B O 1
ATOM 5409 N N . GLN B 1 59 ? 20.668 53.213 29.202 1.00 23.67 58 GLN B N 1
ATOM 5410 C CA . GLN B 1 59 ? 19.474 53.777 29.845 1.00 24.68 58 GLN B CA 1
ATOM 5411 C C . GLN B 1 59 ? 18.245 52.895 29.612 1.00 22.70 58 GLN B C 1
ATOM 5412 O O . GLN B 1 59 ? 17.379 52.793 30.461 1.00 23.26 58 GLN B O 1
ATOM 5418 N N . VAL B 1 60 ? 18.192 52.210 28.478 1.00 22.86 59 VAL B N 1
ATOM 5419 C CA . VAL B 1 60 ? 17.093 51.287 28.226 1.00 23.59 59 VAL B CA 1
ATOM 5420 C C . VAL B 1 60 ? 17.210 50.048 29.132 1.00 22.46 59 VAL B C 1
ATOM 5421 O O . VAL B 1 60 ? 16.240 49.609 29.724 1.00 22.59 59 VAL B O 1
ATOM 5425 N N . ILE B 1 61 ? 18.420 49.525 29.272 1.00 22.43 60 ILE B N 1
ATOM 5426 C CA . ILE B 1 61 ? 18.644 48.403 30.168 1.00 22.86 60 ILE B CA 1
ATOM 5427 C C . ILE B 1 61 ? 18.208 48.786 31.593 1.00 22.66 60 ILE B C 1
ATOM 5428 O O . ILE B 1 61 ? 17.510 48.016 32.258 1.00 25.06 60 ILE B O 1
ATOM 5433 N N . LYS B 1 62 ? 18.596 49.976 32.052 1.00 23.51 61 LYS B N 1
ATOM 5434 C CA . LYS B 1 62 ? 18.186 50.425 33.392 1.00 25.75 61 LYS B CA 1
ATOM 5435 C C . LYS B 1 62 ? 16.676 50.658 33.545 1.00 25.86 61 LYS B C 1
ATOM 5436 O O . LYS B 1 62 ? 16.069 50.226 34.517 1.00 26.19 61 LYS B O 1
ATOM 5442 N N . ASP B 1 63 ? 16.089 51.399 32.611 1.00 27.76 62 ASP B N 1
ATOM 5443 C CA . ASP B 1 63 ? 14.670 51.767 32.699 1.00 26.44 62 ASP B CA 1
ATOM 5444 C C . ASP B 1 63 ? 13.732 50.571 32.614 1.00 26.13 62 ASP B C 1
ATOM 5445 O O . ASP B 1 63 ? 12.690 50.558 33.260 1.00 25.72 62 ASP B O 1
ATOM 5450 N N . THR B 1 64 ? 14.084 49.579 31.804 1.00 25.15 63 THR B N 1
ATOM 5451 C CA . THR B 1 64 ? 13.261 48.405 31.663 1.00 24.68 63 THR B CA 1
ATOM 5452 C C . THR B 1 64 ? 13.432 47.463 32.838 1.00 24.85 63 THR B C 1
ATOM 5453 O O . THR B 1 64 ? 12.698 46.492 32.941 1.00 25.10 63 THR B O 1
ATOM 5457 N N . GLY B 1 65 ? 14.429 47.712 33.685 1.00 25.57 64 GLY B N 1
ATOM 5458 C CA . GLY B 1 65 ? 14.711 46.827 34.823 1.00 25.34 64 GLY B CA 1
ATOM 5459 C C . GLY B 1 65 ? 15.199 45.456 34.371 1.00 25.68 64 GLY B C 1
ATOM 5460 O O . GLY B 1 65 ? 15.008 44.457 35.069 1.00 28.83 64 GLY B O 1
ATOM 5461 N N . ALA B 1 66 ? 15.794 45.383 33.190 1.00 23.92 65 ALA B N 1
ATOM 5462 C CA . ALA B 1 66 ? 16.254 44.098 32.665 1.00 23.60 65 ALA B CA 1
ATOM 5463 C C . ALA B 1 66 ? 17.347 43.507 33.576 1.00 23.69 65 ALA B C 1
ATOM 5464 O O . ALA B 1 66 ? 18.293 44.192 33.928 1.00 22.68 65 ALA B O 1
ATOM 5466 N N . LEU B 1 67 ? 17.221 42.229 33.915 1.00 24.14 66 LEU B N 1
ATOM 5467 C CA . LEU B 1 67 ? 18.185 41.536 34.776 1.00 26.82 66 LEU B CA 1
ATOM 5468 C C . LEU B 1 67 ? 18.968 40.404 34.092 1.00 26.86 66 LEU B C 1
ATOM 5469 O O . LEU B 1 67 ? 19.854 39.794 34.717 1.00 28.29 66 LEU B O 1
ATOM 5474 N N . THR B 1 68 ? 18.655 40.139 32.831 1.00 26.20 67 THR B N 1
ATOM 5475 C CA . THR B 1 68 ? 19.348 39.133 32.022 1.00 27.24 67 THR B CA 1
ATOM 5476 C C . THR B 1 68 ? 19.498 39.639 30.598 1.00 27.69 67 THR B C 1
ATOM 5477 O O . THR B 1 68 ? 18.766 40.550 30.139 1.00 26.33 67 THR B O 1
ATOM 5481 N N . LEU B 1 69 ? 20.431 39.044 29.872 1.00 27.90 68 LEU B N 1
ATOM 5482 C CA A LEU B 1 69 ? 20.636 39.438 28.487 0.50 27.49 68 LEU B CA 1
ATOM 5483 C CA B LEU B 1 69 ? 20.649 39.396 28.478 0.50 28.19 68 LEU B CA 1
ATOM 5484 C C . LEU B 1 69 ? 19.351 39.246 27.684 1.00 27.60 68 LEU B C 1
ATOM 5485 O O . LEU B 1 69 ? 18.982 40.107 26.898 1.00 27.08 68 LEU B O 1
ATOM 5494 N N . ALA B 1 70 ? 18.659 38.144 27.904 1.00 29.11 69 ALA B N 1
ATOM 5495 C CA . ALA B 1 70 ? 17.387 37.894 27.223 1.00 31.05 69 ALA B CA 1
ATOM 5496 C C . ALA B 1 70 ? 16.330 38.974 27.517 1.00 30.81 69 ALA B C 1
ATOM 5497 O O . ALA B 1 70 ? 15.614 39.387 26.608 1.00 29.25 69 ALA B O 1
ATOM 5499 N N . ASP B 1 71 ? 16.259 39.452 28.763 1.00 30.95 70 ASP B N 1
ATOM 5500 C CA . ASP B 1 71 ? 15.362 40.574 29.108 1.00 31.41 70 ASP B CA 1
ATOM 5501 C C . ASP B 1 71 ? 15.689 41.795 28.232 1.00 31.47 70 ASP B C 1
ATOM 5502 O O . ASP B 1 71 ? 14.798 42.473 27.719 1.00 30.03 70 ASP B O 1
ATOM 5507 N N . ALA B 1 72 ? 16.973 42.101 28.104 1.00 27.19 71 ALA B N 1
ATOM 5508 C CA . ALA B 1 72 ? 17.386 43.253 27.327 1.00 28.31 71 ALA B CA 1
ATOM 5509 C C . ALA B 1 72 ? 17.117 43.080 25.816 1.00 28.42 71 ALA B C 1
ATOM 5510 O O . ALA B 1 72 ? 16.678 44.020 25.150 1.00 28.50 71 ALA B O 1
ATOM 5512 N N . LEU B 1 73 ? 17.349 41.877 25.290 1.00 27.10 72 LEU B N 1
ATOM 5513 C CA . LEU B 1 73 ? 17.218 41.631 23.858 1.00 27.03 72 LEU B CA 1
ATOM 5514 C C . LEU B 1 73 ? 15.762 41.753 23.359 1.00 30.52 72 LEU B C 1
ATOM 5515 O O . LEU B 1 73 ? 15.523 42.115 22.214 1.00 28.99 72 LEU B O 1
ATOM 5520 N N . ARG B 1 74 ? 14.784 41.531 24.222 1.00 32.41 73 ARG B N 1
ATOM 5521 C CA . ARG B 1 74 ? 13.399 41.589 23.748 1.00 33.00 73 ARG B CA 1
ATOM 5522 C C . ARG B 1 74 ? 12.938 43.006 23.343 1.00 29.90 73 ARG B C 1
ATOM 5523 O O . ARG B 1 74 ? 11.898 43.163 22.723 1.00 30.74 73 ARG B O 1
ATOM 5531 N N . THR B 1 75 ? 13.730 44.026 23.661 1.00 29.83 74 THR B N 1
ATOM 5532 C CA . THR B 1 75 ? 13.408 45.413 23.278 1.00 28.07 74 THR B CA 1
ATOM 5533 C C . THR B 1 75 ? 13.671 45.698 21.802 1.00 29.08 74 THR B C 1
ATOM 5534 O O . THR B 1 75 ? 13.311 46.761 21.292 1.00 30.78 74 THR B O 1
ATOM 5538 N N . THR B 1 76 ? 14.287 44.756 21.101 1.00 28.58 75 THR B N 1
ATOM 5539 C CA . THR B 1 76 ? 14.482 44.908 19.658 1.00 29.31 75 THR B CA 1
ATOM 5540 C C . THR B 1 76 ? 13.895 43.682 18.984 1.00 29.28 75 THR B C 1
ATOM 5541 O O . THR B 1 76 ? 14.049 42.569 19.468 1.00 27.69 75 THR B O 1
ATOM 5545 N N . PRO B 1 77 ? 13.186 43.879 17.871 1.00 29.20 76 PRO B N 1
ATOM 5546 C CA . PRO B 1 77 ? 12.469 42.755 17.268 1.00 27.68 76 PRO B CA 1
ATOM 5547 C C . PRO B 1 77 ? 13.349 41.735 16.528 1.00 27.76 76 PRO B C 1
ATOM 5548 O O . PRO B 1 77 ? 14.484 42.037 16.148 1.00 28.49 76 PRO B O 1
ATOM 5552 N N . GLY B 1 78 ? 12.823 40.526 16.341 1.00 28.41 77 GLY B N 1
ATOM 5553 C CA . GLY B 1 78 ? 13.459 39.542 15.481 1.00 27.94 77 GLY B CA 1
ATOM 5554 C C . GLY B 1 78 ? 14.438 38.586 16.167 1.00 27.69 77 GLY B C 1
ATOM 5555 O O . GLY B 1 78 ? 15.124 37.822 15.489 1.00 26.96 77 GLY B O 1
ATOM 5556 N N . ILE B 1 79 ? 14.489 38.598 17.498 1.00 24.79 78 ILE B N 1
ATOM 5557 C CA . ILE B 1 79 ? 15.356 37.680 18.223 1.00 25.01 78 ILE B CA 1
ATOM 5558 C C . ILE B 1 79 ? 14.563 36.611 18.938 1.00 26.47 78 ILE B C 1
ATOM 5559 O O . ILE B 1 79 ? 13.681 36.908 19.751 1.00 27.22 78 ILE B O 1
ATOM 5564 N N . THR B 1 80 ? 14.888 35.362 18.648 1.00 26.02 79 THR B N 1
ATOM 5565 C CA . THR B 1 80 ? 14.264 34.233 19.310 1.00 28.00 79 THR B CA 1
ATOM 5566 C C . THR B 1 80 ? 15.371 33.349 19.884 1.00 30.15 79 THR B C 1
ATOM 5567 O O . THR B 1 80 ? 16.550 33.571 19.603 1.00 27.40 79 THR B O 1
ATOM 5571 N N . PHE B 1 81 ? 14.998 32.360 20.687 1.00 31.51 80 PHE B N 1
ATOM 5572 C CA . PHE B 1 81 ? 15.976 31.432 21.253 1.00 35.14 80 PHE B CA 1
ATOM 5573 C C . PHE B 1 81 ? 15.622 29.994 20.989 1.00 39.22 80 PHE B C 1
ATOM 5574 O O . PHE B 1 81 ? 14.451 29.632 21.009 1.00 39.84 80 PHE B O 1
ATOM 5582 N N . GLY B 1 82 ? 16.650 29.187 20.712 1.00 42.08 81 GLY B N 1
ATOM 5583 C CA . GLY B 1 82 ? 16.513 27.734 20.557 1.00 48.37 81 GLY B CA 1
ATOM 5584 C C . GLY B 1 82 ? 17.750 26.971 21.029 1.00 53.39 81 GLY B C 1
ATOM 5585 O O . GLY B 1 82 ? 18.743 27.576 21.447 1.00 50.62 81 GLY B O 1
ATOM 5586 N N . ALA B 1 83 ? 17.667 25.641 21.002 1.00 59.68 82 ALA B N 1
ATOM 5587 C CA . ALA B 1 83 ? 18.811 24.758 21.304 1.00 68.94 82 ALA B CA 1
ATOM 5588 C C . ALA B 1 83 ? 19.389 24.936 22.723 1.00 75.79 82 ALA B C 1
ATOM 5589 O O . ALA B 1 83 ? 20.600 24.821 22.920 1.00 84.00 82 ALA B O 1
ATOM 5591 N N . GLY B 1 84 ? 18.524 25.183 23.706 1.00 74.65 83 GLY B N 1
ATOM 5592 C CA . GLY B 1 84 ? 18.971 25.499 25.066 1.00 68.09 83 GLY B CA 1
ATOM 5593 C C . GLY B 1 84 ? 19.558 24.309 25.803 1.00 66.91 83 GLY B C 1
ATOM 5594 O O . GLY B 1 84 ? 18.848 23.356 26.121 1.00 64.56 83 GLY B O 1
ATOM 5595 N N . ASP B 1 92 ? 21.000 28.204 25.659 1.00 59.05 91 ASP B N 1
ATOM 5596 C CA . ASP B 1 92 ? 20.085 29.005 24.844 1.00 56.05 91 ASP B CA 1
ATOM 5597 C C . ASP B 1 92 ? 20.829 29.762 23.767 1.00 49.96 91 ASP B C 1
ATOM 5598 O O . ASP B 1 92 ? 21.557 30.706 24.047 1.00 49.60 91 ASP B O 1
ATOM 5603 N N . ARG B 1 93 ? 20.631 29.357 22.526 1.00 46.14 92 ARG B N 1
ATOM 5604 C CA . ARG B 1 93 ? 21.265 30.046 21.433 1.00 48.57 92 ARG B CA 1
ATOM 5605 C C . ARG B 1 93 ? 20.314 31.082 20.806 1.00 41.44 92 ARG B C 1
ATOM 5606 O O . ARG B 1 93 ? 19.177 30.763 20.467 1.00 38.42 92 ARG B O 1
ATOM 5614 N N . PRO B 1 94 ? 20.783 32.324 20.665 1.00 38.72 93 PRO B N 1
ATOM 5615 C CA . PRO B 1 94 ? 20.021 33.381 20.001 1.00 34.52 93 PRO B CA 1
ATOM 5616 C C . PRO B 1 94 ? 19.861 33.083 18.520 1.00 32.97 93 PRO B C 1
ATOM 5617 O O . PRO B 1 94 ? 20.774 32.540 17.896 1.00 35.00 93 PRO B O 1
ATOM 5621 N N . PHE B 1 95 ? 18.671 33.353 17.987 1.00 29.83 94 PHE B N 1
ATOM 5622 C CA . PHE B 1 95 ? 18.402 33.233 16.555 1.00 28.14 94 PHE B CA 1
ATOM 5623 C C . PHE B 1 95 ? 18.044 34.651 16.131 1.00 26.97 94 PHE B C 1
ATOM 5624 O O . PHE B 1 95 ? 17.316 35.359 16.850 1.00 26.03 94 PHE B O 1
ATOM 5632 N N . ILE B 1 96 ? 18.629 35.109 15.026 1.00 25.63 95 ILE B N 1
ATOM 5633 C CA . ILE B 1 96 ? 18.385 36.465 14.549 1.00 25.14 95 ILE B CA 1
ATOM 5634 C C . ILE B 1 96 ? 17.742 36.386 13.169 1.00 25.59 95 ILE B C 1
ATOM 5635 O O . ILE B 1 96 ? 18.263 35.717 12.268 1.00 23.86 95 ILE B O 1
ATOM 5640 N N . ARG B 1 97 ? 16.571 37.003 13.035 1.00 26.89 96 ARG B N 1
ATOM 5641 C CA . ARG B 1 97 ? 15.790 36.868 11.803 1.00 29.52 96 ARG B CA 1
ATOM 5642 C C . ARG B 1 97 ? 15.713 35.434 11.337 1.00 31.93 96 ARG B C 1
ATOM 5643 O O . ARG B 1 97 ? 15.837 35.161 10.147 1.00 37.19 96 ARG B O 1
ATOM 5651 N N . GLY B 1 98 ? 15.504 34.509 12.269 1.00 32.01 97 GLY B N 1
ATOM 5652 C CA . GLY B 1 98 ? 15.293 33.123 11.923 1.00 34.50 97 GLY B CA 1
ATOM 5653 C C . GLY B 1 98 ? 16.545 32.260 11.821 1.00 35.54 97 GLY B C 1
ATOM 5654 O O . GLY B 1 98 ? 16.438 31.064 11.637 1.00 35.97 97 GLY B O 1
ATOM 5655 N N . PHE B 1 99 ? 17.735 32.848 11.928 1.00 33.60 98 PHE B N 1
ATOM 5656 C CA . PHE B 1 99 ? 18.953 32.056 11.761 1.00 36.21 98 PHE B CA 1
ATOM 5657 C C . PHE B 1 99 ? 19.802 32.008 13.027 1.00 33.44 98 PHE B C 1
ATOM 5658 O O . PHE B 1 99 ? 19.959 33.014 13.710 1.00 31.08 98 PHE B O 1
ATOM 5666 N N . ASN B 1 100 ? 20.353 30.834 13.317 1.00 34.84 99 ASN B N 1
ATOM 5667 C CA . ASN B 1 100 ? 21.134 30.624 14.535 1.00 38.14 99 ASN B CA 1
ATOM 5668 C C . ASN B 1 100 ? 22.323 31.577 14.593 1.00 37.44 99 ASN B C 1
ATOM 5669 O O . ASN B 1 100 ? 23.089 31.686 13.644 1.00 39.11 99 ASN B O 1
ATOM 5674 N N . ALA B 1 101 ? 22.455 32.280 15.706 1.00 37.09 100 ALA B N 1
ATOM 5675 C CA . ALA B 1 101 ? 23.509 33.272 15.847 1.00 36.88 100 ALA B CA 1
ATOM 5676 C C . ALA B 1 101 ? 24.469 32.941 16.996 1.00 38.43 100 ALA B C 1
ATOM 5677 O O . ALA B 1 101 ? 25.214 33.806 17.437 1.00 38.62 100 ALA B O 1
ATOM 5679 N N . GLU B 1 102 ? 24.466 31.693 17.461 1.00 46.38 101 GLU B N 1
ATOM 5680 C CA . GLU B 1 102 ? 25.274 31.312 18.631 1.00 50.40 101 GLU B CA 1
ATOM 5681 C C . GLU B 1 102 ? 26.762 31.554 18.372 1.00 51.78 101 GLU B C 1
ATOM 5682 O O . GLU B 1 102 ? 27.480 32.064 19.234 1.00 55.74 101 GLU B O 1
ATOM 5688 N N . SER B 1 103 ? 27.227 31.203 17.181 1.00 39.24 102 SER B N 1
ATOM 5689 C CA . SER B 1 103 ? 28.626 31.414 16.856 1.00 43.72 102 SER B CA 1
ATOM 5690 C C . SER B 1 103 ? 28.855 32.846 16.341 1.00 41.61 102 SER B C 1
ATOM 5691 O O . SER B 1 103 ? 29.880 33.141 15.734 1.00 40.39 102 SER B O 1
ATOM 5694 N N . ASP B 1 104 ? 27.877 33.724 16.565 1.00 33.35 103 ASP B N 1
ATOM 5695 C CA . ASP B 1 104 ? 27.995 35.114 16.126 1.00 36.93 103 ASP B CA 1
ATOM 5696 C C . ASP B 1 104 ? 27.686 36.014 17.319 1.00 32.52 103 ASP B C 1
ATOM 5697 O O . ASP B 1 104 ? 27.132 37.114 17.165 1.00 30.18 103 ASP B O 1
ATOM 5702 N N . THR B 1 105 ? 28.029 35.524 18.513 1.00 28.18 104 THR B N 1
ATOM 5703 C CA . THR B 1 105 ? 27.959 36.321 19.720 1.00 29.26 104 THR B CA 1
ATOM 5704 C C . THR B 1 105 ? 29.389 36.739 20.095 1.00 28.69 104 THR B C 1
ATOM 5705 O O . THR B 1 105 ? 30.323 35.908 20.125 1.00 26.02 104 THR B O 1
ATOM 5709 N N . PHE B 1 106 ? 29.567 38.028 20.311 1.00 22.40 105 PHE B N 1
ATOM 5710 C CA . PHE B 1 106 ? 30.888 38.596 20.544 1.00 22.66 105 PHE B CA 1
ATOM 5711 C C . PHE B 1 106 ? 30.839 39.376 21.822 1.00 19.67 105 PHE B C 1
ATOM 5712 O O . PHE B 1 106 ? 29.800 39.859 22.223 1.00 18.76 105 PHE B O 1
ATOM 5720 N N . LEU B 1 107 ? 31.975 39.434 22.497 1.00 20.52 106 LEU B N 1
ATOM 5721 C CA . LEU B 1 107 ? 32.123 40.198 23.725 1.00 22.26 106 LEU B CA 1
ATOM 5722 C C . LEU B 1 107 ? 33.189 41.227 23.441 1.00 22.16 106 LEU B C 1
ATOM 5723 O O . LEU B 1 107 ? 34.362 40.874 23.230 1.00 20.38 106 LEU B O 1
ATOM 5728 N N . ASP B 1 108 ? 32.796 42.492 23.449 1.00 21.42 107 ASP B N 1
ATOM 5729 C CA . ASP B 1 108 ? 33.688 43.569 23.050 1.00 22.69 107 ASP B CA 1
ATOM 5730 C C . ASP B 1 108 ? 34.371 43.260 21.730 1.00 24.07 107 ASP B C 1
ATOM 5731 O O . ASP B 1 108 ? 35.556 43.511 21.556 1.00 23.13 107 ASP B O 1
ATOM 5736 N N . GLY B 1 109 ? 33.615 42.706 20.786 1.00 22.70 108 GLY B N 1
ATOM 5737 C CA . GLY B 1 109 ? 34.119 42.549 19.433 1.00 23.91 108 GLY B CA 1
ATOM 5738 C C . GLY B 1 109 ? 34.936 41.283 19.211 1.00 25.21 108 GLY B C 1
ATOM 5739 O O . GLY B 1 109 ? 35.372 41.025 18.092 1.00 27.67 108 GLY B O 1
ATOM 5740 N N . MET B 1 110 ? 35.115 40.480 20.259 1.00 22.75 109 MET B N 1
ATOM 5741 C CA . MET B 1 110 ? 35.972 39.304 20.157 1.00 23.69 109 MET B CA 1
ATOM 5742 C C . MET B 1 110 ? 35.147 38.037 20.216 1.00 21.70 109 MET B C 1
ATOM 5743 O O . MET B 1 110 ? 34.184 37.961 20.968 1.00 19.65 109 MET B O 1
ATOM 5748 N N . ARG B 1 111 ? 35.574 37.021 19.469 1.00 22.67 110 ARG B N 1
ATOM 5749 C CA . ARG B 1 111 ? 34.949 35.709 19.504 1.00 23.87 110 ARG B CA 1
ATOM 5750 C C . ARG B 1 111 ? 34.766 35.201 20.928 1.00 22.72 110 ARG B C 1
ATOM 5751 O O . ARG B 1 111 ? 35.660 35.319 21.769 1.00 20.95 110 ARG B O 1
ATOM 5759 N N . ASP B 1 112 ? 33.598 34.634 21.204 1.00 22.57 111 ASP B N 1
ATOM 5760 C CA . ASP B 1 112 ? 33.257 34.223 22.562 1.00 23.71 111 ASP B CA 1
ATOM 5761 C C . ASP B 1 112 ? 33.844 32.845 22.910 1.00 24.51 111 ASP B C 1
ATOM 5762 O O . ASP B 1 112 ? 33.110 31.858 23.062 1.00 26.12 111 ASP B O 1
ATOM 5767 N N . VAL B 1 113 ? 35.165 32.762 23.003 1.00 24.46 112 VAL B N 1
ATOM 5768 C CA . VAL B 1 113 ? 35.809 31.491 23.326 1.00 25.35 112 VAL B CA 1
ATOM 5769 C C . VAL B 1 113 ? 35.374 31.030 24.703 1.00 24.31 112 VAL B C 1
ATOM 5770 O O . VAL B 1 113 ? 35.240 31.838 25.624 1.00 20.32 112 VAL B O 1
ATOM 5774 N N . ALA B 1 114 ? 35.076 29.731 24.795 1.00 26.29 113 ALA B N 1
ATOM 5775 C CA . ALA B 1 114 ? 34.685 29.085 26.053 1.00 28.09 113 ALA B CA 1
ATOM 5776 C C . ALA B 1 114 ? 33.308 29.496 26.553 1.00 29.36 113 ALA B C 1
ATOM 5777 O O . ALA B 1 114 ? 32.916 29.129 27.664 1.00 31.66 113 ALA B O 1
ATOM 5779 N N . SER B 1 115 ? 32.562 30.224 25.717 1.00 29.72 114 SER B N 1
ATOM 5780 C CA . SER B 1 115 ? 31.118 30.449 25.911 1.00 27.98 114 SER B CA 1
ATOM 5781 C C . SER B 1 115 ? 30.800 31.052 27.279 1.00 30.65 114 SER B C 1
ATOM 5782 O O . SER B 1 115 ? 30.246 30.382 28.139 1.00 27.01 114 SER B O 1
ATOM 5785 N N . GLN B 1 116 ? 31.157 32.316 27.471 1.00 24.85 115 GLN B N 1
ATOM 5786 C CA . GLN B 1 116 ? 30.957 32.977 28.745 1.00 27.21 115 GLN B CA 1
ATOM 5787 C C . GLN B 1 116 ? 29.483 33.226 29.004 1.00 29.28 115 GLN B C 1
ATOM 5788 O O . GLN B 1 116 ? 28.751 33.564 28.100 1.00 27.56 115 GLN B O 1
ATOM 5794 N N . THR B 1 117 ? 29.065 33.084 30.257 1.00 29.30 116 THR B N 1
ATOM 5795 C CA . THR B 1 117 ? 27.772 33.598 30.711 1.00 29.28 116 THR B CA 1
ATOM 5796 C C . THR B 1 117 ? 28.006 34.966 31.256 1.00 27.98 116 THR B C 1
ATOM 5797 O O . THR B 1 117 ? 28.900 35.156 32.097 1.00 29.94 116 THR B O 1
ATOM 5801 N N . ARG B 1 118 ? 27.249 35.939 30.773 1.00 23.12 117 ARG B N 1
ATOM 5802 C CA . ARG B 1 118 ? 27.316 37.264 31.306 1.00 23.69 117 ARG B CA 1
ATOM 5803 C C . ARG B 1 118 ? 25.923 37.576 31.812 1.00 26.12 117 ARG B C 1
ATOM 5804 O O . ARG B 1 118 ? 25.024 36.755 31.669 1.00 27.98 117 ARG B O 1
ATOM 5812 N N . GLU B 1 119 ? 25.751 38.741 32.429 1.00 21.32 118 GLU B N 1
ATOM 5813 C CA . GLU B 1 119 ? 24.445 39.145 32.971 1.00 21.01 118 GLU B CA 1
ATOM 5814 C C . GLU B 1 119 ? 24.161 40.546 32.426 1.00 21.31 118 GLU B C 1
ATOM 5815 O O . GLU B 1 119 ? 24.287 40.758 31.217 1.00 24.25 118 GLU B O 1
ATOM 5821 N N . VAL B 1 120 ? 23.791 41.506 33.279 1.00 21.76 119 VAL B N 1
ATOM 5822 C CA . VAL B 1 120 ? 23.675 42.896 32.853 1.00 20.62 119 VAL B CA 1
ATOM 5823 C C . VAL B 1 120 ? 24.531 43.846 33.697 1.00 20.12 119 VAL B C 1
ATOM 5824 O O . VAL B 1 120 ? 24.808 44.986 33.278 1.00 22.03 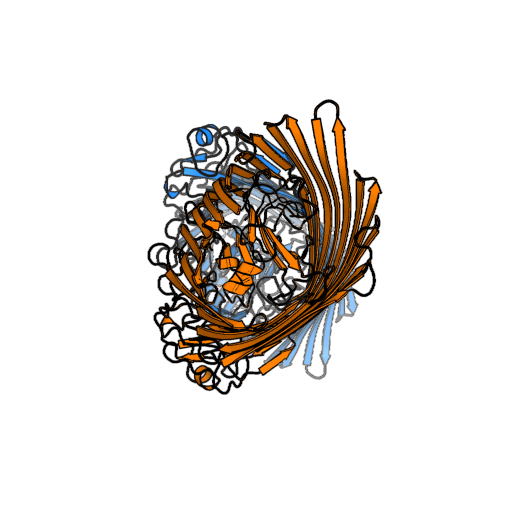119 VAL B O 1
ATOM 5828 N N . PHE B 1 121 ? 24.947 43.415 34.879 1.00 20.04 120 PHE B N 1
ATOM 5829 C CA . PHE B 1 121 ? 25.541 44.362 35.824 1.00 19.51 120 PHE B CA 1
ATOM 5830 C C . PHE B 1 121 ? 26.826 45.000 35.273 1.00 19.15 120 PHE B C 1
ATOM 5831 O O . PHE B 1 121 ? 27.216 46.094 35.710 1.00 19.55 120 PHE B O 1
ATOM 5839 N N . ASN B 1 122 ? 27.509 44.287 34.373 1.00 20.20 121 ASN B N 1
ATOM 5840 C CA . ASN B 1 122 ? 28.762 44.776 33.808 1.00 19.55 121 ASN B CA 1
ATOM 5841 C C . ASN B 1 122 ? 28.639 45.095 32.319 1.00 21.16 121 ASN B C 1
ATOM 5842 O O . ASN B 1 122 ? 29.650 45.289 31.620 1.00 22.22 121 ASN B O 1
ATOM 5847 N N . VAL B 1 123 ? 27.401 45.177 31.841 1.00 18.65 122 VAL B N 1
ATOM 5848 C CA . VAL B 1 123 ? 27.129 45.475 30.434 1.00 21.32 122 VAL B CA 1
ATOM 5849 C C . VAL B 1 123 ? 26.873 46.968 30.254 1.00 20.15 122 VAL B C 1
ATOM 5850 O O . VAL B 1 123 ? 26.056 47.571 30.963 1.00 23.86 122 VAL B O 1
ATOM 5854 N N . GLU B 1 124 ? 27.576 47.582 29.318 1.00 18.08 123 GLU B N 1
ATOM 5855 C CA . GLU B 1 124 ? 27.283 48.959 28.952 1.00 19.42 123 GLU B CA 1
ATOM 5856 C C . GLU B 1 124 ? 26.129 49.032 27.946 1.00 19.60 123 GLU B C 1
ATOM 5857 O O . GLU B 1 124 ? 25.202 49.828 28.107 1.00 19.45 123 GLU B O 1
ATOM 5863 N N . GLN B 1 125 ? 26.226 48.250 26.881 1.00 19.97 124 GLN B N 1
ATOM 5864 C CA . GLN B 1 125 ? 25.217 48.271 25.811 1.00 20.24 124 GLN B CA 1
ATOM 5865 C C . GLN B 1 125 ? 25.336 46.977 24.994 1.00 20.00 124 GLN B C 1
ATOM 5866 O O . GLN B 1 125 ? 26.330 46.255 25.080 1.00 19.60 124 GLN B O 1
ATOM 5872 N N . ILE B 1 126 ? 24.300 46.681 24.233 1.00 20.93 125 ILE B N 1
ATOM 5873 C CA . ILE B 1 126 ? 24.259 45.455 23.444 1.00 21.23 125 ILE B CA 1
ATOM 5874 C C . ILE B 1 126 ? 24.005 45.877 22.022 1.00 21.26 125 ILE B C 1
ATOM 5875 O O . ILE B 1 126 ? 23.002 46.537 21.731 1.00 23.50 125 ILE B O 1
ATOM 5880 N N . GLU B 1 127 ? 24.895 45.495 21.115 1.00 21.24 126 GLU B N 1
ATOM 5881 C CA . GLU B 1 127 ? 24.744 45.856 19.720 1.00 21.88 126 GLU B CA 1
ATOM 5882 C C . GLU B 1 127 ? 24.198 44.656 18.921 1.00 22.66 126 GLU B C 1
ATOM 5883 O O . GLU B 1 127 ? 24.798 43.579 18.885 1.00 20.63 126 GLU B O 1
ATOM 5889 N N . VAL B 1 128 ? 23.042 44.865 18.313 1.00 21.96 127 VAL B N 1
ATOM 5890 C CA . VAL B 1 128 ? 22.415 43.863 17.500 1.00 22.37 127 VAL B CA 1
ATOM 5891 C C . VAL B 1 128 ? 22.498 44.240 16.019 1.00 23.23 127 VAL B C 1
ATOM 5892 O O . VAL B 1 128 ? 21.831 45.177 15.562 1.00 24.07 127 VAL B O 1
ATOM 5896 N N . SER B 1 129 ? 23.265 43.480 15.250 1.00 23.06 128 SER B N 1
ATOM 5897 C CA . SER B 1 129 ? 23.359 43.681 13.809 1.00 25.68 128 SER B CA 1
ATOM 5898 C C . SER B 1 129 ? 22.590 42.584 13.062 1.00 26.70 128 SER B C 1
ATOM 5899 O O . SER B 1 129 ? 22.648 41.409 13.435 1.00 25.76 128 SER B O 1
ATOM 5902 N N . LYS B 1 130 ? 21.815 42.977 12.070 1.00 28.75 129 LYS B N 1
ATOM 5903 C CA . LYS B 1 130 ? 21.063 42.021 11.279 1.00 32.03 129 LYS B CA 1
ATOM 5904 C C . LYS B 1 130 ? 21.336 42.124 9.797 1.00 37.71 129 LYS B C 1
ATOM 5905 O O . LYS B 1 130 ? 21.113 41.164 9.055 1.00 42.93 129 LYS B O 1
ATOM 5911 N N . GLY B 1 131 ? 21.749 43.300 9.326 1.00 39.49 130 GLY B N 1
ATOM 5912 C CA . GLY B 1 131 ? 21.908 43.509 7.876 1.00 42.21 130 GLY B CA 1
ATOM 5913 C C . GLY B 1 131 ? 22.996 42.625 7.280 1.00 42.49 130 GLY B C 1
ATOM 5914 O O . GLY B 1 131 ? 23.691 41.900 8.028 1.00 46.11 130 GLY B O 1
ATOM 5915 N N . PRO B 1 132 ? 23.183 42.702 5.956 1.00 41.90 131 PRO B N 1
ATOM 5916 C CA . PRO B 1 132 ? 24.219 41.936 5.281 1.00 43.21 131 PRO B CA 1
ATOM 5917 C C . PRO B 1 132 ? 25.604 42.256 5.817 1.00 42.70 131 PRO B C 1
ATOM 5918 O O . PRO B 1 132 ? 25.888 43.390 6.177 1.00 40.59 131 PRO B O 1
ATOM 5922 N N . GLY B 1 133 ? 26.436 41.237 5.894 1.00 44.90 132 GLY B N 1
ATOM 5923 C CA . GLY B 1 133 ? 27.811 41.405 6.277 1.00 48.40 132 GLY B CA 1
ATOM 5924 C C . GLY B 1 133 ? 27.945 41.404 7.768 1.00 47.57 132 GLY B C 1
ATOM 5925 O O . GLY B 1 133 ? 27.014 41.757 8.492 1.00 53.55 132 GLY B O 1
ATOM 5926 N N . SER B 1 134 ? 29.099 40.978 8.246 1.00 49.67 133 SER B N 1
ATOM 5927 C CA . SER B 1 134 ? 29.417 41.133 9.659 1.00 49.42 133 SER B CA 1
ATOM 5928 C C . SER B 1 134 ? 30.731 41.894 9.765 1.00 44.36 133 SER B C 1
ATOM 5929 O O . SER B 1 134 ? 31.623 41.729 8.925 1.00 46.07 133 SER B O 1
ATOM 5932 N N . ALA B 1 135 ? 30.820 42.754 10.769 1.00 40.12 134 ALA B N 1
ATOM 5933 C CA . ALA B 1 135 ? 32.058 43.445 11.088 1.00 43.03 134 ALA B CA 1
ATOM 5934 C C . ALA B 1 135 ? 32.949 42.519 11.916 1.00 45.17 134 ALA B C 1
ATOM 5935 O O . ALA B 1 135 ? 34.095 42.868 12.242 1.00 48.28 134 ALA B O 1
ATOM 5937 N N . TYR B 1 136 ? 32.403 41.365 12.302 1.00 43.77 135 TYR B N 1
ATOM 5938 C CA . TYR B 1 136 ? 33.098 40.472 13.226 1.00 42.69 135 TYR B CA 1
ATOM 5939 C C . TYR B 1 136 ? 33.427 39.189 12.504 1.00 43.81 135 TYR B C 1
ATOM 5940 O O . TYR B 1 136 ? 33.053 38.997 11.337 1.00 45.29 135 TYR B O 1
ATOM 5949 N N . THR B 1 137 ? 34.123 38.301 13.191 1.00 40.64 136 THR B N 1
ATOM 5950 C CA . THR B 1 137 ? 34.593 37.092 12.554 1.00 48.02 136 THR B CA 1
ATOM 5951 C C . THR B 1 137 ? 33.397 36.117 12.529 1.00 48.41 136 THR B C 1
ATOM 5952 O O . THR B 1 137 ? 32.771 35.840 13.543 1.00 51.26 136 THR B O 1
ATOM 5956 N N . GLY B 1 138 ? 33.030 35.687 11.342 1.00 61.53 137 GLY B N 1
ATOM 5957 C CA . GLY B 1 138 ? 31.838 34.886 11.166 1.00 65.78 137 GLY B CA 1
ATOM 5958 C C . GLY B 1 138 ? 32.186 33.813 10.175 1.00 64.65 137 GLY B C 1
ATOM 5959 O O . GLY B 1 138 ? 32.310 34.074 8.981 1.00 68.50 137 GLY B O 1
ATOM 5960 N N . ALA B 1 139 ? 32.391 32.607 10.679 1.00 63.70 138 ALA B N 1
ATOM 5961 C CA . ALA B 1 139 ? 32.800 31.512 9.835 1.00 65.82 138 ALA B CA 1
ATOM 5962 C C . ALA B 1 139 ? 31.624 31.126 8.947 1.00 65.11 138 ALA B C 1
ATOM 5963 O O . ALA B 1 139 ? 30.755 30.362 9.344 1.00 66.68 138 ALA B O 1
ATOM 5965 N N . GLY B 1 140 ? 31.580 31.712 7.757 1.00 64.42 139 GLY B N 1
ATOM 5966 C CA . GLY B 1 140 ? 30.501 31.462 6.813 1.00 71.51 139 GLY B CA 1
ATOM 5967 C C . GLY B 1 140 ? 29.214 32.228 7.099 1.00 76.12 139 GLY B C 1
ATOM 5968 O O . GLY B 1 140 ? 28.167 31.927 6.525 1.00 70.96 139 GLY B O 1
ATOM 5969 N N . SER B 1 141 ? 29.283 33.222 7.981 1.00 75.96 140 SER B N 1
ATOM 5970 C CA . SER B 1 141 ? 28.120 34.060 8.276 1.00 73.62 140 SER B CA 1
ATOM 5971 C C . SER B 1 141 ? 28.034 35.266 7.327 1.00 69.86 140 SER B C 1
ATOM 5972 O O . SER B 1 141 ? 29.027 35.953 7.085 1.00 77.05 140 SER B O 1
ATOM 5975 N N . THR B 1 142 ? 26.841 35.509 6.790 1.00 60.09 141 THR B N 1
ATOM 5976 C CA . THR B 1 142 ? 26.586 36.699 5.977 1.00 60.18 141 THR B CA 1
ATOM 5977 C C . THR B 1 142 ? 25.806 37.781 6.738 1.00 56.09 141 THR B C 1
ATOM 5978 O O . THR B 1 142 ? 25.306 38.726 6.121 1.00 51.31 141 THR B O 1
ATOM 5982 N N . GLY B 1 143 ? 25.677 37.627 8.056 1.00 46.08 142 GLY B N 1
ATOM 5983 C CA . GLY B 1 143 ? 25.033 38.646 8.880 1.00 46.26 142 GLY B CA 1
ATOM 5984 C C . GLY B 1 143 ? 24.314 38.091 10.093 1.00 41.50 142 GLY B C 1
ATOM 5985 O O . GLY B 1 143 ? 24.061 36.890 10.194 1.00 45.55 142 GLY B O 1
ATOM 5986 N N . GLY B 1 144 ? 23.990 38.964 11.027 1.00 35.89 143 GLY B N 1
ATOM 5987 C CA . GLY B 1 144 ? 23.283 38.554 12.230 1.00 33.61 143 GLY B CA 1
ATOM 5988 C C . GLY B 1 144 ? 24.279 38.358 13.365 1.00 31.45 143 GLY B C 1
ATOM 5989 O O . GLY B 1 144 ? 24.931 37.325 13.443 1.00 31.99 143 GLY B O 1
ATOM 5990 N N . SER B 1 145 ? 24.444 39.359 14.220 1.00 28.94 144 SER B N 1
ATOM 5991 C CA . SER B 1 145 ? 25.404 39.237 15.307 1.00 29.46 144 SER B CA 1
ATOM 5992 C C . SER B 1 145 ? 24.963 40.000 16.537 1.00 25.97 144 SER B C 1
ATOM 5993 O O . SER B 1 145 ? 24.179 40.950 16.444 1.00 22.81 144 SER B O 1
ATOM 5996 N N . LEU B 1 146 ? 25.452 39.555 17.698 1.00 23.94 145 LEU B N 1
ATOM 5997 C CA . LEU B 1 146 ? 25.290 40.284 18.946 1.00 23.27 145 LEU B CA 1
ATOM 5998 C C . LEU B 1 146 ? 26.671 40.631 19.465 1.00 23.01 145 LEU B C 1
ATOM 5999 O O . LEU B 1 146 ? 27.550 39.759 19.508 1.00 21.01 145 LEU B O 1
ATOM 6004 N N . ASN B 1 147 ? 26.872 41.877 19.856 1.00 19.96 146 ASN B N 1
ATOM 6005 C CA . ASN B 1 147 ? 28.124 42.268 20.448 1.00 20.01 146 ASN B CA 1
ATOM 6006 C C . ASN B 1 147 ? 27.822 42.917 21.789 1.00 19.15 146 ASN B C 1
ATOM 6007 O O . ASN B 1 147 ? 27.211 43.983 21.850 1.00 20.11 146 ASN B O 1
ATOM 6012 N N . LEU B 1 148 ? 28.246 42.257 22.866 1.00 19.66 147 LEU B N 1
ATOM 6013 C CA . LEU B 1 148 ? 28.016 42.752 24.208 1.00 20.55 147 LEU B CA 1
ATOM 6014 C C . LEU B 1 148 ? 29.183 43.642 24.581 1.00 18.80 147 LEU B C 1
ATOM 6015 O O . LEU B 1 148 ? 30.334 43.188 24.584 1.00 16.55 147 LEU B O 1
ATOM 6020 N N . ILE B 1 149 ? 28.895 44.898 24.871 1.00 18.87 148 ILE B N 1
ATOM 6021 C CA . ILE B 1 149 ? 29.932 45.863 25.215 1.00 19.80 148 ILE B CA 1
ATOM 6022 C C . ILE B 1 149 ? 30.000 45.964 26.732 1.00 20.65 148 ILE B C 1
ATOM 6023 O O . ILE B 1 149 ? 29.007 46.343 27.363 1.00 20.82 148 ILE B O 1
ATOM 6028 N N . SER B 1 150 ? 31.159 45.613 27.304 1.00 18.97 149 SER B N 1
ATOM 6029 C CA . SER B 1 150 ? 31.409 45.687 28.744 1.00 22.47 149 SER B CA 1
ATOM 6030 C C . SER B 1 150 ? 31.646 47.104 29.246 1.00 19.01 149 SER B C 1
ATOM 6031 O O . SER B 1 150 ? 32.133 47.977 28.521 1.00 18.88 149 SER B O 1
ATOM 6034 N N . LYS B 1 151 ? 31.315 47.343 30.507 1.00 18.97 150 LYS B N 1
ATOM 6035 C CA . LYS B 1 151 ? 31.583 48.655 31.098 1.00 18.68 150 LYS B CA 1
ATOM 6036 C C . LYS B 1 151 ? 33.081 48.871 31.163 1.00 18.53 150 LYS B C 1
ATOM 6037 O O . LYS B 1 151 ? 33.835 47.925 31.412 1.00 21.87 150 LYS B O 1
ATOM 6043 N N . THR B 1 152 ? 33.516 50.103 30.924 1.00 19.91 151 THR B N 1
ATOM 6044 C CA . THR B 1 152 ? 34.930 50.458 31.075 1.00 22.51 151 THR B CA 1
ATOM 6045 C C . THR B 1 152 ? 35.020 51.705 31.945 1.00 22.70 151 THR B C 1
ATOM 6046 O O . THR B 1 152 ? 34.021 52.427 32.141 1.00 22.35 151 THR B O 1
ATOM 6050 N N . ALA B 1 153 ? 36.224 52.003 32.408 1.00 22.85 152 ALA B N 1
ATOM 6051 C CA . ALA B 1 153 ? 36.414 53.134 33.316 1.00 24.38 152 ALA B CA 1
ATOM 6052 C C . ALA B 1 153 ? 36.271 54.435 32.556 1.00 27.71 152 ALA B C 1
ATOM 6053 O O . ALA B 1 153 ? 36.754 54.554 31.432 1.00 27.27 152 ALA B O 1
ATOM 6055 N N . LYS B 1 154 ? 35.602 55.407 33.180 1.00 28.39 153 LYS B N 1
ATOM 6056 C CA . LYS B 1 154 ? 35.377 56.721 32.592 1.00 31.20 153 LYS B CA 1
ATOM 6057 C C . LYS B 1 154 ? 36.290 57.748 33.241 1.00 31.50 153 LYS B C 1
ATOM 6058 O O . LYS B 1 154 ? 36.728 57.569 34.367 1.00 27.60 153 LYS B O 1
ATOM 6064 N N . GLN B 1 155 ? 36.526 58.853 32.551 1.00 31.54 154 GLN B N 1
ATOM 6065 C CA . GLN B 1 155 ? 37.204 59.982 33.183 1.00 36.41 154 GLN B CA 1
ATOM 6066 C C . GLN B 1 155 ? 36.245 60.782 34.041 1.00 36.05 154 GLN B C 1
ATOM 6067 O O . GLN B 1 155 ? 35.865 61.899 33.700 1.00 38.45 154 GLN B O 1
ATOM 6073 N N . ASP B 1 156 ? 35.859 60.192 35.156 1.00 33.26 155 ASP B N 1
ATOM 6074 C CA . ASP B 1 156 ? 34.872 60.779 36.037 1.00 34.85 155 ASP B CA 1
ATOM 6075 C C . ASP B 1 156 ? 34.995 60.122 37.409 1.00 33.07 155 ASP B C 1
ATOM 6076 O O . ASP B 1 156 ? 35.687 59.114 37.570 1.00 30.21 155 ASP B O 1
ATOM 6081 N N . ASN B 1 157 ? 34.329 60.705 38.393 1.00 30.18 156 ASN B N 1
ATOM 6082 C CA . ASN B 1 157 ? 34.159 60.060 39.662 1.00 30.54 156 ASN B CA 1
ATOM 6083 C C . ASN B 1 157 ? 32.681 59.870 39.913 1.00 30.69 156 ASN B C 1
ATOM 6084 O O . ASN B 1 157 ? 31.942 60.839 40.036 1.00 33.82 156 ASN B O 1
ATOM 6089 N N . PHE B 1 158 ? 32.237 58.630 39.971 1.00 26.83 157 PHE B N 1
ATOM 6090 C CA . PHE B 1 158 ? 30.851 58.358 40.333 1.00 27.90 157 PHE B CA 1
ATOM 6091 C C . PHE B 1 158 ? 30.675 57.107 41.140 1.00 27.55 157 PHE B C 1
ATOM 6092 O O . PHE B 1 158 ? 31.507 56.218 41.114 1.00 27.58 157 PHE B O 1
ATOM 6100 N N . THR B 1 159 ? 29.555 57.043 41.847 1.00 28.73 158 THR B N 1
ATOM 6101 C CA . THR B 1 159 ? 29.223 55.875 42.623 1.00 29.07 158 THR B CA 1
ATOM 6102 C C . THR B 1 159 ? 27.730 55.629 42.478 1.00 28.40 158 THR B C 1
ATOM 6103 O O . THR B 1 159 ? 26.918 56.501 42.820 1.00 31.72 158 THR B O 1
ATOM 6107 N N . ASP B 1 160 ? 27.374 54.466 41.947 1.00 27.34 159 ASP B N 1
ATOM 6108 C CA . ASP B 1 160 ? 25.982 54.057 41.854 1.00 28.82 159 ASP B CA 1
ATOM 6109 C C . ASP B 1 160 ? 25.779 52.802 42.677 1.00 28.61 159 ASP B C 1
ATOM 6110 O O . ASP B 1 160 ? 26.574 51.877 42.606 1.00 27.79 159 ASP B O 1
ATOM 6115 N N . ALA B 1 161 ? 24.681 52.747 43.413 1.00 29.99 160 ALA B N 1
ATOM 6116 C CA . ALA B 1 161 ? 24.334 51.554 44.186 1.00 29.43 160 ALA B CA 1
ATOM 6117 C C . ALA B 1 161 ? 22.825 51.333 44.070 1.00 29.44 160 ALA B C 1
ATOM 6118 O O . ALA B 1 161 ? 22.033 52.292 44.120 1.00 29.01 160 ALA B O 1
ATOM 6120 N N . GLY B 1 162 ? 22.432 50.075 43.887 1.00 24.98 161 GLY B N 1
ATOM 6121 C CA . GLY B 1 162 ? 21.044 49.726 43.723 1.00 26.43 161 GLY B CA 1
ATOM 6122 C C . GLY B 1 162 ? 20.657 48.600 44.665 1.00 28.43 161 GLY B C 1
ATOM 6123 O O . GLY B 1 162 ? 21.410 47.646 44.860 1.00 29.93 161 GLY B O 1
ATOM 6124 N N . PHE B 1 163 ? 19.479 48.723 45.252 1.00 28.54 162 PHE B N 1
ATOM 6125 C CA . PHE B 1 163 ? 18.923 47.671 46.095 1.00 29.29 162 PHE B CA 1
ATOM 6126 C C . PHE B 1 163 ? 17.532 47.400 45.579 1.00 28.36 162 PHE B C 1
ATOM 6127 O O . PHE B 1 163 ? 16.715 48.318 45.510 1.00 30.53 162 PHE B O 1
ATOM 6135 N N . THR B 1 164 ? 17.256 46.151 45.221 1.00 27.17 163 THR B N 1
ATOM 6136 C CA . THR B 1 164 ? 15.987 45.816 44.599 1.00 26.63 163 THR B CA 1
ATOM 6137 C C . THR B 1 164 ? 15.302 44.673 45.329 1.00 27.91 163 THR B C 1
ATOM 6138 O O . THR B 1 164 ? 15.942 43.687 45.682 1.00 26.59 163 THR B O 1
ATOM 6142 N N . TRP B 1 165 ? 14.001 44.837 45.574 1.00 27.84 164 TRP B N 1
ATOM 6143 C CA . TRP B 1 165 ? 13.180 43.821 46.201 1.00 30.46 164 TRP B CA 1
ATOM 6144 C C . TRP B 1 165 ? 12.095 43.464 45.215 1.00 26.92 164 TRP B C 1
ATOM 6145 O O . TRP B 1 165 ? 11.535 44.347 44.587 1.00 27.09 164 TRP B O 1
ATOM 6156 N N . GLY B 1 166 ? 11.740 42.193 45.138 1.00 27.04 165 GLY B N 1
ATOM 6157 C CA . GLY B 1 166 ? 10.708 41.758 44.207 1.00 25.73 165 GLY B CA 1
ATOM 6158 C C . GLY B 1 166 ? 9.591 40.905 44.793 1.00 26.90 165 GLY B C 1
ATOM 6159 O O . GLY B 1 166 ? 9.766 40.237 45.818 1.00 26.60 165 GLY B O 1
ATOM 6160 N N . SER B 1 167 ? 8.450 40.911 44.106 1.00 25.28 166 SER B N 1
ATOM 6161 C CA . SER B 1 167 ? 7.300 40.105 44.478 1.00 27.61 166 SER B CA 1
ATOM 6162 C C . SER B 1 167 ? 7.584 38.609 44.335 1.00 27.57 166 SER B C 1
ATOM 6163 O O . SER B 1 167 ? 6.855 37.775 44.901 1.00 28.34 166 SER B O 1
ATOM 6166 N N . ASP B 1 168 ? 8.622 38.291 43.561 1.00 25.65 167 ASP B N 1
ATOM 6167 C CA . ASP B 1 168 ? 9.097 36.916 43.341 1.00 27.22 167 ASP B CA 1
ATOM 6168 C C . ASP B 1 168 ? 10.283 36.613 44.259 1.00 27.86 167 ASP B C 1
ATOM 6169 O O . ASP B 1 168 ? 11.102 35.719 43.983 1.00 24.73 167 ASP B O 1
ATOM 6174 N N . GLN B 1 169 ? 10.377 37.397 45.330 1.00 28.09 168 GLN B N 1
ATOM 6175 C CA . GLN B 1 169 ? 11.412 37.287 46.348 1.00 28.75 168 GLN B CA 1
ATOM 6176 C C . GLN B 1 169 ? 12.787 37.746 45.859 1.00 26.16 168 GLN B C 1
ATOM 6177 O O . GLN B 1 169 ? 13.775 37.482 46.504 1.00 26.70 168 GLN B O 1
ATOM 6183 N N . THR B 1 170 ? 12.847 38.483 44.753 1.00 25.53 169 THR B N 1
ATOM 6184 C CA . THR B 1 170 ? 14.106 39.057 44.320 1.00 25.16 169 THR B CA 1
ATOM 6185 C C . THR B 1 170 ? 14.757 39.836 45.464 1.00 26.59 169 THR B C 1
ATOM 6186 O O . THR B 1 170 ? 14.109 40.645 46.121 1.00 25.91 169 THR B O 1
ATOM 6190 N N . ARG B 1 171 ? 16.025 39.548 45.711 1.00 24.73 170 ARG B N 1
ATOM 6191 C CA . ARG B 1 171 ? 16.892 40.415 46.490 1.00 25.66 170 ARG B CA 1
ATOM 6192 C C . ARG B 1 171 ? 18.141 40.657 45.657 1.00 24.92 170 ARG B C 1
ATOM 6193 O O . ARG B 1 171 ? 18.921 39.730 45.404 1.00 22.52 170 ARG B O 1
ATOM 6201 N N . ARG B 1 172 ? 18.334 41.888 45.230 1.00 23.02 171 ARG B N 1
ATOM 6202 C CA . ARG B 1 172 ? 19.449 42.224 44.385 1.00 22.38 171 ARG B CA 1
ATOM 6203 C C . ARG B 1 172 ? 20.172 43.450 44.878 1.00 23.69 171 ARG B C 1
ATOM 6204 O O . ARG B 1 172 ? 19.544 44.451 45.234 1.00 23.17 171 ARG B O 1
ATOM 6212 N N . THR B 1 173 ? 21.496 43.359 44.901 1.00 22.36 172 THR B N 1
ATOM 6213 C CA . THR B 1 173 ? 22.353 44.478 45.286 1.00 25.79 172 THR B CA 1
ATOM 6214 C C . THR B 1 173 ? 23.411 44.676 44.185 1.00 24.64 172 THR B C 1
ATOM 6215 O O . THR B 1 173 ? 23.999 43.696 43.697 1.00 24.32 172 THR B O 1
ATOM 6219 N N . THR B 1 174 ? 23.592 45.920 43.747 1.00 24.46 173 THR B N 1
ATOM 6220 C CA . THR B 1 174 ? 24.658 46.268 42.820 1.00 24.14 173 THR B CA 1
ATOM 6221 C C . THR B 1 174 ? 25.422 47.487 43.274 1.00 25.70 173 THR B C 1
ATOM 6222 O O . THR B 1 174 ? 24.903 48.361 43.994 1.00 24.16 173 THR B O 1
ATOM 6226 N N . LEU B 1 175 ? 26.683 47.526 42.872 1.00 23.22 174 LEU B N 1
ATOM 6227 C CA . LEU B 1 175 ? 27.547 48.644 43.122 1.00 24.29 174 LEU B CA 1
ATOM 6228 C C . LEU B 1 175 ? 28.354 48.888 41.865 1.00 23.84 174 LEU B C 1
ATOM 6229 O O . LEU B 1 175 ? 28.842 47.937 41.220 1.00 23.56 174 LEU B O 1
ATOM 6234 N N . ASP B 1 176 ? 28.470 50.150 41.495 1.00 24.18 175 ASP B N 1
ATOM 6235 C CA . ASP B 1 176 ? 29.231 50.573 40.317 1.00 24.22 175 ASP B CA 1
ATOM 6236 C C . ASP B 1 176 ? 29.995 51.795 40.770 1.00 26.13 175 ASP B C 1
ATOM 6237 O O . ASP B 1 176 ? 29.425 52.871 40.921 1.00 28.49 175 ASP B O 1
ATOM 6242 N N . VAL B 1 177 ? 31.288 51.621 41.006 1.00 24.79 176 VAL B N 1
ATOM 6243 C CA . VAL B 1 177 ? 32.112 52.719 41.430 1.00 25.83 176 VAL B CA 1
ATOM 6244 C C . VAL B 1 177 ? 33.247 52.987 40.429 1.00 22.90 176 VAL B C 1
ATOM 6245 O O . VAL B 1 177 ? 33.885 52.068 39.930 1.00 22.72 176 VAL B O 1
ATOM 6249 N N . ASN B 1 178 ? 33.440 54.259 40.109 1.00 20.91 177 ASN B N 1
ATOM 6250 C CA . ASN B 1 178 ? 34.396 54.693 39.102 1.00 20.81 177 ASN B CA 1
ATOM 6251 C C . ASN B 1 178 ? 35.183 55.841 39.656 1.00 21.94 177 ASN B C 1
ATOM 6252 O O . ASN B 1 178 ? 34.625 56.795 40.201 1.00 22.73 177 ASN B O 1
ATOM 6257 N N . ARG B 1 179 ? 36.504 55.745 39.565 1.00 22.16 178 ARG B N 1
ATOM 6258 C CA . ARG B 1 179 ? 37.384 56.733 40.141 1.00 24.26 178 ARG B CA 1
ATOM 6259 C C . ARG B 1 179 ? 38.570 57.057 39.234 1.00 25.18 178 ARG B C 1
ATOM 6260 O O . ARG B 1 179 ? 39.200 56.176 38.680 1.00 23.32 178 ARG B O 1
ATOM 6268 N N . MET B 1 180 ? 38.851 58.335 39.086 1.00 26.53 179 MET B N 1
ATOM 6269 C CA . MET B 1 180 ? 40.068 58.767 38.427 1.00 29.46 179 MET B CA 1
ATOM 6270 C C . MET B 1 180 ? 41.217 58.631 39.410 1.00 31.47 179 MET B C 1
ATOM 6271 O O . MET B 1 180 ? 41.053 58.886 40.603 1.00 31.91 179 MET B O 1
ATOM 6276 N N . ILE B 1 181 ? 42.378 58.227 38.906 1.00 32.62 180 ILE B N 1
ATOM 6277 C CA . ILE B 1 181 ? 43.558 58.031 39.752 1.00 36.94 180 ILE B CA 1
ATOM 6278 C C . ILE B 1 181 ? 44.756 58.805 39.212 1.00 41.94 180 ILE B C 1
ATOM 6279 O O . ILE B 1 181 ? 45.903 58.564 39.596 1.00 41.72 180 ILE B O 1
ATOM 6284 N N . GLY B 1 182 ? 44.464 59.773 38.351 1.00 44.79 181 GLY B N 1
ATOM 6285 C CA . GLY B 1 182 ? 45.448 60.756 37.885 1.00 47.47 181 GLY B CA 1
ATOM 6286 C C . GLY B 1 182 ? 44.730 61.551 36.817 1.00 51.73 181 GLY B C 1
ATOM 6287 O O . GLY B 1 182 ? 43.507 61.468 36.714 1.00 49.40 181 GLY B O 1
ATOM 6288 N N . ASP B 1 183 ? 45.467 62.273 35.984 1.00 48.02 182 ASP B N 1
ATOM 6289 C CA . ASP B 1 183 ? 44.841 62.982 34.873 1.00 51.63 182 ASP B CA 1
ATOM 6290 C C . ASP B 1 183 ? 44.536 62.066 33.688 1.00 51.35 182 ASP B C 1
ATOM 6291 O O . ASP B 1 183 ? 43.701 62.402 32.850 1.00 58.80 182 ASP B O 1
ATOM 6296 N N . ASN B 1 184 ? 45.202 60.910 33.622 1.00 47.08 183 ASN B N 1
ATOM 6297 C CA . ASN B 1 184 ? 45.127 60.058 32.439 1.00 42.12 183 ASN B CA 1
ATOM 6298 C C . ASN B 1 184 ? 44.829 58.584 32.748 1.00 37.42 183 ASN B C 1
ATOM 6299 O O . ASN B 1 184 ? 45.040 57.741 31.895 1.00 33.54 183 ASN B O 1
ATOM 6304 N N . ALA B 1 185 ? 44.320 58.281 33.945 1.00 31.85 184 ALA B N 1
ATOM 6305 C CA . ALA B 1 185 ? 43.923 56.923 34.288 1.00 29.46 184 ALA B CA 1
ATOM 6306 C C . ALA B 1 185 ? 42.722 56.884 35.221 1.00 27.88 184 ALA B C 1
ATOM 6307 O O . ALA B 1 185 ? 42.476 57.819 35.998 1.00 26.32 184 ALA B O 1
ATOM 6309 N N . ALA B 1 186 ? 42.007 55.769 35.189 1.00 24.52 185 ALA B N 1
ATOM 6310 C CA . ALA B 1 186 ? 40.805 55.600 35.999 1.00 23.04 185 ALA B CA 1
ATOM 6311 C C . ALA B 1 186 ? 40.547 54.132 36.196 1.00 23.48 185 ALA B C 1
ATOM 6312 O O . ALA B 1 186 ? 40.998 53.310 35.385 1.00 23.45 185 ALA B O 1
ATOM 6314 N N . PHE B 1 187 ? 39.782 53.788 37.236 1.00 22.63 186 PHE B N 1
ATOM 6315 C CA . PHE B 1 187 ? 39.353 52.416 37.414 1.00 22.09 186 PHE B CA 1
ATOM 6316 C C . PHE B 1 187 ? 37.869 52.382 37.704 1.00 21.35 186 PHE B C 1
ATOM 6317 O O . PHE B 1 187 ? 37.266 53.370 38.112 1.00 20.21 186 PHE B O 1
ATOM 6325 N N . ARG B 1 188 ? 37.278 51.225 37.453 1.00 21.69 187 ARG B N 1
ATOM 6326 C CA . ARG B 1 188 ? 35.884 51.017 37.699 1.00 21.45 187 ARG B CA 1
ATOM 6327 C C . ARG B 1 188 ? 35.731 49.626 38.304 1.00 21.51 187 ARG B C 1
ATOM 6328 O O . ARG B 1 188 ? 36.473 48.694 37.954 1.00 21.02 187 ARG B O 1
ATOM 6336 N N . LEU B 1 189 ? 34.801 49.499 39.242 1.00 20.51 188 LEU B N 1
ATOM 6337 C CA . LEU B 1 189 ? 34.471 48.220 39.858 1.00 20.51 188 LEU B CA 1
ATOM 6338 C C . LEU B 1 189 ? 32.968 48.051 39.844 1.00 20.89 188 LEU B C 1
ATOM 6339 O O . LEU B 1 189 ? 32.245 48.922 40.310 1.00 21.13 188 LEU B O 1
ATOM 6344 N N . ASN B 1 190 ? 32.508 46.922 39.311 1.00 17.98 189 ASN B N 1
ATOM 6345 C CA . ASN B 1 190 ? 31.120 46.558 39.360 1.00 19.09 189 ASN B CA 1
ATOM 6346 C C . ASN B 1 190 ? 30.933 45.271 40.129 1.00 20.94 189 ASN B C 1
ATOM 6347 O O . ASN B 1 190 ? 31.690 44.303 39.953 1.00 20.62 189 ASN B O 1
ATOM 6352 N N . LEU B 1 191 ? 29.949 45.280 41.016 1.00 22.03 190 LEU B N 1
ATOM 6353 C CA . LEU B 1 191 ? 29.669 44.157 41.886 1.00 22.38 190 LEU B CA 1
ATOM 6354 C C . LEU B 1 191 ? 28.167 43.892 41.808 1.00 20.26 190 LEU B C 1
ATOM 6355 O O . LEU B 1 191 ? 27.372 44.840 41.708 1.00 21.17 190 LEU B O 1
ATOM 6360 N N . MET B 1 192 ? 27.781 42.638 41.945 1.00 19.13 191 MET B N 1
ATOM 6361 C CA . MET B 1 192 ? 26.380 42.244 41.899 1.00 19.28 191 MET B CA 1
ATOM 6362 C C . MET B 1 192 ? 26.170 41.000 42.741 1.00 20.41 191 MET B C 1
ATOM 6363 O O . MET B 1 192 ? 27.032 40.119 42.800 1.00 19.71 191 MET B O 1
ATOM 6368 N N . LYS B 1 193 ? 25.033 40.959 43.428 1.00 21.38 192 LYS B N 1
ATOM 6369 C CA . LYS B 1 193 ? 24.566 39.779 44.106 1.00 24.74 192 LYS B CA 1
ATOM 6370 C C . LYS B 1 193 ? 23.073 39.723 43.845 1.00 22.78 192 LYS B C 1
ATOM 6371 O O . LYS B 1 193 ? 22.382 40.745 43.912 1.00 22.47 192 LYS B O 1
ATOM 6377 N N . HIS B 1 194 ? 22.571 38.537 43.536 1.00 21.26 193 HIS B N 1
ATOM 6378 C CA . HIS B 1 194 ? 21.174 38.386 43.105 1.00 21.06 193 HIS B CA 1
ATOM 6379 C C . HIS B 1 194 ? 20.607 37.039 43.517 1.00 22.38 193 HIS B C 1
ATOM 6380 O O . HIS B 1 194 ? 21.174 35.979 43.206 1.00 19.92 193 HIS B O 1
ATOM 6387 N N . ASP B 1 195 ? 19.449 37.067 44.178 1.00 22.82 194 ASP B N 1
ATOM 6388 C CA . ASP B 1 195 ? 18.703 35.854 44.471 1.00 23.33 194 ASP B CA 1
ATOM 6389 C C . ASP B 1 195 ? 17.242 36.074 44.178 1.00 21.51 194 ASP B C 1
ATOM 6390 O O . ASP B 1 195 ? 16.690 37.125 44.485 1.00 22.52 194 ASP B O 1
ATOM 6395 N N . ALA B 1 196 ? 16.574 35.066 43.669 1.00 21.81 195 ALA B N 1
ATOM 6396 C CA . ALA B 1 196 ? 15.152 35.205 43.410 1.00 21.13 195 ALA B CA 1
ATOM 6397 C C . ALA B 1 196 ? 14.489 33.861 43.209 1.00 23.26 195 ALA B C 1
ATOM 6398 O O . ALA B 1 196 ? 15.142 32.875 42.876 1.00 20.62 195 ALA B O 1
ATOM 6400 N N . HIS B 1 197 ? 13.189 33.821 43.450 1.00 22.77 196 HIS B N 1
ATOM 6401 C CA . HIS B 1 197 ? 12.378 32.758 42.933 1.00 25.13 196 HIS B CA 1
ATOM 6402 C C . HIS B 1 197 ? 11.911 33.199 41.539 1.00 24.47 196 HIS B C 1
ATOM 6403 O O . HIS B 1 197 ? 12.326 34.237 41.049 1.00 26.12 196 HIS B O 1
ATOM 6410 N N . VAL B 1 198 ? 11.109 32.393 40.881 1.00 24.84 197 VAL B N 1
ATOM 6411 C CA . VAL B 1 198 ? 10.598 32.764 39.562 1.00 25.21 197 VAL B CA 1
ATOM 6412 C C . VAL B 1 198 ? 9.084 32.827 39.607 1.00 25.84 197 VAL B C 1
ATOM 6413 O O . VAL B 1 198 ? 8.420 31.834 39.925 1.00 25.91 197 VAL B O 1
ATOM 6417 N N . ALA B 1 199 ? 8.530 33.982 39.266 1.00 25.00 198 ALA B N 1
ATOM 6418 C CA . ALA B 1 199 ? 7.080 34.142 39.259 1.00 28.20 198 ALA B CA 1
ATOM 6419 C C . ALA B 1 199 ? 6.406 33.112 38.362 1.00 27.01 198 ALA B C 1
ATOM 6420 O O . ALA B 1 199 ? 6.753 32.987 37.194 1.00 27.07 198 ALA B O 1
ATOM 6422 N N . GLY B 1 200 ? 5.441 32.390 38.920 1.00 25.28 199 GLY B N 1
ATOM 6423 C CA . GLY B 1 200 ? 4.661 31.448 38.166 1.00 26.36 199 GLY B CA 1
ATOM 6424 C C . GLY B 1 200 ? 5.404 30.199 37.752 1.00 24.80 199 GLY B C 1
ATOM 6425 O O . GLY B 1 200 ? 4.958 29.490 36.854 1.00 26.94 199 GLY B O 1
ATOM 6426 N N . ARG B 1 201 ? 6.503 29.887 38.440 1.00 24.48 200 ARG B N 1
ATOM 6427 C CA . ARG B 1 201 ? 7.159 28.591 38.273 1.00 24.00 200 ARG B CA 1
ATOM 6428 C C . ARG B 1 201 ? 7.403 27.941 39.623 1.00 26.29 200 ARG B C 1
ATOM 6429 O O . ARG B 1 201 ? 8.249 28.414 40.385 1.00 27.91 200 ARG B O 1
ATOM 6437 N N . ASP B 1 202 ? 6.729 26.826 39.881 1.00 27.61 201 ASP B N 1
ATOM 6438 C CA A ASP B 1 202 ? 6.817 26.160 41.173 0.50 31.31 201 ASP B CA 1
ATOM 6439 C CA B ASP B 1 202 ? 6.823 26.173 41.174 0.50 31.42 201 ASP B CA 1
ATOM 6440 C C . ASP B 1 202 ? 8.261 25.741 41.505 1.00 30.54 201 ASP B C 1
ATOM 6441 O O . ASP B 1 202 ? 8.908 25.006 40.746 1.00 30.36 201 ASP B O 1
ATOM 6450 N N . GLU B 1 203 ? 8.766 26.227 42.632 1.00 29.32 202 GLU B N 1
ATOM 6451 C CA . GLU B 1 203 ? 10.030 25.765 43.221 1.00 29.97 202 GLU B CA 1
ATOM 6452 C C . GLU B 1 203 ? 11.296 26.166 42.468 1.00 27.92 202 GLU B C 1
ATOM 6453 O O . GLU B 1 203 ? 12.397 25.871 42.910 1.00 35.32 202 GLU B O 1
ATOM 6459 N N . VAL B 1 204 ? 11.175 26.886 41.381 1.00 24.48 203 VAL B N 1
ATOM 6460 C CA . VAL B 1 204 ? 12.352 27.295 40.658 1.00 23.85 203 VAL B CA 1
ATOM 6461 C C . VAL B 1 204 ? 12.979 28.547 41.312 1.00 24.00 203 VAL B C 1
ATOM 6462 O O . VAL B 1 204 ? 12.280 29.480 41.705 1.00 24.73 203 VAL B O 1
ATOM 6466 N N . SER B 1 205 ? 14.297 28.552 41.430 1.00 26.65 204 SER B N 1
ATOM 6467 C CA . SER B 1 205 ? 15.030 29.698 41.993 1.00 27.24 204 SER B CA 1
ATOM 6468 C C . SER B 1 205 ? 16.318 29.952 41.224 1.00 26.34 204 SER B C 1
ATOM 6469 O O . SER B 1 205 ? 16.824 29.050 40.510 1.00 26.58 204 SER B O 1
ATOM 6472 N N . VAL B 1 206 ? 16.838 31.166 41.368 1.00 25.55 205 VAL B N 1
ATOM 6473 C CA . VAL B 1 206 ? 18.123 31.557 40.791 1.00 23.46 205 VAL B CA 1
ATOM 6474 C C . VAL B 1 206 ? 18.964 32.283 41.831 1.00 25.38 205 VAL B C 1
ATOM 6475 O O . VAL B 1 206 ? 18.444 32.931 42.743 1.00 25.34 205 VAL B O 1
ATOM 6479 N N . SER B 1 207 ? 20.269 32.118 41.732 1.00 24.06 206 SER B N 1
ATOM 6480 C CA . SER B 1 207 ? 21.206 32.914 42.527 1.00 23.92 206 SER B CA 1
ATOM 6481 C C . SER B 1 207 ? 22.471 33.110 41.728 1.00 21.80 206 SER B C 1
ATOM 6482 O O . SER B 1 207 ? 22.909 32.225 40.962 1.00 22.65 206 SER B O 1
ATOM 6485 N N . ARG B 1 208 ? 23.068 34.271 41.891 1.00 19.55 207 ARG B N 1
ATOM 6486 C CA . ARG B 1 208 ? 24.289 34.566 41.189 1.00 20.51 207 ARG B CA 1
ATOM 6487 C C . ARG B 1 208 ? 24.971 35.740 41.868 1.00 20.68 207 ARG B C 1
ATOM 6488 O O . ARG B 1 208 ? 24.346 36.488 42.622 1.00 20.11 207 ARG B O 1
ATOM 6496 N N . TRP B 1 209 ? 26.252 35.860 41.608 1.00 20.31 208 TRP B N 1
ATOM 6497 C CA . TRP B 1 209 ? 27.019 36.992 42.055 1.00 20.79 208 TRP B CA 1
ATOM 6498 C C . TRP B 1 209 ? 28.186 37.205 41.107 1.00 20.45 208 TRP B C 1
ATOM 6499 O O . TRP B 1 209 ? 28.664 36.267 40.446 1.00 19.45 208 TRP B O 1
ATOM 6510 N N . GLY B 1 210 ? 28.617 38.446 41.003 1.00 19.20 209 GLY B N 1
ATOM 6511 C CA . GLY B 1 210 ? 29.664 38.796 40.063 1.00 20.95 209 GLY B CA 1
ATOM 6512 C C . GLY B 1 210 ? 30.511 39.959 40.517 1.00 22.33 209 GLY B C 1
ATOM 6513 O O . GLY B 1 210 ? 30.082 40.759 41.333 1.00 20.85 209 GLY B O 1
ATOM 6514 N N . VAL B 1 211 ? 31.723 40.019 39.976 1.00 21.62 210 VAL B N 1
ATOM 6515 C CA . VAL B 1 211 ? 32.681 41.057 40.286 1.00 22.01 210 VAL B CA 1
ATOM 6516 C C . VAL B 1 211 ? 33.488 41.352 39.017 1.00 21.35 210 VAL B C 1
ATOM 6517 O O . VAL B 1 211 ? 33.949 40.448 38.326 1.00 21.01 210 VAL B O 1
ATOM 6521 N N . ALA B 1 212 ? 33.644 42.629 38.720 1.00 18.57 211 ALA B N 1
ATOM 6522 C CA . ALA B 1 212 ? 34.264 43.059 37.483 1.00 19.55 211 ALA B CA 1
ATOM 6523 C C . ALA B 1 212 ? 35.097 44.313 37.687 1.00 19.78 211 ALA B C 1
ATOM 6524 O O . ALA B 1 212 ? 34.570 45.420 37.587 1.00 19.97 211 ALA B O 1
ATOM 6526 N N . PRO B 1 213 ? 36.396 44.155 38.011 1.00 19.38 212 PRO B N 1
ATOM 6527 C CA . PRO B 1 213 ? 37.261 45.341 38.038 1.00 19.94 212 PRO B CA 1
ATOM 6528 C C . PRO B 1 213 ? 37.893 45.649 36.673 1.00 21.65 212 PRO B C 1
ATOM 6529 O O . PRO B 1 213 ? 38.243 44.738 35.913 1.00 22.33 212 PRO B O 1
ATOM 6533 N N . THR B 1 214 ? 38.058 46.924 36.370 1.00 20.55 213 THR B N 1
ATOM 6534 C CA . THR B 1 214 ? 38.736 47.343 35.147 1.00 20.87 213 THR B CA 1
ATOM 6535 C C . THR B 1 214 ? 39.516 48.624 35.406 1.00 22.25 213 THR B C 1
ATOM 6536 O O . THR B 1 214 ? 39.175 49.409 36.297 1.00 22.08 213 THR B O 1
ATOM 6540 N N . VAL B 1 215 ? 40.589 48.807 34.655 1.00 21.40 214 VAL B N 1
ATOM 6541 C CA . VAL B 1 215 ? 41.363 50.025 34.725 1.00 22.62 214 VAL B CA 1
ATOM 6542 C C . VAL B 1 215 ? 41.733 50.473 33.315 1.00 21.91 214 VAL B C 1
ATOM 6543 O O . VAL B 1 215 ? 41.955 49.640 32.404 1.00 19.18 214 VAL B O 1
ATOM 6547 N N . THR B 1 216 ? 41.771 51.780 33.118 1.00 21.53 215 THR B N 1
ATOM 6548 C CA . THR B 1 216 ? 42.203 52.358 31.848 1.00 23.49 215 THR B CA 1
ATOM 6549 C C . THR B 1 216 ? 43.334 53.326 32.052 1.00 26.21 215 THR B C 1
ATOM 6550 O O . THR B 1 216 ? 43.287 54.165 32.954 1.00 24.36 215 THR B O 1
ATOM 6554 N N . PHE B 1 217 ? 44.362 53.181 31.219 1.00 26.72 216 PHE B N 1
ATOM 6555 C CA . PHE B 1 217 ? 45.510 54.040 31.224 1.00 30.36 216 PHE B CA 1
ATOM 6556 C C . PHE B 1 217 ? 45.617 54.767 29.895 1.00 32.09 216 PHE B C 1
ATOM 6557 O O . PHE B 1 217 ? 45.690 54.143 28.852 1.00 27.61 216 PHE B O 1
ATOM 6565 N N . GLY B 1 218 ? 45.671 56.091 29.939 1.00 34.56 217 GLY B N 1
ATOM 6566 C CA . GLY B 1 218 ? 46.210 56.846 28.822 1.00 38.41 217 GLY B CA 1
ATOM 6567 C C . GLY B 1 218 ? 45.238 57.741 28.090 1.00 41.58 217 GLY B C 1
ATOM 6568 O O . GLY B 1 218 ? 45.567 58.225 26.988 1.00 41.15 217 GLY B O 1
ATOM 6569 N N . PHE B 1 219 ? 44.051 57.957 28.675 1.00 41.50 218 PHE B N 1
ATOM 6570 C CA . PHE B 1 219 ? 43.113 58.949 28.182 1.00 43.61 218 PHE B CA 1
ATOM 6571 C C . PHE B 1 219 ? 43.886 60.182 27.720 1.00 46.56 218 PHE B C 1
ATOM 6572 O O . PHE B 1 219 ? 44.778 60.662 28.430 1.00 42.94 218 PHE B O 1
ATOM 6580 N N . ASP B 1 220 ? 43.502 60.697 26.555 1.00 47.35 219 ASP B N 1
ATOM 6581 C CA . ASP B 1 220 ? 44.065 61.922 25.995 1.00 54.29 219 ASP B CA 1
ATOM 6582 C C . ASP B 1 220 ? 45.545 61.772 25.693 1.00 52.33 219 ASP B C 1
ATOM 6583 O O . ASP B 1 220 ? 46.287 62.746 25.718 1.00 53.55 219 ASP B O 1
ATOM 6588 N N . THR B 1 221 ? 45.972 60.545 25.424 1.00 37.31 220 THR B N 1
ATOM 6589 C CA . THR B 1 221 ? 47.333 60.306 24.981 1.00 35.58 220 THR B CA 1
ATOM 6590 C C . THR B 1 221 ? 47.293 59.427 23.736 1.00 31.36 220 THR B C 1
ATOM 6591 O O . THR B 1 221 ? 46.277 58.846 23.424 1.00 30.30 220 THR B O 1
ATOM 6595 N N . PRO B 1 222 ? 48.411 59.354 23.016 1.00 31.59 221 PRO B N 1
ATOM 6596 C CA . PRO B 1 222 ? 48.487 58.540 21.818 1.00 29.27 221 PRO B CA 1
ATOM 6597 C C . PRO B 1 222 ? 48.457 57.041 22.103 1.00 27.86 221 PRO B C 1
ATOM 6598 O O . PRO B 1 222 ? 48.181 56.260 21.186 1.00 29.00 221 PRO B O 1
ATOM 6602 N N . THR B 1 223 ? 48.705 56.645 23.346 1.00 25.90 222 THR B N 1
ATOM 6603 C CA . THR B 1 223 ? 48.715 55.238 23.753 1.00 26.13 222 THR B CA 1
ATOM 6604 C C . THR B 1 223 ? 47.704 55.040 24.861 1.00 27.02 222 THR B C 1
ATOM 6605 O O . THR B 1 223 ? 47.740 55.756 25.867 1.00 26.35 222 THR B O 1
ATOM 6609 N N . ARG B 1 224 ? 46.770 54.113 24.649 1.00 24.27 223 ARG B N 1
ATOM 6610 C CA . ARG B 1 224 ? 45.695 53.865 25.597 1.00 25.03 223 ARG B CA 1
ATOM 6611 C C . ARG B 1 224 ? 45.596 52.393 25.836 1.00 23.32 223 ARG B C 1
ATOM 6612 O O . ARG B 1 224 ? 45.732 51.603 24.902 1.00 24.34 223 ARG B O 1
ATOM 6620 N N . ALA B 1 225 ? 45.409 52.006 27.086 1.00 23.66 224 ALA B N 1
ATOM 6621 C CA . ALA B 1 225 ? 45.299 50.594 27.426 1.00 23.62 224 ALA B CA 1
ATOM 6622 C C . ALA B 1 225 ? 44.217 50.345 28.476 1.00 26.21 224 ALA B C 1
ATOM 6623 O O . ALA B 1 225 ? 43.959 51.191 29.361 1.00 25.52 224 ALA B O 1
ATOM 6625 N N . THR B 1 226 ? 43.612 49.166 28.409 1.00 22.27 225 THR B N 1
ATOM 6626 C CA . THR B 1 226 ? 42.650 48.781 29.392 1.00 22.31 225 THR B CA 1
ATOM 6627 C C . THR B 1 226 ? 42.922 47.363 29.836 1.00 22.27 225 THR B C 1
ATOM 6628 O O . THR B 1 226 ? 43.306 46.520 29.023 1.00 21.75 225 THR B O 1
ATOM 6632 N N . LEU B 1 227 ? 42.758 47.125 31.133 1.00 19.63 226 LEU B N 1
ATOM 6633 C CA . LEU B 1 227 ? 42.899 45.802 31.710 1.00 20.41 226 LEU B CA 1
ATOM 6634 C C . LEU B 1 227 ? 41.592 45.537 32.455 1.00 20.12 226 LEU B C 1
ATOM 6635 O O . LEU B 1 227 ? 41.191 46.331 33.301 1.00 21.23 226 LEU B O 1
ATOM 6640 N N . SER B 1 228 ? 40.916 44.457 32.102 1.00 18.82 227 SER B N 1
ATOM 6641 C CA . SER B 1 228 ? 39.617 44.127 32.675 1.00 19.19 227 SER B CA 1
ATOM 6642 C C . SER B 1 228 ? 39.583 42.679 33.156 1.00 20.29 227 SER B C 1
ATOM 6643 O O . SER B 1 228 ? 40.155 41.782 32.511 1.00 19.19 227 SER B O 1
ATOM 6646 N N . TYR B 1 229 ? 38.882 42.446 34.253 1.00 18.60 228 TYR B N 1
ATOM 6647 C CA . TYR B 1 229 ? 38.610 41.089 34.694 1.00 20.06 228 TYR B CA 1
ATOM 6648 C C . TYR B 1 229 ? 37.135 40.941 34.992 1.00 20.54 228 TYR B C 1
ATOM 6649 O O . TYR B 1 229 ? 36.469 41.918 35.366 1.00 21.28 228 TYR B O 1
ATOM 6658 N N . TYR B 1 230 ? 36.650 39.707 34.906 1.00 18.06 229 TYR B N 1
ATOM 6659 C CA . TYR B 1 230 ? 35.244 39.424 35.105 1.00 18.14 229 TYR B CA 1
ATOM 6660 C C . TYR B 1 230 ? 35.077 38.071 35.736 1.00 19.13 229 TYR B C 1
ATOM 6661 O O . TYR B 1 230 ? 35.705 37.088 35.305 1.00 18.08 229 TYR B O 1
ATOM 6670 N N . HIS B 1 231 ? 34.238 38.017 36.760 1.00 19.34 230 HIS B N 1
ATOM 6671 C CA . HIS B 1 231 ? 33.813 36.758 37.332 1.00 19.85 230 HIS B CA 1
ATOM 6672 C C . HIS B 1 231 ? 32.304 36.769 37.559 1.00 20.34 230 HIS B C 1
ATOM 6673 O O . HIS B 1 231 ? 31.761 37.726 38.141 1.00 20.58 230 HIS B O 1
ATOM 6680 N N . LEU B 1 232 ? 31.661 35.672 37.182 1.00 18.08 231 LEU B N 1
ATOM 6681 C CA . LEU B 1 232 ? 30.256 35.445 37.472 1.00 18.12 231 LEU B CA 1
ATOM 6682 C C . LEU B 1 232 ? 30.089 33.987 37.941 1.00 19.29 231 LEU B C 1
ATOM 6683 O O . LEU B 1 232 ? 30.587 33.052 37.288 1.00 19.70 231 LEU B O 1
ATOM 6688 N N . SER B 1 233 ? 29.389 33.808 39.048 1.00 18.62 232 SER B N 1
ATOM 6689 C CA . SER B 1 233 ? 29.001 32.475 39.527 1.00 20.63 232 SER B CA 1
ATOM 6690 C C . SER B 1 233 ? 27.486 32.418 39.536 1.00 21.15 232 SER B C 1
ATOM 6691 O O . SER B 1 233 ? 26.838 33.387 39.914 1.00 18.65 232 SER B O 1
ATOM 6694 N N . THR B 1 234 ? 26.930 31.300 39.089 1.00 18.97 233 THR B N 1
ATOM 6695 C CA . THR B 1 234 ? 25.482 31.091 39.131 1.00 20.25 233 THR B CA 1
ATOM 6696 C C . THR B 1 234 ? 25.178 29.748 39.803 1.00 23.09 233 THR B C 1
ATOM 6697 O O . THR B 1 234 ? 25.988 28.804 39.752 1.00 21.64 233 THR B O 1
ATOM 6701 N N . ASP B 1 235 ? 24.027 29.685 40.453 1.00 23.50 234 ASP B N 1
ATOM 6702 C CA . ASP B 1 235 ? 23.543 28.454 41.104 1.00 22.64 234 ASP B CA 1
ATOM 6703 C C . ASP B 1 235 ? 22.030 28.498 41.061 1.00 23.13 234 ASP B C 1
ATOM 6704 O O . ASP B 1 235 ? 21.397 29.162 41.894 1.00 24.27 234 ASP B O 1
ATOM 6709 N N . ASP B 1 236 ? 21.459 27.777 40.100 1.00 20.97 235 ASP B N 1
ATOM 6710 C CA . ASP B 1 236 ? 20.032 27.855 39.787 1.00 20.46 235 ASP B CA 1
ATOM 6711 C C . ASP B 1 236 ? 19.371 26.468 39.802 1.00 21.17 235 ASP B C 1
ATOM 6712 O O . ASP B 1 236 ? 20.050 25.433 39.724 1.00 21.23 235 ASP B O 1
ATOM 6717 N N . MET B 1 237 ? 18.048 26.457 39.890 1.00 20.91 236 MET B N 1
ATOM 6718 C CA . MET B 1 237 ? 17.248 25.257 39.622 1.00 21.24 236 MET B CA 1
ATOM 6719 C C . MET B 1 237 ? 16.880 25.262 38.141 1.00 20.70 236 MET B C 1
ATOM 6720 O O . MET B 1 237 ? 16.150 26.137 37.689 1.00 22.65 236 MET B O 1
ATOM 6725 N N . PRO B 1 238 ? 17.409 24.321 37.360 1.00 18.66 237 PRO B N 1
ATOM 6726 C CA . PRO B 1 238 ? 17.163 24.440 35.931 1.00 19.22 237 PRO B CA 1
ATOM 6727 C C . PRO B 1 238 ? 15.764 23.991 35.613 1.00 18.72 237 PRO B C 1
ATOM 6728 O O . PRO B 1 238 ? 15.231 23.132 36.304 1.00 19.68 237 PRO B O 1
ATOM 6732 N N . ASP B 1 239 ? 15.174 24.589 34.585 1.00 17.88 238 ASP B N 1
ATOM 6733 C CA . ASP B 1 239 ? 13.743 24.478 34.335 1.00 20.85 238 ASP B CA 1
ATOM 6734 C C . ASP B 1 239 ? 13.502 24.370 32.830 1.00 21.51 238 ASP B C 1
ATOM 6735 O O . ASP B 1 239 ? 13.691 25.321 32.104 1.00 23.54 238 ASP B O 1
ATOM 6740 N N . TYR B 1 240 ? 13.137 23.173 32.370 1.00 20.80 239 TYR B N 1
ATOM 6741 C CA . TYR B 1 240 ? 12.822 22.946 30.960 1.00 22.25 239 TYR B CA 1
ATOM 6742 C C . TYR B 1 240 ? 11.332 23.124 30.631 1.00 24.62 239 TYR B C 1
ATOM 6743 O O . TYR B 1 240 ? 10.886 22.723 29.567 1.00 28.84 239 TYR B O 1
ATOM 6752 N N . GLY B 1 241 ? 10.555 23.663 31.563 1.00 22.53 240 GLY B N 1
ATOM 6753 C CA . GLY B 1 241 ? 9.169 24.003 31.283 1.00 19.85 240 GLY B CA 1
ATOM 6754 C C . GLY B 1 241 ? 8.208 22.845 31.243 1.00 19.27 240 GLY B C 1
ATOM 6755 O O . GLY B 1 241 ? 8.270 21.935 32.079 1.00 20.06 240 GLY B O 1
ATOM 6756 N N . LEU B 1 242 ? 7.308 22.883 30.260 1.00 19.02 241 LEU B N 1
ATOM 6757 C CA . LEU B 1 242 ? 6.265 21.899 30.138 1.00 18.37 241 LEU B CA 1
ATOM 6758 C C . LEU B 1 242 ? 6.549 20.946 28.991 1.00 18.34 241 LEU B C 1
ATOM 6759 O O . LEU B 1 242 ? 7.091 21.338 27.978 1.00 17.41 241 LEU B O 1
ATOM 6764 N N . PRO B 1 243 ? 6.084 19.706 29.121 1.00 18.27 242 PRO B N 1
ATOM 6765 C CA . PRO B 1 243 ? 6.144 18.815 27.975 1.00 18.45 242 PRO B CA 1
ATOM 6766 C C . PRO B 1 243 ? 5.200 19.221 26.836 1.00 19.13 242 PRO B C 1
ATOM 6767 O O . PRO B 1 243 ? 4.124 19.787 27.088 1.00 19.17 242 PRO B O 1
ATOM 6771 N N . LEU B 1 244 ? 5.626 18.982 25.604 1.00 17.90 243 LEU B N 1
ATOM 6772 C CA . LEU B 1 244 ? 4.699 19.018 24.474 1.00 19.68 243 LEU B CA 1
ATOM 6773 C C . LEU B 1 244 ? 3.849 17.757 24.524 1.00 20.27 243 LEU B C 1
ATOM 6774 O O . LEU B 1 244 ? 4.259 16.753 25.070 1.00 20.47 243 LEU B O 1
ATOM 6779 N N . THR B 1 245 ? 2.657 17.801 23.930 1.00 20.68 244 THR B N 1
ATOM 6780 C CA . THR B 1 245 ? 1.943 16.578 23.683 1.00 19.63 244 THR B CA 1
ATOM 6781 C C . THR B 1 245 ? 2.605 15.845 22.524 1.00 21.18 244 THR B C 1
ATOM 6782 O O . THR B 1 245 ? 3.367 16.427 21.741 1.00 19.61 244 THR B O 1
ATOM 6786 N N . ASN B 1 246 ? 2.285 14.558 22.392 1.00 21.63 245 ASN B N 1
ATOM 6787 C CA . ASN B 1 246 ? 2.809 13.759 21.298 1.00 22.73 245 ASN B CA 1
ATOM 6788 C C . ASN B 1 246 ? 1.819 12.658 20.927 1.00 23.55 245 ASN B C 1
ATOM 6789 O O . ASN B 1 246 ? 2.069 11.464 21.133 1.00 22.56 245 ASN B O 1
ATOM 6794 N N . VAL B 1 247 ? 0.657 13.072 20.426 1.00 21.58 246 VAL B N 1
ATOM 6795 C CA . VAL B 1 247 ? -0.355 12.138 20.018 1.00 23.44 246 VAL B CA 1
ATOM 6796 C C . VAL B 1 247 ? -0.834 12.561 18.637 1.00 22.91 246 VAL B C 1
ATOM 6797 O O . VAL B 1 247 ? -1.316 13.674 18.466 1.00 21.19 246 VAL B O 1
ATOM 6801 N N . ASN B 1 248 ? -0.610 11.695 17.659 1.00 21.95 247 ASN B N 1
ATOM 6802 C CA . ASN B 1 248 ? -0.848 12.012 16.261 1.00 23.83 247 ASN B CA 1
ATOM 6803 C C . ASN B 1 248 ? -0.260 13.362 15.889 1.00 23.45 247 ASN B C 1
ATOM 6804 O O . ASN B 1 248 ? -0.878 14.194 15.265 1.00 21.02 247 ASN B O 1
ATOM 6809 N N . ARG B 1 249 ? 0.983 13.570 16.296 1.00 22.56 248 ARG B N 1
ATOM 6810 C CA . ARG B 1 249 ? 1.713 14.754 15.896 1.00 21.65 248 ARG B CA 1
ATOM 6811 C C . ARG B 1 249 ? 1.823 14.856 14.387 1.00 24.16 248 ARG B C 1
ATOM 6812 O O . ARG B 1 249 ? 2.145 13.865 13.706 1.00 23.78 248 ARG B O 1
ATOM 6820 N N . SER B 1 250 ? 1.516 16.034 13.838 1.00 21.43 249 SER B N 1
ATOM 6821 C CA . SER B 1 250 ? 1.597 16.237 12.403 1.00 22.48 249 SER B CA 1
ATOM 6822 C C . SER B 1 250 ? 1.526 17.712 12.073 1.00 22.77 249 SER B C 1
ATOM 6823 O O . SER B 1 250 ? 1.139 18.540 12.919 1.00 20.76 249 SER B O 1
ATOM 6826 N N . LYS B 1 251 ? 1.839 18.029 10.832 1.00 22.87 250 LYS B N 1
ATOM 6827 C CA . LYS B 1 251 ? 1.662 19.395 10.376 1.00 24.34 250 LYS B CA 1
ATOM 6828 C C . LYS B 1 251 ? 0.184 19.816 10.474 1.00 24.27 250 LYS B C 1
ATOM 6829 O O . LYS B 1 251 ? -0.099 20.952 10.829 1.00 23.40 250 LYS B O 1
ATOM 6835 N N . ALA B 1 252 ? -0.744 18.885 10.245 1.00 23.65 251 ALA B N 1
ATOM 6836 C CA . ALA B 1 252 ? -2.179 19.211 10.374 1.00 25.29 251 ALA B CA 1
ATOM 6837 C C . ALA B 1 252 ? -2.620 19.447 11.826 1.00 26.97 251 ALA B C 1
ATOM 6838 O O . ALA B 1 252 ? -3.513 20.250 12.059 1.00 26.14 251 ALA B O 1
ATOM 6840 N N . ASN B 1 253 ? -2.011 18.737 12.787 1.00 23.25 252 ASN B N 1
ATOM 6841 C CA . ASN B 1 253 ? -2.329 18.878 14.208 1.00 23.35 252 ASN B CA 1
ATOM 6842 C C . ASN B 1 253 ? -1.020 18.976 14.970 1.00 22.55 252 ASN B C 1
ATOM 6843 O O . ASN B 1 253 ? -0.537 17.985 15.547 1.00 20.57 252 ASN B O 1
ATOM 6848 N N . PRO B 1 254 ? -0.396 20.142 14.907 1.00 21.28 253 PRO B N 1
ATOM 6849 C CA . PRO B 1 254 ? 0.898 20.267 15.534 1.00 21.21 253 PRO B CA 1
ATOM 6850 C C . PRO B 1 254 ? 0.778 20.203 17.033 1.00 21.72 253 PRO B C 1
ATOM 6851 O O . PRO B 1 254 ? -0.227 20.613 17.609 1.00 21.05 253 PRO B O 1
ATOM 6855 N N . SER B 1 255 ? 1.760 19.587 17.671 1.00 20.33 254 SER B N 1
ATOM 6856 C CA . SER B 1 255 ? 1.768 19.458 19.099 1.00 20.55 254 SER B CA 1
ATOM 6857 C C . SER B 1 255 ? 2.078 20.803 19.736 1.00 21.85 254 SER B C 1
ATOM 6858 O O . SER B 1 255 ? 2.973 21.540 19.296 1.00 21.54 254 SER B O 1
ATOM 6861 N N . LYS B 1 256 ? 1.366 21.104 20.799 1.00 21.97 255 LYS B N 1
ATOM 6862 C CA . LYS B 1 256 ? 1.670 22.285 21.593 1.00 22.33 255 LYS B CA 1
ATOM 6863 C C . LYS B 1 256 ? 1.846 21.836 23.036 1.00 20.11 255 LYS B C 1
ATOM 6864 O O . LYS B 1 256 ? 1.711 20.647 23.343 1.00 20.68 255 LYS B O 1
ATOM 6870 N N . PRO B 1 257 ? 2.184 22.767 23.929 1.00 20.60 256 PRO B N 1
ATOM 6871 C CA . PRO B 1 257 ? 2.391 22.361 25.305 1.00 19.87 256 PRO B CA 1
ATOM 6872 C C . PRO B 1 257 ? 1.164 21.726 25.909 1.00 21.57 256 PRO B C 1
ATOM 6873 O O . PRO B 1 257 ? 0.024 22.079 25.555 1.00 21.05 256 PRO B O 1
ATOM 6877 N N . ALA B 1 258 ? 1.385 20.747 26.775 1.00 20.87 257 ALA B N 1
ATOM 6878 C CA . ALA B 1 258 ? 0.270 20.144 27.493 1.00 23.77 257 ALA B CA 1
ATOM 6879 C C . ALA B 1 258 ? -0.602 21.243 28.132 1.00 23.90 257 ALA B C 1
ATOM 6880 O O . ALA B 1 258 ? -0.090 22.261 28.596 1.00 23.60 257 ALA B O 1
ATOM 6882 N N . SER B 1 259 ? -1.913 21.014 28.167 1.00 26.55 258 SER B N 1
ATOM 6883 C CA . SER B 1 259 ? -2.839 21.971 28.794 1.00 29.29 258 SER B CA 1
ATOM 6884 C C . SER B 1 259 ? -2.865 21.753 30.303 1.00 26.30 258 SER B C 1
ATOM 6885 O O . SER B 1 259 ? -3.846 21.243 30.845 1.00 32.24 258 SER B O 1
ATOM 6888 N N . VAL B 1 260 ? -1.790 22.115 30.977 1.00 24.18 259 VAL B N 1
ATOM 6889 C CA . VAL B 1 260 ? -1.691 21.967 32.424 1.00 23.68 259 VAL B CA 1
ATOM 6890 C C . VAL B 1 260 ? -1.358 23.324 33.027 1.00 23.05 259 VAL B C 1
ATOM 6891 O O . VAL B 1 260 ? -0.923 24.209 32.319 1.00 22.87 259 VAL B O 1
ATOM 6895 N N . ASP B 1 261 ? -1.531 23.447 34.330 1.00 23.43 260 ASP B N 1
ATOM 6896 C CA . ASP B 1 261 ? -1.138 24.651 35.086 1.00 23.99 260 ASP B CA 1
ATOM 6897 C C . ASP B 1 261 ? 0.280 25.105 34.686 1.00 21.60 260 ASP B C 1
ATOM 6898 O O . ASP B 1 261 ? 1.226 24.352 34.812 1.00 23.35 260 ASP B O 1
ATOM 6903 N N . ARG B 1 262 ? 0.416 26.342 34.232 1.00 21.86 261 ARG B N 1
ATOM 6904 C CA . ARG B 1 262 ? 1.710 26.860 33.779 1.00 21.44 261 ARG B CA 1
ATOM 6905 C C . ARG B 1 262 ? 2.705 27.122 34.924 1.00 20.81 261 ARG B C 1
ATOM 6906 O O . ARG B 1 262 ? 3.891 27.448 34.679 1.00 20.89 261 ARG B O 1
ATOM 6914 N N . ASP B 1 263 ? 2.247 26.936 36.166 1.00 21.28 262 ASP B N 1
ATOM 6915 C CA . ASP B 1 263 ? 3.150 26.947 37.325 1.00 23.55 262 ASP B CA 1
ATOM 6916 C C . ASP B 1 263 ? 3.910 25.623 37.457 1.00 22.10 262 ASP B C 1
ATOM 6917 O O . ASP B 1 263 ? 4.847 25.518 38.243 1.00 23.29 262 ASP B O 1
ATOM 6922 N N . ASN B 1 264 ? 3.465 24.598 36.740 1.00 21.16 263 ASN B N 1
ATOM 6923 C CA . ASN B 1 264 ? 3.941 23.229 36.979 1.00 20.97 263 ASN B CA 1
ATOM 6924 C C . ASN B 1 264 ? 5.435 23.079 36.674 1.00 20.04 263 ASN B C 1
ATOM 6925 O O . ASN B 1 264 ? 5.883 23.404 35.589 1.00 19.63 263 ASN B O 1
ATOM 6930 N N . PHE B 1 265 ? 6.168 22.537 37.621 1.00 19.39 264 PHE B N 1
ATOM 6931 C CA . PHE B 1 265 ? 7.580 22.250 37.456 1.00 20.07 264 PHE B CA 1
ATOM 6932 C C . PHE B 1 265 ? 7.812 20.730 37.622 1.00 20.26 264 PHE B C 1
ATOM 6933 O O . PHE B 1 265 ? 7.382 20.137 38.631 1.00 21.56 264 PHE B O 1
ATOM 6941 N N . TYR B 1 266 ? 8.499 20.129 36.650 1.00 18.82 265 TYR B N 1
ATOM 6942 C CA . TYR B 1 266 ? 8.662 18.673 36.579 1.00 19.57 265 TYR B CA 1
ATOM 6943 C C . TYR B 1 266 ? 10.017 18.187 37.064 1.00 20.02 265 TYR B C 1
ATOM 6944 O O . TYR B 1 266 ? 10.281 16.978 37.032 1.00 20.73 265 TYR B O 1
ATOM 6953 N N . GLY B 1 267 ? 10.848 19.105 37.556 1.00 17.54 266 GLY B N 1
ATOM 6954 C CA . GLY B 1 267 ? 12.127 18.734 38.131 1.00 19.23 266 GLY B CA 1
ATOM 6955 C C . GLY B 1 267 ? 12.071 18.314 39.592 1.00 19.40 266 GLY B C 1
ATOM 6956 O O . GLY B 1 267 ? 11.015 18.310 40.209 1.00 20.64 266 GLY B O 1
ATOM 6957 N N . LEU B 1 268 ? 13.237 17.945 40.116 1.00 20.85 267 LEU B N 1
ATOM 6958 C CA . LEU B 1 268 ? 13.385 17.433 41.468 1.00 21.92 267 LEU B CA 1
ATOM 6959 C C . LEU B 1 268 ? 14.255 18.345 42.314 1.00 22.88 267 LEU B C 1
ATOM 6960 O O . LEU B 1 268 ? 15.438 18.577 41.982 1.00 22.06 267 LEU B O 1
ATOM 6965 N N . LYS B 1 269 ? 13.686 18.871 43.397 1.00 24.99 268 LYS B N 1
ATOM 6966 C CA . LYS B 1 269 ? 14.467 19.714 44.307 1.00 27.29 268 LYS B CA 1
ATOM 6967 C C . LYS B 1 269 ? 15.694 18.988 44.832 1.00 26.38 268 LYS B C 1
ATOM 6968 O O . LYS B 1 269 ? 16.719 19.598 45.015 1.00 26.94 268 LYS B O 1
ATOM 6974 N N . ASP B 1 270 ? 15.587 17.685 45.080 1.00 26.34 269 ASP B N 1
ATOM 6975 C CA . ASP B 1 270 ? 16.697 16.929 45.690 1.00 26.33 269 ASP B CA 1
ATOM 6976 C C . ASP B 1 270 ? 17.738 16.410 44.708 1.00 27.15 269 ASP B C 1
ATOM 6977 O O . ASP B 1 270 ? 18.678 15.720 45.121 1.00 27.43 269 ASP B O 1
ATOM 6982 N N . ARG B 1 271 ? 17.558 16.682 43.413 1.00 23.07 270 ARG B N 1
ATOM 6983 C CA . ARG B 1 271 ? 18.489 16.183 42.400 1.00 23.52 270 ARG B CA 1
ATOM 6984 C C . ARG B 1 271 ? 19.014 17.253 41.454 1.00 20.42 270 ARG B C 1
ATOM 6985 O O . ARG B 1 271 ? 20.220 17.276 41.172 1.00 21.54 270 ARG B O 1
ATOM 6993 N N . ASP B 1 272 ? 18.110 18.082 40.925 1.00 20.34 271 ASP B N 1
ATOM 6994 C CA . ASP B 1 272 ? 18.421 18.980 39.830 1.00 19.31 271 ASP B CA 1
ATOM 6995 C C . ASP B 1 272 ? 19.114 20.243 40.321 1.00 20.96 271 ASP B C 1
ATOM 6996 O O . ASP B 1 272 ? 18.843 20.719 41.441 1.00 19.44 271 ASP B O 1
ATOM 7001 N N . TYR B 1 273 ? 20.019 20.761 39.495 1.00 18.70 272 TYR B N 1
ATOM 7002 C CA . TYR B 1 273 ? 20.765 21.995 39.780 1.00 17.91 272 TYR B CA 1
ATOM 7003 C C . TYR B 1 273 ? 21.526 22.416 38.532 1.00 17.57 272 TYR B C 1
ATOM 7004 O O . TYR B 1 273 ? 21.774 21.612 37.632 1.00 17.18 272 TYR B O 1
ATOM 7013 N N . ARG B 1 274 ? 21.954 23.660 38.511 1.00 17.93 273 ARG B N 1
ATOM 7014 C CA . ARG B 1 274 ? 22.792 24.179 37.446 1.00 19.09 273 ARG B CA 1
ATOM 7015 C C . ARG B 1 274 ? 23.721 25.223 38.039 1.00 19.13 273 ARG B C 1
ATOM 7016 O O . ARG B 1 274 ? 23.268 26.246 38.574 1.00 19.60 273 ARG B O 1
ATOM 7024 N N . LYS B 1 275 ? 25.016 24.929 37.984 1.00 17.67 274 LYS B N 1
ATOM 7025 C CA . LYS B 1 275 ? 26.038 25.787 38.534 1.00 19.29 274 LYS B CA 1
ATOM 7026 C C . LYS B 1 275 ? 27.031 26.137 37.440 1.00 20.81 274 LYS B C 1
ATOM 7027 O O . LYS B 1 275 ? 27.541 25.263 36.729 1.00 19.57 274 LYS B O 1
ATOM 7033 N N . SER B 1 276 ? 27.258 27.428 37.251 1.00 19.40 275 SER B N 1
ATOM 7034 C CA . SER B 1 276 ? 28.243 27.873 36.282 1.00 20.83 275 SER B CA 1
ATOM 7035 C C . SER B 1 276 ? 29.205 28.856 36.935 1.00 21.30 275 SER B C 1
ATOM 7036 O O . SER B 1 276 ? 28.862 29.505 37.938 1.00 19.37 275 SER B O 1
ATOM 7039 N N . THR B 1 277 ? 30.413 28.904 36.382 1.00 21.28 276 THR B N 1
ATOM 7040 C CA . THR B 1 277 ? 31.383 29.945 36.645 1.00 21.54 276 THR B CA 1
ATOM 7041 C C . THR B 1 277 ? 31.909 30.467 35.314 1.00 18.86 276 THR B C 1
ATOM 7042 O O . THR B 1 277 ? 32.044 29.714 34.305 1.00 16.58 276 THR B O 1
ATOM 7046 N N . THR B 1 278 ? 32.215 31.755 35.324 1.00 16.53 277 THR B N 1
ATOM 7047 C CA . THR B 1 278 ? 32.819 32.442 34.225 1.00 17.67 277 THR B CA 1
ATOM 7048 C C . THR B 1 278 ? 33.929 33.321 34.785 1.00 17.55 277 THR B C 1
ATOM 7049 O O . THR B 1 278 ? 33.708 34.090 35.721 1.00 17.76 277 THR B O 1
ATOM 7053 N N . ASP B 1 279 ? 35.118 33.165 34.233 1.00 16.65 278 ASP B N 1
ATOM 7054 C CA . ASP B 1 279 ? 36.297 33.925 34.631 1.00 18.33 278 ASP B CA 1
ATOM 7055 C C . ASP B 1 279 ? 37.023 34.409 33.379 1.00 17.79 278 ASP B C 1
ATOM 7056 O O . ASP B 1 279 ? 37.360 33.614 32.491 1.00 18.69 278 ASP B O 1
ATOM 7061 N N . SER B 1 280 ? 37.257 35.708 33.296 1.00 16.79 279 SER B N 1
ATOM 7062 C CA . SER B 1 280 ? 37.776 36.329 32.084 1.00 17.85 279 SER B CA 1
ATOM 7063 C C . SER B 1 280 ? 38.749 37.446 32.450 1.00 19.47 279 SER B C 1
ATOM 7064 O O . SER B 1 280 ? 38.532 38.146 33.431 1.00 18.48 279 SER B O 1
ATOM 7067 N N . GLY B 1 281 ? 39.827 37.564 31.680 1.00 17.60 280 GLY B N 1
ATOM 7068 C CA . GLY B 1 281 ? 40.793 38.658 31.799 1.00 18.33 280 GLY B CA 1
ATOM 7069 C C . GLY B 1 281 ? 41.164 39.149 30.417 1.00 19.08 280 GLY B C 1
ATOM 7070 O O . GLY B 1 281 ? 41.478 38.333 29.534 1.00 17.59 280 GLY B O 1
ATOM 7071 N N . THR B 1 282 ? 41.149 40.476 30.226 1.00 18.56 281 THR B N 1
ATOM 7072 C CA . THR B 1 282 ? 41.369 41.099 28.905 1.00 19.64 281 THR B CA 1
ATOM 7073 C C . THR B 1 282 ? 42.366 42.262 28.992 1.00 20.13 281 THR B C 1
ATOM 7074 O O . THR B 1 282 ? 42.279 43.086 29.896 1.00 19.56 281 THR B O 1
ATOM 7078 N N . PHE B 1 283 ? 43.335 42.287 28.083 1.00 18.44 282 PHE B N 1
ATOM 7079 C CA . PHE B 1 283 ? 44.246 43.398 27.971 1.00 20.15 282 PHE B CA 1
ATOM 7080 C C . PHE B 1 283 ? 44.160 43.919 26.566 1.00 20.43 282 PHE B C 1
ATOM 7081 O O . PHE B 1 283 ? 44.325 43.137 25.598 1.00 19.91 282 PHE B O 1
ATOM 7089 N N . ARG B 1 284 ? 43.830 45.210 26.437 1.00 19.42 283 ARG B N 1
ATOM 7090 C CA . ARG B 1 284 ? 43.709 45.869 25.141 1.00 20.60 283 ARG B CA 1
ATOM 7091 C C . ARG B 1 284 ? 44.590 47.093 25.138 1.00 22.41 283 ARG B C 1
ATOM 7092 O O . ARG B 1 284 ? 44.620 47.854 26.127 1.00 20.04 283 ARG B O 1
ATOM 7100 N N . ILE B 1 285 ? 45.352 47.256 24.065 1.00 20.58 284 ILE B N 1
ATOM 7101 C CA . ILE B 1 285 ? 46.211 48.423 23.924 1.00 22.55 284 ILE B CA 1
ATOM 7102 C C . ILE B 1 285 ? 46.120 48.949 22.506 1.00 23.46 284 ILE B C 1
ATOM 7103 O O . ILE B 1 285 ? 46.014 48.171 21.518 1.00 20.70 284 ILE B O 1
ATOM 7108 N N . GLU B 1 286 ? 46.109 50.270 22.395 1.00 23.27 285 GLU B N 1
ATOM 7109 C CA . GLU B 1 286 ? 46.090 50.891 21.093 1.00 24.47 285 GLU B CA 1
ATOM 7110 C C . GLU B 1 286 ? 47.075 52.022 21.075 1.00 23.75 285 GLU B C 1
ATOM 7111 O O . GLU B 1 286 ? 47.348 52.657 22.114 1.00 23.76 285 GLU B O 1
ATOM 7117 N N . HIS B 1 287 ? 47.589 52.305 19.888 1.00 21.41 286 HIS B N 1
ATOM 7118 C CA . HIS B 1 287 ? 48.557 53.372 19.735 1.00 21.26 286 HIS B CA 1
ATOM 7119 C C . HIS B 1 287 ? 48.316 54.133 18.445 1.00 20.63 286 HIS B C 1
ATOM 7120 O O . HIS B 1 287 ? 48.162 53.521 17.380 1.00 18.39 286 HIS B O 1
ATOM 7127 N N . ASP B 1 288 ? 48.258 55.455 18.525 1.00 21.71 287 ASP B N 1
ATOM 7128 C CA . ASP B 1 288 ? 48.102 56.281 17.347 1.00 23.39 287 ASP B CA 1
ATOM 7129 C C . ASP B 1 288 ? 49.489 56.619 16.826 1.00 24.72 287 ASP B C 1
ATOM 7130 O O . ASP B 1 288 ? 50.256 57.335 17.502 1.00 23.87 287 ASP B O 1
ATOM 7135 N N . LEU B 1 289 ? 49.837 56.104 15.650 1.00 24.04 288 LEU B N 1
ATOM 7136 C CA . LEU B 1 289 ? 51.070 56.524 14.983 1.00 26.81 288 LEU B CA 1
ATOM 7137 C C . LEU B 1 289 ? 50.941 57.969 14.531 1.00 26.15 288 LEU B C 1
ATOM 7138 O O . LEU B 1 289 ? 51.925 58.697 14.477 1.00 29.28 288 LEU B O 1
ATOM 7143 N N . ASN B 1 290 ? 49.721 58.390 14.192 1.00 24.52 289 ASN B N 1
ATOM 7144 C CA . ASN B 1 290 ? 49.448 59.787 13.870 1.00 27.77 289 ASN B CA 1
ATOM 7145 C C . ASN B 1 290 ? 47.935 59.974 13.908 1.00 29.52 289 ASN B C 1
ATOM 7146 O O . ASN B 1 290 ? 47.225 59.042 14.219 1.00 25.44 289 ASN B O 1
ATOM 7151 N N . ASP B 1 291 ? 47.433 61.152 13.555 1.00 29.81 290 ASP B N 1
ATOM 7152 C CA . ASP B 1 291 ? 45.992 61.398 13.656 1.00 31.96 290 ASP B CA 1
ATOM 7153 C C . ASP B 1 291 ? 45.166 60.487 12.739 1.00 31.40 290 ASP B C 1
ATOM 7154 O O . ASP B 1 291 ? 43.968 60.304 12.962 1.00 32.16 290 ASP B O 1
ATOM 7159 N N . ASN B 1 292 ? 45.809 59.875 11.753 1.00 27.48 291 ASN B N 1
ATOM 7160 C CA . ASN B 1 292 ? 45.091 59.057 10.777 1.00 26.83 291 ASN B CA 1
ATOM 7161 C C . ASN B 1 292 ? 45.441 57.560 10.760 1.00 23.94 291 ASN B C 1
ATOM 7162 O O . ASN B 1 292 ? 45.048 56.840 9.838 1.00 21.72 291 ASN B O 1
ATOM 7167 N N . LEU B 1 293 ? 46.130 57.073 11.792 1.00 22.64 292 LEU B N 1
ATOM 7168 C CA . LEU B 1 293 ? 46.539 55.666 11.831 1.00 21.78 292 LEU B CA 1
ATOM 7169 C C . LEU B 1 293 ? 46.635 55.175 13.265 1.00 21.75 292 LEU B C 1
ATOM 7170 O O . LEU B 1 293 ? 47.436 55.680 14.055 1.00 22.57 292 LEU B O 1
ATOM 7175 N N . THR B 1 294 ? 45.807 54.196 13.591 1.00 20.57 293 THR B N 1
ATOM 7176 C CA . THR B 1 294 ? 45.823 53.573 14.916 1.00 22.26 293 THR B CA 1
ATOM 7177 C C . THR B 1 294 ? 46.046 52.079 14.798 1.00 21.69 293 THR B C 1
ATOM 7178 O O . THR B 1 294 ? 45.416 51.417 13.957 1.00 20.71 293 THR B O 1
ATOM 7182 N N . LEU B 1 295 ? 46.982 51.579 15.596 1.00 19.20 294 LEU B N 1
ATOM 7183 C CA . LEU B 1 295 ? 47.263 50.153 15.732 1.00 20.03 294 LEU B CA 1
ATOM 7184 C C . LEU B 1 295 ? 46.762 49.633 17.070 1.00 20.69 294 LEU B C 1
ATOM 7185 O O . LEU B 1 295 ? 46.857 50.334 18.088 1.00 19.51 294 LEU B O 1
ATOM 7190 N N . SER B 1 296 ? 46.212 48.421 17.098 1.00 20.83 295 SER B N 1
ATOM 7191 C CA . SER B 1 296 ? 45.758 47.857 18.362 1.00 21.79 295 SER B CA 1
ATOM 7192 C C . SER B 1 296 ? 46.028 46.369 18.500 1.00 22.16 295 SER B C 1
ATOM 7193 O O . SER B 1 296 ? 46.158 45.640 17.501 1.00 18.66 295 SER B O 1
ATOM 7196 N N . ASN B 1 297 ? 46.090 45.921 19.748 1.00 20.65 296 ASN B N 1
ATOM 7197 C CA . ASN B 1 297 ? 46.142 44.506 20.052 1.00 21.72 296 ASN B CA 1
ATOM 7198 C C . ASN B 1 297 ? 45.356 44.221 21.320 1.00 22.37 296 ASN B C 1
ATOM 7199 O O . ASN B 1 297 ? 45.459 44.961 22.305 1.00 21.98 296 ASN B O 1
ATOM 7204 N N . SER B 1 298 ? 44.576 43.151 21.295 1.00 19.35 297 SER B N 1
ATOM 7205 C CA . SER B 1 298 ? 43.742 42.756 22.413 1.00 21.20 297 SER B CA 1
ATOM 7206 C C . SER B 1 298 ? 43.901 41.270 22.607 1.00 21.82 297 SER B C 1
ATOM 7207 O O . SER B 1 298 ? 43.918 40.505 21.617 1.00 17.72 297 SER B O 1
ATOM 7210 N N . THR B 1 299 ? 44.023 40.863 23.858 1.00 18.68 298 THR B N 1
ATOM 7211 C CA . THR B 1 299 ? 44.140 39.472 24.215 1.00 19.66 298 THR B CA 1
ATOM 7212 C C . THR B 1 299 ? 43.235 39.192 25.389 1.00 20.30 298 THR B C 1
ATOM 7213 O O . THR B 1 299 ? 43.174 39.987 26.328 1.00 21.10 298 THR B O 1
ATOM 7217 N N . ARG B 1 300 ? 42.542 38.063 25.340 1.00 18.63 299 ARG B N 1
ATOM 7218 C CA . ARG B 1 300 ? 41.653 37.657 26.407 1.00 17.49 299 ARG B CA 1
ATOM 7219 C C . ARG B 1 300 ? 41.887 36.196 26.719 1.00 19.23 299 ARG B C 1
ATOM 7220 O O . ARG B 1 300 ? 42.077 35.389 25.802 1.00 17.65 299 ARG B O 1
ATOM 7228 N N . LEU B 1 301 ? 41.898 35.892 28.011 1.00 17.88 300 LEU B N 1
ATOM 7229 C CA . LEU B 1 301 ? 41.963 34.531 28.521 1.00 18.87 300 LEU B CA 1
ATOM 7230 C C . LEU B 1 301 ? 40.681 34.253 29.274 1.00 18.60 300 LEU B C 1
ATOM 7231 O O . LEU B 1 301 ? 40.188 35.124 30.025 1.00 17.95 300 LEU B O 1
ATOM 7236 N N . VAL B 1 302 ? 40.162 33.032 29.131 1.00 16.78 301 VAL B N 1
ATOM 7237 C CA . VAL B 1 302 ? 38.846 32.696 29.664 1.00 17.05 301 VAL B 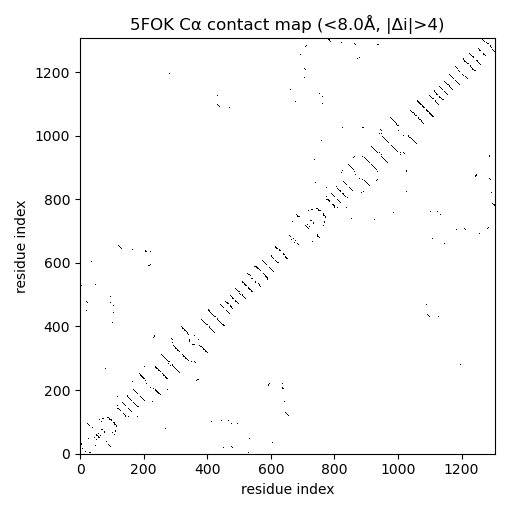CA 1
ATOM 7238 C C . VAL B 1 302 ? 38.835 31.290 30.227 1.00 18.08 301 VAL B C 1
ATOM 7239 O O . VAL B 1 302 ? 39.439 30.382 29.635 1.00 16.08 301 VAL B O 1
ATOM 7243 N N . ARG B 1 303 ? 38.162 31.112 31.367 1.00 16.57 302 ARG B N 1
ATOM 7244 C CA . ARG B 1 303 ? 37.822 29.785 31.860 1.00 19.58 302 ARG B CA 1
ATOM 7245 C C . ARG B 1 303 ? 36.376 29.792 32.304 1.00 19.72 302 ARG B C 1
ATOM 7246 O O . ARG B 1 303 ? 35.933 30.720 32.994 1.00 20.88 302 ARG B O 1
ATOM 7254 N N . THR B 1 304 ? 35.638 28.777 31.900 1.00 20.06 303 THR B N 1
ATOM 7255 C CA . THR B 1 304 ? 34.269 28.592 32.319 1.00 17.96 303 THR B CA 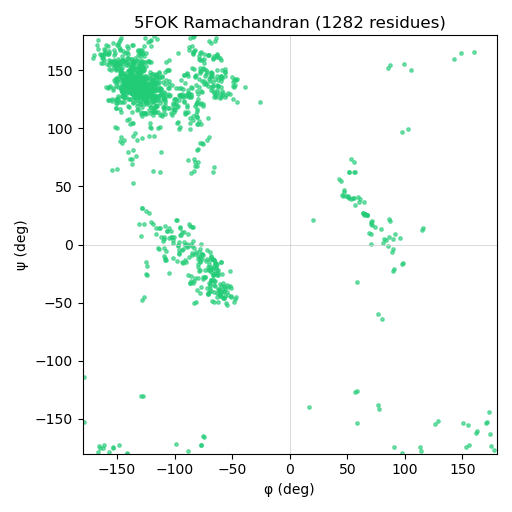1
ATOM 7256 C C . THR B 1 304 ? 34.062 27.155 32.843 1.00 19.40 303 THR B C 1
ATOM 7257 O O . THR B 1 304 ? 34.816 26.237 32.497 1.00 18.89 303 THR B O 1
ATOM 7261 N N . THR B 1 305 ? 33.062 26.989 33.705 1.00 17.93 304 THR B N 1
ATOM 7262 C CA . THR B 1 305 ? 32.578 25.675 34.090 1.00 18.45 304 THR B CA 1
ATOM 7263 C C . THR B 1 305 ? 31.053 25.634 34.019 1.00 18.57 304 THR B C 1
ATOM 7264 O O . THR B 1 305 ? 30.357 26.642 34.187 1.00 17.33 304 THR B O 1
ATOM 7268 N N . LEU B 1 306 ? 30.532 24.445 33.774 1.00 18.59 305 LEU B N 1
ATOM 7269 C CA . LEU B 1 306 ? 29.103 24.254 33.754 1.00 18.67 305 LEU B CA 1
ATOM 7270 C C . LEU B 1 306 ? 28.807 22.860 34.246 1.00 18.72 305 LEU B C 1
ATOM 7271 O O . LEU B 1 306 ? 29.315 21.881 33.707 1.00 19.03 305 LEU B O 1
ATOM 7276 N N . ASP B 1 307 ? 28.015 22.778 35.295 1.00 17.42 306 ASP B N 1
ATOM 7277 C CA . ASP B 1 307 ? 27.767 21.538 35.980 1.00 17.91 306 ASP B CA 1
ATOM 7278 C C . ASP B 1 307 ? 26.271 21.517 36.261 1.00 18.91 306 ASP B C 1
ATOM 7279 O O . ASP B 1 307 ? 25.760 22.386 36.985 1.00 17.11 306 ASP B O 1
ATOM 7284 N N . TYR B 1 308 ? 25.543 20.589 35.643 1.00 16.37 307 TYR B N 1
ATOM 7285 C CA . TYR B 1 308 ? 24.095 20.536 35.820 1.00 16.46 307 TYR B CA 1
ATOM 7286 C C . TYR B 1 308 ? 23.506 19.176 35.687 1.00 16.95 307 TYR B C 1
ATOM 7287 O O . TYR B 1 308 ? 24.041 18.312 34.995 1.00 17.28 307 TYR B O 1
ATOM 7296 N N . ILE B 1 309 ? 22.394 18.996 36.397 1.00 17.34 308 ILE B N 1
ATOM 7297 C CA . ILE B 1 309 ? 21.466 17.921 36.160 1.00 16.95 308 ILE B CA 1
ATOM 7298 C C . ILE B 1 309 ? 20.098 18.583 36.051 1.00 17.18 308 ILE B C 1
ATOM 7299 O O . ILE B 1 309 ? 19.690 19.342 36.929 1.00 16.39 308 ILE B O 1
ATOM 7304 N N . VAL B 1 310 ? 19.395 18.282 34.977 1.00 16.65 309 VAL B N 1
ATOM 7305 C CA . VAL B 1 310 ? 18.092 18.885 34.710 1.00 17.95 309 VAL B CA 1
ATOM 7306 C C . VAL B 1 310 ? 17.118 17.795 34.255 1.00 19.96 309 VAL B C 1
ATOM 7307 O O . VAL B 1 310 ? 17.545 16.752 33.700 1.00 18.80 309 VAL B O 1
ATOM 7311 N N . SER B 1 311 ? 15.825 18.011 34.528 1.00 17.40 310 SER B N 1
ATOM 7312 C CA . SER B 1 311 ? 14.812 17.038 34.182 1.00 18.93 310 SER B CA 1
ATOM 7313 C C . SER B 1 311 ? 14.066 17.462 32.913 1.00 17.61 310 SER B C 1
ATOM 7314 O O . SER B 1 311 ? 13.408 18.497 32.876 1.00 18.43 310 SER B O 1
ATOM 7317 N N . ASN B 1 312 ? 14.195 16.656 31.888 1.00 18.92 311 ASN B N 1
ATOM 7318 C CA . ASN B 1 312 ? 13.409 16.846 30.646 1.00 18.66 311 ASN B CA 1
ATOM 7319 C C . ASN B 1 312 ? 12.029 16.240 30.928 1.00 18.71 311 ASN B C 1
ATOM 7320 O O . ASN B 1 312 ? 11.931 15.102 31.336 1.00 17.99 311 ASN B O 1
ATOM 7325 N N . PRO B 1 313 ? 10.951 17.038 30.790 1.00 19.20 312 PRO B N 1
ATOM 7326 C CA . PRO B 1 313 ? 9.601 16.485 31.074 1.00 19.04 312 PRO B CA 1
ATOM 7327 C C . PRO B 1 313 ? 9.114 15.492 30.013 1.00 20.29 312 PRO B C 1
ATOM 7328 O O . PRO B 1 313 ? 8.509 15.868 29.012 1.00 21.60 312 PRO B O 1
ATOM 7332 N N . ASP B 1 314 ? 9.446 14.235 30.257 1.00 18.92 313 ASP B N 1
ATOM 7333 C CA . ASP B 1 314 ? 9.001 13.031 29.550 1.00 19.39 313 ASP B CA 1
ATOM 7334 C C . ASP B 1 314 ? 9.840 12.584 28.368 1.00 18.44 313 ASP B C 1
ATOM 7335 O O . ASP B 1 314 ? 9.758 11.420 28.005 1.00 19.04 313 ASP B O 1
ATOM 7340 N N . ASP B 1 315 ? 10.609 13.499 27.770 1.00 18.77 314 ASP B N 1
ATOM 7341 C CA . ASP B 1 315 ? 11.523 13.161 26.686 1.00 21.33 314 ASP B CA 1
ATOM 7342 C C . ASP B 1 315 ? 10.836 12.350 25.577 1.00 23.47 314 ASP B C 1
ATOM 7343 O O . ASP B 1 315 ? 11.418 11.366 25.059 1.00 20.80 314 ASP B O 1
ATOM 7348 N N . SER B 1 316 ? 9.588 12.738 25.250 1.00 21.76 315 SER B N 1
ATOM 7349 C CA . SER B 1 316 ? 8.765 12.044 24.262 1.00 22.55 315 SER B CA 1
ATOM 7350 C C . SER B 1 316 ? 8.676 10.544 24.482 1.00 24.54 315 SER B C 1
ATOM 7351 O O . SER B 1 316 ? 8.672 9.787 23.521 1.00 24.97 315 SER B O 1
ATOM 7354 N N . ARG B 1 317 ? 8.531 10.115 25.737 1.00 23.33 316 ARG B N 1
ATOM 7355 C CA . ARG B 1 317 ? 8.436 8.696 26.047 1.00 23.90 316 ARG B CA 1
ATOM 7356 C C . ARG B 1 317 ? 7.008 8.175 26.151 1.00 23.85 316 ARG B C 1
ATOM 7357 O O . ARG B 1 317 ? 6.794 7.029 26.553 1.00 25.77 316 ARG B O 1
ATOM 7365 N N . GLY B 1 318 ? 6.027 8.995 25.784 1.00 22.89 317 GLY B N 1
ATOM 7366 C CA . GLY B 1 318 ? 4.662 8.506 25.628 1.00 22.16 317 GLY B CA 1
ATOM 7367 C C . GLY B 1 318 ? 3.830 8.488 26.910 1.00 21.72 317 GLY B C 1
ATOM 7368 O O . GLY B 1 318 ? 2.707 8.033 26.904 1.00 23.86 317 GLY B O 1
ATOM 7369 N N . ASN B 1 319 ? 4.344 9.020 28.010 1.00 21.19 318 ASN B N 1
ATOM 7370 C CA . ASN B 1 319 ? 3.607 8.985 29.265 1.00 21.90 318 ASN B CA 1
ATOM 7371 C C . ASN B 1 319 ? 2.621 10.139 29.426 1.00 21.43 318 ASN B C 1
ATOM 7372 O O . ASN B 1 319 ? 1.594 10.005 30.117 1.00 22.43 318 ASN B O 1
ATOM 7377 N N . VAL B 1 320 ? 2.919 11.248 28.777 1.00 20.10 319 VAL B N 1
ATOM 7378 C CA . VAL B 1 320 ? 2.074 12.424 28.847 1.00 21.23 319 VAL B CA 1
ATOM 7379 C C . VAL B 1 320 ? 0.625 12.079 28.462 1.00 22.40 319 VAL B C 1
ATOM 7380 O O . VAL B 1 320 ? -0.317 12.523 29.116 1.00 21.73 319 VAL B O 1
ATOM 7384 N N . ALA B 1 321 ? 0.470 11.246 27.440 1.00 23.23 320 ALA B N 1
ATOM 7385 C CA . ALA B 1 321 ? -0.839 10.834 26.987 1.00 26.18 320 ALA B CA 1
ATOM 7386 C C . ALA B 1 321 ? -1.617 10.062 28.046 1.00 26.25 320 ALA B C 1
ATOM 7387 O O . ALA B 1 321 ? -2.835 9.970 27.969 1.00 26.82 320 ALA B O 1
ATOM 7389 N N . ASN B 1 322 ? -0.915 9.487 29.010 1.00 25.06 321 ASN B N 1
ATOM 7390 C CA . ASN B 1 322 ? -1.550 8.744 30.087 1.00 27.11 321 ASN B CA 1
ATOM 7391 C C . ASN B 1 322 ? -1.620 9.531 31.401 1.00 25.67 321 ASN B C 1
ATOM 7392 O O . ASN B 1 322 ? -2.031 8.985 32.432 1.00 26.11 321 ASN B O 1
ATOM 7397 N N . GLY B 1 323 ? -1.233 10.801 31.356 1.00 25.35 322 GLY B N 1
ATOM 7398 C CA . GLY B 1 323 ? -1.287 11.655 32.527 1.00 24.95 322 GLY B CA 1
ATOM 7399 C C . GLY B 1 323 ? -0.061 11.565 33.422 1.00 23.73 322 GLY B C 1
ATOM 7400 O O . GLY B 1 323 ? -0.134 11.889 34.605 1.00 25.74 322 GLY B O 1
ATOM 7401 N N . TYR B 1 324 ? 1.056 11.128 32.869 1.00 22.73 323 TYR B N 1
ATOM 7402 C CA . TYR B 1 324 ? 2.303 11.029 33.646 1.00 23.98 323 TYR B CA 1
ATOM 7403 C C . TYR B 1 324 ? 3.474 11.661 32.908 1.00 22.43 323 TYR B C 1
ATOM 7404 O O . TYR B 1 324 ? 3.420 11.873 31.684 1.00 21.31 323 TYR B O 1
ATOM 7413 N N . VAL B 1 325 ? 4.547 11.937 33.667 1.00 22.08 324 VAL B N 1
ATOM 7414 C CA . VAL B 1 325 ? 5.763 12.495 33.126 1.00 21.56 324 VAL B CA 1
ATOM 7415 C C . VAL B 1 325 ? 6.951 11.762 33.730 1.00 22.58 324 VAL B C 1
ATOM 7416 O O . VAL B 1 325 ? 7.106 11.744 34.962 1.00 21.59 324 VAL B O 1
ATOM 7420 N N . TYR B 1 326 ? 7.784 11.180 32.864 1.00 21.51 325 TYR B N 1
ATOM 7421 C CA . TYR B 1 326 ? 9.091 10.640 33.259 1.00 22.31 325 TYR B CA 1
ATOM 7422 C C . TYR B 1 326 ? 10.100 11.779 33.336 1.00 19.92 325 TYR B C 1
ATOM 7423 O O . TYR B 1 326 ? 10.308 12.500 32.373 1.00 18.29 325 TYR B O 1
ATOM 7432 N N . ARG B 1 327 ? 10.692 11.974 34.506 1.00 19.23 326 ARG B N 1
ATOM 7433 C CA . ARG B 1 327 ? 11.679 13.004 34.680 1.00 19.53 326 ARG B CA 1
ATOM 7434 C C . ARG B 1 327 ? 12.999 12.552 34.102 1.00 22.89 326 ARG B C 1
ATOM 7435 O O . ARG B 1 327 ? 13.868 12.031 34.821 1.00 22.92 326 ARG B O 1
ATOM 7443 N N . SER B 1 328 ? 13.191 12.799 32.814 1.00 21.22 327 SER B N 1
ATOM 7444 C CA . SER B 1 328 ? 14.363 12.243 32.126 1.00 21.64 327 SER B CA 1
ATOM 7445 C C . SER B 1 328 ? 15.592 13.108 32.391 1.00 19.40 327 SER B C 1
ATOM 7446 O O . SER B 1 328 ? 15.660 14.244 31.941 1.00 19.69 327 SER B O 1
ATOM 7449 N N . ALA B 1 329 ? 16.568 12.575 33.134 1.00 19.96 328 ALA B N 1
ATOM 7450 C CA . ALA B 1 329 ? 17.725 13.382 33.573 1.00 20.27 328 ALA B CA 1
ATOM 7451 C C . ALA B 1 329 ? 18.719 13.611 32.451 1.00 19.72 328 ALA B C 1
ATOM 7452 O O . ALA B 1 329 ? 19.054 12.673 31.707 1.00 20.30 328 ALA B O 1
ATOM 7454 N N . LYS B 1 330 ? 19.119 14.867 32.287 1.00 17.46 329 LYS B N 1
ATOM 7455 C CA . LYS B 1 330 ? 20.156 15.267 31.350 1.00 17.76 329 LYS B CA 1
ATOM 7456 C C . LYS B 1 330 ? 21.240 15.950 32.187 1.00 21.17 329 LYS B C 1
ATOM 7457 O O . LYS B 1 330 ? 20.943 16.634 33.179 1.00 19.81 329 LYS B O 1
ATOM 7463 N N . SER B 1 331 ? 22.492 15.750 31.828 1.00 19.64 330 SER B N 1
ATOM 7464 C CA . SER B 1 331 ? 23.553 16.350 32.622 1.00 20.56 330 SER B CA 1
ATOM 7465 C C . SER B 1 331 ? 24.680 16.871 31.785 1.00 20.92 330 SER B C 1
ATOM 7466 O O . SER B 1 331 ? 24.808 16.535 30.602 1.00 18.78 330 SER B O 1
ATOM 7469 N N . ARG B 1 332 ? 25.511 17.677 32.440 1.00 17.94 331 ARG B N 1
ATOM 7470 C CA . ARG B 1 332 ? 26.744 18.169 31.882 1.00 18.21 331 ARG B CA 1
ATOM 7471 C C . ARG B 1 332 ? 27.689 18.440 33.045 1.00 19.02 331 ARG B C 1
ATOM 7472 O O . ARG B 1 332 ? 27.254 18.835 34.172 1.00 17.46 331 ARG B O 1
ATOM 7480 N N . ASN B 1 333 ? 28.956 18.139 32.838 1.00 18.17 332 ASN B N 1
ATOM 7481 C CA . ASN B 1 333 ? 29.988 18.498 33.821 1.00 19.57 332 ASN B CA 1
ATOM 7482 C C . ASN B 1 333 ? 31.260 18.845 33.092 1.00 19.43 332 ASN B C 1
ATOM 7483 O O . ASN B 1 333 ? 32.086 17.982 32.787 1.00 18.26 332 ASN B O 1
ATOM 7488 N N . SER B 1 334 ? 31.357 20.115 32.725 1.00 18.71 333 SER B N 1
ATOM 7489 C CA . SER B 1 334 ? 32.386 20.558 31.811 1.00 19.88 333 SER B CA 1
ATOM 7490 C C . SER B 1 334 ? 33.227 21.701 32.394 1.00 21.25 333 SER B C 1
ATOM 7491 O O . SER B 1 334 ? 32.769 22.465 33.283 1.00 17.47 333 SER B O 1
ATOM 7494 N N . THR B 1 335 ? 34.454 21.766 31.891 1.00 18.63 334 THR B N 1
ATOM 7495 C CA . THR B 1 335 ? 35.383 22.864 32.105 1.00 20.45 334 THR B CA 1
ATOM 7496 C C . THR B 1 335 ? 35.931 23.292 30.749 1.00 20.82 334 THR B C 1
ATOM 7497 O O . THR B 1 335 ? 36.299 22.447 29.915 1.00 19.81 334 THR B O 1
ATOM 7501 N N . SER B 1 336 ? 35.950 24.600 30.504 1.00 18.68 335 SER B N 1
ATOM 7502 C CA . SER B 1 336 ? 36.383 25.142 29.242 1.00 20.50 335 SER B CA 1
ATOM 7503 C C . SER B 1 336 ? 37.432 26.207 29.487 1.00 24.02 335 SER B C 1
ATOM 7504 O O . SER B 1 336 ? 37.370 26.949 30.492 1.00 23.03 335 SER B O 1
ATOM 7507 N N . LYS B 1 337 ? 38.428 26.235 28.609 1.00 21.47 336 LYS B N 1
ATOM 7508 C CA . LYS B 1 337 ? 39.483 27.215 28.680 1.00 23.10 336 LYS B CA 1
ATOM 7509 C C . LYS B 1 337 ? 39.695 27.752 27.287 1.00 22.34 336 LYS B C 1
ATOM 7510 O O . LYS B 1 337 ? 39.641 26.996 26.300 1.00 22.07 336 LYS B O 1
ATOM 7516 N N . GLY B 1 338 ? 40.006 29.034 27.201 1.00 20.92 337 GLY B N 1
ATOM 7517 C CA . GLY B 1 338 ? 40.233 29.650 25.912 1.00 20.68 337 GLY B CA 1
ATOM 7518 C C . GLY B 1 338 ? 41.062 30.921 25.922 1.00 20.40 337 GLY B C 1
ATOM 7519 O O . GLY B 1 338 ? 41.247 31.573 26.972 1.00 17.92 337 GLY B O 1
ATOM 7520 N N . TRP B 1 339 ? 41.544 31.284 24.737 1.00 17.80 338 TRP B N 1
ATOM 7521 C CA . TRP B 1 339 ? 42.131 32.600 24.520 1.00 18.27 338 TRP B CA 1
ATOM 7522 C C . TRP B 1 339 ? 41.756 33.115 23.158 1.00 18.10 338 TRP B C 1
ATOM 7523 O O . TRP B 1 339 ? 41.466 32.337 22.246 1.00 16.02 338 TRP B O 1
ATOM 7534 N N . VAL B 1 340 ? 41.751 34.434 23.028 1.00 18.09 339 VAL B N 1
ATOM 7535 C CA . VAL B 1 340 ? 41.535 35.062 21.750 1.00 17.94 339 VAL B CA 1
ATOM 7536 C C . VAL B 1 340 ? 42.445 36.264 21.678 1.00 20.22 339 VAL B C 1
ATOM 7537 O O . VAL B 1 340 ? 42.652 36.994 22.683 1.00 19.43 339 VAL B O 1
ATOM 7541 N N . ASN B 1 341 ? 43.067 36.445 20.513 1.00 19.05 340 ASN B N 1
ATOM 7542 C CA . ASN B 1 341 ? 43.907 37.603 20.262 1.00 20.09 340 ASN B CA 1
ATOM 7543 C C . ASN B 1 341 ? 43.500 38.276 18.977 1.00 19.92 340 ASN B C 1
ATOM 7544 O O . ASN B 1 341 ? 43.247 37.590 17.960 1.00 19.66 340 ASN B O 1
ATOM 7549 N N . GLN B 1 342 ? 43.373 39.600 19.025 1.00 18.47 341 GLN B N 1
ATOM 7550 C CA . GLN B 1 342 ? 43.030 40.384 17.851 1.00 20.08 341 GLN B CA 1
ATOM 7551 C C . GLN B 1 342 ? 44.055 41.485 17.659 1.00 22.29 341 GLN B C 1
ATOM 7552 O O . GLN B 1 342 ? 44.509 42.092 18.635 1.00 21.12 341 GLN B O 1
ATOM 7558 N N . THR B 1 343 ? 44.438 41.711 16.404 1.00 18.57 342 THR B N 1
ATOM 7559 C CA . THR B 1 343 ? 45.385 42.756 16.048 1.00 20.91 342 THR B CA 1
ATOM 7560 C C . THR B 1 343 ? 44.799 43.521 14.889 1.00 21.64 342 THR B C 1
ATOM 7561 O O . THR B 1 343 ? 44.360 42.899 13.894 1.00 20.76 342 THR B O 1
ATOM 7565 N N . ASP B 1 344 ? 44.705 44.844 15.010 1.00 20.22 343 ASP B N 1
ATOM 7566 C CA . ASP B 1 344 ? 44.007 45.649 13.990 1.00 23.24 343 ASP B CA 1
ATOM 7567 C C . ASP B 1 344 ? 44.794 46.923 13.647 1.00 21.75 343 ASP B C 1
ATOM 7568 O O . ASP B 1 344 ? 45.579 47.429 14.445 1.00 19.27 343 ASP B O 1
ATOM 7573 N N . LEU B 1 345 ? 44.529 47.420 12.461 1.00 19.18 344 LEU B N 1
ATOM 7574 C CA . LEU B 1 345 ? 45.036 48.685 11.979 1.00 19.06 344 LEU B CA 1
ATOM 7575 C C . LEU B 1 345 ? 43.832 49.441 11.450 1.00 20.11 344 LEU B C 1
ATOM 7576 O O . LEU B 1 345 ? 43.023 48.885 10.673 1.00 20.27 344 LEU B O 1
ATOM 7581 N N . LYS B 1 346 ? 43.715 50.700 11.827 1.00 19.31 345 LYS B N 1
ATOM 7582 C CA . LYS B 1 346 ? 42.643 51.547 11.336 1.00 21.31 345 LYS B CA 1
ATOM 7583 C C . LYS B 1 346 ? 43.222 52.838 10.778 1.00 22.50 345 LYS B C 1
ATOM 7584 O O . LYS B 1 346 ? 44.059 53.503 11.414 1.00 20.34 345 LYS B O 1
ATOM 7590 N N . ALA B 1 347 ? 42.812 53.181 9.561 1.00 20.86 346 ALA B N 1
ATOM 7591 C CA . ALA B 1 347 ? 43.445 54.271 8.846 1.00 20.63 346 ALA B CA 1
ATOM 7592 C C . ALA B 1 347 ? 42.437 55.161 8.154 1.00 22.26 346 ALA B C 1
ATOM 7593 O O . ALA B 1 347 ? 41.423 54.683 7.639 1.00 21.68 346 ALA B O 1
ATOM 7595 N N . ASN B 1 348 ? 42.725 56.447 8.123 1.00 22.95 347 ASN B N 1
ATOM 7596 C CA . ASN B 1 348 ? 42.012 57.375 7.249 1.00 25.05 347 ASN B CA 1
ATOM 7597 C C . ASN B 1 348 ? 42.982 57.843 6.194 1.00 25.03 347 ASN B C 1
ATOM 7598 O O . ASN B 1 348 ? 44.094 58.271 6.519 1.00 22.91 347 ASN B O 1
ATOM 7603 N N . PHE B 1 349 ? 42.588 57.766 4.931 1.00 24.46 348 PHE B N 1
ATOM 7604 C CA . PHE B 1 349 ? 43.446 58.280 3.879 1.00 26.02 348 PHE B CA 1
ATOM 7605 C C . PHE B 1 349 ? 42.633 58.690 2.673 1.00 24.98 348 PHE B C 1
ATOM 7606 O O . PHE B 1 349 ? 41.427 58.462 2.622 1.00 23.95 348 PHE B O 1
ATOM 7614 N N . GLU B 1 350 ? 43.296 59.300 1.709 1.00 24.71 349 GLU B N 1
ATOM 7615 C CA . GLU B 1 350 ? 42.646 59.769 0.516 1.00 28.10 349 GLU B CA 1
ATOM 7616 C C . GLU B 1 350 ? 43.352 59.248 -0.723 1.00 28.84 349 GLU B C 1
ATOM 7617 O O . GLU B 1 350 ? 44.587 59.224 -0.806 1.00 29.04 349 GLU B O 1
ATOM 7623 N N . THR B 1 351 ? 42.563 58.877 -1.708 1.00 29.84 350 THR B N 1
ATOM 7624 C CA . THR B 1 351 ? 43.067 58.640 -3.054 1.00 32.41 350 THR B CA 1
ATOM 7625 C C . THR B 1 351 ? 42.339 59.572 -3.984 1.00 34.32 350 THR B C 1
ATOM 7626 O O . THR B 1 351 ? 41.175 59.327 -4.338 1.00 35.76 350 THR B O 1
ATOM 7630 N N . GLY B 1 352 ? 43.000 60.665 -4.359 1.00 36.91 351 GLY B N 1
ATOM 7631 C CA . GLY B 1 352 ? 42.341 61.730 -5.123 1.00 39.35 351 GLY B CA 1
ATOM 7632 C C . GLY B 1 352 ? 41.145 62.286 -4.380 1.00 38.91 351 GLY B C 1
ATOM 7633 O O . GLY B 1 352 ? 41.257 62.644 -3.212 1.00 40.67 351 GLY B O 1
ATOM 7634 N N . PHE B 1 353 ? 39.985 62.294 -5.029 1.00 41.63 352 PHE B N 1
ATOM 7635 C CA . PHE B 1 353 ? 38.774 62.817 -4.406 1.00 42.68 352 PHE B CA 1
ATOM 7636 C C . PHE B 1 353 ? 38.134 61.843 -3.407 1.00 37.02 352 PHE B C 1
ATOM 7637 O O . PHE B 1 353 ? 37.242 62.229 -2.676 1.00 35.57 352 PHE B O 1
ATOM 7645 N N . ILE B 1 354 ? 38.571 60.589 -3.381 1.00 33.57 353 ILE B N 1
ATOM 7646 C CA . ILE B 1 354 ? 37.938 59.597 -2.507 1.00 32.19 353 ILE B CA 1
ATOM 7647 C C . ILE B 1 354 ? 38.576 59.564 -1.114 1.00 30.69 353 ILE B C 1
ATOM 7648 O O . ILE B 1 354 ? 39.794 59.477 -0.983 1.00 27.80 353 ILE B O 1
ATOM 7653 N N . LYS B 1 355 ? 37.737 59.640 -0.082 1.00 28.95 354 LYS B N 1
ATOM 7654 C CA . LYS B 1 355 ? 38.195 59.536 1.286 1.00 29.10 354 LYS B CA 1
ATOM 7655 C C . LYS B 1 355 ? 37.916 58.150 1.779 1.00 25.63 354 LYS B C 1
ATOM 7656 O O . LYS B 1 355 ? 36.789 57.661 1.666 1.00 26.79 354 LYS B O 1
ATOM 7662 N N . HIS B 1 356 ? 38.955 57.488 2.257 1.00 23.42 355 HIS B N 1
ATOM 7663 C CA . HIS B 1 356 ? 38.830 56.139 2.774 1.00 22.77 355 HIS B CA 1
ATOM 7664 C C . HIS B 1 356 ? 38.877 56.128 4.286 1.00 21.68 355 HIS B C 1
ATOM 7665 O O . HIS B 1 356 ? 39.727 56.801 4.908 1.00 20.96 355 HIS B O 1
ATOM 7672 N N . THR B 1 357 ? 38.046 55.277 4.864 1.00 20.53 356 THR B N 1
ATOM 7673 C CA . THR B 1 357 ? 38.223 54.827 6.245 1.00 21.40 356 THR B CA 1
ATOM 7674 C C . THR B 1 357 ? 38.348 53.325 6.210 1.00 22.20 356 THR B C 1
ATOM 7675 O O . THR B 1 357 ? 37.397 52.616 5.876 1.00 20.40 356 THR B O 1
ATOM 7679 N N . LEU B 1 358 ? 39.530 52.838 6.563 1.00 21.98 357 LEU B N 1
ATOM 7680 C CA . LEU B 1 358 ? 39.853 51.423 6.394 1.00 21.34 357 LEU B CA 1
ATOM 7681 C C . LEU B 1 358 ? 40.246 50.749 7.698 1.00 21.32 357 LEU B C 1
ATOM 7682 O O . LEU B 1 358 ? 40.929 51.336 8.543 1.00 19.04 357 LEU B O 1
ATOM 7687 N N . VAL B 1 359 ? 39.808 49.501 7.862 1.00 20.56 358 VAL B N 1
ATOM 7688 C CA . VAL B 1 359 ? 40.220 48.671 8.974 1.00 19.88 358 VAL B CA 1
ATOM 7689 C C . VAL B 1 359 ? 40.674 47.326 8.440 1.00 21.03 358 VAL B C 1
ATOM 7690 O O . VAL B 1 359 ? 40.004 46.703 7.600 1.00 21.86 358 VAL B O 1
ATOM 7694 N N . THR B 1 360 ? 41.788 46.839 8.962 1.00 19.72 359 THR B N 1
ATOM 7695 C CA . THR B 1 360 ? 42.235 45.535 8.607 1.00 20.16 359 THR B CA 1
ATOM 7696 C C . THR B 1 360 ? 42.775 44.881 9.863 1.00 19.13 359 THR B C 1
ATOM 7697 O O . THR B 1 360 ? 43.294 45.547 10.742 1.00 18.44 359 THR B O 1
ATOM 7701 N N . GLY B 1 361 ? 42.545 43.594 10.002 1.00 17.33 360 GLY B N 1
ATOM 7702 C CA . GLY B 1 361 ? 42.934 42.934 11.224 1.00 17.88 360 GLY B CA 1
ATOM 7703 C C . GLY B 1 361 ? 42.911 41.436 11.132 1.00 17.71 360 GLY B C 1
ATOM 7704 O O . GLY B 1 361 ? 42.579 40.860 10.075 1.00 17.71 360 GLY B O 1
ATOM 7705 N N . LEU B 1 362 ? 43.344 40.826 12.227 1.00 16.62 361 LEU B N 1
ATOM 7706 C CA . LEU B 1 362 ? 43.496 39.398 12.365 1.00 19.06 361 LEU B CA 1
ATOM 7707 C C . LEU B 1 362 ? 42.935 39.012 13.729 1.00 20.09 361 LEU B C 1
ATOM 7708 O O . LEU B 1 362 ? 43.097 39.740 14.715 1.00 19.70 361 LEU B O 1
ATOM 7713 N N . GLU B 1 363 ? 42.324 37.837 13.776 1.00 17.92 362 GLU B N 1
ATOM 7714 C CA . GLU B 1 363 ? 41.883 37.232 15.009 1.00 18.90 362 GLU B CA 1
ATOM 7715 C C . GLU B 1 363 ? 42.331 35.767 15.021 1.00 20.61 362 GLU B C 1
ATOM 7716 O O . GLU B 1 363 ? 42.247 35.070 13.996 1.00 21.31 362 GLU B O 1
ATOM 7722 N N . PHE B 1 364 ? 42.885 35.343 16.157 1.00 18.18 363 PHE B N 1
ATOM 7723 C CA . PHE B 1 364 ? 43.274 33.989 16.412 1.00 18.47 363 PHE B CA 1
ATOM 7724 C C . PHE B 1 364 ? 42.624 33.566 17.711 1.00 18.92 363 PHE B C 1
ATOM 7725 O O . PHE B 1 364 ? 42.518 34.374 18.665 1.00 18.81 363 PHE B O 1
ATOM 7733 N N . SER B 1 365 ? 42.165 32.320 17.784 1.00 17.73 364 SER B N 1
ATOM 7734 C CA . SER B 1 365 ? 41.559 31.849 19.014 1.00 17.92 364 SER B CA 1
ATOM 7735 C C . SER B 1 365 ? 41.803 30.388 19.215 1.00 18.72 364 SER B C 1
ATOM 7736 O O . SER B 1 365 ? 42.037 29.635 18.262 1.00 19.26 364 SER B O 1
ATOM 7739 N N . TYR B 1 366 ? 41.710 29.989 20.469 1.00 18.47 365 TYR B N 1
ATOM 7740 C CA . TYR B 1 366 ? 41.830 28.610 20.871 1.00 19.68 365 TYR B CA 1
ATOM 7741 C C . TYR B 1 366 ? 40.879 28.348 22.016 1.00 22.69 365 TYR B C 1
ATOM 7742 O O . TYR B 1 366 ? 40.732 29.176 22.941 1.00 18.77 365 TYR B O 1
ATOM 7751 N N . GLU B 1 367 ? 40.263 27.174 21.994 1.00 19.59 366 GLU B N 1
ATOM 7752 C CA . GLU B 1 367 ? 39.336 26.780 23.022 1.00 21.51 366 GLU B CA 1
ATOM 7753 C C . GLU B 1 367 ? 39.514 25.291 23.266 1.00 22.26 366 GLU B C 1
ATOM 7754 O O . GLU B 1 367 ? 39.650 24.511 22.308 1.00 20.87 366 GLU B O 1
ATOM 7760 N N . ASP B 1 368 ? 39.548 24.899 24.534 1.00 20.27 367 ASP B N 1
ATOM 7761 C CA . ASP B 1 368 ? 39.554 23.496 24.931 1.00 21.10 367 ASP B CA 1
ATOM 7762 C C . ASP B 1 368 ? 38.396 23.259 25.893 1.00 21.92 367 ASP B C 1
ATOM 7763 O O . ASP B 1 368 ? 38.236 23.986 26.887 1.00 20.89 367 ASP B O 1
ATOM 7768 N N . VAL B 1 369 ? 37.576 22.254 25.606 1.00 18.10 368 VAL B N 1
ATOM 7769 C CA . VAL B 1 369 ? 36.416 21.955 26.433 1.00 20.23 368 VAL B CA 1
ATOM 7770 C C . VAL B 1 369 ? 36.497 20.502 26.833 1.00 21.96 368 VAL B C 1
ATOM 7771 O O . VAL B 1 369 ? 36.696 19.622 25.950 1.00 22.03 368 VAL B O 1
ATOM 7775 N N . HIS B 1 370 ? 36.398 20.228 28.134 1.00 20.55 369 HIS B N 1
ATOM 7776 C CA . HIS B 1 370 ? 36.348 18.871 28.641 1.00 20.75 369 HIS B CA 1
ATOM 7777 C C . HIS B 1 370 ? 34.969 18.646 29.254 1.00 20.76 369 HIS B C 1
ATOM 7778 O O . HIS B 1 370 ? 34.522 19.436 30.086 1.00 20.17 369 HIS B O 1
ATOM 7785 N N . ASN B 1 371 ? 34.285 17.581 28.856 1.00 18.42 370 ASN B N 1
ATOM 7786 C CA . ASN B 1 371 ? 32.975 17.279 29.431 1.00 19.07 370 ASN B CA 1
ATOM 7787 C C . ASN B 1 371 ? 32.872 15.825 29.811 1.00 20.28 370 ASN B C 1
ATOM 7788 O O . ASN B 1 371 ? 33.226 14.951 29.024 1.00 22.02 370 ASN B O 1
ATOM 7793 N N . ARG B 1 372 ? 32.402 15.552 31.020 1.00 19.69 371 ARG B N 1
ATOM 7794 C CA . ARG B 1 372 ? 32.110 14.177 31.412 1.00 20.64 371 ARG B CA 1
ATOM 7795 C C . ARG B 1 372 ? 30.773 14.155 32.129 1.00 22.36 371 ARG B C 1
ATOM 7796 O O . ARG B 1 372 ? 30.706 14.380 33.341 1.00 19.89 371 ARG B O 1
ATOM 7804 N N . PRO B 1 373 ? 29.695 13.895 31.381 1.00 21.50 372 PRO B N 1
ATOM 7805 C CA . PRO B 1 373 ? 28.379 13.766 31.986 1.00 21.25 372 PRO B CA 1
ATOM 7806 C C . PRO B 1 373 ? 28.298 12.642 33.021 1.00 21.10 372 PRO B C 1
ATOM 7807 O O . PRO B 1 373 ? 29.133 11.732 33.060 1.00 22.91 372 PRO B O 1
ATOM 7811 N N . TYR B 1 374 ? 27.311 12.751 33.894 1.00 21.32 373 TYR B N 1
ATOM 7812 C CA . TYR B 1 374 ? 27.117 11.810 34.972 1.00 23.23 373 TYR B CA 1
ATOM 7813 C C . TYR B 1 374 ? 26.358 10.619 34.453 1.00 22.60 373 TYR B C 1
ATOM 7814 O O . TYR B 1 374 ? 25.588 10.735 33.504 1.00 23.01 373 TYR B O 1
ATOM 7823 N N . ALA B 1 375 ? 26.608 9.491 35.072 1.00 24.65 374 ALA B N 1
ATOM 7824 C CA . ALA B 1 375 ? 25.786 8.311 34.897 1.00 26.46 374 ALA B CA 1
ATOM 7825 C C . ALA B 1 375 ? 24.681 8.410 35.928 1.00 26.16 374 ALA B C 1
ATOM 7826 O O . ALA B 1 375 ? 24.936 8.397 37.132 1.00 25.44 374 ALA B O 1
ATOM 7828 N N . ILE B 1 376 ? 23.450 8.557 35.446 1.00 24.53 375 ILE B N 1
ATOM 7829 C CA . ILE B 1 376 ? 22.310 8.735 36.311 1.00 25.42 375 ILE B CA 1
ATOM 7830 C C . ILE B 1 376 ? 21.355 7.596 36.122 1.00 29.93 375 ILE B C 1
ATOM 7831 O O . ILE B 1 376 ? 20.841 7.369 35.030 1.00 30.31 375 ILE B O 1
ATOM 7836 N N . THR B 1 377 ? 21.165 6.856 37.193 1.00 30.62 376 THR B N 1
ATOM 7837 C CA . THR B 1 377 ? 20.463 5.602 37.136 1.00 35.67 376 THR B CA 1
ATOM 7838 C C . THR B 1 377 ? 19.143 5.710 37.869 1.00 35.62 376 THR B C 1
ATOM 7839 O O . THR B 1 377 ? 19.095 6.185 39.013 1.00 30.89 376 THR B O 1
ATOM 7843 N N . SER B 1 378 ? 18.086 5.273 37.184 1.00 34.40 377 SER B N 1
ATOM 7844 C CA . SER B 1 378 ? 16.762 5.136 37.756 1.00 37.40 377 SER B CA 1
ATOM 7845 C C . SER B 1 378 ? 16.800 4.451 39.110 1.00 34.19 377 SER B C 1
ATOM 7846 O O . SER B 1 378 ? 17.562 3.514 39.329 1.00 31.73 377 SER B O 1
ATOM 7849 N N . GLY B 1 379 ? 15.950 4.897 40.030 1.00 33.66 378 GLY B N 1
ATOM 7850 C CA . GLY B 1 379 ? 15.777 4.160 41.279 1.00 30.91 378 GLY B CA 1
ATOM 7851 C C . GLY B 1 379 ? 14.633 3.168 41.226 1.00 29.61 378 GLY B C 1
ATOM 7852 O O . GLY B 1 379 ? 14.427 2.419 42.164 1.00 28.73 378 GLY B O 1
ATOM 7853 N N . GLY B 1 380 ? 13.887 3.145 40.124 1.00 32.09 379 GLY B N 1
ATOM 7854 C CA . GLY B 1 380 ? 12.657 2.335 40.052 1.00 32.86 379 GLY B CA 1
ATOM 7855 C C . GLY B 1 380 ? 12.580 1.348 38.893 1.00 35.90 379 GLY B C 1
ATOM 7856 O O . GLY B 1 380 ? 11.480 1.033 38.404 1.00 30.54 379 GLY B O 1
ATOM 7857 N N . GLY B 1 381 ? 13.747 0.880 38.455 1.00 38.36 380 GLY B N 1
ATOM 7858 C CA . GLY B 1 381 ? 13.861 -0.144 37.418 1.00 39.55 380 GLY B CA 1
ATOM 7859 C C . GLY B 1 381 ? 14.131 0.423 36.033 1.00 41.60 380 GLY B C 1
ATOM 7860 O O . GLY B 1 381 ? 14.228 1.635 35.837 1.00 40.70 380 GLY B O 1
ATOM 7861 N N . ALA B 1 382 ? 14.236 -0.465 35.059 1.00 43.24 381 ALA B N 1
ATOM 7862 C CA . ALA B 1 382 ? 14.487 -0.065 33.681 1.00 49.61 381 ALA B CA 1
ATOM 7863 C C . ALA B 1 382 ? 13.166 0.357 33.028 1.00 48.13 381 ALA B C 1
ATOM 7864 O O . ALA B 1 382 ? 12.087 0.110 33.559 1.00 51.71 381 ALA B O 1
ATOM 7866 N N . GLY B 1 383 ? 13.254 0.980 31.867 1.00 45.30 382 GLY B N 1
ATOM 7867 C CA . GLY B 1 383 ? 12.069 1.248 31.085 1.00 44.87 382 GLY B CA 1
ATOM 7868 C C . GLY B 1 383 ? 11.674 2.710 31.151 1.00 43.04 382 GLY B C 1
ATOM 7869 O O . GLY B 1 383 ? 11.903 3.380 32.158 1.00 39.29 382 GLY B O 1
ATOM 7870 N N . ASN B 1 384 ? 11.058 3.178 30.068 1.00 42.40 383 ASN B N 1
ATOM 7871 C CA . ASN B 1 384 ? 10.641 4.572 29.926 1.00 44.71 383 ASN B CA 1
ATOM 7872 C C . ASN B 1 384 ? 9.183 4.798 30.294 1.00 37.11 383 ASN B C 1
ATOM 7873 O O . ASN B 1 384 ? 8.699 5.937 30.275 1.00 30.08 383 ASN B O 1
ATOM 7878 N N . THR B 1 385 ? 8.475 3.719 30.592 1.00 34.48 384 THR B N 1
ATOM 7879 C CA . THR B 1 385 ? 7.039 3.802 30.743 1.00 34.20 384 THR B CA 1
ATOM 7880 C C . THR B 1 385 ? 6.695 3.861 32.217 1.00 32.36 384 THR B C 1
ATOM 7881 O O . THR B 1 385 ? 7.072 2.975 32.993 1.00 32.79 384 THR B O 1
ATOM 7885 N N A CYS B 1 386 ? 5.952 4.896 32.596 0.50 30.76 385 CYS B N 1
ATOM 7886 N N B CYS B 1 386 ? 5.970 4.903 32.613 0.50 30.96 385 CYS B N 1
ATOM 7887 C CA A CYS B 1 386 ? 5.581 5.084 33.980 0.50 31.28 385 CYS B CA 1
ATOM 7888 C CA B CYS B 1 386 ? 5.694 5.111 34.025 0.50 31.76 385 CYS B CA 1
ATOM 7889 C C A CYS B 1 386 ? 4.848 3.878 34.538 0.50 32.15 385 CYS B C 1
ATOM 7890 C C B CYS B 1 386 ? 4.797 4.008 34.596 0.50 32.46 385 CYS B C 1
ATOM 7891 O O A CYS B 1 386 ? 4.020 3.257 33.859 0.50 30.10 385 CYS B O 1
ATOM 7892 O O B CYS B 1 386 ? 3.817 3.585 33.979 0.50 32.32 385 CYS B O 1
ATOM 7897 N N . ASN B 1 387 ? 5.179 3.526 35.772 1.00 30.95 386 ASN B N 1
ATOM 7898 C CA . ASN B 1 387 ? 4.493 2.427 36.463 1.00 32.92 386 ASN B CA 1
ATOM 7899 C C . ASN B 1 387 ? 4.652 2.714 37.951 1.00 32.00 386 ASN B C 1
ATOM 7900 O O . ASN B 1 387 ? 5.264 3.716 38.301 1.00 28.51 386 ASN B O 1
ATOM 7905 N N . ALA B 1 388 ? 4.100 1.859 38.815 1.00 29.43 387 ALA B N 1
ATOM 7906 C CA . ALA B 1 388 ? 4.115 2.121 40.246 1.00 30.60 387 ALA B CA 1
ATOM 7907 C C . ALA B 1 388 ? 5.548 2.245 40.798 1.00 30.19 387 ALA B C 1
ATOM 7908 O O . ALA B 1 388 ? 5.810 3.115 41.617 1.00 32.82 387 ALA B O 1
ATOM 7910 N N . ARG B 1 389 ? 6.465 1.395 40.333 1.00 28.67 388 ARG B N 1
ATOM 7911 C CA . ARG B 1 389 ? 7.874 1.448 40.777 1.00 30.26 388 ARG B CA 1
ATOM 7912 C C . ARG B 1 389 ? 8.528 2.796 40.452 1.00 27.15 388 ARG B C 1
ATOM 7913 O O . ARG B 1 389 ? 9.289 3.328 41.232 1.00 26.27 388 ARG B O 1
ATOM 7921 N N . LEU B 1 390 ? 8.274 3.319 39.265 1.00 26.44 389 LEU B N 1
ATOM 7922 C CA . LEU B 1 390 ? 8.939 4.547 38.860 1.00 26.25 389 LEU B CA 1
ATOM 7923 C C . LEU B 1 390 ? 8.265 5.775 39.494 1.00 25.73 389 LEU B C 1
ATOM 7924 O O . LEU B 1 390 ? 8.930 6.775 39.746 1.00 23.84 389 LEU B O 1
ATOM 7929 N N . LEU B 1 391 ? 6.962 5.701 39.776 1.00 24.91 390 LEU B N 1
ATOM 7930 C CA . LEU B 1 391 ? 6.335 6.754 40.573 1.00 27.54 390 LEU B CA 1
ATOM 7931 C C . LEU B 1 391 ? 6.953 6.764 41.970 1.00 28.86 390 LEU B C 1
ATOM 7932 O O . LEU B 1 391 ? 7.253 7.826 42.510 1.00 29.11 390 LEU B O 1
ATOM 7937 N N . ALA B 1 392 ? 7.176 5.580 42.532 1.00 28.59 391 ALA B N 1
ATOM 7938 C CA . ALA B 1 392 ? 7.693 5.467 43.897 1.00 28.59 391 ALA B CA 1
ATOM 7939 C C . ALA B 1 392 ? 9.115 5.951 44.007 1.00 27.91 391 ALA B C 1
ATOM 7940 O O . ALA B 1 392 ? 9.517 6.430 45.064 1.00 27.01 391 ALA B O 1
ATOM 7942 N N . SER B 1 393 ? 9.890 5.808 42.936 1.00 25.99 392 SER B N 1
ATOM 7943 C CA . SER B 1 393 ? 11.293 6.178 42.988 1.00 27.15 392 SER B CA 1
ATOM 7944 C C . SER B 1 393 ? 11.470 7.643 42.709 1.00 25.49 392 SER B C 1
ATOM 7945 O O . SER B 1 393 ? 12.579 8.165 42.822 1.00 24.72 392 SER B O 1
ATOM 7948 N N . GLY B 1 394 ? 10.387 8.299 42.286 1.00 24.68 393 GLY B N 1
ATOM 7949 C CA . GLY B 1 394 ? 10.453 9.712 41.927 1.00 25.46 393 GLY B CA 1
ATOM 7950 C C . GLY B 1 394 ? 10.925 9.953 40.507 1.00 24.01 393 GLY B C 1
ATOM 7951 O O . GLY B 1 394 ? 11.133 11.095 40.096 1.00 25.04 393 GLY B O 1
ATOM 7952 N N . ASP B 1 395 ? 11.133 8.877 39.757 1.00 23.79 394 ASP B N 1
ATOM 7953 C CA . ASP B 1 395 ? 11.563 9.002 38.383 1.00 22.95 394 ASP B CA 1
ATOM 7954 C C . ASP B 1 395 ? 10.402 9.489 37.503 1.00 22.29 394 ASP B C 1
ATOM 7955 O O . ASP B 1 395 ? 10.629 10.170 36.520 1.00 24.23 394 ASP B O 1
ATOM 7960 N N . CYS B 1 396 ? 9.181 9.173 37.904 1.00 22.46 395 CYS B N 1
ATOM 7961 C CA . CYS B 1 396 ? 7.961 9.637 37.242 1.00 24.24 395 CYS B CA 1
ATOM 7962 C C . CYS B 1 396 ? 7.116 10.432 38.206 1.00 24.70 395 CYS B C 1
ATOM 7963 O O . CYS B 1 396 ? 7.246 10.265 39.414 1.00 27.03 395 CYS B O 1
ATOM 7966 N N . THR B 1 397 ? 6.261 11.296 37.669 1.00 23.09 396 THR B N 1
ATOM 7967 C CA . THR B 1 397 ? 5.326 12.070 38.476 1.00 23.87 396 THR B CA 1
ATOM 7968 C C . THR B 1 397 ? 4.047 12.333 37.683 1.00 24.60 396 THR B C 1
ATOM 7969 O O . THR B 1 397 ? 3.966 12.028 36.501 1.00 24.01 396 THR B O 1
ATOM 7973 N N . SER B 1 398 ? 3.066 12.930 38.340 1.00 22.65 397 SER B N 1
ATOM 7974 C CA . SER B 1 398 ? 1.807 13.290 37.726 1.00 23.56 397 SER B CA 1
ATOM 7975 C C . SER B 1 398 ? 1.978 14.414 36.713 1.00 24.44 397 SER B C 1
ATOM 7976 O O . SER B 1 398 ? 2.650 15.391 37.009 1.00 22.35 397 SER B O 1
ATOM 7979 N N . LEU B 1 399 ? 1.349 14.287 35.546 1.00 24.33 398 LEU B N 1
ATOM 7980 C CA . LEU B 1 399 ? 1.312 15.394 34.566 1.00 25.45 398 LEU B CA 1
ATOM 7981 C C . LEU B 1 399 ? 0.590 16.603 35.127 1.00 24.68 398 LEU B C 1
ATOM 7982 O O . LEU B 1 399 ? 1.092 17.730 35.046 1.00 21.58 398 LEU B O 1
ATOM 7987 N N . ASN B 1 400 ? -0.596 16.379 35.681 1.00 26.58 399 ASN B N 1
ATOM 7988 C CA . ASN B 1 400 ? -1.427 17.492 36.119 1.00 29.87 399 ASN B CA 1
ATOM 7989 C C . ASN B 1 400 ? -0.898 18.198 37.375 1.00 29.93 399 ASN B C 1
ATOM 7990 O O . ASN B 1 400 ? -1.001 19.410 37.484 1.00 30.11 399 ASN B O 1
ATOM 7995 N N . ARG B 1 401 ? -0.343 17.433 38.301 1.00 27.79 400 ARG B N 1
ATOM 7996 C CA . ARG B 1 401 ? 0.107 17.973 39.576 1.00 32.52 400 ARG B CA 1
ATOM 7997 C C . ARG B 1 401 ? 1.432 17.368 39.972 1.00 28.69 400 ARG B C 1
ATOM 7998 O O . ARG B 1 401 ? 1.504 16.527 40.852 1.00 27.72 400 ARG B O 1
ATOM 8006 N N . PRO B 1 402 ? 2.497 17.784 39.308 1.00 24.91 401 PRO B N 1
ATOM 8007 C CA . PRO B 1 402 ? 3.833 17.285 39.649 1.00 25.95 401 PRO B CA 1
ATOM 8008 C C . PRO B 1 402 ? 4.313 17.765 41.013 1.00 27.77 401 PRO B C 1
ATOM 8009 O O . PRO B 1 402 ? 4.030 18.892 41.394 1.00 28.12 401 PRO B O 1
ATOM 8013 N N . THR B 1 403 ? 5.106 16.939 41.681 1.00 29.35 402 THR B N 1
ATOM 8014 C CA . THR B 1 403 ? 5.549 17.203 43.042 1.00 30.74 402 THR B CA 1
ATOM 8015 C C . THR B 1 403 ? 7.086 17.247 43.157 1.00 28.41 402 THR B C 1
ATOM 8016 O O . THR B 1 403 ? 7.748 16.210 43.369 1.00 24.48 402 THR B O 1
ATOM 8020 N N . PRO B 1 404 ? 7.659 18.450 43.056 1.00 26.31 403 PRO B N 1
ATOM 8021 C CA . PRO B 1 404 ? 9.114 18.585 43.033 1.00 26.05 403 PRO B CA 1
ATOM 8022 C C . PRO B 1 404 ? 9.830 18.180 44.316 1.00 23.93 403 PRO B C 1
ATOM 8023 O O . PRO B 1 404 ? 11.051 18.030 44.295 1.00 24.05 403 PRO B O 1
ATOM 8027 N N . GLY B 1 405 ? 9.081 18.011 45.420 1.00 23.78 404 GLY B N 1
ATOM 8028 C CA . GLY B 1 405 ? 9.648 17.545 46.697 1.00 24.47 404 GLY B CA 1
ATOM 8029 C C . GLY B 1 405 ? 9.791 16.036 46.854 1.00 24.16 404 GLY B C 1
ATOM 8030 O O . GLY B 1 405 ? 10.267 15.564 47.892 1.00 25.84 404 GLY B O 1
ATOM 8031 N N . ASP B 1 406 ? 9.460 15.264 45.821 1.00 25.12 405 ASP B N 1
ATOM 8032 C CA . ASP B 1 406 ? 9.713 13.801 45.857 1.00 27.26 405 ASP B CA 1
ATOM 8033 C C . ASP B 1 406 ? 11.136 13.415 46.298 1.00 26.61 405 ASP B C 1
ATOM 8034 O O . ASP B 1 406 ? 12.128 14.036 45.924 1.00 23.74 405 ASP B O 1
ATOM 8039 N N . ASN B 1 407 ? 11.223 12.347 47.067 1.00 24.99 406 ASN B N 1
ATOM 8040 C CA . ASN B 1 407 ? 12.489 11.737 47.422 1.00 28.97 406 ASN B CA 1
ATOM 8041 C C . ASN B 1 407 ? 12.952 10.722 46.359 1.00 30.25 406 ASN B C 1
ATOM 8042 O O . ASN B 1 407 ? 12.569 9.558 46.375 1.00 40.23 406 ASN B O 1
ATOM 8047 N N . TRP B 1 408 ? 13.842 11.148 45.500 1.00 24.93 407 TRP B N 1
ATOM 8048 C CA . TRP B 1 408 ? 14.286 10.322 44.395 1.00 24.77 407 TRP B CA 1
ATOM 8049 C C . TRP B 1 408 ? 15.305 9.285 44.888 1.00 25.52 407 TRP B C 1
ATOM 8050 O O . TRP B 1 408 ? 16.208 9.618 45.641 1.00 24.49 407 TRP B O 1
ATOM 8061 N N . THR B 1 409 ? 15.158 8.042 44.450 1.00 26.35 408 THR B N 1
ATOM 8062 C CA . THR B 1 409 ? 15.999 6.939 44.913 1.00 27.31 408 THR B CA 1
ATOM 8063 C C . THR B 1 409 ? 17.008 6.429 43.870 1.00 30.47 408 THR B C 1
ATOM 8064 O O . THR B 1 409 ? 17.570 5.343 44.025 1.00 29.94 408 THR B O 1
ATOM 8068 N N . GLY B 1 410 ? 17.247 7.202 42.823 1.00 28.45 409 GLY B N 1
ATOM 8069 C CA . GLY B 1 410 ? 18.253 6.832 41.821 1.00 30.34 409 GLY B CA 1
ATOM 8070 C C . GLY B 1 410 ? 19.644 7.114 42.359 1.00 29.12 409 GLY B C 1
ATOM 8071 O O . GLY B 1 410 ? 19.789 7.441 43.522 1.00 31.14 409 GLY B O 1
ATOM 8072 N N . SER B 1 411 ? 20.660 6.970 41.510 1.00 28.92 410 SER B N 1
ATOM 8073 C CA . SER B 1 411 ? 22.035 7.266 41.896 1.00 28.69 410 SER B CA 1
ATOM 8074 C C . SER B 1 411 ? 22.752 8.056 40.830 1.00 28.84 410 SER B C 1
ATOM 8075 O O . SER B 1 411 ? 22.331 8.078 39.644 1.00 29.20 410 SER B O 1
ATOM 8078 N N . ILE B 1 412 ? 23.791 8.759 41.274 1.00 27.82 411 ILE B N 1
ATOM 8079 C CA . ILE B 1 412 ? 24.612 9.586 40.415 1.00 27.90 411 ILE B CA 1
ATOM 8080 C C . ILE B 1 412 ? 26.101 9.295 40.621 1.00 30.18 411 ILE B C 1
ATOM 8081 O O . ILE B 1 412 ? 26.624 9.421 41.737 1.00 30.68 411 ILE B O 1
ATOM 8086 N N . THR B 1 413 ? 26.792 8.938 39.535 1.00 29.22 412 THR B N 1
ATOM 8087 C CA . THR B 1 413 ? 28.245 8.766 39.567 1.00 29.77 412 THR B CA 1
ATOM 8088 C C . THR B 1 413 ? 28.818 9.431 38.316 1.00 29.06 412 THR B C 1
ATOM 8089 O O . THR B 1 413 ? 28.062 9.850 37.441 1.00 23.59 412 THR B O 1
ATOM 8093 N N . ASP B 1 414 ? 30.141 9.524 38.244 1.00 26.78 413 ASP B N 1
ATOM 8094 C CA . ASP B 1 414 ? 30.803 10.009 37.027 1.00 28.98 413 ASP B CA 1
ATOM 8095 C C . ASP B 1 414 ? 30.630 8.990 35.917 1.00 27.33 413 ASP B C 1
ATOM 8096 O O . ASP B 1 414 ? 30.766 7.806 36.135 1.00 27.82 413 ASP B O 1
ATOM 8101 N N . GLY B 1 415 ? 30.253 9.446 34.741 1.00 26.23 414 GLY B N 1
ATOM 8102 C CA . GLY B 1 415 ? 30.042 8.537 33.633 1.00 27.74 414 GLY B CA 1
ATOM 8103 C C . GLY B 1 415 ? 31.363 8.102 33.046 1.00 28.68 414 GLY B C 1
ATOM 8104 O O . GLY B 1 415 ? 32.426 8.696 33.320 1.00 28.48 414 GLY B O 1
ATOM 8105 N N . LEU B 1 416 ? 31.299 7.052 32.235 1.00 31.09 415 LEU B N 1
ATOM 8106 C CA . LEU B 1 416 ? 32.471 6.528 31.558 1.00 31.51 415 LEU B CA 1
ATOM 8107 C C . LEU B 1 416 ? 32.764 7.339 30.288 1.00 27.47 415 LEU B C 1
ATOM 8108 O O . LEU B 1 416 ? 33.906 7.486 29.918 1.00 32.22 415 LEU B O 1
ATOM 8113 N N . ALA B 1 417 ? 31.738 7.911 29.665 1.00 27.87 416 ALA B N 1
ATOM 8114 C CA . ALA B 1 417 ? 31.944 8.729 28.468 1.00 26.83 416 ALA B CA 1
ATOM 8115 C C . ALA B 1 417 ? 32.503 10.123 28.797 1.00 26.58 416 ALA B C 1
ATOM 8116 O O . ALA B 1 417 ? 32.079 10.756 29.767 1.00 26.71 416 ALA B O 1
ATOM 8118 N N . TYR B 1 418 ? 33.427 10.609 27.966 1.00 25.38 417 TYR B N 1
ATOM 8119 C CA . TYR B 1 418 ? 33.897 11.975 28.074 1.00 24.15 417 TYR B CA 1
ATOM 8120 C C . TYR B 1 418 ? 34.400 12.472 26.718 1.00 24.47 417 TYR B C 1
ATOM 8121 O O . TYR B 1 418 ? 34.838 11.683 25.871 1.00 24.19 417 TYR B O 1
ATOM 8130 N N . THR B 1 419 ? 34.350 13.779 26.541 1.00 20.66 418 THR B N 1
ATOM 8131 C CA . THR B 1 419 ? 34.798 14.411 25.316 1.00 22.22 418 THR B CA 1
ATOM 8132 C C . THR B 1 419 ? 35.726 15.602 25.613 1.00 22.22 418 THR B C 1
ATOM 8133 O O . THR B 1 419 ? 35.456 16.418 26.486 1.00 22.19 418 THR B O 1
ATOM 8137 N N . ASP B 1 420 ? 36.839 15.646 24.905 1.00 21.03 419 ASP B N 1
ATOM 8138 C CA . ASP B 1 420 ? 37.716 16.792 24.891 1.00 20.96 419 ASP B CA 1
ATOM 8139 C C . ASP B 1 420 ? 37.652 17.389 23.492 1.00 21.79 419 ASP B C 1
ATOM 8140 O O . ASP B 1 420 ? 37.951 16.696 22.513 1.00 23.58 419 ASP B O 1
ATOM 8145 N N . THR B 1 421 ? 37.269 18.654 23.396 1.00 20.38 420 THR B N 1
ATOM 8146 C CA . THR B 1 421 ? 37.170 19.332 22.117 1.00 23.35 420 THR B CA 1
ATOM 8147 C C . THR B 1 421 ? 38.046 20.556 22.099 1.00 24.79 420 THR B C 1
ATOM 8148 O O . THR B 1 421 ? 37.841 21.458 22.911 1.00 26.20 420 THR B O 1
ATOM 8152 N N . ASP B 1 422 ? 38.996 20.577 21.161 1.00 23.14 421 ASP B N 1
ATOM 8153 C CA . ASP B 1 422 ? 39.862 21.710 20.926 1.00 22.92 421 ASP B CA 1
ATOM 8154 C C . ASP B 1 422 ? 39.496 22.370 19.599 1.00 23.50 421 ASP B C 1
ATOM 8155 O O . ASP B 1 422 ? 39.491 21.723 18.533 1.00 23.06 421 ASP B O 1
ATOM 8160 N N . THR B 1 423 ? 39.231 23.665 19.645 1.00 20.59 422 THR B N 1
ATOM 8161 C CA . THR B 1 423 ? 38.905 24.403 18.458 1.00 21.10 422 THR B CA 1
ATOM 8162 C C . THR B 1 423 ? 39.846 25.566 18.295 1.00 23.34 422 THR B C 1
ATOM 8163 O O . THR B 1 423 ? 40.034 26.347 19.248 1.00 20.34 422 THR B O 1
ATOM 8167 N N . LYS B 1 424 ? 40.456 25.659 17.110 1.00 22.05 423 LYS B N 1
ATOM 8168 C CA . LYS B 1 424 ? 41.318 26.782 16.756 1.00 25.36 423 LYS B CA 1
ATOM 8169 C C . LYS B 1 424 ? 40.692 27.540 15.595 1.00 23.28 423 LYS B C 1
ATOM 8170 O O . LYS B 1 424 ? 40.243 26.922 14.613 1.00 21.79 423 LYS B O 1
ATOM 8176 N N . THR B 1 425 ? 40.685 28.863 15.688 1.00 21.16 424 THR B N 1
ATOM 8177 C CA . THR B 1 425 ? 40.199 29.706 14.582 1.00 22.82 424 THR B CA 1
ATOM 8178 C C . THR B 1 425 ? 41.226 30.760 14.242 1.00 23.67 424 THR B C 1
ATOM 8179 O O . THR B 1 425 ? 42.039 31.181 15.092 1.00 21.69 424 THR B O 1
ATOM 8183 N N . SER B 1 426 ? 41.218 31.153 12.976 1.00 22.19 425 SER B N 1
ATOM 8184 C CA . SER B 1 426 ? 42.118 32.201 12.474 1.00 22.99 425 SER B CA 1
ATOM 8185 C C . SER B 1 426 ? 41.295 32.966 11.458 1.00 21.65 425 SER B C 1
ATOM 8186 O O . SER B 1 426 ? 40.495 32.362 10.716 1.00 20.38 425 SER B O 1
ATOM 8189 N N . ALA B 1 427 ? 41.408 34.273 11.452 1.00 18.67 426 ALA B N 1
ATOM 8190 C CA . ALA B 1 427 ? 40.658 35.076 10.523 1.00 18.00 426 ALA B CA 1
ATOM 8191 C C . ALA B 1 427 ? 41.463 36.287 10.144 1.00 18.81 426 ALA B C 1
ATOM 8192 O O . ALA B 1 427 ? 42.266 36.789 10.955 1.00 17.23 426 ALA B O 1
ATOM 8194 N N . ALA B 1 428 ? 41.251 36.729 8.909 1.00 15.85 427 ALA B N 1
ATOM 8195 C CA . ALA B 1 428 ? 41.815 37.971 8.393 1.00 17.91 427 ALA B CA 1
ATOM 8196 C C . ALA B 1 428 ? 40.731 38.718 7.663 1.00 17.30 427 ALA B C 1
ATOM 8197 O O . ALA B 1 428 ? 39.886 38.108 6.940 1.00 18.27 427 ALA B O 1
ATOM 8199 N N . TYR B 1 429 ? 40.725 40.034 7.826 1.00 17.46 428 TYR B N 1
ATOM 8200 C CA . TYR B 1 429 ? 39.668 40.853 7.282 1.00 17.58 428 TYR B CA 1
ATOM 8201 C C . TYR B 1 429 ? 40.173 42.251 6.897 1.00 18.85 428 TYR B C 1
ATOM 8202 O O . TYR B 1 429 ? 41.181 42.767 7.423 1.00 16.95 428 TYR B O 1
ATOM 8211 N N . VAL B 1 430 ? 39.438 42.843 5.978 1.00 18.19 429 VAL B N 1
ATOM 8212 C CA . VAL B 1 430 ? 39.607 44.217 5.593 1.00 18.49 429 VAL B CA 1
ATOM 8213 C C . VAL B 1 430 ? 38.253 44.818 5.250 1.00 20.19 429 VAL B C 1
ATOM 8214 O O . VAL B 1 430 ? 37.458 44.209 4.507 1.00 20.98 429 VAL B O 1
ATOM 8218 N N . PHE B 1 431 ? 37.987 46.001 5.802 1.00 20.85 430 PHE B N 1
ATOM 8219 C CA . PHE B 1 431 ? 36.762 46.735 5.534 1.00 22.01 430 PHE B CA 1
ATOM 8220 C C . PHE B 1 431 ? 37.142 48.149 5.147 1.00 22.07 430 PHE B C 1
ATOM 8221 O O . PHE B 1 431 ? 38.043 48.719 5.727 1.00 20.78 430 PHE B O 1
ATOM 8229 N N . ASP B 1 432 ? 36.439 48.724 4.180 1.00 22.76 431 ASP B N 1
ATOM 8230 C CA . ASP B 1 432 ? 36.710 50.115 3.773 1.00 24.12 431 ASP B CA 1
ATOM 8231 C C . ASP B 1 432 ? 35.407 50.824 3.419 1.00 25.25 431 ASP B C 1
ATOM 8232 O O . ASP B 1 432 ? 34.550 50.251 2.725 1.00 25.92 431 ASP B O 1
ATOM 8237 N N . THR B 1 433 ? 35.224 52.036 3.950 1.00 23.26 432 THR B N 1
ATOM 8238 C CA . THR B 1 433 ? 34.170 52.933 3.475 1.00 23.48 432 THR B CA 1
ATOM 8239 C C . THR B 1 433 ? 34.797 54.044 2.613 1.00 23.46 432 THR B C 1
ATOM 8240 O O . THR B 1 433 ? 35.624 54.812 3.078 1.00 22.58 432 THR B O 1
ATOM 8244 N N . LEU B 1 434 ? 34.421 54.085 1.350 1.00 23.88 433 LEU B N 1
ATOM 8245 C CA . LEU B 1 434 ? 34.948 55.049 0.407 1.00 25.00 433 LEU B CA 1
ATOM 8246 C C . LEU B 1 434 ? 33.900 56.128 0.221 1.00 26.54 433 LEU B C 1
ATOM 8247 O O . LEU B 1 434 ? 32.814 55.847 -0.288 1.00 26.89 433 LEU B O 1
ATOM 8252 N N . LYS B 1 435 ? 34.180 57.336 0.696 1.00 28.24 434 LYS B N 1
ATOM 8253 C CA . LYS B 1 435 ? 33.323 58.489 0.394 1.00 30.69 434 LYS B CA 1
ATOM 8254 C C . LYS B 1 435 ? 33.674 58.994 -0.984 1.00 30.65 434 LYS B C 1
ATOM 8255 O O . LYS B 1 435 ? 34.749 59.544 -1.192 1.00 29.51 434 LYS B O 1
ATOM 8261 N N . LEU B 1 436 ? 32.760 58.787 -1.933 1.00 31.38 435 LEU B N 1
ATOM 8262 C CA . LEU B 1 436 ? 32.975 59.187 -3.314 1.00 32.62 435 LEU B CA 1
ATOM 8263 C C . LEU B 1 436 ? 32.563 60.643 -3.489 1.00 34.09 435 LEU B C 1
ATOM 8264 O O . LEU B 1 436 ? 33.139 61.372 -4.294 1.00 33.51 435 LEU B O 1
ATOM 8269 N N . SER B 1 437 ? 31.570 61.072 -2.726 1.00 34.13 436 SER B N 1
ATOM 8270 C CA . SER B 1 437 ? 31.148 62.476 -2.737 1.00 38.08 436 SER B CA 1
ATOM 8271 C C . SER B 1 437 ? 30.348 62.735 -1.470 1.00 38.20 436 SER B C 1
ATOM 8272 O O . SER B 1 437 ? 30.267 61.869 -0.611 1.00 36.97 436 SER B O 1
ATOM 8275 N N . GLU B 1 438 ? 29.743 63.911 -1.353 1.00 38.72 437 GLU B N 1
ATOM 8276 C CA . GLU B 1 438 ? 28.888 64.184 -0.192 1.00 43.42 437 GLU B CA 1
ATOM 8277 C C . GLU B 1 438 ? 27.620 63.319 -0.212 1.00 41.04 437 GLU B C 1
ATOM 8278 O O . GLU B 1 438 ? 26.975 63.126 0.812 1.00 40.36 437 GLU B O 1
ATOM 8284 N N . GLN B 1 439 ? 27.260 62.801 -1.378 1.00 38.11 438 GLN B N 1
ATOM 8285 C CA . GLN B 1 439 ? 26.009 62.070 -1.510 1.00 36.68 438 GLN B CA 1
ATOM 8286 C C . GLN B 1 439 ? 26.164 60.563 -1.688 1.00 33.68 438 GLN B C 1
ATOM 8287 O O . GLN B 1 439 ? 25.178 59.852 -1.637 1.00 34.46 438 GLN B O 1
ATOM 8293 N N . TRP B 1 440 ? 27.376 60.083 -1.933 1.00 30.77 439 TRP B N 1
ATOM 8294 C CA . TRP B 1 440 ? 27.584 58.673 -2.270 1.00 29.96 439 TRP B CA 1
ATOM 8295 C C . TRP B 1 440 ? 28.771 58.074 -1.524 1.00 29.81 439 TRP B C 1
ATOM 8296 O O . TRP B 1 440 ? 29.879 58.642 -1.520 1.00 29.41 439 TRP B O 1
ATOM 8307 N N . GLU B 1 441 ? 28.526 56.933 -0.895 1.00 27.31 440 GLU B N 1
ATOM 8308 C CA . GLU B 1 441 ? 29.567 56.173 -0.211 1.00 26.87 440 GLU B CA 1
ATOM 8309 C C . GLU B 1 441 ? 29.470 54.714 -0.607 1.00 26.14 440 GLU B C 1
ATOM 8310 O O . GLU B 1 441 ? 28.370 54.167 -0.772 1.00 25.87 440 GLU B O 1
ATOM 8316 N N . LEU B 1 442 ? 30.627 54.090 -0.765 1.00 26.20 441 LEU B N 1
ATOM 8317 C CA . LEU B 1 442 ? 30.720 52.671 -1.100 1.00 26.35 441 LEU B CA 1
ATOM 8318 C C . LEU B 1 442 ? 31.445 51.948 0.020 1.00 24.85 441 LEU B C 1
ATOM 8319 O O . LEU B 1 442 ? 32.532 52.366 0.438 1.00 23.98 441 LEU B O 1
ATOM 8324 N N . ASN B 1 443 ? 30.828 50.880 0.526 1.00 22.98 442 ASN B N 1
ATOM 8325 C CA . ASN B 1 443 ? 31.409 50.069 1.576 1.00 25.04 442 ASN B CA 1
ATOM 8326 C C . ASN B 1 443 ? 31.825 48.717 1.001 1.00 25.88 442 ASN B C 1
ATOM 8327 O O . ASN B 1 443 ? 31.043 48.073 0.278 1.00 24.77 442 ASN B O 1
ATOM 8332 N N . LEU B 1 444 ? 33.056 48.303 1.283 1.00 22.89 443 LEU B N 1
ATOM 8333 C CA . LEU B 1 444 ? 33.585 47.034 0.781 1.00 23.89 443 LEU B CA 1
ATOM 8334 C C . LEU B 1 444 ? 34.209 46.259 1.905 1.00 24.42 443 LEU B C 1
ATOM 8335 O O . LEU B 1 444 ? 34.888 46.830 2.748 1.00 22.13 443 LEU B O 1
ATOM 8340 N N . GLY B 1 445 ? 33.974 44.947 1.932 1.00 21.99 444 GLY B N 1
ATOM 8341 C CA . GLY B 1 445 ? 34.555 44.118 2.951 1.00 20.91 444 GLY B CA 1
ATOM 8342 C C . GLY B 1 445 ? 34.891 42.732 2.460 1.00 20.21 444 GLY B C 1
ATOM 8343 O O . GLY B 1 445 ? 34.178 42.158 1.624 1.00 20.41 444 GLY B O 1
ATOM 8344 N N . LEU B 1 446 ? 35.987 42.202 2.994 1.00 19.07 445 LEU B N 1
ATOM 8345 C CA . LEU B 1 446 ? 36.442 40.855 2.729 1.00 20.37 445 LEU B CA 1
ATOM 8346 C C . LEU B 1 446 ? 36.870 40.214 4.019 1.00 18.67 445 LEU B C 1
ATOM 8347 O O . LEU B 1 446 ? 37.618 40.835 4.818 1.00 18.59 445 LEU B O 1
ATOM 8352 N N . ARG B 1 447 ? 36.469 38.969 4.230 1.00 30.25 446 ARG B N 1
ATOM 8353 C CA . ARG B 1 447 ? 36.991 38.217 5.351 1.00 29.19 446 ARG B CA 1
ATOM 8354 C C . ARG B 1 447 ? 37.272 36.785 4.978 1.00 26.37 446 ARG B C 1
ATOM 8355 O O . ARG B 1 447 ? 36.533 36.171 4.194 1.00 25.92 446 ARG B O 1
ATOM 8363 N N . TYR B 1 448 ? 38.364 36.257 5.511 1.00 23.47 447 TYR B N 1
ATOM 8364 C CA . TYR B 1 448 ? 38.700 34.870 5.368 1.00 22.58 447 TYR B CA 1
ATOM 8365 C C . TYR B 1 448 ? 38.796 34.285 6.762 1.00 23.43 447 TYR B C 1
ATOM 8366 O O . TYR B 1 448 ? 39.421 34.887 7.632 1.00 23.29 447 TYR B O 1
ATOM 8375 N N . ASP B 1 449 ? 38.115 33.152 6.980 1.00 24.58 448 ASP B N 1
ATOM 8376 C CA . ASP B 1 449 ? 38.060 32.494 8.282 1.00 26.65 448 ASP B CA 1
ATOM 8377 C C . ASP B 1 449 ? 38.478 31.041 8.134 1.00 25.50 448 ASP B C 1
ATOM 8378 O O . ASP B 1 449 ? 38.051 30.332 7.170 1.00 25.83 448 ASP B O 1
ATOM 8383 N N . ASP B 1 450 ? 39.273 30.553 9.080 1.00 24.06 449 ASP B N 1
ATOM 8384 C CA . ASP B 1 450 ? 39.662 29.148 9.109 1.00 24.47 449 ASP B CA 1
ATOM 8385 C C . ASP B 1 450 ? 39.256 28.553 10.468 1.00 25.18 449 ASP B C 1
ATOM 8386 O O . ASP B 1 450 ? 39.390 29.199 11.491 1.00 25.90 449 ASP B O 1
ATOM 8391 N N . PHE B 1 451 ? 38.722 27.344 10.449 1.00 24.48 450 PHE B N 1
ATOM 8392 C CA . PHE B 1 451 ? 38.136 26.718 11.619 1.00 27.54 450 PHE B CA 1
ATOM 8393 C C . PHE B 1 451 ? 38.723 25.306 11.654 1.00 26.54 450 PHE B C 1
ATOM 8394 O O . PHE B 1 451 ? 38.634 24.569 10.659 1.00 25.37 450 PHE B O 1
ATOM 8402 N N . ASP B 1 452 ? 39.393 24.941 12.749 1.00 27.38 451 ASP B N 1
ATOM 8403 C CA . ASP B 1 452 ? 39.910 23.592 12.912 1.00 28.00 451 ASP B CA 1
ATOM 8404 C C . ASP B 1 452 ? 39.461 23.050 14.240 1.00 28.59 451 ASP B C 1
ATOM 8405 O O . ASP B 1 452 ? 39.752 23.639 15.291 1.00 29.38 451 ASP B O 1
ATOM 8410 N N . THR B 1 453 ? 38.701 21.972 14.217 1.00 25.99 452 THR B N 1
ATOM 8411 C CA . THR B 1 453 ? 38.152 21.447 15.454 1.00 28.16 452 THR B CA 1
ATOM 8412 C C . THR B 1 453 ? 38.557 19.981 15.591 1.00 26.46 452 THR B C 1
ATOM 8413 O O . THR B 1 453 ? 38.491 19.203 14.607 1.00 24.95 452 THR B O 1
ATOM 8417 N N . LYS B 1 454 ? 39.035 19.617 16.777 1.00 26.86 453 LYS B N 1
ATOM 8418 C CA . LYS B 1 454 ? 39.423 18.233 17.093 1.00 27.76 453 LYS B CA 1
ATOM 8419 C C . LYS B 1 454 ? 38.670 17.779 18.341 1.00 27.38 453 LYS B C 1
ATOM 8420 O O . LYS B 1 454 ? 38.742 18.440 19.385 1.00 27.89 453 LYS B O 1
ATOM 8426 N N . SER B 1 455 ? 37.967 16.663 18.247 1.00 26.56 454 SER B N 1
ATOM 8427 C CA . SER B 1 455 ? 37.335 16.046 19.408 1.00 28.69 454 SER B CA 1
ATOM 8428 C C . SER B 1 455 ? 37.943 14.682 19.664 1.00 27.20 454 SER B C 1
ATOM 8429 O O . SER B 1 455 ? 38.265 13.949 18.730 1.00 26.24 454 SER B O 1
ATOM 8432 N N . SER B 1 456 ? 38.076 14.315 20.926 1.00 26.41 455 SER B N 1
ATOM 8433 C CA . SER B 1 456 ? 38.442 12.953 21.235 1.00 25.73 455 SER B CA 1
ATOM 8434 C C . SER B 1 456 ? 37.907 12.573 22.604 1.00 25.96 455 SER B C 1
ATOM 8435 O O . SER B 1 456 ? 37.514 13.432 23.402 1.00 26.78 455 SER B O 1
ATOM 8438 N N . GLY B 1 457 ? 37.949 11.291 22.880 1.00 25.63 456 GLY B N 1
ATOM 8439 C CA . GLY B 1 457 ? 37.512 10.791 24.168 1.00 26.84 456 GLY B CA 1
ATOM 8440 C C . GLY B 1 457 ? 36.964 9.403 24.101 1.00 25.45 456 GLY B C 1
ATOM 8441 O O . GLY B 1 457 ? 37.340 8.593 23.230 1.00 24.06 456 GLY B O 1
ATOM 8442 N N . TYR B 1 458 ? 36.087 9.101 25.044 1.00 27.13 457 TYR B N 1
ATOM 8443 C CA . TYR B 1 458 ? 35.463 7.798 25.098 1.00 28.12 457 TYR B CA 1
ATOM 8444 C C . TYR B 1 458 ? 33.955 7.917 25.001 1.00 27.94 457 TYR B C 1
ATOM 8445 O O . TYR B 1 458 ? 33.335 8.791 25.588 1.00 30.86 457 TYR B O 1
ATOM 8454 N N . GLN B 1 459 ? 33.362 7.015 24.248 1.00 29.66 458 GLN B N 1
ATOM 8455 C CA . GLN B 1 459 ? 31.933 7.016 24.069 1.00 32.23 458 GLN B CA 1
ATOM 8456 C C . GLN B 1 459 ? 31.403 5.679 24.541 1.00 33.52 458 GLN B C 1
ATOM 8457 O O . GLN B 1 459 ? 32.107 4.650 24.487 1.00 32.17 458 GLN B O 1
ATOM 8463 N N . THR B 1 460 ? 30.185 5.693 25.058 1.00 36.19 459 THR B N 1
ATOM 8464 C CA . THR B 1 460 ? 29.505 4.446 25.402 1.00 38.25 459 THR B CA 1
ATOM 8465 C C . THR B 1 460 ? 28.844 3.924 24.149 1.00 40.74 459 THR B C 1
ATOM 8466 O O . THR B 1 460 ? 28.712 4.643 23.158 1.00 42.01 459 THR B O 1
ATOM 8470 N N . ALA B 1 461 ? 28.429 2.668 24.192 1.00 47.10 460 ALA B N 1
ATOM 8471 C CA . ALA B 1 461 ? 27.739 2.088 23.072 1.00 52.82 460 ALA B CA 1
ATOM 8472 C C . ALA B 1 461 ? 26.467 2.892 22.812 1.00 59.07 460 ALA B C 1
ATOM 8473 O O . ALA B 1 461 ? 25.656 3.109 23.714 1.00 63.26 460 ALA B O 1
ATOM 8475 N N . GLY B 1 462 ? 26.302 3.337 21.578 1.00 61.68 461 GLY B N 1
ATOM 8476 C CA . GLY B 1 462 ? 25.099 4.041 21.187 1.00 68.95 461 GLY B CA 1
ATOM 8477 C C . GLY B 1 462 ? 25.157 4.418 19.729 1.00 76.07 461 GLY B C 1
ATOM 8478 O O . GLY B 1 462 ? 25.844 3.762 18.948 1.00 75.74 461 GLY B O 1
ATOM 8479 N N . ARG B 1 463 ? 24.453 5.494 19.373 1.00 83.47 462 ARG B N 1
ATOM 8480 C CA . ARG B 1 463 ? 24.294 5.915 17.983 1.00 90.33 462 ARG B CA 1
ATOM 8481 C C . ARG B 1 463 ? 25.607 5.918 17.218 1.00 84.33 462 ARG B C 1
ATOM 8482 O O . ARG B 1 463 ? 25.672 5.460 16.080 1.00 96.36 462 ARG B O 1
ATOM 8490 N N . ASN B 1 464 ? 26.649 6.450 17.838 1.00 72.77 463 ASN B N 1
ATOM 8491 C CA . ASN B 1 464 ? 27.909 6.664 17.146 1.00 64.57 463 ASN B CA 1
ATOM 8492 C C . ASN B 1 464 ? 28.847 5.465 17.158 1.00 62.90 463 ASN B C 1
ATOM 8493 O O . ASN B 1 464 ? 30.041 5.617 16.894 1.00 62.39 463 ASN B O 1
ATOM 8498 N N . GLY B 1 465 ? 28.326 4.290 17.478 1.00 59.76 464 GLY B N 1
ATOM 8499 C CA . GLY B 1 465 ? 29.113 3.076 17.379 1.00 61.47 464 GLY B CA 1
ATOM 8500 C C . GLY B 1 465 ? 29.374 2.427 18.717 1.00 57.73 464 GLY B C 1
ATOM 8501 O O . GLY B 1 465 ? 28.885 2.882 19.748 1.00 57.61 464 GLY B O 1
ATOM 8502 N N . PRO B 1 466 ? 30.130 1.328 18.709 1.00 58.57 465 PRO B N 1
ATOM 8503 C CA . PRO B 1 466 ? 30.368 0.606 19.954 1.00 53.04 465 PRO B CA 1
ATOM 8504 C C . PRO B 1 466 ? 31.198 1.420 20.939 1.00 43.62 465 PRO B C 1
ATOM 8505 O O . PRO B 1 466 ? 31.892 2.352 20.554 1.00 41.08 465 PRO B O 1
ATOM 8509 N N . ALA B 1 467 ? 31.135 1.053 22.209 1.00 38.68 466 ALA B N 1
ATOM 8510 C CA . ALA B 1 467 ? 31.890 1.781 23.202 1.00 36.69 466 ALA B CA 1
ATOM 8511 C C . ALA B 1 467 ? 33.371 1.770 22.785 1.00 34.77 466 ALA B C 1
ATOM 8512 O O . ALA B 1 467 ? 33.867 0.782 22.222 1.00 35.60 466 ALA B O 1
ATOM 8514 N N . GLY B 1 468 ? 34.063 2.859 23.062 1.00 33.32 467 GLY B N 1
ATOM 8515 C CA . GLY B 1 468 ? 35.490 2.933 22.799 1.00 31.00 467 GLY B CA 1
ATOM 8516 C C . GLY B 1 468 ? 35.970 4.340 22.550 1.00 29.35 467 GLY B C 1
ATOM 8517 O O . GLY B 1 468 ? 35.235 5.312 22.704 1.00 29.55 467 GLY B O 1
ATOM 8518 N N . TYR B 1 469 ? 37.237 4.437 22.190 1.00 29.79 468 TYR B N 1
ATOM 8519 C CA . TYR B 1 469 ? 37.906 5.678 22.041 1.00 29.37 468 TYR B CA 1
ATOM 8520 C C . TYR B 1 469 ? 37.554 6.220 20.664 1.00 28.11 468 TYR B C 1
ATOM 8521 O O . TYR B 1 469 ? 37.393 5.452 19.716 1.00 29.95 468 TYR B O 1
ATOM 8530 N N . PHE B 1 470 ? 37.408 7.520 20.560 1.00 26.06 469 PHE B N 1
ATOM 8531 C CA . PHE B 1 470 ? 37.207 8.159 19.267 1.00 27.35 469 PHE B CA 1
ATOM 8532 C C . PHE B 1 470 ? 38.062 9.395 19.147 1.00 27.82 469 PHE B C 1
ATOM 8533 O O . PHE B 1 470 ? 38.447 10.002 20.154 1.00 25.70 469 PHE B O 1
ATOM 8541 N N . LYS B 1 471 ? 38.308 9.779 17.902 1.00 28.69 470 LYS B N 1
ATOM 8542 C CA . LYS B 1 471 ? 38.921 11.053 17.568 1.00 31.38 470 LYS B CA 1
ATOM 8543 C C . LYS B 1 471 ? 38.207 11.549 16.307 1.00 31.27 470 LYS B C 1
ATOM 8544 O O . LYS B 1 471 ? 37.980 10.765 15.364 1.00 33.01 470 LYS B O 1
ATOM 8550 N N . ARG B 1 472 ? 37.843 12.825 16.278 1.00 40.23 471 ARG B N 1
ATOM 8551 C CA . ARG B 1 472 ? 37.252 13.434 15.097 1.00 39.56 471 ARG B CA 1
ATOM 8552 C C . ARG B 1 472 ? 37.925 14.777 14.873 1.00 37.81 471 ARG B C 1
ATOM 8553 O O . ARG B 1 472 ? 38.090 15.531 15.828 1.00 38.54 471 ARG B O 1
ATOM 8561 N N . GLU B 1 473 ? 38.281 15.087 13.626 1.00 34.91 472 GLU B N 1
ATOM 8562 C CA . GLU B 1 473 ? 38.833 16.384 13.270 1.00 33.75 472 GLU B CA 1
ATOM 8563 C C . GLU B 1 473 ? 38.113 16.911 12.035 1.00 31.26 472 GLU B C 1
ATOM 8564 O O . GLU B 1 473 ? 37.863 16.162 11.097 1.00 29.88 472 GLU B O 1
ATOM 8570 N N . ASN B 1 474 ? 37.797 18.195 12.034 1.00 28.96 473 ASN B N 1
ATOM 8571 C CA . ASN B 1 474 ? 37.313 18.851 10.837 1.00 28.19 473 ASN B CA 1
ATOM 8572 C C . ASN B 1 474 ? 38.020 20.173 10.690 1.00 26.94 473 ASN B C 1
ATOM 8573 O O . ASN B 1 474 ? 38.178 20.904 11.674 1.00 26.09 473 ASN B O 1
ATOM 8578 N N . ASN B 1 475 ? 38.464 20.470 9.479 1.00 26.04 474 ASN B N 1
ATOM 8579 C CA . ASN B 1 475 ? 39.073 21.768 9.158 1.00 26.07 474 ASN B CA 1
ATOM 8580 C C . ASN B 1 475 ? 38.372 22.355 7.944 1.00 26.00 474 ASN B C 1
ATOM 8581 O O . ASN B 1 475 ? 38.254 21.686 6.907 1.00 26.43 474 ASN B O 1
ATOM 8586 N N . SER B 1 476 ? 37.895 23.586 8.049 1.00 23.25 475 SER B N 1
ATOM 8587 C CA . SER B 1 476 ? 37.238 24.201 6.912 1.00 24.53 475 SER B CA 1
ATOM 8588 C C . SER B 1 476 ? 37.530 25.670 6.856 1.00 22.92 475 SER B C 1
ATOM 8589 O O . SER B 1 476 ? 37.829 26.281 7.883 1.00 22.14 475 SER B O 1
ATOM 8592 N N . HIS B 1 477 ? 37.444 26.251 5.670 1.00 22.33 476 HIS B N 1
ATOM 8593 C CA . HIS B 1 477 ? 37.601 27.697 5.558 1.00 21.48 476 HIS B CA 1
ATOM 8594 C C . HIS B 1 477 ? 36.468 28.343 4.755 1.00 22.76 476 HIS B C 1
ATOM 8595 O O . HIS B 1 477 ? 35.754 27.657 4.001 1.00 21.54 476 HIS B O 1
ATOM 8602 N N . PHE B 1 478 ? 36.336 29.661 4.908 1.00 21.16 477 PHE B N 1
ATOM 8603 C CA . PHE B 1 478 ? 35.234 30.426 4.347 1.00 23.32 477 PHE B CA 1
ATOM 8604 C C . PHE B 1 478 ? 35.712 31.789 3.892 1.00 23.58 477 PHE B C 1
ATOM 8605 O O . PHE B 1 478 ? 36.532 32.423 4.568 1.00 22.67 477 PHE B O 1
ATOM 8613 N N . TRP B 1 479 ? 35.225 32.214 2.735 1.00 22.49 478 TRP B N 1
ATOM 8614 C CA . TRP B 1 479 ? 35.451 33.550 2.218 1.00 23.59 478 TRP B CA 1
ATOM 8615 C C . TRP B 1 479 ? 34.143 34.289 2.300 1.00 24.64 478 TRP B C 1
ATOM 8616 O O . TRP B 1 479 ? 33.098 33.756 1.890 1.00 25.50 478 TRP B O 1
ATOM 8627 N N A ASN B 1 480 ? 34.166 35.503 2.835 0.50 23.24 479 ASN B N 1
ATOM 8628 N N B ASN B 1 480 ? 34.215 35.541 2.710 0.50 22.99 479 ASN B N 1
ATOM 8629 C CA A ASN B 1 480 ? 32.972 36.350 2.878 0.50 23.52 479 ASN B CA 1
ATOM 8630 C CA B ASN B 1 480 ? 33.041 36.341 2.923 0.50 22.60 479 ASN B CA 1
ATOM 8631 C C A ASN B 1 480 ? 33.284 37.661 2.196 0.50 23.74 479 ASN B C 1
ATOM 8632 C C B ASN B 1 480 ? 33.267 37.710 2.261 0.50 23.19 479 ASN B C 1
ATOM 8633 O O A ASN B 1 480 ? 34.361 38.214 2.376 0.50 22.42 479 ASN B O 1
ATOM 8634 O O B ASN B 1 480 ? 34.293 38.337 2.492 0.50 21.93 479 ASN B O 1
ATOM 8643 N N . TYR B 1 481 ? 32.335 38.144 1.407 1.00 22.50 480 TYR B N 1
ATOM 8644 C CA . TYR B 1 481 ? 32.469 39.401 0.674 1.00 24.61 480 TYR B CA 1
ATOM 8645 C C . TYR B 1 481 ? 31.250 40.253 0.968 1.00 25.60 480 TYR B C 1
ATOM 8646 O O . TYR B 1 481 ? 30.131 39.724 1.058 1.00 24.82 480 TYR B O 1
ATOM 8655 N N . GLN B 1 482 ? 31.445 41.561 1.098 1.00 23.64 481 GLN B N 1
ATOM 8656 C CA . GLN B 1 482 ? 30.352 42.459 1.417 1.00 25.47 481 GLN B CA 1
ATOM 8657 C C . GLN B 1 482 ? 30.529 43.704 0.580 1.00 25.03 481 GLN B C 1
ATOM 8658 O O . GLN B 1 482 ? 31.647 44.211 0.449 1.00 23.24 481 GLN B O 1
ATOM 8664 N N . THR B 1 483 ? 29.415 44.199 0.053 1.00 23.31 482 THR B N 1
ATOM 8665 C CA . THR B 1 483 ? 29.363 45.441 -0.653 1.00 25.40 482 THR B CA 1
ATOM 8666 C C . THR B 1 483 ? 28.129 46.209 -0.165 1.00 25.51 482 THR B C 1
ATOM 8667 O O . THR B 1 483 ? 27.069 45.635 0.041 1.00 23.56 482 THR B O 1
ATOM 8671 N N . GLY B 1 484 ? 28.259 47.514 0.008 1.00 24.89 483 GLY B N 1
ATOM 8672 C CA . GLY B 1 484 ? 27.126 48.331 0.419 1.00 23.24 483 GLY B CA 1
ATOM 8673 C C . GLY B 1 484 ? 27.219 49.677 -0.266 1.00 25.22 483 GLY B C 1
ATOM 8674 O O . GLY B 1 484 ? 28.273 50.324 -0.225 1.00 26.33 483 GLY B O 1
ATOM 8675 N N . LEU B 1 485 ? 26.153 50.096 -0.942 1.00 25.20 484 LEU B N 1
ATOM 8676 C CA . LEU B 1 485 ? 26.151 51.388 -1.584 1.00 28.28 484 LEU B CA 1
ATOM 8677 C C . LEU B 1 485 ? 25.200 52.282 -0.812 1.00 28.15 484 LEU B C 1
ATOM 8678 O O . LEU B 1 485 ? 24.071 51.894 -0.533 1.00 27.67 484 LEU B O 1
ATOM 8683 N N . VAL B 1 486 ? 25.647 53.481 -0.472 1.00 27.17 485 VAL B N 1
ATOM 8684 C CA . VAL B 1 486 ? 24.848 54.380 0.338 1.00 25.90 485 VAL B CA 1
ATOM 8685 C C . VAL B 1 486 ? 24.680 55.686 -0.402 1.00 27.03 485 VAL B C 1
ATOM 8686 O O . VAL B 1 486 ? 25.651 56.275 -0.879 1.00 27.06 485 VAL B O 1
ATOM 8690 N N . TYR B 1 487 ? 23.437 56.118 -0.537 1.00 26.79 486 TYR B N 1
ATOM 8691 C CA . TYR B 1 487 ? 23.137 57.433 -1.108 1.00 29.35 486 TYR B CA 1
ATOM 8692 C C . TYR B 1 487 ? 22.544 58.295 -0.002 1.00 29.14 486 TYR B C 1
ATOM 8693 O O . TYR B 1 487 ? 21.668 57.845 0.746 1.00 28.25 486 TYR B O 1
ATOM 8702 N N . LYS B 1 488 ? 22.999 59.529 0.101 1.00 31.47 487 LYS B N 1
ATOM 8703 C CA . LYS B 1 488 ? 22.500 60.443 1.127 1.00 34.38 487 LYS B CA 1
ATOM 8704 C C . LYS B 1 488 ? 21.729 61.582 0.472 1.00 36.43 487 LYS B C 1
ATOM 8705 O O . LYS B 1 488 ? 22.322 62.499 -0.073 1.00 37.78 487 LYS B O 1
ATOM 8711 N N . PRO B 1 489 ? 20.392 61.507 0.499 1.00 37.77 488 PRO B N 1
ATOM 8712 C CA . PRO B 1 489 ? 19.560 62.550 -0.106 1.00 40.58 488 PRO B CA 1
ATOM 8713 C C . PRO B 1 489 ? 19.613 63.841 0.697 1.00 42.08 488 PRO B C 1
ATOM 8714 O O . PRO B 1 489 ? 19.294 64.907 0.179 1.00 42.11 488 PRO B O 1
ATOM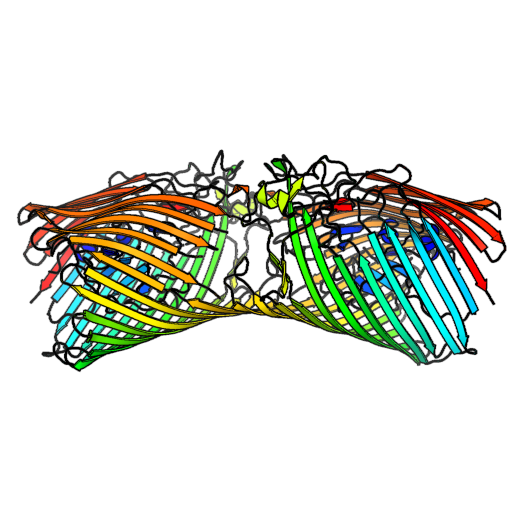 8718 N N . ALA B 1 490 ? 20.036 63.724 1.949 1.00 39.69 489 ALA B N 1
ATOM 8719 C CA . ALA B 1 490 ? 20.328 64.873 2.783 1.00 41.04 489 ALA B CA 1
ATOM 8720 C C . ALA B 1 490 ? 21.293 64.421 3.873 1.00 38.29 489 ALA B C 1
ATOM 8721 O O . ALA B 1 490 ? 21.470 63.222 4.091 1.00 33.83 489 ALA B O 1
ATOM 8723 N N . PRO B 1 491 ? 21.924 65.378 4.561 1.00 38.00 490 PRO B N 1
ATOM 8724 C CA . PRO B 1 491 ? 22.900 64.974 5.560 1.00 39.43 490 PRO B CA 1
ATOM 8725 C C . PRO B 1 491 ? 22.337 63.976 6.585 1.00 36.36 490 PRO B C 1
ATOM 8726 O O . PRO B 1 491 ? 23.043 63.081 7.030 1.00 35.02 490 PRO B O 1
ATOM 8730 N N . ASN B 1 492 ? 21.080 64.141 6.962 1.00 37.07 491 ASN B N 1
ATOM 8731 C CA . ASN B 1 492 ? 20.509 63.337 8.050 1.00 35.89 491 ASN B CA 1
ATOM 8732 C C . ASN B 1 492 ? 19.759 62.096 7.548 1.00 34.68 491 ASN B C 1
ATOM 8733 O O . ASN B 1 492 ? 19.007 61.481 8.302 1.00 32.96 491 ASN B O 1
ATOM 8738 N N . GLY B 1 493 ? 19.982 61.733 6.284 1.00 33.73 492 GLY B N 1
ATOM 8739 C CA . GLY B 1 493 ? 19.290 60.608 5.658 1.00 32.79 492 GLY B CA 1
ATOM 8740 C C . GLY B 1 493 ? 20.208 59.726 4.823 1.00 31.56 492 GLY B C 1
ATOM 8741 O O . GLY B 1 493 ? 21.219 60.190 4.271 1.00 31.11 492 GLY B O 1
ATOM 8742 N N . SER B 1 494 ? 19.865 58.443 4.753 1.00 29.04 493 SER B N 1
ATOM 8743 C CA . SER B 1 494 ? 20.577 57.487 3.932 1.00 27.78 493 SER B CA 1
ATOM 8744 C C . SER B 1 494 ? 19.585 56.513 3.290 1.00 25.93 493 SER B C 1
ATOM 8745 O O . SER B 1 494 ? 18.591 56.134 3.893 1.00 27.01 493 SER B O 1
ATOM 8748 N N . ILE B 1 495 ? 19.875 56.136 2.057 1.00 26.24 494 ILE B N 1
ATOM 8749 C CA . ILE B 1 495 ? 19.208 55.023 1.383 1.00 26.65 494 ILE B CA 1
ATOM 8750 C C . ILE B 1 495 ? 20.333 54.098 0.950 1.00 25.33 494 ILE B C 1
ATOM 8751 O O . ILE B 1 495 ? 21.332 54.558 0.407 1.00 26.80 494 ILE B O 1
ATOM 8756 N N . TYR B 1 496 ? 20.212 52.810 1.236 1.00 24.07 495 TYR B N 1
ATOM 8757 C CA . TYR B 1 496 ? 21.314 51.899 0.978 1.00 23.99 495 TYR B CA 1
ATOM 8758 C C . TYR B 1 496 ? 20.854 50.592 0.366 1.00 25.14 495 TYR B C 1
ATOM 8759 O O . TYR B 1 496 ? 19.687 50.178 0.515 1.00 24.54 495 TYR B O 1
ATOM 8768 N N . LEU B 1 497 ? 21.762 49.988 -0.386 1.00 25.39 496 LEU B N 1
ATOM 8769 C CA . LEU B 1 497 ? 21.557 48.662 -0.938 1.00 27.58 496 LEU B CA 1
ATOM 8770 C C . LEU B 1 497 ? 22.827 47.877 -0.613 1.00 27.32 496 LEU B C 1
ATOM 8771 O O . LEU B 1 497 ? 23.934 48.336 -0.871 1.00 27.72 496 LEU B O 1
ATOM 8776 N N . ALA B 1 498 ? 22.671 46.713 -0.006 1.00 23.82 497 ALA B N 1
ATOM 8777 C CA . ALA B 1 498 ? 23.808 45.990 0.465 1.00 23.10 497 ALA B CA 1
ATOM 8778 C C . ALA B 1 498 ? 23.644 44.511 0.219 1.00 23.05 497 ALA B C 1
ATOM 8779 O O . ALA B 1 498 ? 22.525 43.992 0.189 1.00 23.28 497 ALA B O 1
ATOM 8781 N N . TRP B 1 499 ? 24.760 43.842 0.003 1.00 24.07 498 TRP B N 1
ATOM 8782 C CA . TRP B 1 499 ? 24.718 42.405 -0.109 1.00 26.86 498 TRP B CA 1
ATOM 8783 C C . TRP B 1 499 ? 26.011 41.788 0.312 1.00 26.28 498 TRP B C 1
ATOM 8784 O O . TRP B 1 499 ? 27.066 42.430 0.279 1.00 23.36 498 TRP B O 1
ATOM 8795 N N . SER B 1 500 ? 25.901 40.542 0.754 1.00 25.38 499 SER B N 1
ATOM 8796 C CA . SER B 1 500 ? 27.004 39.802 1.322 1.00 27.98 499 SER B CA 1
ATOM 8797 C C . SER B 1 500 ? 26.864 38.356 0.874 1.00 28.82 499 SER B C 1
ATOM 8798 O O . SER B 1 500 ? 25.737 37.838 0.770 1.00 27.46 499 SER B O 1
ATOM 8801 N N . THR B 1 501 ? 27.982 37.718 0.565 1.00 26.59 500 THR B N 1
ATOM 8802 C CA . THR B 1 501 ? 27.959 36.315 0.167 1.00 30.43 500 THR B CA 1
ATOM 8803 C C . THR B 1 501 ? 29.078 35.621 0.888 1.00 30.16 500 THR B C 1
ATOM 8804 O O . THR B 1 501 ? 30.065 36.260 1.310 1.00 27.56 500 THR B O 1
ATOM 8808 N N . SER B 1 502 ? 28.929 34.323 1.063 1.00 29.19 501 SER B N 1
ATOM 8809 C CA . SER B 1 502 ? 29.941 33.546 1.735 1.00 31.82 501 SER B CA 1
ATOM 8810 C C . SER B 1 502 ? 30.120 32.295 0.919 1.00 32.66 501 SER B C 1
ATOM 8811 O O . SER B 1 502 ? 29.156 31.771 0.341 1.00 35.23 501 SER B O 1
ATOM 8814 N N . SER B 1 503 ? 31.359 31.869 0.799 1.00 30.73 502 SER B N 1
ATOM 8815 C CA . SER B 1 503 ? 31.704 30.693 0.043 1.00 35.81 502 SER B CA 1
ATOM 8816 C C . SER B 1 503 ? 32.584 29.792 0.911 1.00 36.28 502 SER B C 1
ATOM 8817 O O . SER B 1 503 ? 33.354 30.265 1.768 1.00 28.85 502 SER B O 1
ATOM 8820 N N . ASN B 1 504 ? 32.456 28.493 0.699 1.00 36.70 503 ASN B N 1
ATOM 8821 C CA . ASN B 1 504 ? 33.126 27.489 1.519 1.00 39.59 503 ASN B CA 1
ATOM 8822 C C . ASN B 1 504 ? 33.710 26.409 0.584 1.00 50.25 503 ASN B C 1
ATOM 8823 O O . ASN B 1 504 ? 33.087 25.368 0.350 1.00 49.12 503 ASN B O 1
ATOM 8828 N N . PRO B 1 505 ? 34.896 26.691 0.005 1.00 56.51 504 PRO B N 1
ATOM 8829 C CA . PRO B 1 505 ? 35.517 25.844 -1.034 1.00 61.15 504 PRO B CA 1
ATOM 8830 C C . PRO B 1 505 ? 35.938 24.458 -0.543 1.00 60.51 504 PRO B C 1
ATOM 8831 O O . PRO B 1 505 ? 36.590 24.345 0.493 1.00 60.63 504 PRO B O 1
ATOM 8835 N N . ARG B 1 528 ? 25.570 28.632 -1.514 1.00 84.63 527 ARG B N 1
ATOM 8836 C CA . ARG B 1 528 ? 25.298 29.983 -2.000 1.00 83.16 527 ARG B CA 1
ATOM 8837 C C . ARG B 1 528 ? 24.586 30.827 -0.953 1.00 67.36 527 ARG B C 1
ATOM 8838 O O . ARG B 1 528 ? 23.447 31.258 -1.146 1.00 77.99 527 ARG B O 1
ATOM 8846 N N . ASN B 1 529 ? 25.262 31.053 0.164 1.00 59.18 528 ASN B N 1
ATOM 8847 C CA . ASN B 1 529 ? 24.733 31.916 1.195 1.00 47.16 528 ASN B CA 1
ATOM 8848 C C . ASN B 1 529 ? 24.861 33.379 0.784 1.00 42.17 528 ASN B C 1
ATOM 8849 O O . ASN B 1 529 ? 25.946 33.850 0.501 1.00 37.60 528 ASN B O 1
ATOM 8854 N N . ARG B 1 530 ? 23.731 34.061 0.713 1.00 38.51 529 ARG B N 1
ATOM 8855 C CA . ARG B 1 530 ? 23.665 35.443 0.282 1.00 37.55 529 ARG B CA 1
ATOM 8856 C C . ARG B 1 530 ? 22.666 36.204 1.135 1.00 34.67 529 ARG B C 1
ATOM 8857 O O . ARG B 1 530 ? 21.571 35.712 1.449 1.00 37.20 529 ARG B O 1
ATOM 8865 N N . ASN B 1 531 ? 23.008 37.435 1.439 1.00 30.99 530 ASN B N 1
ATOM 8866 C CA . ASN B 1 531 ? 22.152 38.298 2.185 1.00 31.77 530 ASN B CA 1
ATOM 8867 C C . ASN B 1 531 ? 22.035 39.635 1.432 1.00 32.54 530 ASN B C 1
ATOM 8868 O O . ASN B 1 531 ? 23.030 40.195 0.982 1.00 30.87 530 ASN B O 1
ATOM 8873 N N . LEU B 1 532 ? 20.806 40.099 1.261 1.00 29.39 531 LEU B N 1
ATOM 8874 C CA . LEU B 1 532 ? 20.530 41.270 0.477 1.00 28.95 531 LEU B CA 1
ATOM 8875 C C . LEU B 1 532 ? 19.576 42.152 1.266 1.00 27.51 531 LEU B C 1
ATOM 8876 O O . LEU B 1 532 ? 18.608 41.665 1.850 1.00 28.60 531 LEU B O 1
ATOM 8881 N N . GLU B 1 533 ? 19.825 43.448 1.247 1.00 26.30 532 GLU B N 1
ATOM 8882 C CA . GLU B 1 533 ? 18.994 44.389 1.961 1.00 25.73 532 GLU B CA 1
ATOM 8883 C C . GLU B 1 533 ? 18.961 45.737 1.247 1.00 25.29 532 GLU B C 1
ATOM 8884 O O . GLU B 1 533 ? 20.009 46.261 0.833 1.00 24.15 532 GLU B O 1
ATOM 8890 N N . LEU B 1 534 ? 17.749 46.285 1.144 1.00 25.41 533 LEU B N 1
ATOM 8891 C CA . LEU B 1 534 ? 17.505 47.646 0.695 1.00 26.44 533 LEU B CA 1
ATOM 8892 C C . LEU B 1 534 ? 16.890 48.361 1.877 1.00 25.04 533 LEU B C 1
ATOM 8893 O O . LEU B 1 534 ? 15.907 47.891 2.421 1.00 26.85 533 LEU B O 1
ATOM 8898 N N . GLY B 1 535 ? 17.450 49.495 2.272 1.00 24.17 534 GLY B N 1
ATOM 8899 C CA . GLY B 1 535 ? 16.980 50.181 3.464 1.00 23.83 534 GLY B CA 1
ATOM 8900 C C . GLY B 1 535 ? 17.146 51.686 3.448 1.00 24.97 534 GLY B C 1
ATOM 8901 O O . GLY B 1 535 ? 17.768 52.261 2.541 1.00 24.68 534 GLY B O 1
ATOM 8902 N N . THR B 1 536 ? 16.566 52.329 4.453 1.00 25.81 535 THR B N 1
ATOM 8903 C CA . THR B 1 536 ? 16.698 53.769 4.626 1.00 25.92 535 THR B CA 1
ATOM 8904 C C . THR B 1 536 ? 16.787 54.078 6.118 1.00 26.74 535 THR B C 1
ATOM 8905 O O . THR B 1 536 ? 16.212 53.350 6.955 1.00 28.11 535 THR B O 1
ATOM 8909 N N . LYS B 1 537 ? 17.562 55.109 6.444 1.00 24.90 536 LYS B N 1
ATOM 8910 C CA . LYS B 1 537 ? 17.770 55.531 7.815 1.00 25.82 536 LYS B CA 1
ATOM 8911 C C . LYS B 1 537 ? 17.709 57.030 7.863 1.00 26.39 536 LYS B C 1
ATOM 8912 O O . LYS B 1 537 ? 18.220 57.699 6.958 1.00 25.36 536 LYS B O 1
ATOM 8918 N N . TRP B 1 538 ? 17.064 57.552 8.903 1.00 28.24 537 TRP B N 1
ATOM 8919 C CA . TRP B 1 538 ? 16.899 58.994 9.074 1.00 30.10 537 TRP B CA 1
ATOM 8920 C C . TRP B 1 538 ? 17.141 59.383 10.520 1.00 32.12 537 TRP B C 1
ATOM 8921 O O . TRP B 1 538 ? 16.819 58.640 11.439 1.00 31.00 537 TRP B O 1
ATOM 8932 N N . ALA B 1 539 ? 17.728 60.560 10.706 1.00 33.40 538 ALA B N 1
ATOM 8933 C CA . ALA B 1 539 ? 17.957 61.114 12.018 1.00 37.03 538 ALA B CA 1
ATOM 8934 C C . ALA B 1 539 ? 17.259 62.457 12.103 1.00 38.29 538 ALA B C 1
ATOM 8935 O O . ALA B 1 539 ? 17.395 63.290 11.224 1.00 36.55 538 ALA B O 1
ATOM 8937 N N . PHE B 1 540 ? 16.509 62.665 13.173 1.00 42.93 539 PHE B N 1
ATOM 8938 C CA . PHE B 1 540 ? 15.708 63.869 13.309 1.00 48.14 539 PHE B CA 1
ATOM 8939 C C . PHE B 1 540 ? 15.941 64.594 14.628 1.00 50.89 539 PHE B C 1
ATOM 8940 O O . PHE B 1 540 ? 16.506 64.036 15.567 1.00 49.90 539 PHE B O 1
ATOM 8948 N N . PHE B 1 541 ? 15.493 65.853 14.673 1.00 57.38 540 PHE B N 1
ATOM 8949 C CA . PHE B 1 541 ? 15.650 66.703 15.856 1.00 61.93 540 PHE B CA 1
ATOM 8950 C C . PHE B 1 541 ? 17.106 66.694 16.296 1.00 63.23 540 PHE B C 1
ATOM 8951 O O . PHE B 1 541 ? 17.442 66.262 17.399 1.00 62.77 540 PHE B O 1
ATOM 8959 N N . ASP B 1 542 ? 17.965 67.190 15.412 1.00 66.58 541 ASP B N 1
ATOM 8960 C CA . ASP B 1 542 ? 19.399 67.263 15.679 1.00 69.01 541 ASP B CA 1
ATOM 8961 C C . ASP B 1 542 ? 19.873 65.965 16.289 1.00 65.76 541 ASP B C 1
ATOM 8962 O O . ASP B 1 542 ? 20.432 65.943 17.378 1.00 68.41 541 ASP B O 1
ATOM 8967 N N . ASP B 1 543 ? 19.589 64.878 15.572 1.00 63.77 542 ASP B N 1
ATOM 8968 C CA . ASP B 1 543 ? 20.103 63.554 15.876 1.00 64.25 542 ASP B CA 1
ATOM 8969 C C . ASP B 1 543 ? 19.608 62.978 17.195 1.00 63.52 542 ASP B C 1
ATOM 8970 O O . ASP B 1 543 ? 20.255 62.108 17.768 1.00 63.28 542 ASP B O 1
ATOM 8975 N N . ALA B 1 544 ? 18.435 63.413 17.640 1.00 44.58 543 ALA B N 1
ATOM 8976 C CA . ALA B 1 544 ? 17.855 62.891 18.883 1.00 42.67 543 ALA B CA 1
ATOM 8977 C C . ALA B 1 544 ? 16.919 61.706 18.616 1.00 38.66 543 ALA B C 1
ATOM 8978 O O . ALA B 1 544 ? 16.561 60.971 19.530 1.00 37.62 543 ALA B O 1
ATOM 8980 N N . LEU B 1 545 ? 16.517 61.533 17.362 1.00 36.55 544 LEU B N 1
ATOM 8981 C CA . LEU B 1 545 ? 15.616 60.450 16.998 1.00 35.39 544 LEU B CA 1
ATOM 8982 C C . LEU B 1 545 ? 16.068 59.777 15.714 1.00 33.47 544 LEU B C 1
ATOM 8983 O O . LEU B 1 545 ? 16.318 60.452 14.711 1.00 35.00 544 LEU B O 1
ATOM 8988 N N . SER B 1 546 ? 16.145 58.451 15.752 1.00 30.71 545 SER B N 1
ATOM 8989 C CA . SER B 1 546 ? 16.469 57.645 14.584 1.00 31.69 545 SER B CA 1
ATOM 8990 C C . SER B 1 546 ? 15.298 56.809 14.156 1.00 30.55 545 SER B C 1
ATOM 8991 O O . SER B 1 546 ? 14.675 56.122 14.979 1.00 27.69 545 SER B O 1
ATOM 8994 N N . LEU B 1 547 ? 15.030 56.829 12.853 1.00 30.21 546 LEU B N 1
ATOM 8995 C CA . LEU B 1 547 ? 14.005 55.978 12.263 1.00 31.65 546 LEU B CA 1
ATOM 8996 C C . LEU B 1 547 ? 14.633 55.210 11.120 1.00 31.41 546 LEU B C 1
ATOM 8997 O O . LEU B 1 547 ? 15.359 55.796 10.298 1.00 32.30 546 LEU B O 1
ATOM 9002 N N . ASN B 1 548 ? 14.349 53.917 11.068 1.00 29.57 547 ASN B N 1
ATOM 9003 C CA . ASN B 1 548 ? 14.975 53.030 10.096 1.00 30.36 547 ASN B CA 1
ATOM 9004 C C . ASN B 1 548 ? 13.996 52.064 9.506 1.00 25.90 547 ASN B C 1
ATOM 9005 O O . ASN B 1 548 ? 13.088 51.582 10.184 1.00 24.68 547 ASN B O 1
ATOM 9010 N N . ALA B 1 549 ? 14.209 51.712 8.248 1.00 25.23 548 ALA B N 1
ATOM 9011 C CA . ALA B 1 549 ? 13.351 50.737 7.585 1.00 25.34 548 ALA B CA 1
ATOM 9012 C C . ALA B 1 549 ? 14.158 49.916 6.585 1.00 25.10 548 ALA B C 1
ATOM 9013 O O . ALA B 1 549 ? 15.068 50.438 5.943 1.00 28.80 548 ALA B O 1
ATOM 9015 N N . ALA B 1 550 ? 13.860 48.628 6.491 1.00 25.58 549 ALA B N 1
ATOM 9016 C CA . ALA B 1 550 ? 14.596 47.767 5.589 1.00 26.06 549 ALA B CA 1
ATOM 9017 C C . ALA B 1 550 ? 13.755 46.667 4.998 1.00 24.21 549 ALA B C 1
ATOM 9018 O O . ALA B 1 550 ? 12.872 46.144 5.644 1.00 23.87 549 ALA B O 1
ATOM 9020 N N . LEU B 1 551 ? 14.084 46.302 3.765 1.00 24.73 550 LEU B N 1
ATOM 9021 C CA . LEU B 1 551 ? 13.522 45.130 3.111 1.00 26.40 550 LEU B CA 1
ATOM 9022 C C . LEU B 1 551 ? 14.680 44.164 2.869 1.00 24.74 550 LEU B C 1
ATOM 9023 O O . LEU B 1 551 ? 15.736 44.586 2.417 1.00 24.94 550 LEU B O 1
ATOM 9028 N N . PHE B 1 552 ? 14.518 42.886 3.164 1.00 23.95 551 PHE B N 1
ATOM 9029 C CA . PHE B 1 552 ? 15.676 42.000 3.065 1.00 25.96 551 PHE B CA 1
ATOM 9030 C C . PHE B 1 552 ? 15.308 40.614 2.601 1.00 23.64 551 PHE B C 1
ATOM 9031 O O . PHE B 1 552 ? 14.168 40.188 2.723 1.00 24.44 551 PHE B O 1
ATOM 9039 N N . ARG B 1 553 ? 16.296 39.915 2.057 1.00 25.14 552 ARG B N 1
ATOM 9040 C CA . ARG B 1 553 ? 16.180 38.490 1.738 1.00 25.85 552 ARG B CA 1
ATOM 9041 C C . ARG B 1 553 ? 17.515 37.827 2.008 1.00 26.78 552 ARG B C 1
ATOM 9042 O O . ARG B 1 553 ? 18.558 38.294 1.512 1.00 26.28 552 ARG B O 1
ATOM 9050 N N . THR B 1 554 ? 17.471 36.749 2.785 1.00 25.79 553 THR B N 1
ATOM 9051 C CA . THR B 1 554 ? 18.651 35.994 3.165 1.00 28.17 553 THR B CA 1
ATOM 9052 C C . THR B 1 554 ? 18.467 34.550 2.779 1.00 28.39 553 THR B C 1
ATOM 9053 O O . THR B 1 554 ? 17.454 33.926 3.138 1.00 26.38 553 THR B O 1
ATOM 9057 N N . ASP B 1 555 ? 19.434 34.029 2.036 1.00 30.32 554 ASP B N 1
ATOM 9058 C CA . ASP B 1 555 ? 19.437 32.636 1.605 1.00 33.24 554 ASP B CA 1
ATOM 9059 C C . ASP B 1 555 ? 20.628 31.900 2.236 1.00 36.62 554 ASP B C 1
ATOM 9060 O O . ASP B 1 555 ? 21.771 32.406 2.205 1.00 32.42 554 ASP B O 1
ATOM 9065 N N . LYS B 1 556 ? 20.366 30.715 2.791 1.00 36.75 555 LYS B N 1
ATOM 9066 C CA . LYS B 1 556 ? 21.414 29.832 3.276 1.00 40.73 555 LYS B CA 1
ATOM 9067 C C . LYS B 1 556 ? 21.254 28.451 2.710 1.00 43.70 555 LYS B C 1
ATOM 9068 O O . LYS B 1 556 ? 20.139 27.991 2.434 1.00 38.25 555 LYS B O 1
ATOM 9074 N N . THR B 1 557 ? 22.372 27.759 2.585 1.00 46.07 556 THR B N 1
ATOM 9075 C CA . THR B 1 557 ? 22.335 26.338 2.356 1.00 50.57 556 THR B CA 1
ATOM 9076 C C . THR B 1 557 ? 22.941 25.729 3.623 1.00 58.82 556 THR B C 1
ATOM 9077 O O . THR B 1 557 ? 23.892 26.280 4.179 1.00 73.29 556 THR B O 1
ATOM 9081 N N . ASN B 1 558 ? 22.378 24.630 4.106 1.00 65.59 557 ASN B N 1
ATOM 9082 C CA . ASN B 1 558 ? 22.901 23.980 5.310 1.00 69.13 557 ASN B CA 1
ATOM 9083 C C . ASN B 1 558 ? 22.776 24.843 6.578 1.00 68.51 557 ASN B C 1
ATOM 9084 O O . ASN B 1 558 ? 23.669 24.821 7.427 1.00 68.50 557 ASN B O 1
ATOM 9089 N N . ALA B 1 559 ? 21.689 25.605 6.710 1.00 74.67 558 ALA B N 1
ATOM 9090 C CA . ALA B 1 559 ? 21.420 26.362 7.948 1.00 69.70 558 ALA B CA 1
ATOM 9091 C C . ALA B 1 559 ? 21.507 25.435 9.164 1.00 64.12 558 ALA B C 1
ATOM 9092 O O . ALA B 1 559 ? 21.264 24.227 9.051 1.00 53.46 558 ALA B O 1
ATOM 9094 N N . GLY B 1 574 ? 19.944 21.280 2.320 1.00 53.18 573 GLY B N 1
ATOM 9095 C CA . GLY B 1 574 ? 19.247 22.034 1.277 1.00 55.01 573 GLY B CA 1
ATOM 9096 C C . GLY B 1 574 ? 19.306 23.538 1.510 1.00 56.54 573 GLY B C 1
ATOM 9097 O O . GLY B 1 574 ? 20.320 24.067 1.983 1.00 54.25 573 GLY B O 1
ATOM 9098 N N . GLU B 1 575 ? 18.186 24.210 1.236 1.00 49.65 574 GLU B N 1
ATOM 9099 C CA . GLU B 1 575 ? 18.149 25.666 1.086 1.00 46.43 574 GLU B CA 1
ATOM 9100 C C . GLU B 1 575 ? 17.075 26.244 1.996 1.00 39.15 574 GLU B C 1
ATOM 9101 O O . GLU B 1 575 ? 15.961 25.704 2.109 1.00 34.36 574 GLU B O 1
ATOM 9107 N N . GLN B 1 576 ? 17.412 27.350 2.639 1.00 34.53 575 GLN B N 1
ATOM 9108 C CA . GLN B 1 576 ? 16.498 28.049 3.505 1.00 32.83 575 GLN B CA 1
ATOM 9109 C C . GLN B 1 576 ? 16.507 29.532 3.132 1.00 31.38 575 GLN B C 1
ATOM 9110 O O . GLN B 1 576 ? 17.533 30.069 2.704 1.00 29.68 575 GLN B O 1
ATOM 9116 N N . ARG B 1 577 ? 15.344 30.166 3.239 1.00 28.58 576 ARG B N 1
ATOM 9117 C CA . ARG B 1 577 ? 15.196 31.568 2.884 1.00 29.15 576 ARG B CA 1
ATOM 9118 C C . ARG B 1 577 ? 14.368 32.305 3.915 1.00 26.13 576 ARG B C 1
ATOM 9119 O O . ARG B 1 577 ? 13.337 31.812 4.345 1.00 23.56 576 ARG B O 1
ATOM 9127 N N . VAL B 1 578 ? 14.814 33.501 4.290 1.00 25.03 577 VAL B N 1
ATOM 9128 C CA . VAL B 1 578 ? 13.969 34.399 5.042 1.00 24.86 577 VAL B CA 1
ATOM 9129 C C . VAL B 1 578 ? 13.969 35.742 4.308 1.00 26.23 577 VAL B C 1
ATOM 9130 O O . VAL B 1 578 ? 15.002 36.232 3.875 1.00 25.78 577 VAL B O 1
ATOM 9134 N N . GLN B 1 579 ? 12.796 36.321 4.135 1.00 24.45 578 GLN B N 1
ATOM 9135 C CA . GLN B 1 579 ? 12.720 37.643 3.565 1.00 24.07 578 GLN B CA 1
ATOM 9136 C C . GLN B 1 579 ? 11.671 38.399 4.351 1.00 23.23 578 GLN B C 1
ATOM 9137 O O . GLN B 1 579 ? 10.771 37.808 4.940 1.00 24.49 578 GLN B O 1
ATOM 9143 N N . GLY B 1 580 ? 11.776 39.706 4.361 1.00 23.88 579 GLY B N 1
ATOM 9144 C CA . GLY B 1 580 ? 10.788 40.479 5.055 1.00 23.48 579 GLY B CA 1
ATOM 9145 C C . GLY B 1 580 ? 11.143 41.932 5.175 1.00 23.72 579 GLY B C 1
ATOM 9146 O O . GLY B 1 580 ? 11.876 42.485 4.349 1.00 24.32 579 GLY B O 1
ATOM 9147 N N . VAL B 1 581 ? 10.596 42.539 6.219 1.00 23.37 580 VAL B N 1
ATOM 9148 C CA . VAL B 1 581 ? 10.682 43.945 6.437 1.00 24.67 580 VAL B CA 1
ATOM 9149 C C . VAL B 1 581 ? 10.955 44.190 7.922 1.00 24.41 580 VAL B C 1
ATOM 9150 O O . VAL B 1 581 ? 10.454 43.454 8.779 1.00 22.75 580 VAL B O 1
ATOM 9154 N N . GLU B 1 582 ? 11.768 45.196 8.203 1.00 25.40 581 GLU B N 1
ATOM 9155 C CA . GLU B 1 582 ? 12.033 45.610 9.563 1.00 25.96 581 GLU B CA 1
ATOM 9156 C C . GLU B 1 582 ? 11.894 47.127 9.661 1.00 27.98 581 GLU B C 1
ATOM 9157 O O . GLU B 1 582 ? 12.420 47.868 8.821 1.00 28.07 581 GLU B O 1
ATOM 9163 N N . LEU B 1 583 ? 11.203 47.579 10.704 1.00 27.52 582 LEU B N 1
ATOM 9164 C CA . LEU B 1 583 ? 11.155 48.995 11.054 1.00 27.31 582 LEU B CA 1
ATOM 9165 C C . LEU B 1 583 ? 11.799 49.171 12.413 1.00 27.66 582 LEU B C 1
ATOM 9166 O O . LEU B 1 583 ? 11.708 48.291 13.261 1.00 28.67 582 LEU B O 1
ATOM 9171 N N . GLY B 1 584 ? 12.479 50.300 12.603 1.00 26.31 583 GLY B N 1
ATOM 9172 C CA . GLY B 1 584 ? 13.065 50.610 13.889 1.00 24.46 583 GLY B CA 1
ATOM 9173 C C . GLY B 1 584 ? 12.847 52.066 14.248 1.00 25.66 583 GLY B C 1
ATOM 9174 O O . GLY B 1 584 ? 12.892 52.927 13.395 1.00 23.97 583 GLY B O 1
ATOM 9175 N N . PHE B 1 585 ? 12.683 52.340 15.538 1.00 26.60 584 PHE B N 1
ATOM 9176 C CA . PHE B 1 585 ? 12.628 53.715 16.028 1.00 28.94 584 PHE B CA 1
ATOM 9177 C C . PHE B 1 585 ? 13.300 53.790 17.394 1.00 27.18 584 PHE B C 1
ATOM 9178 O O . PHE B 1 585 ? 13.086 52.935 18.244 1.00 27.51 584 PHE B O 1
ATOM 9186 N N . ASN B 1 586 ? 14.111 54.808 17.608 1.00 27.07 585 ASN B N 1
ATOM 9187 C CA . ASN B 1 586 ? 14.660 55.028 18.936 1.00 26.96 585 ASN B CA 1
ATOM 9188 C C . ASN B 1 586 ? 15.083 56.456 19.138 1.00 26.52 585 ASN B C 1
ATOM 9189 O O . ASN B 1 586 ? 15.712 57.064 18.266 1.00 26.71 585 ASN B O 1
ATOM 9194 N N . GLY B 1 587 ? 14.725 56.992 20.300 1.00 26.49 586 GLY B N 1
ATOM 9195 C CA . GLY B 1 587 ? 15.108 58.339 20.670 1.00 27.43 586 GLY B CA 1
ATOM 9196 C C . GLY B 1 587 ? 13.921 59.162 21.124 1.00 31.15 586 GLY B C 1
ATOM 9197 O O . GLY B 1 587 ? 12.927 58.630 21.634 1.00 29.20 586 GLY B O 1
ATOM 9198 N N . LYS B 1 588 ? 14.018 60.470 20.937 1.00 32.29 587 LYS B N 1
ATOM 9199 C CA . LYS B 1 588 ? 13.027 61.395 21.481 1.00 36.59 587 LYS B CA 1
ATOM 9200 C C . LYS B 1 588 ? 12.007 61.823 20.457 1.00 35.29 587 LYS B C 1
ATOM 9201 O O . LYS B 1 588 ? 12.349 62.348 19.393 1.00 38.14 587 LYS B O 1
ATOM 9207 N N . LEU B 1 589 ? 10.744 61.619 20.798 1.00 37.52 588 LEU B N 1
ATOM 9208 C CA . LEU B 1 589 ? 9.637 62.200 20.054 1.00 38.12 588 LEU B CA 1
ATOM 9209 C C . LEU B 1 589 ? 9.431 63.662 20.460 1.00 40.48 588 LEU B C 1
ATOM 9210 O O . LEU B 1 589 ? 9.145 64.518 19.616 1.00 40.61 588 LEU B O 1
ATOM 9215 N N . THR B 1 590 ? 9.584 63.944 21.751 1.00 38.40 589 THR B N 1
ATOM 9216 C CA . THR B 1 590 ? 9.579 65.316 22.268 1.00 41.22 589 THR B CA 1
ATOM 9217 C C . THR B 1 590 ? 10.625 65.395 23.365 1.00 41.75 589 THR B C 1
ATOM 9218 O O . THR B 1 590 ? 11.265 64.406 23.684 1.00 39.71 589 THR B O 1
ATOM 9222 N N . GLU B 1 591 ? 10.766 66.553 23.981 1.00 42.69 590 GLU B N 1
ATOM 9223 C CA . GLU B 1 591 ? 11.743 66.694 25.035 1.00 45.96 590 GLU B CA 1
ATOM 9224 C C . GLU B 1 591 ? 11.482 65.688 26.161 1.00 43.32 590 GLU B C 1
ATOM 9225 O O . GLU B 1 591 ? 12.414 65.199 26.779 1.00 43.06 590 GLU B O 1
ATOM 9231 N N . LYS B 1 592 ? 10.216 65.368 26.402 1.00 39.54 591 LYS B N 1
ATOM 9232 C CA . LYS B 1 592 ? 9.835 64.536 27.543 1.00 39.14 591 LYS B CA 1
ATOM 9233 C C . LYS B 1 592 ? 9.549 63.077 27.190 1.00 35.38 591 LYS B C 1
ATOM 9234 O O . LYS B 1 592 ? 9.400 62.239 28.083 1.00 32.62 591 LYS B O 1
ATOM 9240 N N . TRP B 1 593 ? 9.437 62.786 25.897 1.00 34.56 592 TRP B N 1
ATOM 9241 C CA . TRP B 1 593 ? 8.873 61.508 25.426 1.00 34.02 592 TRP B CA 1
ATOM 9242 C C . TRP B 1 593 ? 9.902 60.729 24.629 1.00 32.72 592 TRP B C 1
ATOM 9243 O O . TRP B 1 593 ? 10.343 61.185 23.568 1.00 33.65 592 TRP B O 1
ATOM 9254 N N . LYS B 1 594 ? 10.303 59.573 25.158 1.00 31.22 593 LYS B N 1
ATOM 9255 C CA . LYS B 1 594 ? 11.318 58.740 24.519 1.00 30.17 593 LYS B CA 1
ATOM 9256 C C . LYS B 1 594 ? 10.718 57.418 24.103 1.00 29.23 593 LYS B C 1
ATOM 9257 O O . LYS B 1 594 ? 9.833 56.903 24.785 1.00 30.58 593 LYS B O 1
ATOM 9263 N N . VAL B 1 595 ? 11.205 56.864 22.991 1.00 27.36 594 VAL B N 1
ATOM 9264 C CA . VAL B 1 595 ? 10.724 55.582 22.498 1.00 27.57 594 VAL B CA 1
ATOM 9265 C C . VAL B 1 595 ? 11.894 54.713 22.072 1.00 25.69 594 VAL B C 1
ATOM 9266 O O . VAL B 1 595 ? 12.973 55.220 21.746 1.00 24.28 594 VAL B O 1
ATOM 9270 N N . PHE B 1 596 ? 11.649 53.410 22.052 1.00 24.15 595 PHE B N 1
ATOM 9271 C CA . PHE B 1 596 ? 12.621 52.440 21.616 1.00 24.66 595 PHE B CA 1
ATOM 9272 C C . PHE B 1 596 ? 11.902 51.170 21.202 1.00 24.88 595 PHE B C 1
ATOM 9273 O O . PHE B 1 596 ? 11.149 50.574 21.985 1.00 25.31 595 PHE B O 1
ATOM 9281 N N . GLY B 1 597 ? 12.127 50.730 19.976 1.00 25.05 596 GLY B N 1
ATOM 9282 C CA . GLY B 1 597 ? 11.533 49.484 19.549 1.00 26.71 596 GLY B CA 1
ATOM 9283 C C . GLY B 1 597 ? 11.518 49.318 18.052 1.00 25.43 596 GLY B C 1
ATOM 9284 O O . GLY B 1 597 ? 12.272 49.971 17.334 1.00 23.47 596 GLY B O 1
ATOM 9285 N N . GLY B 1 598 ? 10.650 48.436 17.588 1.00 24.63 597 GLY B N 1
ATOM 9286 C CA . GLY B 1 598 ? 10.571 48.146 16.171 1.00 27.13 597 GLY B CA 1
ATOM 9287 C C . GLY B 1 598 ? 9.607 47.020 15.850 1.00 26.10 597 GLY B C 1
ATOM 9288 O O . GLY B 1 598 ? 8.918 46.507 16.717 1.00 25.72 597 GLY B O 1
ATOM 9289 N N . TYR B 1 599 ? 9.607 46.627 14.589 1.00 24.77 598 TYR B N 1
ATOM 9290 C CA . TYR B 1 599 ? 8.686 45.632 14.067 1.00 24.31 598 TYR B CA 1
ATOM 9291 C C . TYR B 1 599 ? 9.422 44.864 12.985 1.00 22.21 598 TYR B C 1
ATOM 9292 O O . TYR B 1 599 ? 10.147 45.467 12.163 1.00 22.80 598 TYR B O 1
ATOM 9301 N N . THR B 1 600 ? 9.268 43.545 12.986 1.00 20.93 599 THR B N 1
ATOM 9302 C CA . THR B 1 600 ? 9.756 42.749 11.882 1.00 23.81 599 THR B CA 1
ATOM 9303 C C . THR B 1 600 ? 8.706 41.813 11.403 1.00 22.96 599 THR B C 1
ATOM 9304 O O . THR B 1 600 ? 8.011 41.172 12.200 1.00 22.23 599 THR B O 1
ATOM 9308 N N . TYR B 1 601 ? 8.593 41.742 10.083 1.00 23.34 600 TYR B N 1
ATOM 9309 C CA . TYR B 1 601 ? 7.813 40.724 9.421 1.00 23.79 600 TYR B CA 1
ATOM 9310 C C . TYR B 1 601 ? 8.813 39.775 8.778 1.00 24.94 600 TYR B C 1
ATOM 9311 O O . TYR B 1 601 ? 9.721 40.214 8.058 1.00 23.91 600 TYR B O 1
ATOM 9320 N N . LEU B 1 602 ? 8.678 38.484 9.052 1.00 25.52 601 LEU B N 1
ATOM 9321 C CA . LEU B 1 602 ? 9.634 37.489 8.557 1.00 26.04 601 LEU B CA 1
ATOM 9322 C C . LEU B 1 602 ? 8.907 36.378 7.812 1.00 26.28 601 LEU B C 1
ATOM 9323 O O . LEU B 1 602 ? 8.169 35.610 8.410 1.00 29.83 601 LEU B O 1
ATOM 9328 N N . ASP B 1 603 ? 9.128 36.301 6.514 1.00 25.15 602 ASP B N 1
ATOM 9329 C CA . ASP B 1 603 ? 8.563 35.211 5.696 1.00 25.09 602 ASP B CA 1
ATOM 9330 C C . ASP B 1 603 ? 9.667 34.177 5.542 1.00 23.98 602 ASP B C 1
ATOM 9331 O O . ASP B 1 603 ? 10.614 34.384 4.802 1.00 23.91 602 ASP B O 1
ATOM 9336 N N . SER B 1 604 ? 9.571 33.073 6.266 1.00 23.99 603 SER B N 1
ATOM 9337 C CA . SER B 1 604 ? 10.608 32.042 6.200 1.00 25.85 603 SER B CA 1
ATOM 9338 C C . SER B 1 604 ? 10.148 30.849 5.401 1.00 26.33 603 SER B C 1
ATOM 9339 O O . SER B 1 604 ? 8.949 30.536 5.353 1.00 26.42 603 SER B O 1
ATOM 9342 N N . GLU B 1 605 ? 11.080 30.170 4.752 1.00 26.50 604 GLU B N 1
ATOM 9343 C CA . GLU B 1 605 ? 10.709 29.007 3.972 1.00 26.56 604 GLU B CA 1
ATOM 9344 C C . GLU B 1 605 ? 11.861 28.045 3.859 1.00 27.50 604 GLU B C 1
ATOM 9345 O O . GLU B 1 605 ? 12.994 28.461 3.590 1.00 26.70 604 GLU B O 1
ATOM 9351 N N . ILE B 1 606 ? 11.563 26.765 4.070 1.00 24.77 605 ILE B N 1
ATOM 9352 C CA . ILE B 1 606 ? 12.444 25.696 3.643 1.00 28.23 605 ILE B CA 1
ATOM 9353 C C . ILE B 1 606 ? 12.259 25.452 2.133 1.00 30.19 605 ILE B C 1
ATOM 9354 O O . ILE B 1 606 ? 11.245 24.889 1.666 1.00 31.54 605 ILE B O 1
ATOM 9359 N N . ARG B 1 607 ? 13.240 25.881 1.354 1.00 33.19 606 ARG B N 1
ATOM 9360 C CA . ARG B 1 607 ? 13.100 25.825 -0.094 1.00 37.19 606 ARG B CA 1
ATOM 9361 C C . ARG B 1 607 ? 13.529 24.495 -0.681 1.00 34.62 606 ARG B C 1
ATOM 9362 O O . ARG B 1 607 ? 12.955 24.028 -1.644 1.00 39.46 606 ARG B O 1
ATOM 9370 N N . LYS B 1 608 ? 14.518 23.870 -0.079 1.00 35.92 607 LYS B N 1
ATOM 9371 C CA . LYS B 1 608 ? 14.988 22.585 -0.576 1.00 38.77 607 LYS B CA 1
ATOM 9372 C C . LYS B 1 608 ? 15.389 21.739 0.629 1.00 34.99 607 LYS B C 1
ATOM 9373 O O . LYS B 1 608 ? 15.979 22.246 1.570 1.00 36.12 607 LYS B O 1
ATOM 9379 N N . SER B 1 609 ? 15.051 20.454 0.600 1.00 34.03 608 SER B N 1
ATOM 9380 C CA . SER B 1 609 ? 15.343 19.581 1.731 1.00 33.17 608 SER B CA 1
ATOM 9381 C C . SER B 1 609 ? 15.449 18.127 1.308 1.00 33.22 608 SER B C 1
ATOM 9382 O O . SER B 1 609 ? 14.781 17.694 0.381 1.00 30.65 608 SER B O 1
ATOM 9385 N N . THR B 1 610 ? 16.267 17.380 2.044 1.00 36.08 609 THR B N 1
ATOM 9386 C CA . THR B 1 610 ? 16.332 15.936 1.932 1.00 39.79 609 THR B CA 1
ATOM 9387 C C . THR B 1 610 ? 14.998 15.305 2.319 1.00 36.53 609 THR B C 1
ATOM 9388 O O . THR B 1 610 ? 14.684 14.206 1.890 1.00 37.84 609 THR B O 1
ATOM 9392 N N . VAL B 1 611 ? 14.241 15.995 3.163 1.00 31.90 610 VAL B N 1
ATOM 9393 C CA . VAL B 1 611 ? 12.886 15.563 3.497 1.00 32.17 610 VAL B CA 1
ATOM 9394 C C . VAL B 1 611 ? 11.913 16.324 2.605 1.00 29.80 610 VAL B C 1
ATOM 9395 O O . VAL B 1 611 ? 11.591 17.491 2.859 1.00 28.00 610 VAL B O 1
ATOM 9399 N N . LYS B 1 612 ? 11.462 15.666 1.546 1.00 30.14 611 LYS B N 1
ATOM 9400 C CA . LYS B 1 612 ? 10.636 16.340 0.551 1.00 30.71 611 LYS B CA 1
ATOM 9401 C C . LYS B 1 612 ? 9.448 17.093 1.159 1.00 28.87 611 LYS B C 1
ATOM 9402 O O . LYS B 1 612 ? 9.192 18.258 0.808 1.00 28.94 611 LYS B O 1
ATOM 9408 N N . SER B 1 613 ? 8.756 16.468 2.097 1.00 27.59 612 SER B N 1
ATOM 9409 C CA . SER B 1 613 ? 7.566 17.069 2.695 1.00 28.04 612 SER B CA 1
ATOM 9410 C C . SER B 1 613 ? 7.854 18.303 3.524 1.00 27.17 612 SER B C 1
ATOM 9411 O O . SER B 1 613 ? 6.931 19.043 3.853 1.00 26.79 612 SER B O 1
ATOM 9414 N N . ASP B 1 614 ? 9.129 18.563 3.846 1.00 26.99 613 ASP B N 1
ATOM 9415 C CA . ASP B 1 614 ? 9.489 19.771 4.588 1.00 26.00 613 ASP B CA 1
ATOM 9416 C C . ASP B 1 614 ? 9.525 21.009 3.670 1.00 25.02 613 ASP B C 1
ATOM 9417 O O . ASP B 1 614 ? 9.410 22.127 4.142 1.00 23.55 613 ASP B O 1
ATOM 9422 N N . GLU B 1 615 ? 9.703 20.797 2.376 1.00 26.37 614 GLU B N 1
ATOM 9423 C CA . GLU B 1 615 ? 9.810 21.903 1.410 1.00 27.56 614 GLU B CA 1
ATOM 9424 C C . GLU B 1 615 ? 8.548 22.764 1.394 1.00 25.13 614 GLU B C 1
ATOM 9425 O O . GLU B 1 615 ? 7.447 22.261 1.300 1.00 25.02 614 GLU B O 1
ATOM 9431 N N . GLY B 1 616 ? 8.722 24.058 1.588 1.00 25.57 615 GLY B N 1
ATOM 9432 C CA . GLY B 1 616 ? 7.593 24.967 1.696 1.00 25.54 615 GLY B CA 1
ATOM 9433 C C . GLY B 1 616 ? 7.207 25.294 3.129 1.00 25.11 615 GLY B C 1
ATOM 9434 O O . GLY B 1 616 ? 6.527 26.270 3.378 1.00 24.00 615 GLY B O 1
ATOM 9435 N N . ASN B 1 617 ? 7.670 24.505 4.089 1.00 22.83 616 ASN B N 1
ATOM 9436 C CA . ASN B 1 617 ? 7.388 24.790 5.493 1.00 22.12 616 ASN B CA 1
ATOM 9437 C C . ASN B 1 617 ? 8.131 26.029 6.017 1.00 23.22 616 ASN B C 1
ATOM 9438 O O . ASN B 1 617 ? 9.086 26.511 5.390 1.00 21.57 616 ASN B O 1
ATOM 9443 N N . LYS B 1 618 ? 7.663 26.546 7.150 1.00 22.45 617 LYS B N 1
ATOM 9444 C CA . LYS B 1 618 ? 8.367 27.612 7.862 1.00 23.16 617 LYS B CA 1
ATOM 9445 C C . LYS B 1 618 ? 9.614 27.070 8.538 1.00 21.64 617 LYS B C 1
ATOM 9446 O O . LYS B 1 618 ? 9.671 25.916 8.919 1.00 21.45 617 LYS B O 1
ATOM 9452 N N A MET B 1 619 ? 10.604 27.928 8.716 0.50 21.34 618 MET B N 1
ATOM 9453 N N B MET B 1 619 ? 10.631 27.912 8.684 0.50 22.81 618 MET B N 1
ATOM 9454 C CA A MET B 1 619 ? 11.740 27.587 9.548 0.50 22.05 618 MET B CA 1
ATOM 9455 C CA B MET B 1 619 ? 11.775 27.567 9.525 0.50 24.83 618 MET B CA 1
ATOM 9456 C C A MET B 1 619 ? 11.324 27.580 11.009 0.50 20.77 618 MET B C 1
ATOM 9457 C C B MET B 1 619 ? 11.342 27.576 10.990 0.50 22.10 618 MET B C 1
ATOM 9458 O O A MET B 1 619 ? 10.520 28.400 11.426 0.50 19.77 618 MET B O 1
ATOM 9459 O O B MET B 1 619 ? 10.534 28.400 11.392 0.50 20.78 618 MET B O 1
ATOM 9468 N N . PRO B 1 620 ? 11.891 26.661 11.793 1.00 23.28 619 PRO B N 1
ATOM 9469 C CA . PRO B 1 620 ? 11.610 26.666 13.233 1.00 23.49 619 PRO B CA 1
ATOM 9470 C C . PRO B 1 620 ? 12.214 27.877 13.929 1.00 23.98 619 PRO B C 1
ATOM 9471 O O . PRO B 1 620 ? 13.089 28.541 13.366 1.00 24.42 619 PRO B O 1
ATOM 9475 N N . GLN B 1 621 ? 11.727 28.202 15.117 1.00 24.68 620 GLN B N 1
ATOM 9476 C CA . GLN B 1 621 ? 12.331 29.297 15.891 1.00 27.70 620 GLN B CA 1
ATOM 9477 C C . GLN B 1 621 ? 12.188 30.641 15.212 1.00 26.86 620 GLN B C 1
ATOM 9478 O O . GLN B 1 621 ? 12.994 31.543 15.443 1.00 28.83 620 GLN B O 1
ATOM 9484 N N . THR B 1 622 ? 11.174 30.786 14.378 1.00 24.53 621 THR B N 1
ATOM 9485 C CA . THR B 1 622 ? 11.005 32.007 13.612 1.00 25.94 621 THR B CA 1
ATOM 9486 C C . THR B 1 622 ? 9.596 32.497 13.793 1.00 29.88 621 THR B C 1
ATOM 9487 O O . THR B 1 622 ? 8.641 31.777 13.517 1.00 26.85 621 THR B O 1
ATOM 9491 N N . ALA B 1 623 ? 9.448 33.707 14.301 1.00 24.32 622 ALA B N 1
ATOM 9492 C CA . ALA B 1 623 ? 8.131 34.283 14.381 1.00 24.06 622 ALA B CA 1
ATOM 9493 C C . ALA B 1 623 ? 7.885 35.140 13.152 1.00 23.01 622 ALA B C 1
ATOM 9494 O O . ALA B 1 623 ? 8.744 35.946 12.746 1.00 22.31 622 ALA B O 1
ATOM 9496 N N . GLN B 1 624 ? 6.709 34.987 12.557 1.00 21.63 623 GLN B N 1
ATOM 9497 C CA . GLN B 1 624 ? 6.387 35.735 11.345 1.00 24.99 623 GLN B CA 1
ATOM 9498 C C . GLN B 1 624 ? 6.201 37.230 11.626 1.00 24.28 623 GLN B C 1
ATOM 9499 O O . GLN B 1 624 ? 6.536 38.067 10.792 1.00 24.56 623 GLN B O 1
ATOM 9505 N N . ASN B 1 625 ? 5.674 37.559 12.798 1.00 23.83 624 ASN B N 1
ATOM 9506 C CA . ASN B 1 625 ? 5.511 38.949 13.226 1.00 25.12 624 ASN B CA 1
ATOM 9507 C C . ASN B 1 625 ? 6.068 39.147 14.632 1.00 24.12 624 ASN B C 1
ATOM 9508 O O . ASN B 1 625 ? 5.866 38.300 15.528 1.00 22.62 624 ASN B O 1
ATOM 9513 N N . ASN B 1 626 ? 6.704 40.297 14.847 1.00 22.10 625 ASN B N 1
ATOM 9514 C CA . ASN B 1 626 ? 7.272 40.651 16.165 1.00 21.58 625 ASN B CA 1
ATOM 9515 C C . ASN B 1 626 ? 7.249 42.169 16.273 1.00 22.56 625 ASN B C 1
ATOM 9516 O O . ASN B 1 626 ? 7.866 42.861 15.479 1.00 25.77 625 ASN B O 1
ATOM 9521 N N . PHE B 1 627 ? 6.490 42.672 17.246 1.00 21.18 626 PHE B N 1
ATOM 9522 C CA . PHE B 1 627 ? 6.403 44.073 17.513 1.00 22.49 626 PHE B CA 1
ATOM 9523 C C . PHE B 1 627 ? 6.889 44.312 18.935 1.00 23.92 626 PHE B C 1
ATOM 9524 O O . PHE B 1 627 ? 6.506 43.594 19.877 1.00 23.86 626 PHE B O 1
ATOM 9532 N N . THR B 1 628 ? 7.740 45.304 19.106 1.00 23.96 627 THR B N 1
ATOM 9533 C CA . THR B 1 628 ? 8.169 45.648 20.443 1.00 25.51 627 THR B CA 1
ATOM 9534 C C . THR B 1 628 ? 8.301 47.160 20.600 1.00 27.36 627 THR B C 1
ATOM 9535 O O . THR B 1 628 ? 8.778 47.874 19.698 1.00 24.55 627 THR B O 1
ATOM 9539 N N . LEU B 1 629 ? 7.826 47.653 21.740 1.00 26.70 628 LEU B N 1
ATOM 9540 C CA . LEU B 1 629 ? 7.820 49.096 22.006 1.00 28.31 628 LEU B CA 1
ATOM 9541 C C . LEU B 1 629 ? 8.068 49.329 23.476 1.00 27.38 628 LEU B C 1
ATOM 9542 O O . LEU B 1 629 ? 7.391 48.763 24.328 1.00 29.87 628 LEU B O 1
ATOM 9547 N N . TRP B 1 630 ? 9.046 50.168 23.763 1.00 26.24 629 TRP B N 1
ATOM 9548 C CA . TRP B 1 630 ? 9.273 50.656 25.090 1.00 24.12 629 TRP B CA 1
ATOM 9549 C C . TRP B 1 630 ? 9.256 52.186 25.028 1.00 26.97 629 TRP B C 1
ATOM 9550 O O . TRP B 1 630 ? 9.840 52.781 24.130 1.00 24.07 629 TRP B O 1
ATOM 9561 N N . THR B 1 631 ? 8.602 52.820 25.988 1.00 27.12 630 THR B N 1
ATOM 9562 C CA . THR B 1 631 ? 8.511 54.277 25.978 1.00 30.27 630 THR B CA 1
ATOM 9563 C C . THR B 1 631 ? 8.561 54.805 27.405 1.00 28.61 630 THR B C 1
ATOM 9564 O O . THR B 1 631 ? 8.142 54.122 28.326 1.00 30.59 630 THR B O 1
ATOM 9568 N N . THR B 1 632 ? 9.139 55.988 27.589 1.00 28.08 631 THR B N 1
ATOM 9569 C CA . THR B 1 632 ? 9.062 56.692 28.872 1.00 29.43 631 THR B CA 1
ATOM 9570 C C . THR B 1 632 ? 8.617 58.104 28.639 1.00 29.54 631 THR B C 1
ATOM 9571 O O . THR B 1 632 ? 8.876 58.671 27.593 1.00 28.81 631 THR B O 1
ATOM 9575 N N . TYR B 1 633 ? 7.961 58.668 29.643 1.00 33.07 632 TYR B N 1
ATOM 9576 C CA . TYR B 1 633 ? 7.484 60.033 29.596 1.00 35.22 632 TYR B CA 1
ATOM 9577 C C . TYR B 1 633 ? 7.791 60.748 30.918 1.00 36.27 632 TYR B C 1
ATOM 9578 O O . TYR B 1 633 ? 7.449 60.269 32.003 1.00 34.55 632 TYR B O 1
ATOM 9587 N N . ASP B 1 634 ? 8.447 61.894 30.819 1.00 40.58 633 ASP B N 1
ATOM 9588 C CA . ASP B 1 634 ? 8.740 62.723 31.995 1.00 42.19 633 ASP B CA 1
ATOM 9589 C C . ASP B 1 634 ? 7.513 63.546 32.394 1.00 42.50 633 ASP B C 1
ATOM 9590 O O . ASP B 1 634 ? 7.405 64.718 32.059 1.00 41.57 633 ASP B O 1
ATOM 9595 N N . LEU B 1 635 ? 6.605 62.906 33.126 1.00 43.88 634 LEU B N 1
ATOM 9596 C CA . LEU B 1 635 ? 5.391 63.536 33.628 1.00 47.19 634 LEU B CA 1
ATOM 9597 C C . LEU B 1 635 ? 5.665 64.798 34.429 1.00 46.38 634 LEU B C 1
ATOM 9598 O O . LEU B 1 635 ? 5.049 65.831 34.193 1.00 44.83 634 LEU B O 1
ATOM 9603 N N . LEU B 1 636 ? 6.549 64.694 35.417 1.00 45.71 635 LEU B N 1
ATOM 9604 C CA . LEU B 1 636 ? 6.932 65.848 36.232 1.00 46.83 635 LEU B CA 1
ATOM 9605 C C . LEU B 1 636 ? 8.446 65.870 36.302 1.00 47.60 635 LEU B C 1
ATOM 9606 O O . LEU B 1 636 ? 9.098 64.884 35.971 1.00 43.39 635 LEU B O 1
ATOM 9611 N N . GLN B 1 637 ? 9.018 66.976 36.757 1.00 46.82 636 GLN B N 1
ATOM 9612 C CA . GLN B 1 637 ? 10.463 67.036 36.944 1.00 48.66 636 GLN B CA 1
ATOM 9613 C C . GLN B 1 637 ? 10.877 65.950 37.951 1.00 48.17 636 GLN B C 1
ATOM 9614 O O . GLN B 1 637 ? 12.022 65.525 37.994 1.00 45.79 636 GLN B O 1
ATOM 9620 N N . ASN B 1 638 ? 9.872 65.429 38.647 1.00 48.76 637 ASN B N 1
ATOM 9621 C CA . ASN B 1 638 ? 10.011 64.603 39.831 1.00 47.26 637 ASN B CA 1
ATOM 9622 C C . ASN B 1 638 ? 9.675 63.096 39.589 1.00 42.94 637 ASN B C 1
ATOM 9623 O O . ASN B 1 638 ? 9.923 62.223 40.433 1.00 36.73 637 ASN B O 1
ATOM 9628 N N . PHE B 1 639 ? 9.064 62.817 38.445 1.00 39.75 638 PHE B N 1
ATOM 9629 C CA . PHE B 1 639 ? 8.322 61.592 38.271 1.00 38.86 638 PHE B CA 1
ATOM 9630 C C . PHE B 1 639 ? 8.281 61.218 36.806 1.00 37.02 638 PHE B C 1
ATOM 9631 O O . PHE B 1 639 ? 7.892 62.014 35.955 1.00 39.01 638 PHE B O 1
ATOM 9639 N N . THR B 1 640 ? 8.724 60.000 36.525 1.00 36.09 639 THR B N 1
ATOM 9640 C CA . THR B 1 640 ? 8.778 59.476 35.178 1.00 35.78 639 THR B CA 1
ATOM 9641 C C . THR B 1 640 ? 7.890 58.245 35.115 1.00 35.04 639 THR B C 1
ATOM 9642 O O . THR B 1 640 ? 7.828 57.453 36.062 1.00 33.33 639 THR B O 1
ATOM 9646 N N . ILE B 1 641 ? 7.198 58.070 33.998 1.00 34.00 640 ILE B N 1
ATOM 9647 C CA . ILE B 1 641 ? 6.473 56.838 33.786 1.00 33.64 640 ILE B CA 1
ATOM 9648 C C . ILE B 1 641 ? 6.927 56.168 32.497 1.00 33.36 640 ILE B C 1
ATOM 9649 O O . ILE B 1 641 ? 7.510 56.797 31.607 1.00 32.44 640 ILE B O 1
ATOM 9654 N N . GLY B 1 642 ? 6.704 54.874 32.422 1.00 30.92 641 GLY B N 1
ATOM 9655 C CA . GLY B 1 642 ? 7.176 54.112 31.285 1.00 32.37 641 GLY B CA 1
ATOM 9656 C C . GLY B 1 642 ? 6.299 52.921 31.052 1.00 31.67 641 GLY B C 1
ATOM 9657 O O . GLY B 1 642 ? 5.589 52.455 31.958 1.00 30.48 641 GLY B O 1
ATOM 9658 N N . GLY B 1 643 ? 6.332 52.416 29.828 1.00 33.21 642 GLY B N 1
ATOM 9659 C CA . GLY B 1 643 ? 5.519 51.263 29.487 1.00 34.97 642 GLY B CA 1
ATOM 9660 C C . GLY B 1 643 ? 6.044 50.543 28.266 1.00 33.80 642 GLY B C 1
ATOM 9661 O O . GLY B 1 643 ? 6.719 51.136 27.407 1.00 32.49 642 GLY B O 1
ATOM 9662 N N . GLY B 1 644 ? 5.721 49.263 28.188 1.00 30.64 643 GLY B N 1
ATOM 9663 C CA . GLY B 1 644 ? 6.229 48.429 27.124 1.00 30.13 643 GLY B CA 1
ATOM 9664 C C . GLY B 1 644 ? 5.172 47.476 26.632 1.00 30.56 643 GLY B C 1
ATOM 9665 O O . GLY B 1 644 ? 4.296 47.038 27.380 1.00 26.55 643 GLY B O 1
ATOM 9666 N N . THR B 1 645 ? 5.262 47.155 25.359 1.00 32.33 644 THR B N 1
ATOM 9667 C CA . THR B 1 645 ? 4.366 46.198 24.750 1.00 32.49 644 THR B CA 1
ATOM 9668 C C . THR B 1 645 ? 5.215 45.321 23.852 1.00 30.16 644 THR B C 1
ATOM 9669 O O . THR B 1 645 ? 6.066 45.831 23.115 1.00 27.47 644 THR B O 1
ATOM 9673 N N . THR B 1 646 ? 4.970 44.018 23.885 1.00 27.45 645 THR B N 1
ATOM 9674 C CA . THR B 1 646 ? 5.604 43.099 22.963 1.00 26.32 645 THR B CA 1
ATOM 9675 C C . THR B 1 646 ? 4.561 42.128 22.395 1.00 26.83 645 THR B C 1
ATOM 9676 O O . THR B 1 646 ? 3.727 41.582 23.128 1.00 26.42 645 THR B O 1
ATOM 9680 N N . TYR B 1 647 ? 4.610 41.933 21.089 1.00 24.67 646 TYR B N 1
ATOM 9681 C CA . TYR B 1 647 ? 3.871 40.858 20.444 1.00 23.43 646 TYR B CA 1
ATOM 9682 C C . TYR B 1 647 ? 4.870 39.957 19.741 1.00 22.46 646 TYR B C 1
ATOM 9683 O O . TYR B 1 647 ? 5.748 40.437 19.022 1.00 21.82 646 TYR B O 1
ATOM 9692 N N . VAL B 1 648 ? 4.734 38.651 19.960 1.00 23.56 647 VAL B N 1
ATOM 9693 C CA . VAL B 1 648 ? 5.524 37.658 19.234 1.00 21.69 647 VAL B CA 1
ATOM 9694 C C . VAL B 1 648 ? 4.550 36.642 18.662 1.00 21.18 647 VAL B C 1
ATOM 9695 O O . VAL B 1 648 ? 3.675 36.125 19.372 1.00 20.79 647 VAL B O 1
ATOM 9699 N N . ASP B 1 649 ? 4.658 36.404 17.363 1.00 20.47 648 ASP B N 1
ATOM 9700 C CA . ASP B 1 649 ? 3.801 35.432 16.692 1.00 22.73 648 ASP B CA 1
ATOM 9701 C C . ASP B 1 649 ? 4.189 34.030 17.140 1.00 20.61 648 ASP B C 1
ATOM 9702 O O . ASP B 1 649 ? 5.181 33.821 17.852 1.00 22.02 648 ASP B O 1
ATOM 9707 N N . LYS B 1 650 ? 3.419 33.061 16.669 1.00 22.56 649 LYS B N 1
ATOM 9708 C CA . LYS B 1 650 ? 3.684 31.646 16.873 1.00 24.70 649 LYS B CA 1
ATOM 9709 C C . LYS B 1 650 ? 5.092 31.241 16.372 1.00 22.88 649 LYS B C 1
ATOM 9710 O O . LYS B 1 650 ? 5.629 31.859 15.457 1.00 25.19 649 LYS B O 1
ATOM 9716 N N . GLN B 1 651 ? 5.702 30.244 17.021 1.00 20.72 650 GLN B N 1
ATOM 9717 C CA . GLN B 1 651 ? 6.979 29.641 16.581 1.00 21.07 650 GLN B CA 1
ATOM 9718 C C . GLN B 1 651 ? 6.789 28.153 16.434 1.00 20.02 650 GLN B C 1
ATOM 9719 O O . GLN B 1 651 ? 6.194 27.516 17.301 1.00 19.83 650 GLN B O 1
ATOM 9725 N N . TYR B 1 652 ? 7.329 27.585 15.366 1.00 19.78 651 TYR B N 1
ATOM 9726 C CA . TYR B 1 652 ? 7.415 26.149 15.227 1.00 19.12 651 TYR B CA 1
ATOM 9727 C C . TYR B 1 652 ? 8.704 25.639 15.826 1.00 21.66 651 TYR B C 1
ATOM 9728 O O . TYR B 1 652 ? 9.722 26.302 15.743 1.00 19.86 651 TYR B O 1
ATOM 9737 N N . GLY B 1 653 ? 8.672 24.431 16.389 1.00 20.92 652 GLY B N 1
ATOM 9738 C CA . GLY B 1 653 ? 9.879 23.814 16.900 1.00 24.34 652 GLY B CA 1
ATOM 9739 C C . GLY B 1 653 ? 10.674 22.949 15.919 1.00 24.64 652 GLY B C 1
ATOM 9740 O O . GLY B 1 653 ? 11.820 22.586 16.199 1.00 22.84 652 GLY B O 1
ATOM 9741 N N . ASN B 1 654 ? 10.077 22.567 14.793 1.00 22.76 653 ASN B N 1
ATOM 9742 C CA . ASN B 1 654 ? 10.769 21.689 13.863 1.00 22.07 653 ASN B CA 1
ATOM 9743 C C . ASN B 1 654 ? 10.420 22.016 12.406 1.00 21.92 653 ASN B C 1
ATOM 9744 O O . ASN B 1 654 ? 9.499 22.793 12.135 1.00 20.13 653 ASN B O 1
ATOM 9749 N N . THR B 1 655 ? 11.205 21.455 11.496 1.00 22.80 654 THR B N 1
ATOM 9750 C CA . THR B 1 655 ? 11.081 21.745 10.074 1.00 22.81 654 THR B CA 1
ATOM 9751 C C . THR B 1 655 ? 9.834 21.075 9.498 1.00 21.45 654 THR B C 1
ATOM 9752 O O . THR B 1 655 ? 9.347 21.521 8.497 1.00 20.87 654 THR B O 1
ATOM 9756 N N . ALA B 1 656 ? 9.318 20.030 10.154 1.00 21.68 655 ALA B N 1
ATOM 9757 C CA . ALA B 1 656 ? 8.013 19.448 9.798 1.00 22.84 655 ALA B CA 1
ATOM 9758 C C . ALA B 1 656 ? 6.840 20.378 10.142 1.00 22.05 655 ALA B C 1
ATOM 9759 O O . ALA B 1 656 ? 5.713 20.133 9.700 1.00 22.72 655 ALA B O 1
ATOM 9761 N N . ASN B 1 657 ? 7.118 21.402 10.939 1.00 21.07 656 ASN B N 1
ATOM 9762 C CA . ASN B 1 657 ? 6.123 22.315 11.505 1.00 21.33 656 ASN B CA 1
ATOM 9763 C C . ASN B 1 657 ? 5.050 21.546 12.290 1.00 21.12 656 ASN B C 1
ATOM 9764 O O . ASN B 1 657 ? 3.859 21.837 12.204 1.00 22.69 656 ASN B O 1
ATOM 9769 N N . SER B 1 658 ? 5.474 20.533 13.025 1.00 19.56 657 SER B N 1
ATOM 9770 C CA . SER B 1 658 ? 4.538 19.671 13.728 1.00 19.79 657 SER B CA 1
ATOM 9771 C C . SER B 1 658 ? 4.563 19.857 15.244 1.00 19.75 657 SER B C 1
ATOM 9772 O O . SER B 1 658 ? 3.902 19.120 15.972 1.00 18.37 657 SER B O 1
ATOM 9775 N N . THR B 1 659 ? 5.319 20.855 15.702 1.00 19.78 658 THR B N 1
ATOM 9776 C CA . THR B 1 659 ? 5.295 21.323 17.098 1.00 19.68 658 THR B CA 1
ATOM 9777 C C . THR B 1 659 ? 5.313 22.838 17.054 1.00 20.62 658 THR B C 1
ATOM 9778 O O . THR B 1 659 ? 5.907 23.426 16.140 1.00 21.28 658 THR B O 1
ATOM 9782 N N . TYR B 1 660 ? 4.667 23.476 18.031 1.00 19.05 659 TYR B N 1
ATOM 9783 C CA . TYR B 1 660 ? 4.641 24.921 18.069 1.00 19.34 659 TYR B CA 1
ATOM 9784 C C . TYR B 1 660 ? 4.295 25.451 19.446 1.00 19.02 659 TYR B C 1
ATOM 9785 O O . TYR B 1 660 ? 3.815 24.706 20.297 1.00 19.54 659 TYR B O 1
ATOM 9794 N N . ILE B 1 661 ? 4.557 26.743 19.629 1.00 19.66 660 ILE B N 1
ATOM 9795 C CA . ILE B 1 661 ? 4.082 27.525 20.771 1.00 19.84 660 ILE B CA 1
ATOM 9796 C C . ILE B 1 661 ? 3.332 28.747 20.247 1.00 22.22 660 ILE B C 1
ATOM 9797 O O . ILE B 1 661 ? 3.684 29.285 19.195 1.00 20.09 660 ILE B O 1
ATOM 9802 N N . PRO B 1 662 ? 2.264 29.163 20.962 1.00 21.67 661 PRO B N 1
ATOM 9803 C CA . PRO B 1 662 ? 1.319 30.143 20.418 1.00 21.25 661 PRO B CA 1
ATOM 9804 C C . PRO B 1 662 ? 1.847 31.556 20.517 1.00 20.79 661 PRO B C 1
ATOM 9805 O O . PRO B 1 662 ? 2.719 31.821 21.327 1.00 20.88 661 PRO B O 1
ATOM 9809 N N . SER B 1 663 ? 1.297 32.446 19.702 1.00 20.51 662 SER B N 1
ATOM 9810 C CA . SER B 1 663 ? 1.586 33.871 19.818 1.00 21.99 662 SER B CA 1
ATOM 9811 C C . SER B 1 663 ? 1.160 34.421 21.185 1.00 22.96 662 SER B C 1
ATOM 9812 O O . SER B 1 663 ? 0.316 33.833 21.882 1.00 20.67 662 SER B O 1
ATOM 9815 N N . TYR B 1 664 ? 1.726 35.571 21.546 1.00 24.63 663 TYR B N 1
ATOM 9816 C CA . TYR B 1 664 ? 1.290 36.269 22.751 1.00 24.43 663 TYR B CA 1
ATOM 9817 C C . TYR B 1 664 ? 1.586 37.761 22.687 1.00 24.15 663 TYR B C 1
ATOM 9818 O O . TYR B 1 664 ? 2.488 38.202 21.957 1.00 23.31 663 TYR B O 1
ATOM 9827 N N . TRP B 1 665 ? 0.813 38.498 23.488 1.00 24.23 664 TRP B N 1
ATOM 9828 C CA . TRP B 1 665 ? 1.067 39.869 23.862 1.00 25.37 664 TRP B CA 1
ATOM 9829 C C . TRP B 1 665 ? 1.493 39.927 25.327 1.00 25.22 664 TRP B C 1
ATOM 9830 O O . TRP B 1 665 ? 0.913 39.252 26.199 1.00 23.83 664 TRP B O 1
ATOM 9841 N N . ARG B 1 666 ? 2.491 40.751 25.599 1.00 23.76 665 ARG B N 1
ATOM 9842 C CA . ARG B 1 666 ? 2.976 40.979 26.956 1.00 23.62 665 ARG B CA 1
ATOM 9843 C C . ARG B 1 666 ? 3.043 42.478 27.159 1.00 24.59 665 ARG B C 1
ATOM 9844 O O . ARG B 1 666 ? 3.389 43.207 26.222 1.00 24.64 665 ARG B O 1
ATOM 9852 N N . TYR B 1 667 ? 2.731 42.939 28.375 1.00 25.09 666 TYR B N 1
ATOM 9853 C CA . TYR B 1 667 ? 2.765 44.380 28.701 1.00 25.95 666 TYR B CA 1
ATOM 9854 C C . TYR B 1 667 ? 3.607 44.635 29.957 1.00 25.18 666 TYR B C 1
ATOM 9855 O O . TYR B 1 667 ? 3.556 43.856 30.914 1.00 24.12 666 TYR B O 1
ATOM 9864 N N . ASP B 1 668 ? 4.372 45.722 29.948 1.00 24.51 667 ASP B N 1
ATOM 9865 C CA . ASP B 1 668 ? 5.204 46.091 31.078 1.00 26.22 667 ASP B CA 1
ATOM 9866 C C . ASP B 1 668 ? 4.941 47.540 31.452 1.00 26.10 667 ASP B C 1
ATOM 9867 O O . ASP B 1 668 ? 4.562 48.352 30.595 1.00 25.24 667 ASP B O 1
ATOM 9872 N N . ALA B 1 669 ? 5.174 47.873 32.726 1.00 27.02 668 ALA B N 1
ATOM 9873 C CA . ALA B 1 669 ? 5.038 49.253 33.204 1.00 27.66 668 ALA B CA 1
ATOM 9874 C C . ALA B 1 669 ? 6.203 49.642 34.116 1.00 29.35 668 ALA B C 1
ATOM 9875 O O . ALA B 1 669 ? 6.818 48.789 34.765 1.00 27.60 668 ALA B O 1
ATOM 9877 N N . MET B 1 670 ? 6.466 50.942 34.192 1.00 28.86 669 MET B N 1
ATOM 9878 C CA . MET B 1 670 ? 7.523 51.465 35.043 1.00 29.49 669 MET B CA 1
ATOM 9879 C C . MET B 1 670 ? 7.112 52.824 35.598 1.00 30.23 669 MET B C 1
ATOM 9880 O O . MET B 1 670 ? 6.398 53.585 34.944 1.00 28.79 669 MET B O 1
ATOM 9885 N N . ALA B 1 671 ? 7.566 53.120 36.812 1.00 30.45 670 ALA B N 1
ATOM 9886 C CA . ALA B 1 671 ? 7.478 54.449 37.346 1.00 29.52 670 ALA B CA 1
ATOM 9887 C C . ALA B 1 671 ? 8.745 54.714 38.125 1.00 30.01 670 ALA B C 1
ATOM 9888 O O . ALA B 1 671 ? 9.283 53.804 38.760 1.00 28.27 670 ALA B O 1
ATOM 9890 N N . SER B 1 672 ? 9.213 55.956 38.087 1.00 29.75 671 SER B N 1
ATOM 9891 C CA . SER B 1 672 ? 10.393 56.344 38.855 1.00 31.31 671 SER B CA 1
ATOM 9892 C C . SER B 1 672 ? 10.202 57.691 39.507 1.00 32.43 671 SER B C 1
ATOM 9893 O O . SER B 1 672 ? 9.864 58.666 38.854 1.00 32.52 671 SER B O 1
ATOM 9896 N N . TYR B 1 673 ? 10.501 57.741 40.793 1.00 33.73 672 TYR B N 1
ATOM 9897 C CA . TYR B 1 673 ? 10.317 58.939 41.587 1.00 35.44 672 TYR B CA 1
ATOM 9898 C C . TYR B 1 673 ? 11.671 59.403 42.093 1.00 36.53 672 TYR B C 1
ATOM 9899 O O . TYR B 1 673 ? 12.445 58.612 42.655 1.00 35.32 672 TYR B O 1
ATOM 9908 N N . LYS B 1 674 ? 11.985 60.666 41.844 1.00 37.50 673 LYS B N 1
ATOM 9909 C CA . LYS B 1 674 ? 13.206 61.268 42.365 1.00 39.31 673 LYS B CA 1
ATOM 9910 C C . LYS B 1 674 ? 12.984 61.669 43.812 1.00 40.25 673 LYS B C 1
ATOM 9911 O O . LYS B 1 674 ? 12.316 62.665 44.099 1.00 40.33 673 LYS B O 1
ATOM 9917 N N . VAL B 1 675 ? 13.525 60.884 44.728 1.00 39.59 674 VAL B N 1
ATOM 9918 C CA . VAL B 1 675 ? 13.450 61.188 46.151 1.00 42.47 674 VAL B CA 1
ATOM 9919 C C . VAL B 1 675 ? 14.321 62.389 46.466 1.00 44.42 674 VAL B C 1
ATOM 9920 O O . VAL B 1 675 ? 13.946 63.250 47.264 1.00 49.34 674 VAL B O 1
ATOM 9924 N N . SER B 1 676 ? 15.502 62.432 45.854 1.00 43.39 675 SER B N 1
ATOM 9925 C CA . SER B 1 676 ? 16.399 63.589 45.952 1.00 44.69 675 SER B CA 1
ATOM 9926 C C . SER B 1 676 ? 17.263 63.610 44.702 1.00 45.03 675 SER B C 1
ATOM 9927 O O . SER B 1 676 ? 17.074 62.779 43.804 1.00 44.05 675 SER B O 1
ATOM 9930 N N . LYS B 1 677 ? 18.232 64.518 44.645 1.00 46.05 676 LYS B N 1
ATOM 9931 C CA . LYS B 1 677 ? 19.154 64.548 43.505 1.00 46.39 676 LYS B CA 1
ATOM 9932 C C . LYS B 1 677 ? 19.963 63.244 43.412 1.00 43.61 676 LYS B C 1
ATOM 9933 O O . LYS B 1 677 ? 20.403 62.872 42.337 1.00 43.89 676 LYS B O 1
ATOM 9939 N N . ASN B 1 678 ? 20.118 62.543 44.537 1.00 42.23 677 ASN B N 1
ATOM 9940 C CA . ASN B 1 678 ? 20.973 61.343 44.603 1.00 40.75 677 ASN B CA 1
ATOM 9941 C C . ASN B 1 678 ? 20.261 59.994 44.753 1.00 39.57 677 ASN B C 1
ATOM 9942 O O . ASN B 1 678 ? 20.917 58.940 44.761 1.00 39.68 677 ASN B O 1
ATOM 9947 N N . VAL B 1 679 ? 18.934 60.011 44.870 1.00 37.31 678 VAL B N 1
ATOM 9948 C CA . VAL B 1 679 ? 18.191 58.799 45.132 1.00 36.18 678 VAL B CA 1
ATOM 9949 C C . VAL B 1 679 ? 16.914 58.736 44.303 1.00 35.83 678 VAL B C 1
ATOM 9950 O O . VAL B 1 679 ? 16.095 59.645 44.350 1.00 35.19 678 VAL B O 1
ATOM 9954 N N . ASP B 1 680 ? 16.753 57.656 43.548 1.00 34.08 679 ASP B N 1
ATOM 9955 C CA . ASP B 1 680 ? 15.509 57.389 42.853 1.00 34.86 679 ASP B CA 1
ATOM 9956 C C . ASP B 1 680 ? 14.844 56.148 43.427 1.00 33.51 679 ASP B C 1
ATOM 9957 O O . ASP B 1 680 ? 15.524 55.200 43.865 1.00 32.48 679 ASP B O 1
ATOM 9962 N N . LEU B 1 681 ? 13.516 56.143 43.385 1.00 32.64 680 LEU B N 1
ATOM 9963 C CA . LEU B 1 681 ? 12.711 54.967 43.688 1.00 31.55 680 LEU B CA 1
ATOM 9964 C C . LEU B 1 681 ? 12.094 54.501 42.365 1.00 30.55 680 LEU B C 1
ATOM 9965 O O . LEU B 1 681 ? 11.376 55.253 41.723 1.00 30.03 680 LEU B O 1
ATOM 9970 N N . GLN B 1 682 ? 12.415 53.285 41.930 1.00 28.01 681 GLN B N 1
ATOM 9971 C CA . GLN B 1 682 ? 11.925 52.794 40.643 1.00 27.43 681 GLN B CA 1
ATOM 9972 C C . GLN B 1 682 ? 11.103 51.542 40.787 1.00 26.63 681 GLN B C 1
ATOM 9973 O O . GLN B 1 682 ? 11.558 50.556 41.355 1.00 28.48 681 GLN B O 1
ATOM 9979 N N . LEU B 1 683 ? 9.896 51.569 40.223 1.00 26.35 682 LEU B N 1
ATOM 9980 C CA . LEU B 1 683 ? 9.033 50.407 40.196 1.00 26.60 682 LEU B CA 1
ATOM 9981 C C . LEU B 1 683 ? 8.948 49.876 38.776 1.00 25.56 682 LEU B C 1
ATOM 9982 O O . LEU B 1 683 ? 8.627 50.618 37.841 1.00 25.40 682 LEU B O 1
ATOM 9987 N N . ASN B 1 684 ? 9.226 48.583 38.608 1.00 25.52 683 ASN B N 1
ATOM 9988 C CA . ASN B 1 684 ? 8.975 47.902 37.335 1.00 26.69 683 ASN B CA 1
ATOM 9989 C C . ASN B 1 684 ? 7.989 46.761 37.536 1.00 27.47 683 ASN B C 1
ATOM 9990 O O . ASN B 1 684 ? 8.200 45.899 38.394 1.00 26.85 683 ASN B O 1
ATOM 9995 N N . VAL B 1 685 ? 6.918 46.753 36.749 1.00 25.46 684 VAL B N 1
ATOM 9996 C CA . VAL B 1 685 ? 6.025 45.628 36.730 1.00 26.30 684 VAL B CA 1
ATOM 9997 C C . VAL B 1 685 ? 6.132 44.960 35.360 1.00 25.78 684 VAL B C 1
ATOM 9998 O O . VAL B 1 685 ? 5.713 45.522 34.358 1.00 25.65 684 VAL B O 1
ATOM 10002 N N . GLN B 1 686 ? 6.692 43.753 35.357 1.00 26.40 685 GLN B N 1
ATOM 10003 C CA . GLN B 1 686 ? 6.913 42.963 34.160 1.00 25.44 685 GLN B CA 1
ATOM 10004 C C . GLN B 1 686 ? 5.734 42.045 33.959 1.00 26.07 685 GLN B C 1
ATOM 10005 O O . GLN B 1 686 ? 5.299 41.375 34.909 1.00 24.98 685 GLN B O 1
ATOM 10011 N N . ASN B 1 687 ? 5.236 41.990 32.724 1.00 25.56 686 ASN B N 1
ATOM 10012 C CA . ASN B 1 687 ? 4.128 41.097 32.377 1.00 24.11 686 ASN B CA 1
ATOM 10013 C C . ASN B 1 687 ? 2.963 41.421 33.287 1.00 23.78 686 ASN B C 1
ATOM 10014 O O . ASN B 1 687 ? 2.491 40.588 34.065 1.00 23.90 686 ASN B O 1
ATOM 10019 N N . LEU B 1 688 ? 2.489 42.651 33.169 1.00 23.91 687 LEU B N 1
ATOM 10020 C CA . LEU B 1 688 ? 1.562 43.172 34.131 1.00 27.98 687 LEU B CA 1
ATOM 10021 C C . LEU B 1 688 ? 0.187 42.504 34.057 1.00 28.20 687 LEU B C 1
ATOM 10022 O O . LEU B 1 688 ? -0.524 42.471 35.062 1.00 27.97 687 LEU B O 1
ATOM 10027 N N . THR B 1 689 ? -0.162 41.899 32.911 1.00 27.53 688 THR B N 1
ATOM 10028 C CA . THR B 1 689 ? -1.427 41.162 32.829 1.00 30.26 688 THR B CA 1
ATOM 10029 C C . THR B 1 689 ? -1.290 39.688 33.236 1.00 28.17 688 THR B C 1
ATOM 10030 O O . THR B 1 689 ? -2.272 38.954 33.217 1.00 28.38 688 THR B O 1
ATOM 10034 N N . ASP B 1 690 ? -0.091 39.271 33.614 1.00 26.45 689 ASP B N 1
ATOM 10035 C CA . ASP B 1 690 ? 0.149 37.897 34.080 1.00 28.16 689 ASP B CA 1
ATOM 10036 C C . ASP B 1 690 ? -0.188 36.883 32.986 1.00 27.25 689 ASP B C 1
ATOM 10037 O O . ASP B 1 690 ? -0.770 35.828 33.255 1.00 26.68 689 ASP B O 1
ATOM 10042 N N . LYS B 1 691 ? 0.152 37.239 31.748 1.00 25.63 690 LYS B N 1
ATOM 10043 C CA . LYS B 1 691 ? -0.036 36.367 30.611 1.00 25.84 690 LYS B CA 1
ATOM 10044 C C . LYS B 1 691 ? 0.873 35.172 30.788 1.00 24.46 690 LYS B C 1
ATOM 10045 O O . LYS B 1 691 ? 2.041 35.326 31.108 1.00 22.68 690 LYS B O 1
ATOM 10051 N N . ARG B 1 692 ? 0.341 33.968 30.645 1.00 23.27 691 ARG B N 1
ATOM 10052 C CA . ARG B 1 692 ? 1.223 32.809 30.734 1.00 24.03 691 ARG B CA 1
ATOM 10053 C C . ARG B 1 692 ? 1.552 32.363 29.323 1.00 23.23 691 ARG B C 1
ATOM 10054 O O . ARG B 1 692 ? 0.669 31.992 28.562 1.00 23.58 691 ARG B O 1
ATOM 10062 N N . TYR B 1 693 ? 2.822 32.454 28.966 1.00 22.51 692 TYR B N 1
ATOM 10063 C CA . TYR B 1 693 ? 3.255 32.225 27.602 1.00 23.44 692 TYR B CA 1
ATOM 10064 C C . TYR B 1 693 ? 4.586 31.475 27.595 1.00 22.44 692 TYR B C 1
ATOM 10065 O O . TYR B 1 693 ? 5.224 31.300 28.639 1.00 21.15 692 TYR B O 1
ATOM 10074 N N . PHE B 1 694 ? 4.985 31.038 26.400 1.00 21.35 693 PHE B N 1
ATOM 10075 C CA . PHE B 1 694 ? 6.193 30.258 26.216 1.00 22.04 693 PHE B CA 1
ATOM 10076 C C . PHE B 1 694 ? 7.193 31.069 25.414 1.00 20.95 693 PHE B C 1
ATOM 10077 O O . PHE B 1 694 ? 6.838 31.665 24.402 1.00 24.08 693 PHE B O 1
ATOM 10085 N N . ASP B 1 695 ? 8.438 31.118 25.856 1.00 21.89 694 ASP B N 1
ATOM 10086 C CA . ASP B 1 695 ? 9.431 31.946 25.144 1.00 22.55 694 ASP B CA 1
ATOM 10087 C C . ASP B 1 695 ? 10.454 31.116 24.396 1.00 24.43 694 ASP B C 1
ATOM 10088 O O . ASP B 1 695 ? 11.413 31.659 23.848 1.00 25.82 694 ASP B O 1
ATOM 10093 N N . GLN B 1 696 ? 10.278 29.796 24.400 1.00 23.12 695 GLN B N 1
ATOM 10094 C CA . GLN B 1 696 ? 11.151 28.929 23.635 1.00 22.62 695 GLN B CA 1
ATOM 10095 C C . GLN B 1 696 ? 10.465 27.626 23.411 1.00 24.14 695 GLN B C 1
ATOM 10096 O O . GLN B 1 696 ? 9.801 27.097 24.304 1.00 25.84 695 GLN B O 1
ATOM 10102 N N . VAL B 1 697 ? 10.551 27.134 22.182 1.00 23.66 696 VAL B N 1
ATOM 10103 C CA . VAL B 1 697 ? 10.093 25.797 21.882 1.00 26.87 696 VAL B CA 1
ATOM 10104 C C . VAL B 1 697 ? 11.313 24.965 21.493 1.00 32.69 696 VAL B C 1
ATOM 10105 O O . VAL B 1 697 ? 12.126 25.367 20.663 1.00 28.46 696 VAL B O 1
ATOM 10109 N N . TYR B 1 698 ? 11.485 23.839 22.166 1.00 34.43 697 TYR B N 1
ATOM 10110 C CA . TYR B 1 698 ? 12.557 22.925 21.812 1.00 45.71 697 TYR B CA 1
ATOM 10111 C C . TYR B 1 698 ? 12.010 22.055 20.659 1.00 43.29 697 TYR B C 1
ATOM 10112 O O . TYR B 1 698 ? 10.807 22.084 20.384 1.00 64.47 697 TYR B O 1
ATOM 10121 N N . SER B 1 699 ? 12.865 21.363 19.919 1.00 45.33 698 SER B N 1
ATOM 10122 C CA . SER B 1 699 ? 12.436 20.803 18.623 1.00 43.79 698 SER B CA 1
ATOM 10123 C C . SER B 1 699 ? 11.386 19.688 18.725 1.00 49.80 698 SER B C 1
ATOM 10124 O O . SER B 1 699 ? 10.604 19.456 17.804 1.00 61.56 698 SER B O 1
ATOM 10127 N N . THR B 1 700 ? 11.434 18.959 19.822 1.00 36.31 699 THR B N 1
ATOM 10128 C CA . THR B 1 700 ? 10.364 18.069 20.234 1.00 36.21 699 THR B CA 1
ATOM 10129 C C . THR B 1 700 ? 10.477 18.124 21.774 1.00 32.79 699 THR B C 1
ATOM 10130 O O . THR B 1 700 ? 11.203 18.913 22.314 1.00 36.36 699 THR B O 1
ATOM 10134 N N . HIS B 1 701 ? 9.745 17.301 22.459 1.00 34.08 700 HIS B N 1
ATOM 10135 C CA . HIS B 1 701 ? 9.877 17.219 23.897 1.00 31.12 700 HIS B CA 1
ATOM 10136 C C . HIS B 1 701 ? 9.163 18.311 24.690 1.00 22.64 700 HIS B C 1
ATOM 10137 O O . HIS B 1 701 ? 8.330 17.975 25.511 1.00 25.73 700 HIS B O 1
ATOM 10144 N N . MET B 1 702 ? 9.543 19.582 24.568 1.00 22.20 701 MET B N 1
ATOM 10145 C CA . MET B 1 702 ? 9.147 20.547 25.602 1.00 21.14 701 MET B CA 1
ATOM 10146 C C . MET B 1 702 ? 9.184 21.986 25.171 1.00 21.59 701 MET B C 1
ATOM 10147 O O . MET B 1 702 ? 9.687 22.318 24.096 1.00 26.91 701 MET B O 1
ATOM 10152 N N . ALA B 1 703 ? 8.662 22.838 26.043 1.00 20.04 702 ALA B N 1
ATOM 10153 C CA . ALA B 1 703 ? 8.579 24.256 25.820 1.00 20.74 702 ALA B CA 1
ATOM 10154 C C . ALA B 1 703 ? 8.790 25.039 27.113 1.00 20.85 702 ALA B C 1
ATOM 10155 O O . ALA B 1 703 ? 8.288 24.669 28.155 1.00 20.43 702 ALA B O 1
ATOM 10157 N N . HIS B 1 704 ? 9.558 26.108 27.028 1.00 19.56 703 HIS B N 1
ATOM 10158 C CA . HIS B 1 704 ? 9.956 26.849 28.184 1.00 22.05 703 HIS B CA 1
ATOM 10159 C C . HIS B 1 704 ? 8.884 27.862 28.525 1.00 21.60 703 HIS B C 1
ATOM 10160 O O . HIS B 1 704 ? 8.469 28.644 27.664 1.00 22.82 703 HIS B O 1
ATOM 10167 N N . VAL B 1 705 ? 8.442 27.841 29.785 1.00 21.88 704 VAL B N 1
ATOM 10168 C CA . VAL B 1 705 ? 7.407 28.774 30.270 1.00 21.49 704 VAL B CA 1
ATOM 10169 C C . VAL B 1 705 ? 8.063 30.009 30.822 1.00 19.73 704 VAL B C 1
ATOM 10170 O O . VAL B 1 705 ? 9.019 29.923 31.632 1.00 20.37 704 VAL B O 1
ATOM 10174 N N . ALA B 1 706 ? 7.601 31.165 30.356 1.00 20.55 705 ALA B N 1
ATOM 10175 C CA . ALA B 1 706 ? 8.173 32.439 30.776 1.00 21.48 705 ALA B CA 1
ATOM 10176 C C . ALA B 1 706 ? 7.613 32.782 32.146 1.00 21.51 705 ALA B C 1
ATOM 10177 O O . ALA B 1 706 ? 6.622 32.205 32.575 1.00 22.69 705 ALA B O 1
ATOM 10179 N N . PRO B 1 707 ? 8.270 33.703 32.853 1.00 23.45 706 PRO B N 1
ATOM 10180 C CA . PRO B 1 707 ? 7.736 34.119 34.143 1.00 25.79 706 PRO B CA 1
ATOM 10181 C C . PRO B 1 707 ? 6.368 34.792 34.060 1.00 24.63 706 PRO B C 1
ATOM 10182 O O . PRO B 1 707 ? 6.017 35.440 33.042 1.00 22.83 706 PRO B O 1
ATOM 10186 N N . GLY B 1 708 ? 5.594 34.624 35.129 1.00 25.60 707 GLY B N 1
ATOM 10187 C CA . GLY B 1 708 ? 4.363 35.390 35.309 1.00 24.73 707 GLY B CA 1
ATOM 10188 C C . GLY B 1 708 ? 4.641 36.815 35.706 1.00 24.55 707 GLY B C 1
ATOM 10189 O O . GLY B 1 708 ? 5.767 37.287 35.585 1.00 25.60 707 GLY B O 1
ATOM 10190 N N . ARG B 1 709 ? 3.614 37.522 36.174 1.00 25.77 708 ARG B N 1
ATOM 10191 C CA . ARG B 1 709 ? 3.802 38.900 36.619 1.00 26.54 708 ARG B CA 1
ATOM 10192 C C . ARG B 1 709 ? 4.802 39.022 37.761 1.00 26.88 708 ARG B C 1
ATOM 10193 O O . ARG B 1 709 ? 4.749 38.286 38.744 1.00 27.89 708 ARG B O 1
ATOM 10201 N N . THR B 1 710 ? 5.686 40.008 37.652 1.00 26.03 709 THR B N 1
ATOM 10202 C CA . THR B 1 710 ? 6.595 40.321 38.728 1.00 28.87 709 THR B CA 1
ATOM 10203 C C . THR B 1 710 ? 6.699 41.831 38.923 1.00 29.03 709 THR B C 1
ATOM 10204 O O . THR B 1 710 ? 6.763 42.599 37.952 1.00 28.08 709 THR B O 1
ATOM 10208 N N . ALA B 1 711 ? 6.713 42.247 40.181 1.00 26.65 710 ALA B N 1
ATOM 10209 C CA . ALA B 1 711 ? 6.873 43.644 40.514 1.00 27.42 710 ALA B CA 1
ATOM 10210 C C . ALA B 1 711 ? 8.178 43.809 41.260 1.00 27.99 710 ALA B C 1
ATOM 10211 O O . ALA B 1 711 ? 8.430 43.107 42.242 1.00 29.86 710 ALA B O 1
ATOM 10213 N N . LEU B 1 712 ? 9.004 44.734 40.787 1.00 28.25 711 LEU B N 1
ATOM 10214 C CA . LEU B 1 712 ? 10.325 44.988 41.351 1.00 29.89 711 LEU B CA 1
ATOM 10215 C C . LEU B 1 712 ? 10.369 46.422 41.801 1.00 29.85 711 LEU B C 1
ATOM 10216 O O . LEU B 1 712 ? 9.978 47.312 41.064 1.00 30.04 711 LEU B O 1
ATOM 10221 N N . LEU B 1 713 ? 10.823 46.644 43.018 1.00 28.95 712 LEU B N 1
ATOM 10222 C CA . LEU B 1 713 ? 10.928 47.982 43.546 1.00 32.88 712 LEU B CA 1
ATOM 10223 C C . LEU B 1 713 ? 12.384 48.201 43.888 1.00 32.29 712 LEU B C 1
ATOM 10224 O O . LEU B 1 713 ? 12.953 47.474 44.713 1.00 33.11 712 LEU B O 1
ATOM 10229 N N . GLY B 1 714 ? 13.005 49.174 43.233 1.00 31.76 713 GLY B N 1
ATOM 10230 C CA . GLY B 1 714 ? 14.409 49.465 43.481 1.00 32.00 713 GLY B CA 1
ATOM 10231 C C . GLY B 1 714 ? 14.646 50.817 44.111 1.00 34.26 713 GLY B C 1
ATOM 10232 O O . GLY B 1 714 ? 13.949 51.785 43.815 1.00 32.37 713 GLY B O 1
ATOM 10233 N N . VAL B 1 715 ? 15.637 50.878 44.993 1.00 34.68 714 VAL B N 1
ATOM 10234 C CA . VAL B 1 715 ? 16.157 52.146 45.484 1.00 38.66 714 VAL B CA 1
ATOM 10235 C C . VAL B 1 715 ? 17.529 52.305 44.874 1.00 38.63 714 VAL B C 1
ATOM 10236 O O . VAL B 1 715 ? 18.428 51.489 45.133 1.00 37.89 714 VAL B O 1
ATOM 10240 N N . ASN B 1 716 ? 17.693 53.353 44.074 1.00 35.25 715 ASN B N 1
ATOM 10241 C CA . ASN B 1 716 ? 18.915 53.554 43.327 1.00 34.71 715 ASN B CA 1
ATOM 10242 C C . ASN B 1 716 ? 19.634 54.816 43.768 1.00 36.09 715 ASN B C 1
ATOM 10243 O O . ASN B 1 716 ? 19.107 55.921 43.603 1.00 34.22 715 ASN B O 1
ATOM 10248 N N . PHE B 1 717 ? 20.817 54.645 44.367 1.00 35.59 716 PHE B N 1
ATOM 10249 C CA . PHE B 1 717 ? 21.660 55.755 44.753 1.00 36.11 716 PHE B CA 1
ATOM 10250 C C . PHE B 1 717 ? 22.635 56.097 43.621 1.00 35.71 716 PHE B C 1
ATOM 10251 O O . PHE B 1 717 ? 23.204 55.201 42.991 1.00 32.87 716 PHE B O 1
ATOM 10259 N N . HIS B 1 718 ? 22.856 57.383 43.376 1.00 35.17 717 HIS B N 1
ATOM 10260 C CA . HIS B 1 718 ? 23.815 57.789 42.364 1.00 37.22 717 HIS B CA 1
ATOM 10261 C C . HIS B 1 718 ? 24.453 59.108 42.747 1.00 39.57 717 HIS B C 1
ATOM 10262 O O . HIS B 1 718 ? 23.761 60.081 43.034 1.00 41.49 717 HIS B O 1
ATOM 10269 N N . PHE B 1 719 ? 25.780 59.105 42.809 1.00 39.58 718 PHE B N 1
ATOM 10270 C CA . PHE B 1 719 ? 26.569 60.272 43.198 1.00 42.90 718 PHE B CA 1
ATOM 10271 C C . PHE B 1 719 ? 27.608 60.504 42.109 1.00 44.87 718 PHE B C 1
ATOM 10272 O O . PHE B 1 719 ? 28.231 59.553 41.637 1.00 41.19 718 PHE B O 1
ATOM 10280 N N . SER B 1 720 ? 27.810 61.753 41.695 1.00 47.42 719 SER B N 1
ATOM 10281 C CA . SER B 1 720 ? 28.624 61.994 40.506 1.00 49.95 719 SER B CA 1
ATOM 10282 C C . SER B 1 720 ? 29.283 63.360 40.482 1.00 55.77 719 SER B C 1
ATOM 10283 O O . SER B 1 720 ? 28.603 64.377 40.595 1.00 58.42 719 SER B O 1
ATOM 10286 N N . ALA B 1 721 ? 30.609 63.380 40.352 1.00 55.44 720 ALA B N 1
ATOM 10287 C CA . ALA B 1 721 ? 31.333 64.632 40.141 1.00 60.37 720 ALA B CA 1
ATOM 10288 C C . ALA B 1 721 ? 30.590 65.496 39.135 1.00 59.39 720 ALA B C 1
ATOM 10289 O O . ALA B 1 721 ? 30.166 66.597 39.472 1.00 62.08 720 ALA B O 1
#

B-factor: mean 30.44, std 12.55, range [6.82, 156.08]

Radius of gyration: 37.38 Å; Cα contacts (8 Å, |Δi|>4): 4182; chains: 2; bounding box: 57×112×72 Å

GO terms:
  GO:0015891 siderophore transport (P, IMP)
  GO:0006826 iron ion transport (P, IMP)